Protein AF-A0A1X7T9H1-F1 (afdb_monomer_lite)

Organism: Amphimedon queenslandica (NCBI:txid400682)

Structure (mmCIF, N/CA/C/O backbone):
data_AF-A0A1X7T9H1-F1
#
_entry.id   AF-A0A1X7T9H1-F1
#
loop_
_atom_site.group_PDB
_atom_site.id
_atom_site.type_symbol
_atom_site.label_atom_id
_atom_site.label_alt_id
_atom_site.label_comp_id
_atom_site.label_asym_id
_atom_site.label_entity_id
_atom_site.label_seq_id
_atom_site.pdbx_PDB_ins_code
_atom_site.Cartn_x
_atom_site.Cartn_y
_atom_site.Cartn_z
_atom_site.occupancy
_atom_site.B_iso_or_equiv
_atom_site.auth_seq_id
_atom_site.auth_comp_id
_atom_site.auth_asym_id
_atom_site.auth_atom_id
_atom_site.pdbx_PDB_model_num
ATOM 1 N N . MET A 1 1 ? -18.517 8.575 -59.232 1.00 28.62 1 MET A N 1
ATOM 2 C CA . MET A 1 1 ? -19.690 8.800 -58.360 1.00 28.62 1 MET A CA 1
ATOM 3 C C . MET A 1 1 ? -19.253 8.595 -56.921 1.00 28.62 1 MET A C 1
ATOM 5 O O . MET A 1 1 ? -18.913 7.480 -56.547 1.00 28.62 1 MET A O 1
ATOM 9 N N . ALA A 1 2 ? -19.151 9.696 -56.179 1.00 25.84 2 ALA A N 1
ATOM 10 C CA . ALA A 1 2 ? -18.684 9.745 -54.800 1.00 25.84 2 ALA A CA 1
ATOM 11 C C . ALA A 1 2 ? -19.654 8.998 -53.870 1.00 25.84 2 ALA A C 1
ATOM 13 O O . ALA A 1 2 ? -20.835 9.342 -53.806 1.00 25.84 2 ALA A O 1
ATOM 14 N N . LYS A 1 3 ? -19.167 7.979 -53.152 1.00 27.17 3 LYS A N 1
ATOM 15 C CA . LYS A 1 3 ? -19.899 7.407 -52.018 1.00 27.17 3 LYS A CA 1
ATOM 16 C C . LYS A 1 3 ? -19.761 8.381 -50.851 1.00 27.17 3 LYS A C 1
ATOM 18 O O . LYS A 1 3 ? -18.658 8.638 -50.386 1.00 27.17 3 LYS A O 1
ATOM 23 N N . GLN A 1 4 ? -20.890 8.962 -50.457 1.00 26.56 4 GLN A N 1
ATOM 24 C CA . GLN A 1 4 ? -21.026 9.903 -49.351 1.00 26.56 4 GLN A CA 1
ATOM 25 C C . GLN A 1 4 ? -20.407 9.335 -48.066 1.00 26.56 4 GLN A C 1
ATOM 27 O O . GLN A 1 4 ? -20.790 8.257 -47.612 1.00 26.56 4 GLN A O 1
ATOM 32 N N . HIS A 1 5 ? -19.469 10.086 -47.485 1.00 30.38 5 HIS A N 1
ATOM 33 C CA . HIS A 1 5 ? -18.970 9.868 -46.132 1.00 30.38 5 HIS A CA 1
ATOM 34 C C . HIS A 1 5 ? -20.128 9.992 -45.122 1.00 30.38 5 HIS A C 1
ATOM 36 O O . HIS A 1 5 ? -21.002 10.847 -45.308 1.00 30.38 5 HIS A O 1
ATOM 42 N N . PRO A 1 6 ? -20.176 9.156 -44.067 1.00 33.88 6 PRO A N 1
ATOM 43 C CA . PRO A 1 6 ? -21.192 9.274 -43.030 1.00 33.88 6 PRO A CA 1
ATOM 44 C C . PRO A 1 6 ? -21.095 10.656 -42.372 1.00 33.88 6 PRO A C 1
ATOM 46 O O . PRO A 1 6 ? -20.032 11.052 -41.902 1.00 33.88 6 PRO A O 1
ATOM 49 N N . LYS A 1 7 ? -22.212 11.393 -42.399 1.00 32.97 7 LYS A N 1
ATOM 50 C CA . LYS A 1 7 ? -22.354 12.754 -41.865 1.00 32.97 7 LYS A CA 1
ATOM 51 C C . LYS A 1 7 ? -21.862 12.834 -40.415 1.00 32.97 7 LYS A C 1
ATOM 53 O O . LYS A 1 7 ? -22.184 11.962 -39.607 1.00 32.97 7 LYS A O 1
ATOM 58 N N . ASP A 1 8 ? -21.116 13.898 -40.129 1.00 38.91 8 ASP A N 1
ATOM 59 C CA . ASP A 1 8 ? -20.514 14.233 -38.839 1.00 38.91 8 ASP A CA 1
ATOM 60 C C . ASP A 1 8 ? -21.473 14.047 -37.652 1.00 38.91 8 ASP A C 1
ATOM 62 O O . ASP A 1 8 ? -22.648 14.423 -37.697 1.00 38.91 8 ASP A O 1
ATOM 66 N N . TYR A 1 9 ? -20.957 13.477 -36.563 1.00 43.97 9 TYR A N 1
ATOM 67 C CA . TYR A 1 9 ? -21.653 13.435 -35.284 1.00 43.97 9 TYR A CA 1
ATOM 68 C C . TYR A 1 9 ? -21.681 14.861 -34.697 1.00 43.97 9 TYR A C 1
ATOM 70 O O . TYR A 1 9 ? -20.629 15.497 -34.630 1.00 43.97 9 TYR A O 1
ATOM 78 N N . PRO A 1 10 ? -22.836 15.401 -34.264 1.00 43.88 10 PRO A N 1
ATOM 79 C CA . PRO A 1 10 ? -22.956 16.815 -33.883 1.00 43.88 10 PRO A CA 1
ATOM 80 C C . PRO A 1 10 ? -22.200 17.220 -32.599 1.00 43.88 10 PRO A C 1
ATOM 82 O O . PRO A 1 10 ? -22.152 18.404 -32.281 1.00 43.88 10 PRO A O 1
ATOM 85 N N . GLY A 1 11 ? -21.594 16.275 -31.871 1.00 51.72 11 GLY A N 1
ATOM 86 C CA . GLY A 1 11 ? -20.804 16.554 -30.664 1.00 51.72 11 GLY A CA 1
ATOM 87 C C . GLY A 1 11 ? -19.297 16.623 -30.923 1.00 51.72 11 GLY A C 1
ATOM 88 O O . GLY A 1 11 ? -18.689 17.686 -30.819 1.00 51.72 11 GLY A O 1
ATOM 89 N N . LEU A 1 12 ? -18.684 15.494 -31.294 1.00 63.62 12 LEU A N 1
ATOM 90 C CA . LEU A 1 12 ? -17.232 15.310 -31.260 1.00 63.62 12 LEU A CA 1
ATOM 91 C C . LEU A 1 12 ? -16.589 15.290 -32.655 1.00 63.62 12 LEU A C 1
ATOM 93 O O . LEU A 1 12 ? -16.724 14.322 -33.398 1.00 63.62 12 LEU A O 1
ATOM 97 N N . LYS A 1 13 ? -15.792 16.319 -32.967 1.00 68.12 13 LYS A N 1
ATOM 98 C CA . LYS A 1 13 ? -14.923 16.338 -34.158 1.00 68.12 13 LYS A CA 1
ATOM 99 C C . LYS A 1 13 ? -13.743 15.374 -34.015 1.00 68.12 13 LYS A C 1
ATOM 101 O O . LYS A 1 13 ? -13.188 15.248 -32.916 1.00 68.12 13 LYS A O 1
ATOM 106 N N . ALA A 1 14 ? -13.335 14.773 -35.134 1.00 72.50 14 ALA A N 1
ATOM 107 C CA . ALA A 1 14 ? -12.180 13.887 -35.205 1.00 72.50 14 ALA A CA 1
ATOM 108 C C . ALA A 1 14 ? -10.909 14.582 -34.687 1.00 72.50 14 ALA A C 1
ATOM 110 O O . ALA A 1 14 ? -10.631 15.737 -35.022 1.00 72.50 14 ALA A O 1
ATOM 111 N N . ARG A 1 15 ? -10.179 13.889 -33.807 1.00 83.56 15 ARG A N 1
ATOM 112 C CA . ARG A 1 15 ? -9.022 14.432 -33.087 1.00 83.56 15 ARG A CA 1
ATOM 113 C C . ARG A 1 15 ? -8.074 13.340 -32.613 1.00 83.56 15 ARG A C 1
ATOM 115 O O . ARG A 1 15 ? -8.510 12.219 -32.378 1.00 83.56 15 ARG A O 1
ATOM 122 N N . PHE A 1 16 ? -6.811 13.677 -32.399 1.00 87.50 16 PHE A N 1
ATOM 123 C CA . PHE A 1 16 ? -5.768 12.784 -31.882 1.00 87.50 16 PHE A CA 1
ATOM 124 C C . PHE A 1 16 ? -4.823 13.557 -30.941 1.00 87.50 16 PHE A C 1
ATOM 126 O O . PHE A 1 16 ? -4.953 14.772 -30.810 1.00 87.50 16 PHE A O 1
ATOM 133 N N . PHE A 1 17 ? -3.924 12.877 -30.227 1.00 89.88 17 PHE A N 1
ATOM 134 C CA . PHE A 1 17 ? -3.054 13.477 -29.195 1.00 89.88 17 PHE A CA 1
ATOM 135 C C . PHE A 1 17 ? -3.833 14.278 -28.137 1.00 89.88 17 PHE A C 1
ATOM 137 O O . PHE A 1 17 ? -3.447 15.385 -27.759 1.00 89.88 17 PHE A O 1
ATOM 144 N N . HIS A 1 18 ? -4.950 13.725 -27.680 1.00 90.69 18 HIS A N 1
ATOM 145 C CA . HIS A 1 18 ? -5.728 14.241 -26.557 1.00 90.69 18 HIS A CA 1
ATOM 146 C C . HIS A 1 18 ? -5.751 13.186 -25.451 1.00 90.69 18 HIS A C 1
ATOM 148 O O . HIS A 1 18 ? -5.487 12.011 -25.702 1.00 90.69 18 HIS A O 1
ATOM 154 N N . SER A 1 19 ? -6.118 13.610 -24.248 1.00 90.38 19 SER A N 1
ATOM 155 C CA . SER A 1 19 ? -6.470 12.711 -23.152 1.00 90.38 19 SER A CA 1
ATOM 156 C C . SER A 1 19 ? -7.940 12.904 -22.786 1.00 90.38 19 SER A C 1
ATOM 158 O O . SER A 1 19 ? -8.459 14.023 -22.879 1.00 90.38 19 SER A O 1
ATOM 160 N N . ALA A 1 20 ? -8.599 11.804 -22.424 1.00 89.19 20 ALA A N 1
ATOM 161 C CA . ALA A 1 20 ? -9.979 11.767 -21.971 1.00 89.19 20 ALA A CA 1
ATOM 162 C C . ALA A 1 20 ? -10.014 11.306 -20.514 1.00 89.19 20 ALA A C 1
ATOM 164 O O . ALA A 1 20 ? -9.339 10.344 -20.155 1.00 89.19 20 ALA A O 1
ATOM 165 N N . ALA A 1 21 ? -10.789 11.999 -19.684 1.00 90.50 21 ALA A N 1
ATOM 166 C CA . ALA A 1 21 ? -10.846 11.740 -18.251 1.00 90.50 21 ALA A CA 1
ATOM 167 C C . ALA A 1 21 ? -12.294 11.706 -17.757 1.00 90.50 21 ALA A C 1
ATOM 169 O O . ALA A 1 21 ? -13.140 12.483 -18.206 1.00 90.50 21 ALA A O 1
ATOM 170 N N . THR A 1 22 ? -12.576 10.795 -16.830 1.00 88.81 22 THR A N 1
ATOM 171 C CA . THR A 1 22 ? -13.909 10.601 -16.249 1.00 88.81 22 THR A CA 1
ATOM 172 C C . THR A 1 22 ? -14.033 11.296 -14.897 1.00 88.81 22 THR A C 1
ATOM 174 O O . THR A 1 22 ? -13.171 11.120 -14.039 1.00 88.81 22 THR A O 1
ATOM 177 N N . VAL A 1 23 ? -15.136 12.013 -14.688 1.00 86.94 23 VAL A N 1
ATOM 178 C CA . VAL A 1 23 ? -15.562 12.579 -13.399 1.00 86.94 23 VAL A CA 1
ATOM 179 C C . VAL A 1 23 ? -17.025 12.192 -13.196 1.00 86.94 23 VAL A C 1
ATOM 181 O O . VAL A 1 23 ? -17.893 12.581 -13.981 1.00 86.94 23 VAL A O 1
ATOM 184 N N . GLY A 1 24 ? -17.304 11.376 -12.178 1.00 82.25 24 GLY A N 1
ATOM 185 C CA . GLY A 1 24 ? -18.637 10.810 -11.957 1.00 82.25 24 GLY A CA 1
ATOM 186 C C . GLY A 1 24 ? -19.158 10.033 -13.177 1.00 82.25 24 GLY A C 1
ATOM 187 O O . GLY A 1 24 ? -18.467 9.176 -13.723 1.00 82.25 24 GLY A O 1
ATOM 188 N N . ASP A 1 25 ? -20.376 10.353 -13.622 1.00 80.75 25 ASP A N 1
ATOM 189 C CA . ASP A 1 25 ? -21.032 9.765 -14.807 1.00 80.75 25 ASP A CA 1
ATOM 190 C C . ASP A 1 25 ? -20.639 10.454 -16.135 1.00 80.75 25 ASP A C 1
ATOM 192 O O . ASP A 1 25 ? -21.273 10.265 -17.176 1.00 80.75 25 ASP A O 1
ATOM 196 N N . SER A 1 26 ? -19.608 11.303 -16.106 1.00 86.44 26 SER A N 1
ATOM 197 C CA . SER A 1 26 ? -19.229 12.160 -17.227 1.00 86.44 26 SER A CA 1
ATOM 198 C C . SER A 1 26 ? -17.812 11.891 -17.722 1.00 86.44 26 SER A C 1
ATOM 200 O O . SER A 1 26 ? -16.881 11.766 -16.933 1.00 86.44 26 SER A O 1
ATOM 202 N N . LEU A 1 27 ? -17.638 11.847 -19.041 1.00 88.62 27 LEU A N 1
ATOM 203 C CA . LEU A 1 27 ? -16.347 11.765 -19.723 1.00 88.62 27 LEU A CA 1
ATOM 204 C C . LEU A 1 27 ? -16.059 13.096 -20.413 1.00 88.62 27 LEU A C 1
ATOM 206 O O . LEU A 1 27 ? -16.876 13.587 -21.190 1.00 88.62 27 LEU A O 1
ATOM 210 N N . PHE A 1 28 ? -14.888 13.662 -20.149 1.00 91.25 28 PHE A N 1
ATOM 211 C CA . PHE A 1 28 ? -14.470 14.954 -20.671 1.00 91.25 28 PHE A CA 1
ATOM 212 C C . PHE A 1 28 ? -13.294 14.806 -21.629 1.00 91.25 28 PHE A C 1
ATOM 214 O O . PHE A 1 28 ? -12.326 14.102 -21.342 1.00 91.25 28 PHE A O 1
ATOM 221 N N . VAL A 1 29 ? -13.373 15.505 -22.760 1.00 90.56 29 VAL A N 1
ATOM 222 C CA . VAL A 1 29 ? -12.335 15.551 -23.790 1.00 90.56 29 VAL A CA 1
ATOM 223 C C . VAL A 1 29 ? -12.119 16.989 -24.225 1.00 90.56 29 VAL A C 1
ATOM 225 O O . VAL A 1 29 ? -13.011 17.646 -24.760 1.00 90.56 29 VAL A O 1
ATOM 228 N N . TRP A 1 30 ? -10.909 17.485 -24.020 1.00 92.75 30 TRP A N 1
ATOM 229 C CA . TRP A 1 30 ? -10.528 18.846 -24.369 1.00 92.75 30 TRP A CA 1
ATOM 230 C C . TRP A 1 30 ? -9.496 18.844 -25.507 1.00 92.75 30 TRP A C 1
ATOM 232 O O . TRP A 1 30 ? -8.747 17.891 -25.657 1.00 92.75 30 TRP A O 1
ATOM 242 N N . ALA A 1 31 ? -9.492 19.876 -26.356 1.00 89.81 31 ALA A N 1
ATOM 243 C CA . ALA A 1 31 ? -8.502 20.081 -27.425 1.00 89.81 31 ALA A CA 1
ATOM 244 C C . ALA A 1 31 ? -8.091 18.808 -28.224 1.00 89.81 31 ALA A C 1
ATOM 246 O O . ALA A 1 31 ? -8.952 18.012 -28.607 1.00 89.81 31 ALA A O 1
ATOM 247 N N . GLY A 1 32 ? -6.808 18.648 -28.555 1.00 88.81 32 GLY A N 1
ATOM 248 C CA . GLY A 1 32 ? -6.286 17.618 -29.456 1.00 88.81 32 GLY A CA 1
ATOM 249 C C . GLY A 1 32 ? -6.019 18.125 -30.876 1.00 88.81 32 GLY A C 1
ATOM 250 O O . GLY A 1 32 ? -6.568 19.135 -31.324 1.00 88.81 32 GLY A O 1
ATOM 251 N N . GLY A 1 33 ? -5.149 17.410 -31.591 1.00 85.50 33 GLY A N 1
ATOM 252 C CA . GLY A 1 33 ? -4.843 17.663 -32.993 1.00 85.50 33 GLY A CA 1
ATOM 253 C C . GLY A 1 33 ? -6.072 17.362 -33.836 1.00 85.50 33 GLY A C 1
ATOM 254 O O . GLY A 1 33 ? -6.557 16.235 -33.830 1.00 85.50 33 GLY A O 1
ATOM 255 N N . GLN A 1 34 ? -6.598 18.369 -34.525 1.00 83.06 34 GLN A N 1
ATOM 256 C CA . GLN A 1 34 ? -7.837 18.283 -35.298 1.00 83.06 34 GLN A CA 1
ATOM 257 C C . GLN A 1 34 ? -7.747 19.167 -36.541 1.00 83.06 34 GLN A C 1
ATOM 259 O O . GLN A 1 34 ? -6.995 20.145 -36.570 1.00 83.06 34 GLN A O 1
ATOM 264 N N . ALA A 1 35 ? -8.518 18.825 -37.573 1.00 80.44 35 ALA A N 1
ATOM 265 C CA . ALA A 1 35 ? -8.548 19.601 -38.807 1.00 80.44 35 ALA A CA 1
ATOM 266 C C . ALA A 1 35 ? -8.972 21.059 -38.539 1.00 80.44 35 ALA A C 1
ATOM 268 O O . ALA A 1 35 ? -9.950 21.321 -37.836 1.00 80.44 35 ALA A O 1
ATOM 269 N N . GLY A 1 36 ? -8.226 22.009 -39.107 1.00 82.62 36 GLY A N 1
ATOM 270 C CA . GLY A 1 36 ? -8.487 23.444 -38.964 1.00 82.62 36 GLY A CA 1
ATOM 271 C C . GLY A 1 36 ? -7.951 24.093 -37.683 1.00 82.62 36 GLY A C 1
ATOM 272 O O . GLY A 1 36 ? -8.143 25.295 -37.521 1.00 82.62 36 GLY A O 1
ATOM 273 N N . LEU A 1 37 ? -7.273 23.352 -36.794 1.00 85.56 37 LEU A N 1
ATOM 274 C CA . LEU A 1 37 ? -6.573 23.939 -35.646 1.00 85.56 37 LEU A CA 1
ATOM 275 C C . LEU A 1 37 ? -5.405 24.823 -36.140 1.00 85.56 37 LEU A C 1
ATOM 277 O O . LEU A 1 37 ? -4.504 24.301 -36.799 1.00 85.56 37 LEU A O 1
ATOM 281 N N . PRO A 1 38 ? -5.377 26.134 -35.832 1.00 89.56 38 PRO A N 1
ATOM 282 C CA . PRO A 1 38 ? -4.316 27.019 -36.308 1.00 89.56 38 PRO A CA 1
ATOM 283 C C . PRO A 1 38 ? -2.927 26.663 -35.752 1.00 89.56 38 PRO A C 1
ATOM 285 O O . PRO A 1 38 ? -2.772 26.410 -34.554 1.00 89.56 38 PRO A O 1
ATOM 288 N N . ASN A 1 39 ? -1.902 26.727 -36.608 1.00 89.69 39 ASN A N 1
ATOM 289 C CA . ASN A 1 39 ? -0.492 26.526 -36.244 1.00 89.69 39 ASN A CA 1
ATOM 290 C C . ASN A 1 39 ? 0.154 27.833 -35.745 1.00 89.69 39 ASN A C 1
ATOM 292 O O . ASN A 1 39 ? 1.170 28.279 -36.271 1.00 89.69 39 ASN A O 1
ATOM 296 N N . VAL A 1 40 ? -0.461 28.481 -34.756 1.00 89.94 40 VAL A N 1
ATOM 297 C CA . VAL A 1 40 ? 0.039 29.718 -34.122 1.00 89.94 40 VAL A CA 1
ATOM 298 C C . VAL A 1 40 ? 0.012 29.583 -32.603 1.00 89.94 40 VAL A C 1
ATOM 300 O O . VAL A 1 40 ? -0.665 28.698 -32.074 1.00 89.94 40 VAL A O 1
ATOM 303 N N . HIS A 1 41 ? 0.738 30.442 -31.883 1.00 87.81 41 HIS A N 1
ATOM 304 C CA . HIS A 1 41 ? 0.811 30.392 -30.418 1.00 87.81 41 HIS A CA 1
ATOM 305 C C . HIS A 1 41 ? -0.553 30.575 -29.760 1.00 87.81 41 HIS A C 1
ATOM 307 O O . HIS A 1 41 ? -1.022 29.681 -29.053 1.00 87.81 41 HIS A O 1
ATOM 313 N N . ASP A 1 42 ? -1.219 31.675 -30.084 1.00 88.50 42 ASP A N 1
ATOM 314 C CA . ASP A 1 42 ? -2.567 31.998 -29.645 1.00 88.50 42 ASP A CA 1
ATOM 315 C C . ASP A 1 42 ? -3.234 32.895 -30.697 1.00 88.50 42 ASP A C 1
ATOM 317 O O . ASP A 1 42 ? -2.567 33.702 -31.345 1.00 88.50 42 ASP A O 1
ATOM 321 N N . SER A 1 43 ? -4.536 32.720 -30.908 1.00 90.50 43 SER A N 1
ATOM 322 C CA . SER A 1 43 ? -5.351 33.567 -31.783 1.00 90.50 43 SER A CA 1
ATOM 323 C C . SER A 1 43 ? -6.828 33.398 -31.448 1.00 90.50 43 SER A C 1
ATOM 325 O O . SER A 1 43 ? -7.236 32.388 -30.869 1.00 90.50 43 SER A O 1
ATOM 327 N N . THR A 1 44 ? -7.660 34.351 -31.862 1.00 87.94 44 THR A N 1
ATOM 328 C CA . THR A 1 44 ? -9.118 34.264 -31.696 1.00 87.94 44 THR A CA 1
ATOM 329 C C . THR A 1 44 ? -9.685 32.983 -32.319 1.00 87.94 44 THR A C 1
ATOM 331 O O . THR A 1 44 ? -10.565 32.348 -31.744 1.00 87.94 44 THR A O 1
ATOM 334 N N . GLU A 1 45 ? -9.162 32.554 -33.468 1.00 88.31 45 GLU A N 1
ATOM 335 C CA . GLU A 1 45 ? -9.545 31.314 -34.147 1.00 88.31 45 GLU A CA 1
ATOM 336 C C . GLU A 1 45 ? -9.119 30.081 -33.355 1.00 88.31 45 GLU A C 1
ATOM 338 O O . GLU A 1 45 ? -9.910 29.151 -33.217 1.00 88.31 45 GLU A O 1
ATOM 343 N N . LYS A 1 46 ? -7.902 30.072 -32.797 1.00 89.25 46 LYS A N 1
ATOM 344 C CA . LYS A 1 46 ? -7.418 28.964 -31.966 1.00 89.25 46 LYS A CA 1
ATOM 345 C C . LYS A 1 46 ? -8.233 28.838 -30.680 1.00 89.25 46 LYS A C 1
ATOM 347 O O . LYS A 1 46 ? -8.610 27.727 -30.307 1.00 89.25 46 LYS A O 1
ATOM 352 N N . ARG A 1 47 ? -8.602 29.968 -30.067 1.00 88.81 47 ARG A N 1
ATOM 353 C CA . ARG A 1 47 ? -9.432 30.009 -28.856 1.00 88.81 47 ARG A CA 1
ATOM 354 C C . ARG A 1 47 ? -10.821 29.401 -29.044 1.00 88.81 47 ARG A C 1
ATOM 356 O O . ARG A 1 47 ? -11.354 28.829 -28.101 1.00 88.81 47 ARG A O 1
ATOM 363 N N . LYS A 1 48 ? -11.379 29.404 -30.261 1.00 85.19 48 LYS A N 1
ATOM 364 C CA . LYS A 1 48 ? -12.636 28.682 -30.560 1.00 85.19 48 LYS A CA 1
ATOM 365 C C . LYS A 1 48 ? -12.520 27.177 -30.305 1.00 85.19 48 LYS A C 1
ATOM 367 O O . LYS A 1 48 ? -13.499 26.544 -29.926 1.00 85.19 48 LYS A O 1
ATOM 372 N N . PHE A 1 49 ? -11.332 26.603 -30.493 1.00 85.88 49 PHE A N 1
ATOM 373 C CA . PHE A 1 49 ? -11.080 25.186 -30.236 1.00 85.88 49 PHE A CA 1
ATOM 374 C C . PHE A 1 49 ? -10.744 24.899 -28.769 1.00 85.88 49 PHE A C 1
ATOM 376 O O . PHE A 1 49 ? -11.088 23.827 -28.279 1.00 85.88 49 PHE A O 1
ATOM 383 N N . THR A 1 50 ? -10.081 25.826 -28.073 1.00 88.12 50 THR A N 1
ATOM 384 C CA . THR A 1 50 ? -9.646 25.635 -26.677 1.00 88.12 50 THR A CA 1
ATOM 385 C C . THR A 1 50 ? -10.692 26.051 -25.648 1.00 88.12 50 THR A C 1
ATOM 387 O O . THR A 1 50 ? -10.654 25.550 -24.530 1.00 88.12 50 THR A O 1
ATOM 390 N N . ASN A 1 51 ? -11.640 26.919 -26.009 1.00 90.19 51 ASN A N 1
ATOM 391 C CA . ASN A 1 51 ? -12.738 27.348 -25.134 1.00 90.19 51 ASN A CA 1
ATOM 392 C C . ASN A 1 51 ? -13.950 26.411 -25.203 1.00 90.19 51 ASN A C 1
ATOM 394 O O . ASN A 1 51 ? -15.021 26.758 -24.722 1.00 90.19 51 ASN A O 1
ATOM 398 N N . THR A 1 52 ? -13.812 25.250 -25.841 1.00 89.06 52 THR A N 1
ATOM 399 C CA . THR A 1 52 ? -14.872 24.246 -25.924 1.00 89.06 52 THR A CA 1
ATOM 400 C C . THR A 1 52 ? -14.352 22.933 -25.367 1.00 89.06 52 THR A C 1
ATOM 402 O O . THR A 1 52 ? -13.287 22.459 -25.770 1.00 89.06 52 THR A O 1
ATOM 405 N N . ILE A 1 53 ? -15.128 22.312 -24.487 1.00 90.38 53 ILE A N 1
ATOM 406 C CA . ILE A 1 53 ? -14.895 20.953 -24.014 1.00 90.38 53 ILE A CA 1
ATOM 407 C C . ILE A 1 53 ? -15.995 20.024 -24.508 1.00 90.38 53 ILE A C 1
ATOM 409 O O . ILE A 1 53 ? -17.158 20.401 -24.638 1.00 90.38 53 ILE A O 1
ATOM 413 N N . GLN A 1 54 ? -15.601 18.800 -24.818 1.00 87.25 54 GLN A N 1
ATOM 414 C CA . GLN A 1 54 ? -16.498 17.736 -25.223 1.00 87.25 54 GLN A CA 1
ATOM 415 C C . GLN A 1 54 ? -16.831 16.916 -23.993 1.00 87.25 54 GLN A C 1
ATOM 417 O O . GLN A 1 54 ? -15.942 16.507 -23.251 1.00 87.25 54 GLN A O 1
ATOM 422 N N . HIS A 1 55 ? -18.115 16.717 -23.767 1.00 84.00 55 HIS A N 1
ATOM 423 C CA . HIS A 1 55 ? -18.655 16.119 -22.563 1.00 84.00 55 HIS A CA 1
ATOM 424 C C . HIS A 1 55 ? -19.597 14.995 -22.965 1.00 84.00 55 HIS A C 1
ATOM 426 O O . HIS A 1 55 ? -20.499 15.205 -23.766 1.00 84.00 55 HIS A O 1
ATOM 432 N N . PHE A 1 56 ? -19.376 13.798 -22.444 1.00 82.81 56 PHE A N 1
ATOM 433 C CA . PHE A 1 56 ? -20.242 12.646 -22.647 1.00 82.81 56 PHE A CA 1
ATOM 434 C C . PHE A 1 56 ? -20.842 12.213 -21.325 1.00 82.81 56 PHE A C 1
ATOM 436 O O . PHE A 1 56 ? -20.112 12.054 -20.352 1.00 82.81 56 PHE A O 1
ATOM 443 N N . THR A 1 57 ? -22.146 11.969 -21.305 1.00 78.88 57 THR A N 1
ATOM 444 C CA . THR A 1 57 ? -22.852 11.485 -20.118 1.00 78.88 57 THR A CA 1
ATOM 445 C C . THR A 1 57 ? -23.270 10.035 -20.324 1.00 78.88 57 THR A C 1
ATOM 447 O O . THR A 1 57 ? -24.055 9.732 -21.226 1.00 78.88 57 THR A O 1
ATOM 450 N N . ALA A 1 58 ? -22.767 9.127 -19.487 1.00 72.81 58 ALA A N 1
ATOM 451 C CA . ALA A 1 58 ? -23.008 7.694 -19.651 1.00 72.81 58 ALA A CA 1
ATOM 452 C C . ALA A 1 58 ? -24.429 7.258 -19.247 1.00 72.81 58 ALA A C 1
ATOM 454 O O . ALA A 1 58 ? -24.885 6.199 -19.669 1.00 72.81 58 ALA A O 1
ATOM 455 N N . SER A 1 59 ? -25.173 8.069 -18.495 1.00 69.06 59 SER A N 1
ATOM 456 C CA . SER A 1 59 ? -26.594 7.827 -18.222 1.00 69.06 59 SER A CA 1
ATOM 457 C C . SER A 1 59 ? -27.539 8.222 -19.362 1.00 69.06 59 SER A C 1
ATOM 459 O O . SER A 1 59 ? -28.645 7.684 -19.423 1.00 69.06 59 SER A O 1
ATOM 461 N N . SER A 1 60 ? -27.139 9.132 -20.256 1.00 68.19 60 SER A N 1
ATOM 462 C CA . SER A 1 60 ? -27.964 9.583 -21.390 1.00 68.19 60 SER A CA 1
ATOM 463 C C . SER A 1 60 ? -27.443 9.113 -22.749 1.00 68.19 60 SER A C 1
ATOM 465 O O . SER A 1 60 ? -28.195 9.111 -23.723 1.00 68.19 60 SER A O 1
ATOM 467 N N . GLY A 1 61 ? -26.171 8.716 -22.840 1.00 68.69 61 GLY A N 1
ATOM 468 C CA . GLY A 1 61 ? -25.519 8.335 -24.097 1.00 68.69 61 GLY A CA 1
ATOM 469 C C . GLY A 1 61 ? -25.247 9.489 -25.033 1.00 68.69 61 GLY A C 1
ATOM 470 O O . GLY A 1 61 ? -24.972 9.269 -26.214 1.00 68.69 61 GLY A O 1
ATOM 471 N N . GLN A 1 62 ? -25.346 10.712 -24.522 1.00 70.88 62 GLN A N 1
ATOM 472 C CA . GLN A 1 62 ? -25.250 11.919 -25.317 1.00 70.88 62 GLN A CA 1
ATOM 473 C C . GLN A 1 62 ? -23.891 12.574 -25.132 1.00 70.88 62 GLN A C 1
ATOM 475 O O . GLN A 1 62 ? -23.321 12.589 -24.042 1.00 70.88 62 GLN A O 1
ATOM 480 N N . TRP A 1 63 ? -23.393 13.117 -26.238 1.00 76.19 63 TRP A N 1
ATOM 481 C CA . TRP A 1 63 ? -22.241 14.001 -26.252 1.00 76.19 63 TRP A CA 1
ATOM 482 C C . TRP A 1 63 ? -22.720 15.435 -26.418 1.00 76.19 63 TRP A C 1
ATOM 484 O O . TRP A 1 63 ? -23.584 15.714 -27.251 1.00 76.19 63 TRP A O 1
ATOM 494 N N . PHE A 1 64 ? -22.082 16.334 -25.693 1.00 77.75 64 PHE A N 1
ATOM 495 C CA . PHE A 1 64 ? -22.312 17.760 -25.723 1.00 77.75 64 PHE A CA 1
ATOM 496 C C . PHE A 1 64 ? -20.986 18.474 -25.950 1.00 77.75 64 PHE A C 1
ATOM 498 O O . PHE A 1 64 ? -19.971 18.147 -25.338 1.00 77.75 64 PHE A O 1
ATOM 505 N N . ALA A 1 65 ? -21.010 19.491 -26.802 1.00 84.12 65 ALA A N 1
ATOM 506 C CA . ALA A 1 65 ? -19.977 20.511 -26.810 1.00 84.12 65 ALA A CA 1
ATOM 507 C C . ALA A 1 65 ? -20.408 21.601 -25.824 1.00 84.12 65 ALA A C 1
ATOM 509 O O . ALA A 1 65 ? -21.494 22.163 -25.969 1.00 84.12 65 ALA A O 1
ATOM 510 N N . ARG A 1 66 ? -19.589 21.881 -24.811 1.00 86.69 66 ARG A N 1
ATOM 511 C CA . ARG A 1 66 ? -19.855 22.934 -23.826 1.00 86.69 66 ARG A CA 1
ATOM 512 C C . ARG A 1 66 ? -18.754 23.979 -23.878 1.00 86.69 66 ARG A C 1
ATOM 514 O O . ARG A 1 66 ? -17.574 23.636 -23.951 1.00 86.69 66 ARG A O 1
ATOM 521 N N . GLU A 1 67 ? -19.141 25.246 -23.847 1.00 90.62 67 GLU A N 1
ATOM 522 C CA . GLU A 1 67 ? -18.177 26.332 -23.715 1.00 90.62 67 GLU A CA 1
ATOM 523 C C . GLU A 1 67 ? -17.577 26.333 -22.307 1.00 90.62 67 GLU A C 1
ATOM 525 O O . GLU A 1 67 ? -18.258 26.061 -21.317 1.00 90.62 67 GLU A O 1
ATOM 530 N N . THR A 1 68 ? -16.287 26.628 -22.231 1.00 93.69 68 THR A N 1
ATOM 531 C CA . THR A 1 68 ? -15.538 26.776 -20.986 1.00 93.69 68 THR A CA 1
ATOM 532 C C . THR A 1 68 ? -15.169 28.237 -20.784 1.00 93.69 68 THR A C 1
ATOM 534 O O . THR A 1 68 ? -14.917 28.959 -21.749 1.00 93.69 68 THR A O 1
ATOM 537 N N . THR A 1 69 ? -15.057 28.657 -19.531 1.00 92.69 69 THR A N 1
ATOM 538 C CA . THR A 1 69 ? -14.678 30.027 -19.155 1.00 92.69 69 THR A CA 1
ATOM 539 C C . THR A 1 69 ? -13.328 30.032 -18.431 1.00 92.69 69 THR A C 1
ATOM 541 O O . THR A 1 69 ? -12.832 28.978 -18.047 1.00 92.69 69 THR A O 1
ATOM 544 N N . GLY A 1 70 ? -12.691 31.193 -18.270 1.00 90.38 70 GLY A N 1
ATOM 545 C CA . GLY A 1 70 ? -11.321 31.286 -17.741 1.00 90.38 70 GLY A CA 1
ATOM 546 C C . GLY A 1 70 ? -10.243 31.129 -18.822 1.00 90.38 70 GLY A C 1
ATOM 547 O O . GLY A 1 70 ? -10.510 31.341 -20.006 1.00 90.38 70 GLY A O 1
ATOM 548 N N . VAL A 1 71 ? -9.013 30.804 -18.411 1.00 86.81 71 VAL A N 1
ATOM 549 C CA . VAL A 1 71 ? -7.841 30.715 -19.302 1.00 86.81 71 VAL A CA 1
ATOM 550 C C . VAL A 1 71 ? -7.456 29.245 -19.516 1.00 86.81 71 VAL A C 1
ATOM 552 O O . VAL A 1 71 ? -6.849 28.651 -18.623 1.00 86.81 71 VAL A O 1
ATOM 555 N N . PRO A 1 72 ? -7.806 28.627 -20.661 1.00 91.00 72 PRO A N 1
ATOM 556 C CA . PRO A 1 72 ? -7.396 27.257 -20.955 1.00 91.00 72 PRO A CA 1
ATOM 557 C C . PRO A 1 72 ? -5.882 27.163 -21.211 1.00 91.00 72 PRO A C 1
ATOM 559 O O . PRO A 1 72 ? -5.261 28.144 -21.632 1.00 91.00 72 PRO A O 1
ATOM 562 N N . PRO A 1 73 ? -5.275 25.979 -21.020 1.00 92.06 73 PRO A N 1
ATOM 563 C CA . PRO A 1 73 ? -3.854 25.790 -21.278 1.00 92.06 73 PRO A CA 1
ATOM 564 C C . PRO A 1 73 ? -3.507 25.957 -22.764 1.00 92.06 73 PRO A C 1
ATOM 566 O O . PRO A 1 73 ? -4.280 25.629 -23.665 1.00 92.06 73 PRO A O 1
ATOM 569 N N . LEU A 1 74 ? -2.288 26.431 -23.028 1.00 89.56 74 LEU A N 1
ATOM 570 C CA . LEU A 1 74 ? -1.771 26.645 -24.388 1.00 89.56 74 LEU A CA 1
ATOM 571 C C . LEU A 1 74 ? -1.227 25.362 -25.040 1.00 89.56 74 LEU A C 1
ATOM 573 O O . LEU A 1 74 ? -1.134 25.273 -26.269 1.00 89.56 74 LEU A O 1
ATOM 577 N N . GLY A 1 75 ? -0.884 24.356 -24.230 1.00 88.56 75 GLY A N 1
ATOM 578 C CA . GLY A 1 75 ? -0.512 23.013 -24.673 1.00 88.56 75 GLY A CA 1
ATOM 579 C C . GLY A 1 75 ? -1.730 22.228 -25.155 1.00 88.56 75 GLY A C 1
ATOM 580 O O . GLY A 1 75 ? -2.264 21.387 -24.444 1.00 88.56 75 GLY A O 1
ATOM 581 N N . VAL A 1 76 ? -2.181 22.520 -26.373 1.00 91.38 76 VAL A N 1
ATOM 582 C CA . VAL A 1 76 ? -3.443 22.004 -26.933 1.00 91.38 76 VAL A CA 1
ATOM 583 C C . VAL A 1 76 ? -3.383 20.553 -27.416 1.00 91.38 76 VAL A C 1
ATOM 585 O O . VAL A 1 76 ? -4.420 19.953 -27.684 1.00 91.38 76 VAL A O 1
ATOM 588 N N . THR A 1 77 ? -2.190 19.975 -27.548 1.00 92.69 77 THR A N 1
ATOM 589 C CA . THR A 1 77 ? -1.992 18.578 -27.966 1.00 92.69 77 THR A CA 1
ATOM 590 C C . THR A 1 77 ? -0.959 17.893 -27.083 1.00 92.69 77 THR A C 1
ATOM 592 O O . THR A 1 77 ? -0.090 18.556 -26.521 1.00 92.69 77 THR A O 1
ATOM 595 N N . ALA A 1 78 ? -1.027 16.566 -26.977 1.00 93.00 78 ALA A N 1
ATOM 596 C CA . ALA A 1 78 ? -0.051 15.733 -26.273 1.00 93.00 78 ALA A CA 1
ATOM 597 C C . ALA A 1 78 ? 0.178 16.123 -24.798 1.00 93.00 78 ALA A C 1
ATOM 599 O O . ALA A 1 78 ? 1.242 15.856 -24.238 1.00 93.00 78 ALA A O 1
ATOM 600 N N . TYR A 1 79 ? -0.799 16.781 -24.179 1.00 95.06 79 TYR A N 1
ATOM 601 C CA . TYR A 1 79 ? -0.807 17.074 -22.752 1.00 95.06 79 TYR A CA 1
ATOM 602 C C . TYR A 1 79 ? -1.147 15.804 -21.958 1.00 95.06 79 TYR A C 1
ATOM 604 O O . TYR A 1 79 ? -1.809 14.895 -22.466 1.00 95.06 79 TYR A O 1
ATOM 612 N N . SER A 1 80 ? -0.733 15.757 -20.696 1.00 94.94 80 SER A N 1
ATOM 613 C CA . SER A 1 80 ? -1.173 14.718 -19.759 1.00 94.94 80 SER A CA 1
ATOM 614 C C . SER A 1 80 ? -2.372 15.231 -18.957 1.00 94.94 80 SER A C 1
ATOM 616 O O . SER A 1 80 ? -2.439 16.424 -18.654 1.00 94.94 80 SER A O 1
ATOM 618 N N . CYS A 1 81 ? -3.319 14.355 -18.609 1.00 94.44 81 CYS A N 1
ATOM 619 C CA . CYS A 1 81 ? -4.519 14.717 -17.849 1.00 94.44 81 CYS A CA 1
ATOM 620 C C . CYS A 1 81 ? -4.843 13.662 -16.785 1.00 94.44 81 CYS A C 1
ATOM 622 O O . CYS A 1 81 ? -4.648 12.476 -17.028 1.00 94.44 81 CYS A O 1
ATOM 624 N N . THR A 1 82 ? -5.324 14.102 -15.620 1.00 94.62 82 THR A N 1
ATOM 625 C CA . THR A 1 82 ? -5.843 13.235 -14.553 1.00 94.62 82 THR A CA 1
ATOM 626 C C . THR A 1 82 ? -7.002 13.920 -13.832 1.00 94.62 82 THR A C 1
ATOM 628 O O . THR A 1 82 ? -7.078 15.151 -13.802 1.00 94.62 82 THR A O 1
ATOM 631 N N . ALA A 1 83 ? -7.893 13.129 -13.237 1.00 93.06 83 ALA A N 1
ATOM 632 C CA . ALA A 1 83 ? -9.005 13.615 -12.429 1.00 93.06 83 ALA A CA 1
ATOM 633 C C . ALA A 1 83 ? -8.694 13.484 -10.930 1.00 93.06 83 ALA A C 1
ATOM 635 O O . ALA A 1 83 ? -8.088 12.504 -10.483 1.00 93.06 83 ALA A O 1
ATOM 636 N N . ILE A 1 84 ? -9.122 14.478 -10.154 1.00 93.62 84 ILE A N 1
ATOM 637 C CA . ILE A 1 84 ? -9.164 14.446 -8.689 1.00 93.62 84 ILE A CA 1
ATOM 638 C C . ILE A 1 84 ? -10.498 15.065 -8.288 1.00 93.62 84 ILE A C 1
ATOM 640 O O . ILE A 1 84 ? -10.722 16.251 -8.534 1.00 93.62 84 ILE A O 1
ATOM 644 N N . ASN A 1 85 ? -11.374 14.271 -7.673 1.00 88.75 85 ASN A N 1
ATOM 645 C CA . ASN A 1 85 ? -12.735 14.684 -7.322 1.00 88.75 85 ASN A CA 1
ATOM 646 C C . ASN A 1 85 ? -13.449 15.300 -8.547 1.00 88.75 85 ASN A C 1
ATOM 648 O O . ASN A 1 85 ? -13.408 14.716 -9.631 1.00 88.75 85 ASN A O 1
ATOM 652 N N . ASP A 1 86 ? -14.038 16.489 -8.399 1.00 91.88 86 ASP A N 1
ATOM 653 C CA . ASP A 1 86 ? -14.753 17.215 -9.460 1.00 91.88 86 ASP A CA 1
ATOM 654 C C . ASP A 1 86 ? -13.846 18.125 -10.312 1.00 91.88 86 ASP A C 1
ATOM 656 O O . ASP A 1 86 ? -14.299 19.077 -10.957 1.00 91.88 86 ASP A O 1
ATOM 660 N N . HIS A 1 87 ? -12.537 17.867 -10.314 1.00 94.94 87 HIS A N 1
ATOM 661 C CA . HIS A 1 87 ? -11.552 18.685 -11.009 1.00 94.94 87 HIS A CA 1
ATOM 662 C C . HIS A 1 87 ? -10.663 17.858 -11.940 1.00 94.94 87 HIS A C 1
ATOM 664 O O . HIS A 1 87 ? -10.152 16.793 -11.591 1.00 94.94 87 HIS A O 1
ATOM 670 N N . LEU A 1 88 ? -10.426 18.400 -13.133 1.00 95.94 88 LEU A N 1
ATOM 671 C CA . LEU A 1 88 ? -9.514 17.852 -14.129 1.00 95.94 88 LEU A CA 1
ATOM 672 C C . LEU A 1 88 ? -8.227 18.667 -14.143 1.00 95.94 88 LEU A C 1
ATOM 674 O O . LEU A 1 88 ? -8.261 19.880 -14.332 1.00 95.94 88 LEU A O 1
ATOM 678 N N . TYR A 1 89 ? -7.091 18.003 -13.987 1.00 96.94 89 TYR A N 1
ATOM 679 C CA . TYR A 1 89 ? -5.776 18.629 -14.032 1.00 96.94 89 TYR A CA 1
ATOM 680 C C . TYR A 1 89 ? -5.103 18.309 -15.360 1.00 96.94 89 TYR A C 1
ATOM 682 O O . TYR A 1 89 ? -5.203 17.190 -15.864 1.00 96.94 89 TYR A O 1
ATOM 690 N N . TYR A 1 90 ? -4.414 19.296 -15.920 1.00 96.75 90 TYR A N 1
ATOM 691 C CA . TYR A 1 90 ? -3.713 19.219 -17.196 1.00 96.75 90 TYR A CA 1
ATOM 692 C C . TYR A 1 90 ? -2.276 19.681 -17.005 1.00 96.75 90 TYR A C 1
ATOM 694 O O . TYR A 1 90 ? -2.039 20.697 -16.348 1.00 96.75 90 TYR A O 1
ATOM 702 N N . PHE A 1 91 ? -1.334 18.958 -17.606 1.00 96.62 91 PHE A N 1
ATOM 703 C CA . PHE A 1 91 ? 0.081 19.300 -17.568 1.00 96.62 91 PHE A CA 1
ATOM 704 C C . PHE A 1 91 ? 0.711 19.314 -18.961 1.00 96.62 91 PHE A C 1
ATOM 706 O O . PHE A 1 91 ? 0.563 18.373 -19.747 1.00 96.62 91 PHE A O 1
ATOM 713 N N . GLY A 1 92 ? 1.487 20.369 -19.211 1.00 95.06 92 GLY A N 1
ATOM 714 C CA . GLY A 1 92 ? 2.397 20.470 -20.345 1.00 95.06 92 GLY A CA 1
ATOM 715 C C . GLY A 1 92 ? 1.708 20.514 -21.709 1.00 95.06 92 GLY A C 1
ATOM 716 O O . GLY A 1 92 ? 0.743 21.248 -21.904 1.00 95.06 92 GLY A O 1
ATOM 717 N N . GLY A 1 93 ? 2.249 19.763 -22.669 1.00 94.94 93 GLY A N 1
ATOM 718 C CA . GLY A 1 93 ? 1.720 19.642 -24.028 1.00 94.94 93 GLY A CA 1
ATOM 719 C C . GLY A 1 93 ? 2.413 20.524 -25.070 1.00 94.94 93 GLY A C 1
ATOM 720 O O . GLY A 1 93 ? 3.221 21.405 -24.764 1.00 94.94 93 GLY A O 1
ATOM 721 N N . TYR A 1 94 ? 2.095 20.250 -26.335 1.00 93.12 94 TYR A N 1
ATOM 722 C CA . TYR A 1 94 ? 2.561 20.956 -27.523 1.00 93.12 94 TYR A CA 1
ATOM 723 C C . TYR A 1 94 ? 1.493 21.932 -28.021 1.00 93.12 94 TYR A C 1
ATOM 725 O O . TYR A 1 94 ? 0.324 21.579 -28.199 1.00 93.12 94 TYR A O 1
ATOM 733 N N . CYS A 1 95 ? 1.912 23.165 -28.282 1.00 90.38 95 CYS A N 1
ATOM 734 C CA . CYS A 1 95 ? 1.035 24.265 -28.668 1.00 90.38 95 CYS A CA 1
ATOM 735 C C . CYS A 1 95 ? 0.735 24.315 -30.181 1.00 90.38 95 CYS A C 1
ATOM 737 O O . CYS A 1 95 ? 0.165 25.300 -30.649 1.00 90.38 95 CYS A O 1
ATOM 739 N N . ASN A 1 96 ? 1.106 23.283 -30.947 1.00 87.75 96 ASN A N 1
ATOM 740 C CA . ASN A 1 96 ? 0.848 23.153 -32.387 1.00 87.75 96 ASN A CA 1
ATOM 741 C C . ASN A 1 96 ? 1.621 24.130 -33.315 1.00 87.75 96 ASN A C 1
ATOM 743 O O . ASN A 1 96 ? 1.231 24.310 -34.463 1.00 87.75 96 ASN A O 1
ATOM 747 N N . HIS A 1 97 ? 2.718 24.756 -32.854 1.00 86.19 97 HIS A N 1
ATOM 748 C CA . HIS A 1 97 ? 3.671 25.502 -33.708 1.00 86.19 97 HIS A CA 1
ATOM 749 C C . HIS A 1 97 ? 5.112 25.460 -33.154 1.00 86.19 97 HIS A C 1
ATOM 751 O O . HIS A 1 97 ? 5.315 25.146 -31.981 1.00 86.19 97 HIS A O 1
ATOM 757 N N . ASP A 1 98 ? 6.110 25.703 -34.012 1.00 79.75 98 ASP A N 1
ATOM 758 C CA . ASP A 1 98 ? 7.524 26.031 -33.714 1.00 79.75 98 ASP A CA 1
ATOM 759 C C . ASP A 1 98 ? 8.196 25.319 -32.524 1.00 79.75 98 ASP A C 1
ATOM 761 O O . ASP A 1 98 ? 8.912 25.932 -31.734 1.00 79.75 98 ASP A O 1
ATOM 765 N N . ASN A 1 99 ? 7.983 24.005 -32.367 1.00 82.19 99 ASN A N 1
ATOM 766 C CA . ASN A 1 99 ? 8.502 23.230 -31.227 1.00 82.19 99 ASN A CA 1
ATOM 767 C C . ASN A 1 99 ? 8.228 23.883 -29.850 1.00 82.19 99 ASN A C 1
ATOM 769 O O . ASN A 1 99 ? 9.030 23.748 -28.920 1.00 82.19 99 ASN A O 1
ATOM 773 N N . CYS A 1 100 ? 7.103 24.587 -29.709 1.00 90.44 100 CYS A N 1
ATOM 774 C CA . CYS A 1 100 ? 6.705 25.227 -28.465 1.00 90.44 100 CYS A CA 1
ATOM 775 C C . CYS A 1 100 ? 5.966 24.225 -27.557 1.00 90.44 100 CYS A C 1
ATOM 777 O O . CYS A 1 100 ? 4.869 23.741 -27.845 1.00 90.44 100 CYS A O 1
ATOM 779 N N . PHE A 1 101 ? 6.622 23.871 -26.454 1.00 93.56 101 PHE A N 1
ATOM 780 C CA . PHE A 1 101 ? 6.090 22.990 -25.420 1.00 93.56 101 PHE A CA 1
ATOM 781 C C . PHE A 1 101 ? 5.872 23.772 -24.131 1.00 93.56 101 PHE A C 1
ATOM 783 O O . PHE A 1 101 ? 6.534 24.784 -23.890 1.00 93.56 101 PHE A O 1
ATOM 790 N N . HIS A 1 102 ? 4.990 23.258 -23.283 1.00 94.75 102 HIS A N 1
ATOM 791 C CA . HIS A 1 102 ? 4.622 23.869 -22.012 1.00 94.75 102 HIS A CA 1
ATOM 792 C C . HIS A 1 102 ? 4.984 22.966 -20.823 1.00 94.75 102 HIS A C 1
ATOM 794 O O . HIS A 1 102 ? 5.242 21.773 -20.982 1.00 94.75 102 HIS A O 1
ATOM 800 N N . ASN A 1 103 ? 5.043 23.554 -19.629 1.00 94.38 103 ASN A N 1
ATOM 801 C CA . ASN A 1 103 ? 5.170 22.875 -18.328 1.00 94.38 103 ASN A CA 1
ATOM 802 C C . ASN A 1 103 ? 4.192 23.463 -17.293 1.00 94.38 103 ASN A C 1
ATOM 804 O O . ASN A 1 103 ? 4.409 23.325 -16.092 1.00 94.38 103 ASN A O 1
ATOM 808 N N . SER A 1 104 ? 3.139 24.145 -17.755 1.00 94.88 104 SER A N 1
ATOM 809 C CA . SER A 1 104 ? 2.076 24.664 -16.895 1.00 94.88 104 SER A CA 1
ATOM 810 C C . SER A 1 104 ? 1.223 23.542 -16.312 1.00 94.88 104 SER A C 1
ATOM 812 O O . SER A 1 104 ? 1.020 22.520 -16.974 1.00 94.88 104 SER A O 1
ATOM 814 N N . ILE A 1 105 ? 0.674 23.787 -15.122 1.00 96.62 105 ILE A N 1
ATOM 815 C CA . ILE A 1 105 ? -0.403 22.998 -14.519 1.00 96.62 105 ILE A CA 1
ATOM 816 C C . ILE A 1 105 ? -1.663 23.860 -14.539 1.00 96.62 105 ILE A C 1
ATOM 818 O O . ILE A 1 105 ? -1.691 24.951 -13.969 1.00 96.62 105 ILE A O 1
ATOM 822 N N . THR A 1 106 ? -2.718 23.369 -15.174 1.00 96.31 106 THR A N 1
ATOM 823 C CA . THR A 1 106 ? -4.023 24.042 -15.205 1.00 96.31 106 THR A CA 1
ATOM 824 C C . THR A 1 106 ? -5.106 23.093 -14.731 1.00 96.31 106 THR A C 1
ATOM 826 O O . THR A 1 106 ? -5.066 21.899 -15.030 1.00 96.31 106 THR A O 1
ATOM 829 N N . ARG A 1 107 ? -6.093 23.630 -14.025 1.00 96.38 107 ARG A N 1
ATOM 830 C CA . ARG A 1 107 ? -7.241 22.899 -13.501 1.00 96.38 107 ARG A CA 1
ATOM 831 C C . ARG A 1 107 ? -8.509 23.353 -14.216 1.00 96.38 107 ARG A C 1
ATOM 833 O O . ARG A 1 107 ? -8.714 24.549 -14.380 1.00 96.38 107 ARG A O 1
ATOM 840 N N . LEU A 1 108 ? -9.372 22.417 -14.581 1.00 96.94 108 LEU A N 1
ATOM 841 C CA . LEU A 1 108 ? -10.742 22.673 -15.009 1.00 96.94 108 LEU A CA 1
ATOM 842 C C . LEU A 1 108 ? -11.699 22.128 -13.955 1.00 96.94 108 LEU A C 1
ATOM 844 O O . LEU A 1 108 ? -11.631 20.952 -13.596 1.00 96.94 108 LEU A O 1
ATOM 848 N N . ASP A 1 109 ? -12.604 22.973 -13.487 1.00 94.56 109 ASP A N 1
ATOM 849 C CA . ASP A 1 109 ? -13.732 22.544 -12.670 1.00 94.56 109 ASP A CA 1
ATOM 850 C C . ASP A 1 109 ? -14.784 21.859 -13.559 1.00 94.56 109 ASP A C 1
ATOM 852 O O . ASP A 1 109 ? -15.280 22.453 -14.518 1.00 94.56 109 ASP A O 1
ATOM 856 N N . ALA A 1 110 ? -15.098 20.591 -13.282 1.00 91.50 110 ALA A N 1
ATOM 857 C CA . ALA A 1 110 ? -15.965 19.779 -14.136 1.00 91.50 110 ALA A CA 1
ATOM 858 C C . ALA A 1 110 ? -17.451 20.173 -14.047 1.00 91.50 110 ALA A C 1
ATOM 860 O O . ALA A 1 110 ? -18.230 19.826 -14.937 1.00 91.50 110 ALA A O 1
ATOM 861 N N . ILE A 1 111 ? -17.843 20.911 -13.004 1.00 89.12 111 ILE A N 1
ATOM 862 C CA . ILE A 1 111 ? -19.224 21.342 -12.763 1.00 89.12 111 ILE A CA 1
ATOM 863 C C . ILE A 1 111 ? -19.476 22.677 -13.474 1.00 89.12 111 ILE A C 1
ATOM 865 O O . ILE A 1 111 ? -20.372 22.796 -14.314 1.00 89.12 111 ILE A O 1
ATOM 869 N N . SER A 1 112 ? -18.659 23.679 -13.158 1.00 91.81 112 SER A N 1
ATOM 870 C CA . SER A 1 112 ? -18.767 25.054 -13.656 1.00 91.81 112 SER A CA 1
ATOM 871 C C . SER A 1 112 ? -18.098 25.277 -15.015 1.00 91.81 112 SER A C 1
ATOM 873 O O . SER A 1 112 ? -18.371 26.283 -15.669 1.00 91.81 112 SER A O 1
ATOM 875 N N . LEU A 1 113 ? -17.239 24.350 -15.458 1.00 93.62 113 LEU A N 1
ATOM 876 C CA . LEU A 1 113 ? -16.431 24.460 -16.679 1.00 93.62 113 LEU A CA 1
ATOM 877 C C . LEU A 1 113 ? -15.533 25.707 -16.707 1.00 93.62 113 LEU A C 1
ATOM 879 O O . LEU A 1 113 ? -15.282 26.289 -17.768 1.00 93.62 113 LEU A O 1
ATOM 883 N N . GLN A 1 114 ? -15.046 26.113 -15.533 1.00 95.69 114 GLN A N 1
ATOM 884 C CA . GLN A 1 114 ? -14.101 27.214 -15.372 1.00 95.69 114 GLN A CA 1
ATOM 885 C C . GLN A 1 114 ? -12.658 26.704 -15.275 1.00 95.69 114 GLN A C 1
ATOM 887 O O . GLN A 1 114 ? -12.336 25.837 -14.458 1.00 95.69 114 GLN A O 1
ATOM 892 N N . TRP A 1 115 ? -11.776 27.279 -16.087 1.00 96.69 115 TRP A N 1
ATOM 893 C CA . TRP A 1 115 ? -10.336 27.053 -16.041 1.00 96.69 115 TRP A CA 1
ATOM 894 C C . TRP A 1 115 ? -9.670 27.915 -14.967 1.00 96.69 115 TRP A C 1
ATOM 896 O O . TRP A 1 115 ? -9.944 29.108 -14.841 1.00 96.69 115 TRP A O 1
ATOM 906 N N . SER A 1 116 ? -8.733 27.318 -14.238 1.00 95.12 116 SER A N 1
ATOM 907 C CA . SER A 1 116 ? -7.823 27.980 -13.305 1.00 95.12 116 SER A CA 1
ATOM 908 C C . SER A 1 116 ? -6.382 27.610 -13.649 1.00 95.12 116 SER A C 1
ATOM 910 O O . SER A 1 116 ? -6.052 26.429 -13.775 1.00 95.12 116 SER A O 1
ATOM 912 N N . GLU A 1 117 ? -5.505 28.602 -13.761 1.00 94.75 117 GLU A N 1
ATOM 913 C CA . GLU A 1 117 ? -4.065 28.354 -13.829 1.00 94.75 117 GLU A CA 1
ATOM 914 C C . GLU A 1 117 ? -3.534 28.093 -12.415 1.00 94.75 117 GLU A C 1
ATOM 916 O O . GLU A 1 117 ? -3.760 28.895 -11.512 1.00 94.75 117 GLU A O 1
ATOM 921 N N . ILE A 1 118 ? -2.882 26.944 -12.219 1.00 95.25 118 ILE A N 1
ATOM 922 C CA . ILE A 1 118 ? -2.264 26.561 -10.941 1.00 95.25 118 ILE A CA 1
ATOM 923 C C . ILE A 1 118 ? -0.778 26.906 -10.979 1.00 95.25 118 ILE A C 1
ATOM 925 O O . ILE A 1 118 ? -0.259 27.552 -10.078 1.00 95.25 118 ILE A O 1
ATOM 929 N N . GLU A 1 119 ? -0.109 26.519 -12.066 1.00 93.69 119 GLU A N 1
ATOM 930 C CA . GLU A 1 119 ? 1.284 26.856 -12.334 1.00 93.69 119 GLU A CA 1
ATOM 931 C C . GLU A 1 119 ? 1.435 27.364 -13.768 1.00 93.69 119 GLU A C 1
ATOM 933 O O . GLU A 1 119 ? 1.115 26.620 -14.703 1.00 93.69 119 GLU A O 1
ATOM 938 N N . PRO A 1 120 ? 1.984 28.573 -13.979 1.00 93.12 120 PRO A N 1
ATOM 939 C CA . PRO A 1 120 ? 2.251 29.078 -15.315 1.00 93.12 120 PRO A CA 1
ATOM 940 C C . PRO A 1 120 ? 3.440 28.360 -15.957 1.00 93.12 120 PRO A C 1
ATOM 942 O O . PRO A 1 120 ? 4.344 27.844 -15.281 1.00 93.12 120 PRO A O 1
ATOM 945 N N . THR A 1 121 ? 3.461 28.380 -17.293 1.00 92.12 121 THR A N 1
ATOM 946 C CA . THR A 1 121 ? 4.614 27.907 -18.068 1.00 92.12 121 THR A CA 1
ATOM 947 C C . THR A 1 121 ? 5.820 28.796 -17.789 1.00 92.12 121 THR A C 1
ATOM 949 O O . THR A 1 121 ? 5.744 30.012 -17.932 1.00 92.12 121 THR A O 1
ATOM 952 N N . ASP A 1 122 ? 6.956 28.183 -17.473 1.00 88.69 122 ASP A N 1
ATOM 953 C CA . ASP A 1 122 ? 8.200 28.893 -17.189 1.00 88.69 122 ASP A CA 1
ATOM 954 C C . ASP A 1 122 ? 9.392 28.108 -17.742 1.00 88.69 122 ASP A C 1
ATOM 956 O O . ASP A 1 122 ? 9.624 26.945 -17.402 1.00 88.69 122 ASP A O 1
ATOM 960 N N . SER A 1 123 ? 10.154 28.752 -18.625 1.00 84.31 123 SER A N 1
ATOM 961 C CA . SER A 1 123 ? 11.328 28.170 -19.273 1.00 84.31 123 SER A CA 1
ATOM 962 C C . SER A 1 123 ? 12.576 28.125 -18.394 1.00 84.31 123 SER A C 1
ATOM 964 O O . SER A 1 123 ? 13.589 27.615 -18.856 1.00 84.31 123 SER A O 1
ATOM 966 N N . THR A 1 124 ? 12.543 28.685 -17.186 1.00 84.38 124 THR A N 1
ATOM 967 C CA . THR A 1 124 ? 13.669 28.713 -16.241 1.00 84.38 124 THR A CA 1
ATOM 968 C C . THR A 1 124 ? 13.545 27.662 -15.136 1.00 84.38 124 THR A C 1
ATOM 970 O O . THR A 1 124 ? 14.555 27.289 -14.537 1.00 84.38 124 THR A O 1
ATOM 973 N N . LYS A 1 125 ? 12.334 27.131 -14.901 1.00 84.44 125 LYS A N 1
ATOM 974 C CA . LYS A 1 125 ? 12.072 26.102 -13.882 1.00 84.44 125 LYS A CA 1
ATOM 975 C C . LYS A 1 125 ? 12.878 24.819 -14.152 1.00 84.44 125 LYS A C 1
ATOM 977 O O . LYS A 1 125 ? 13.064 24.437 -15.312 1.00 84.44 125 LYS A O 1
ATOM 982 N N . PRO A 1 126 ? 13.270 24.076 -13.099 1.00 84.50 126 PRO A N 1
ATOM 983 C CA . PRO A 1 126 ? 13.901 22.759 -13.213 1.00 84.50 126 PRO A CA 1
ATOM 984 C C . PRO A 1 126 ? 12.888 21.651 -13.571 1.00 84.50 126 PRO A C 1
ATOM 986 O O . PRO A 1 126 ? 13.022 20.518 -13.120 1.00 84.50 126 PRO A O 1
ATOM 989 N N . VAL A 1 127 ? 11.869 21.988 -14.369 1.00 90.94 127 VAL A N 1
ATOM 990 C CA . VAL A 1 127 ? 10.843 21.077 -14.882 1.00 90.94 127 VAL A CA 1
ATOM 991 C C . VAL A 1 127 ? 10.778 21.248 -16.392 1.00 90.94 127 VAL A C 1
ATOM 993 O O . VAL A 1 127 ? 10.451 22.333 -16.887 1.00 90.94 127 VAL A O 1
ATOM 996 N N . MET A 1 128 ? 11.104 20.204 -17.152 1.00 92.56 128 MET A N 1
ATOM 997 C CA . MET A 1 128 ? 11.192 20.311 -18.607 1.00 92.56 128 MET A CA 1
ATOM 998 C C . MET A 1 128 ? 9.817 20.532 -19.248 1.00 92.56 128 MET A C 1
ATOM 1000 O O . MET A 1 128 ? 8.859 19.814 -18.959 1.00 92.56 128 MET A O 1
ATOM 1004 N N . ARG A 1 129 ? 9.747 21.487 -20.184 1.00 94.25 129 ARG A N 1
ATOM 1005 C CA . ARG A 1 129 ? 8.587 21.714 -21.060 1.00 94.25 129 ARG A CA 1
ATOM 1006 C C . ARG A 1 129 ? 8.430 20.553 -22.034 1.00 94.25 129 ARG A C 1
ATOM 1008 O O . ARG A 1 129 ? 9.307 20.353 -22.879 1.00 94.25 129 ARG A O 1
ATOM 1015 N N . ARG A 1 130 ? 7.346 19.786 -21.901 1.00 94.19 130 ARG A N 1
ATOM 1016 C CA . ARG A 1 130 ? 7.183 18.483 -22.561 1.00 94.19 130 ARG A CA 1
ATOM 1017 C C . ARG A 1 130 ? 5.726 18.092 -22.788 1.00 94.19 130 ARG A C 1
ATOM 1019 O O . ARG A 1 130 ? 4.826 18.585 -22.115 1.00 94.19 130 ARG A O 1
ATOM 1026 N N . GLY A 1 131 ? 5.523 17.196 -23.746 1.00 93.69 131 GLY A N 1
ATOM 1027 C CA . GLY A 1 131 ? 4.281 16.468 -23.995 1.00 93.69 131 GLY A CA 1
ATOM 1028 C C . GLY A 1 131 ? 4.563 14.976 -24.196 1.00 93.69 131 GLY A C 1
ATOM 1029 O O . GLY A 1 131 ? 5.710 14.539 -24.084 1.00 93.69 131 GLY A O 1
ATOM 1030 N N . CYS A 1 132 ? 3.523 14.192 -24.478 1.00 93.19 132 CYS A N 1
ATOM 1031 C CA . CYS A 1 132 ? 3.595 12.730 -24.633 1.00 93.19 132 CYS A CA 1
ATOM 1032 C C . CYS A 1 132 ? 4.213 12.011 -23.413 1.00 93.19 132 CYS A C 1
ATOM 1034 O O . CYS A 1 132 ? 4.828 10.956 -23.563 1.00 93.19 132 CYS A O 1
ATOM 1036 N N . GLY A 1 133 ? 4.104 12.609 -22.225 1.00 93.31 133 GLY A N 1
ATOM 1037 C CA . GLY A 1 133 ? 4.493 12.008 -20.951 1.00 93.31 133 GLY A CA 1
ATOM 1038 C C . GLY A 1 133 ? 3.276 11.495 -20.181 1.00 93.31 133 GLY A C 1
ATOM 1039 O O . GLY A 1 133 ? 2.135 11.603 -20.636 1.00 93.31 133 GLY A O 1
ATOM 1040 N N . GLY A 1 134 ? 3.521 10.970 -18.987 1.00 93.88 134 GLY A N 1
ATOM 1041 C CA . GLY A 1 134 ? 2.483 10.487 -18.085 1.00 93.88 134 GLY A CA 1
ATOM 1042 C C . GLY A 1 134 ? 2.201 11.448 -16.933 1.00 93.88 134 GLY A C 1
ATOM 1043 O O . GLY A 1 134 ? 3.116 12.123 -16.463 1.00 93.88 134 GLY A O 1
ATOM 1044 N N . MET A 1 135 ? 0.956 11.477 -16.450 1.00 95.12 135 MET A N 1
ATOM 1045 C CA . MET A 1 135 ? 0.585 12.166 -15.211 1.00 95.12 135 MET A CA 1
ATOM 1046 C C . MET A 1 135 ? -0.334 11.290 -14.365 1.00 95.12 135 MET A C 1
ATOM 1048 O O . MET A 1 135 ? -1.268 10.686 -14.881 1.00 95.12 135 MET A O 1
ATOM 1052 N N . LEU A 1 136 ? -0.077 11.252 -13.062 1.00 94.56 136 LEU A N 1
ATOM 1053 C CA . LEU A 1 136 ? -0.832 10.476 -12.084 1.00 94.56 136 LEU A CA 1
ATOM 1054 C C . LEU A 1 136 ? -1.207 11.352 -10.887 1.00 94.56 136 LEU A C 1
ATOM 1056 O O . LEU A 1 136 ? -0.465 12.271 -10.542 1.00 94.56 136 LEU A O 1
ATOM 1060 N N . SER A 1 137 ? -2.331 11.044 -10.239 1.00 93.81 137 SER A N 1
ATOM 1061 C CA . SER A 1 137 ? -2.761 11.693 -8.996 1.00 93.81 137 SER A CA 1
ATOM 1062 C C . SER A 1 137 ? -2.704 10.734 -7.810 1.00 93.81 137 SER A C 1
ATOM 1064 O O . SER A 1 137 ? -3.115 9.574 -7.914 1.00 93.81 137 SER A O 1
ATOM 1066 N N . PHE A 1 138 ? -2.244 11.219 -6.658 1.00 91.19 138 PHE A N 1
ATOM 1067 C CA . PHE A 1 138 ? -2.133 10.446 -5.417 1.00 91.19 138 PHE A CA 1
ATOM 1068 C C . PHE A 1 138 ? -2.563 11.269 -4.210 1.00 91.19 138 PHE A C 1
ATOM 1070 O O . PHE A 1 138 ? -2.543 12.492 -4.262 1.00 91.19 138 PHE A O 1
ATOM 1077 N N . GLU A 1 139 ? -2.966 10.600 -3.137 1.00 90.06 139 GLU A N 1
ATOM 1078 C CA . GLU A 1 139 ? -3.377 11.233 -1.884 1.00 90.06 139 GLU A CA 1
ATOM 1079 C C . GLU A 1 139 ? -2.521 10.730 -0.719 1.00 90.06 139 GLU A C 1
ATOM 1081 O O . GLU A 1 139 ? -2.281 9.534 -0.596 1.00 90.06 139 GLU A O 1
ATOM 1086 N N . HIS A 1 140 ? -2.060 11.610 0.156 1.00 83.69 140 HIS A N 1
ATOM 1087 C CA . HIS A 1 140 ? -1.384 11.223 1.389 1.00 83.69 140 HIS A CA 1
ATOM 1088 C C . HIS A 1 140 ? -1.758 12.194 2.492 1.00 83.69 140 HIS A C 1
ATOM 1090 O O . HIS A 1 140 ? -1.660 13.399 2.284 1.00 83.69 140 HIS A O 1
ATOM 1096 N N . ASP A 1 141 ? -2.209 11.675 3.634 1.00 83.56 141 ASP A N 1
ATOM 1097 C CA . ASP A 1 141 ? -2.599 12.470 4.803 1.00 83.56 141 ASP A CA 1
ATOM 1098 C C . ASP A 1 141 ? -3.588 13.604 4.458 1.00 83.56 141 ASP A C 1
ATOM 1100 O O . ASP A 1 141 ? -3.482 14.728 4.941 1.00 83.56 141 ASP A O 1
ATOM 1104 N N . GLY A 1 142 ? -4.542 13.316 3.561 1.00 82.75 142 GLY A N 1
ATOM 1105 C CA . GLY A 1 142 ? -5.537 14.280 3.074 1.00 82.75 142 GLY A CA 1
ATOM 1106 C C . GLY A 1 142 ? -5.009 15.316 2.070 1.00 82.75 142 GLY A C 1
ATOM 1107 O O . GLY A 1 142 ? -5.742 16.226 1.687 1.00 82.75 142 GLY A O 1
ATOM 1108 N N . VAL A 1 143 ? -3.754 15.203 1.622 1.00 88.56 143 VAL A N 1
ATOM 1109 C CA . VAL A 1 143 ? -3.126 16.080 0.622 1.00 88.56 143 VAL A CA 1
ATOM 1110 C C . VAL A 1 143 ? -3.022 15.372 -0.724 1.00 88.56 143 VAL A C 1
ATOM 1112 O O . VAL A 1 143 ? -2.554 14.237 -0.808 1.00 88.56 143 VAL A O 1
ATOM 1115 N N . HIS A 1 144 ? -3.406 16.057 -1.803 1.00 92.88 144 HIS A N 1
ATOM 1116 C CA . HIS A 1 144 ? -3.289 15.531 -3.161 1.00 92.88 144 HIS A CA 1
ATOM 1117 C C . HIS A 1 144 ? -1.985 15.954 -3.855 1.00 92.88 144 HIS A C 1
ATOM 1119 O O . HIS A 1 144 ? -1.554 17.106 -3.784 1.00 92.88 144 HIS A O 1
ATOM 1125 N N . TYR A 1 145 ? -1.402 15.021 -4.602 1.00 93.06 145 TYR A N 1
ATOM 1126 C CA . TYR A 1 145 ? -0.160 15.182 -5.349 1.00 93.06 145 TYR A CA 1
ATOM 1127 C C . TYR A 1 145 ? -0.361 14.833 -6.821 1.00 93.06 145 TYR A C 1
ATOM 1129 O O . TYR A 1 145 ? -1.084 13.889 -7.150 1.00 93.06 145 TYR A O 1
ATOM 1137 N N . LEU A 1 146 ? 0.326 15.561 -7.701 1.00 95.38 146 LEU A N 1
ATOM 1138 C CA . LEU A 1 146 ? 0.446 15.251 -9.125 1.00 95.38 146 LEU A CA 1
ATOM 1139 C C . LEU A 1 146 ? 1.870 14.788 -9.421 1.00 95.38 146 LEU A C 1
ATOM 1141 O O . LEU A 1 146 ? 2.824 15.485 -9.087 1.00 95.38 146 LEU A O 1
ATOM 1145 N N . LEU A 1 147 ? 2.019 13.629 -10.055 1.00 94.88 147 LEU A N 1
ATOM 1146 C CA . LEU A 1 147 ? 3.310 13.086 -10.464 1.00 94.88 147 LEU A CA 1
ATOM 1147 C C . LEU A 1 147 ? 3.387 13.013 -11.987 1.00 94.88 147 LEU A C 1
ATOM 1149 O O . LEU A 1 147 ? 2.629 12.268 -12.607 1.00 94.88 147 LEU A O 1
ATOM 1153 N N . MET A 1 148 ? 4.328 13.750 -12.575 1.00 94.62 148 MET A N 1
ATOM 1154 C CA . MET A 1 148 ? 4.549 13.825 -14.018 1.00 94.62 148 MET A CA 1
ATOM 1155 C C . MET A 1 148 ? 5.847 13.124 -14.393 1.00 94.62 148 MET A C 1
ATOM 1157 O O . MET A 1 148 ? 6.906 13.447 -13.857 1.00 94.62 148 MET A O 1
ATOM 1161 N N . ILE A 1 149 ? 5.778 12.189 -15.338 1.00 94.25 149 ILE A N 1
ATOM 1162 C CA . ILE A 1 149 ? 6.890 11.298 -15.683 1.00 94.25 149 ILE A CA 1
ATOM 1163 C C . ILE A 1 149 ? 7.152 11.346 -17.183 1.00 94.25 149 ILE A C 1
ATOM 1165 O O . ILE A 1 149 ? 6.223 11.246 -17.984 1.00 94.25 149 ILE A O 1
ATOM 1169 N N . GLY A 1 150 ? 8.428 11.454 -17.549 1.00 93.81 150 GLY A N 1
ATOM 1170 C CA . GLY A 1 150 ? 8.909 11.301 -18.921 1.00 93.81 150 GLY A CA 1
ATOM 1171 C C . GLY A 1 150 ? 8.313 12.300 -19.916 1.00 93.81 150 GLY A C 1
ATOM 1172 O O . GLY A 1 150 ? 7.781 13.344 -19.533 1.00 93.81 150 GLY A O 1
ATOM 1173 N N . GLY A 1 151 ? 8.428 11.985 -21.204 1.00 94.00 151 GLY A N 1
ATOM 1174 C CA . GLY A 1 151 ? 7.909 12.780 -22.315 1.00 94.00 151 GLY A CA 1
ATOM 1175 C C . GLY A 1 151 ? 8.996 13.371 -23.213 1.00 94.00 151 GLY A C 1
ATOM 1176 O O . GLY A 1 151 ? 10.202 13.233 -22.977 1.00 94.00 151 GLY A O 1
ATOM 1177 N N . ILE A 1 152 ? 8.544 14.064 -24.258 1.00 92.50 152 ILE A N 1
ATOM 1178 C CA . ILE A 1 152 ? 9.379 14.720 -25.266 1.00 92.50 152 ILE A CA 1
ATOM 1179 C C . ILE A 1 152 ? 9.030 16.205 -25.374 1.00 92.50 152 ILE A C 1
ATOM 1181 O O . ILE A 1 152 ? 7.866 16.598 -25.298 1.00 92.50 152 ILE A O 1
ATOM 1185 N N . GLY A 1 153 ? 10.035 17.057 -25.554 1.00 92.94 153 GLY A N 1
ATOM 1186 C CA . GLY A 1 153 ? 9.801 18.488 -25.667 1.00 92.94 153 GLY A CA 1
ATOM 1187 C C . GLY A 1 153 ? 11.038 19.329 -25.934 1.00 92.94 153 GLY A C 1
ATOM 1188 O O . GLY A 1 153 ? 11.961 18.923 -26.648 1.00 92.94 153 GLY A O 1
ATOM 1189 N N . SER A 1 154 ? 11.029 20.543 -25.389 1.00 90.38 154 SER A N 1
ATOM 1190 C CA . SER A 1 154 ? 12.109 21.514 -25.557 1.00 90.38 154 SER A CA 1
ATOM 1191 C C . SER A 1 154 ? 13.367 21.095 -24.788 1.00 90.38 154 SER A C 1
ATOM 1193 O O . SER A 1 154 ? 13.307 20.311 -23.844 1.00 90.38 154 SER A O 1
ATOM 1195 N N . LYS A 1 155 ? 14.522 21.665 -25.153 1.00 89.38 155 LYS A N 1
ATOM 1196 C CA . LYS A 1 155 ? 15.765 21.485 -24.388 1.00 89.38 155 LYS A CA 1
ATOM 1197 C C . LYS A 1 155 ? 15.534 21.845 -22.907 1.00 89.38 155 LYS A C 1
ATOM 1199 O O . LYS A 1 155 ? 15.004 22.930 -22.651 1.00 89.38 155 LYS A O 1
ATOM 1204 N N . PRO A 1 156 ? 15.927 20.983 -21.950 1.00 88.12 156 PRO A N 1
ATOM 1205 C CA . PRO A 1 156 ? 15.760 21.267 -20.528 1.00 88.12 156 PRO A CA 1
ATOM 1206 C C . PRO A 1 156 ? 16.596 22.488 -20.133 1.00 88.12 156 PRO A C 1
ATOM 1208 O O . PRO A 1 156 ? 17.753 22.612 -20.547 1.00 88.12 156 PRO A O 1
ATOM 1211 N N . ALA A 1 157 ? 16.006 23.374 -19.331 1.00 83.19 157 ALA A N 1
ATOM 1212 C CA . ALA A 1 157 ? 16.674 24.566 -18.813 1.00 83.19 157 ALA A CA 1
ATOM 1213 C C . ALA A 1 157 ? 17.768 24.198 -17.805 1.00 83.19 157 ALA A C 1
ATOM 1215 O O . ALA A 1 157 ? 18.891 24.693 -17.881 1.00 83.19 157 ALA A O 1
ATOM 1216 N N . VAL A 1 158 ? 17.447 23.251 -16.919 1.00 82.62 158 VAL A N 1
ATOM 1217 C CA . VAL A 1 158 ? 18.353 22.676 -15.926 1.00 82.62 158 VAL A CA 1
ATOM 1218 C C . VAL A 1 158 ? 18.356 21.163 -16.101 1.00 82.62 158 VAL A C 1
ATOM 1220 O O . VAL A 1 158 ? 17.308 20.522 -16.089 1.00 82.62 158 VAL A O 1
ATOM 1223 N N . LYS A 1 159 ? 19.543 20.578 -16.275 1.00 81.81 159 LYS A N 1
ATOM 1224 C CA . LYS A 1 159 ? 19.709 19.122 -16.328 1.00 81.81 159 LYS A CA 1
ATOM 1225 C C . LYS A 1 159 ? 19.987 18.603 -14.926 1.00 81.81 159 LYS A C 1
ATOM 1227 O O . LYS A 1 159 ? 21.106 18.716 -14.434 1.00 81.81 159 LYS A O 1
ATOM 1232 N N . LEU A 1 160 ? 18.963 18.048 -14.291 1.00 80.50 160 LEU A N 1
ATOM 1233 C CA . LEU A 1 160 ? 19.103 17.387 -12.994 1.00 80.50 160 LEU A CA 1
ATOM 1234 C C . LEU A 1 160 ? 19.938 16.107 -13.142 1.00 80.50 160 LEU A C 1
ATOM 1236 O O . LEU A 1 160 ? 19.689 15.316 -14.047 1.00 80.50 160 LEU A O 1
ATOM 1240 N N . SER A 1 161 ? 20.919 15.904 -12.259 1.00 69.12 161 SER A N 1
ATOM 1241 C CA . SER A 1 161 ? 21.925 14.832 -12.360 1.00 69.12 161 SER A CA 1
ATOM 1242 C C . SER A 1 161 ? 21.361 13.409 -12.274 1.00 69.12 161 SER A C 1
ATOM 1244 O O . SER A 1 161 ? 21.978 12.480 -12.788 1.00 69.12 161 SER A O 1
ATOM 1246 N N . HIS A 1 162 ? 20.193 13.235 -11.655 1.00 77.44 162 HIS A N 1
ATOM 1247 C CA . HIS A 1 162 ? 19.498 11.951 -11.515 1.00 77.44 162 HIS A CA 1
ATOM 1248 C C . HIS A 1 162 ? 18.547 11.636 -12.686 1.00 77.44 162 HIS A C 1
ATOM 1250 O O . HIS A 1 162 ? 18.082 10.504 -12.796 1.00 77.44 162 HIS A O 1
ATOM 1256 N N . ASN A 1 163 ? 18.295 12.598 -13.583 1.00 85.56 163 ASN A N 1
ATOM 1257 C CA . ASN A 1 163 ? 17.452 12.425 -14.768 1.00 85.56 163 ASN A CA 1
ATOM 1258 C C . ASN A 1 163 ? 18.310 12.388 -16.037 1.00 85.56 163 ASN A C 1
ATOM 1260 O O . ASN A 1 163 ? 19.318 13.086 -16.168 1.00 85.56 163 ASN A O 1
ATOM 1264 N N . LYS A 1 164 ? 17.895 11.585 -17.012 1.00 88.50 164 LYS A N 1
ATOM 1265 C CA . LYS A 1 164 ? 18.554 11.469 -18.311 1.00 88.50 164 LYS A CA 1
ATOM 1266 C C . LYS A 1 164 ? 17.767 12.255 -19.350 1.00 88.50 164 LYS A C 1
ATOM 1268 O O . LYS A 1 164 ? 16.554 12.121 -19.456 1.00 88.50 164 LYS A O 1
ATOM 1273 N N . TYR A 1 165 ? 18.490 13.029 -20.153 1.00 89.50 165 TYR A N 1
ATOM 1274 C CA . TYR A 1 165 ? 17.928 13.835 -21.232 1.00 89.50 165 TYR A CA 1
ATOM 1275 C C . TYR A 1 165 ? 18.664 13.509 -22.523 1.00 89.50 165 TYR A C 1
ATOM 1277 O O . TYR A 1 165 ? 19.880 13.699 -22.602 1.00 89.50 165 TYR A O 1
ATOM 1285 N N . ILE A 1 166 ? 17.931 13.035 -23.524 1.00 88.12 166 ILE A N 1
ATOM 1286 C CA . ILE A 1 166 ? 18.483 12.580 -24.803 1.00 88.12 166 ILE A CA 1
ATOM 1287 C C . ILE A 1 166 ? 17.883 13.420 -25.921 1.00 88.12 166 ILE A C 1
ATOM 1289 O O . ILE A 1 166 ? 16.679 13.663 -25.940 1.00 88.12 166 ILE A O 1
ATOM 1293 N N . GLN A 1 167 ? 18.712 13.880 -26.852 1.00 87.12 167 GLN A N 1
ATOM 1294 C CA . GLN A 1 167 ? 18.229 14.622 -28.007 1.00 87.12 167 GLN A CA 1
ATOM 1295 C C . GLN A 1 167 ? 17.795 13.650 -29.109 1.00 87.12 167 GLN A C 1
ATOM 1297 O O . GLN A 1 167 ? 18.609 12.906 -29.641 1.00 87.12 167 GLN A O 1
ATOM 1302 N N . SER A 1 168 ? 16.519 13.684 -29.484 1.00 75.88 168 SER A N 1
ATOM 1303 C CA . SER A 1 168 ? 15.966 12.854 -30.551 1.00 75.88 168 SER A CA 1
ATOM 1304 C C . SER A 1 168 ? 16.458 13.322 -31.922 1.00 75.88 168 SER A C 1
ATOM 1306 O O . SER A 1 168 ? 16.161 14.442 -32.357 1.00 75.88 168 SER A O 1
ATOM 1308 N N . LYS A 1 169 ? 17.163 12.432 -32.630 1.00 69.19 169 LYS A N 1
ATOM 1309 C CA . LYS A 1 169 ? 17.576 12.630 -34.031 1.00 69.19 169 LYS A CA 1
ATOM 1310 C C . LYS A 1 169 ? 16.389 12.577 -34.998 1.00 69.19 169 LYS A C 1
ATOM 1312 O O . LYS A 1 169 ? 16.368 13.307 -35.980 1.00 69.19 169 LYS A O 1
ATOM 1317 N N . LEU A 1 170 ? 15.381 11.764 -34.679 1.00 63.84 170 LEU A N 1
ATOM 1318 C CA . LEU A 1 170 ? 14.202 11.534 -35.519 1.00 63.84 170 LEU A CA 1
ATOM 1319 C C . LEU A 1 170 ? 13.182 12.674 -35.469 1.00 63.84 170 LEU A C 1
ATOM 1321 O O . LEU A 1 170 ? 12.349 12.780 -36.358 1.00 63.84 170 LEU A O 1
ATOM 1325 N N . HIS A 1 171 ? 13.175 13.495 -34.415 1.00 66.31 171 HIS A N 1
ATOM 1326 C CA . HIS A 1 171 ? 12.132 14.512 -34.201 1.00 66.31 171 HIS A CA 1
ATOM 1327 C C . HIS A 1 171 ? 12.710 15.933 -34.197 1.00 66.31 171 HIS A C 1
ATOM 1329 O O . HIS A 1 171 ? 12.320 16.774 -33.385 1.00 66.31 171 HIS A O 1
ATOM 1335 N N . GLY A 1 172 ? 13.672 16.198 -35.086 1.00 65.94 172 GLY A N 1
ATOM 1336 C CA . GLY A 1 172 ? 14.152 17.555 -35.367 1.00 65.94 172 GLY A CA 1
ATOM 1337 C C . GLY A 1 172 ? 14.821 18.255 -34.179 1.00 65.94 172 GLY A C 1
ATOM 1338 O O . GLY A 1 172 ? 14.642 19.457 -33.998 1.00 65.94 172 GLY A O 1
ATOM 1339 N N . GLY A 1 173 ? 15.559 17.518 -33.339 1.00 72.06 173 GLY A N 1
ATOM 1340 C CA . GLY A 1 173 ? 16.350 18.094 -32.245 1.00 72.06 173 GLY A CA 1
ATOM 1341 C C . GLY A 1 173 ? 15.604 18.319 -30.922 1.00 72.06 173 GLY A C 1
ATOM 1342 O O . GLY A 1 173 ? 16.166 18.962 -30.028 1.00 72.06 173 GLY A O 1
ATOM 1343 N N . ARG A 1 174 ? 14.381 17.786 -30.776 1.00 88.75 174 ARG A N 1
ATOM 1344 C CA . ARG A 1 174 ? 13.632 17.713 -29.503 1.00 88.75 174 ARG A CA 1
ATOM 1345 C C . ARG A 1 174 ? 14.346 16.835 -28.475 1.00 88.75 174 ARG A C 1
ATOM 1347 O O . ARG A 1 174 ? 15.149 15.982 -28.835 1.00 88.75 174 ARG A O 1
ATOM 1354 N N . TRP A 1 175 ? 14.037 17.019 -27.198 1.00 90.31 175 TRP A N 1
ATOM 1355 C CA . TRP A 1 175 ? 14.646 16.268 -26.101 1.00 90.31 175 TRP A CA 1
ATOM 1356 C C . TRP A 1 175 ? 13.634 15.304 -25.492 1.00 90.31 175 TRP A C 1
ATOM 1358 O O . TRP A 1 175 ? 12.504 15.705 -25.245 1.00 90.31 175 TRP A O 1
ATOM 1368 N N . ARG A 1 176 ? 14.030 14.054 -25.259 1.00 91.69 176 ARG A N 1
ATOM 1369 C CA . ARG A 1 176 ? 13.303 13.060 -24.459 1.00 91.69 176 ARG A CA 1
ATOM 1370 C C . ARG A 1 176 ? 13.882 13.004 -23.062 1.00 91.69 176 ARG A C 1
ATOM 1372 O O . ARG A 1 176 ? 15.091 13.183 -22.888 1.00 91.69 176 ARG A O 1
ATOM 1379 N N . THR A 1 177 ? 13.038 12.711 -22.084 1.00 92.06 177 THR A N 1
ATOM 1380 C CA . THR A 1 177 ? 13.445 12.631 -20.684 1.00 92.06 177 THR A CA 1
ATOM 1381 C C . THR A 1 177 ? 12.797 11.456 -19.961 1.00 92.06 177 THR A C 1
ATOM 1383 O O . THR A 1 177 ? 11.780 10.930 -20.404 1.00 92.06 177 THR A O 1
ATOM 1386 N N . ASN A 1 178 ? 13.399 11.033 -18.852 1.00 92.06 178 ASN A N 1
ATOM 1387 C CA . ASN A 1 178 ? 12.762 10.201 -17.826 1.00 92.06 178 ASN A CA 1
ATOM 1388 C C . ASN A 1 178 ? 12.537 10.983 -16.519 1.00 92.06 178 ASN A C 1
ATOM 1390 O O . ASN A 1 178 ? 12.464 10.399 -15.442 1.00 92.06 178 ASN A O 1
ATOM 1394 N N . GLU A 1 179 ? 12.472 12.311 -16.610 1.00 92.31 179 GLU A N 1
ATOM 1395 C CA . GLU A 1 179 ? 12.236 13.214 -15.486 1.00 92.31 179 GLU A CA 1
ATOM 1396 C C . GLU A 1 179 ? 10.957 12.860 -14.725 1.00 92.31 179 GLU A C 1
ATOM 1398 O O . GLU A 1 179 ? 9.907 12.657 -15.336 1.00 92.31 179 GLU A O 1
ATOM 1403 N N . HIS A 1 180 ? 11.067 12.830 -13.395 1.00 92.25 180 HIS A N 1
ATOM 1404 C CA . HIS A 1 180 ? 9.952 12.724 -12.459 1.00 92.25 180 HIS A CA 1
ATOM 1405 C C . HIS A 1 180 ? 9.776 14.072 -11.765 1.00 92.25 180 HIS A C 1
ATOM 1407 O O . HIS A 1 180 ? 10.717 14.579 -11.155 1.00 92.25 180 HIS A O 1
ATOM 1413 N N . SER A 1 181 ? 8.583 14.646 -11.854 1.00 91.31 181 SER A N 1
ATOM 1414 C CA . SER A 1 181 ? 8.256 15.933 -11.240 1.00 91.31 181 SER A CA 1
ATOM 1415 C C . SER A 1 181 ? 7.006 15.755 -10.387 1.00 91.31 181 SER A C 1
ATOM 1417 O O . SER A 1 181 ? 5.961 15.393 -10.925 1.00 91.31 181 SER A O 1
ATOM 1419 N N . MET A 1 182 ? 7.107 15.988 -9.077 1.00 91.88 182 MET A N 1
ATOM 1420 C CA . MET A 1 182 ? 5.977 15.877 -8.153 1.00 91.88 182 MET A CA 1
ATOM 1421 C C . MET A 1 182 ? 5.533 17.259 -7.688 1.00 91.88 182 MET A C 1
ATOM 1423 O O . MET A 1 182 ? 6.363 18.073 -7.293 1.00 91.88 182 MET A O 1
ATOM 1427 N N . TYR A 1 183 ? 4.232 17.518 -7.749 1.00 93.44 183 TYR A N 1
ATOM 1428 C CA . TYR A 1 183 ? 3.623 18.779 -7.348 1.00 93.44 183 TYR A CA 1
ATOM 1429 C C . TYR A 1 183 ? 2.603 18.546 -6.238 1.00 93.44 183 TYR A C 1
ATOM 1431 O O . TYR A 1 183 ? 1.691 17.731 -6.388 1.00 93.44 183 TYR A O 1
ATOM 1439 N N . ASN A 1 184 ? 2.756 19.270 -5.135 1.00 92.56 184 ASN A N 1
ATOM 1440 C CA . ASN A 1 184 ? 1.860 19.232 -3.989 1.00 92.56 184 ASN A CA 1
ATOM 1441 C C . ASN A 1 184 ? 0.760 20.287 -4.159 1.00 92.56 184 ASN A C 1
ATOM 1443 O O . ASN A 1 184 ? 1.040 21.487 -4.168 1.00 92.56 184 ASN A O 1
ATOM 1447 N N . LEU A 1 185 ? -0.494 19.844 -4.284 1.00 92.94 185 LEU A N 1
ATOM 1448 C CA . LEU A 1 185 ? -1.621 20.739 -4.562 1.00 92.94 185 LEU A CA 1
ATOM 1449 C C . LEU A 1 185 ? -2.015 21.616 -3.370 1.00 92.94 185 LEU A C 1
ATOM 1451 O O . LEU A 1 185 ? -2.583 22.683 -3.584 1.00 92.94 185 LEU A O 1
ATOM 1455 N N . SER A 1 186 ? -1.713 21.199 -2.139 1.00 89.75 186 SER A N 1
ATOM 1456 C CA . SER A 1 186 ? -2.030 21.986 -0.941 1.00 89.75 186 SER A CA 1
ATOM 1457 C C . SER A 1 186 ? -0.998 23.082 -0.689 1.00 89.75 186 SER A C 1
ATOM 1459 O O . SER A 1 186 ? -1.359 24.190 -0.303 1.00 89.75 186 SER A O 1
ATOM 1461 N N . SER A 1 187 ? 0.291 22.791 -0.901 1.00 90.06 187 SER A N 1
ATOM 1462 C CA . SER A 1 187 ? 1.367 23.768 -0.683 1.00 90.06 187 SER A CA 1
ATOM 1463 C C . SER A 1 187 ? 1.674 24.629 -1.912 1.00 90.06 187 SER A C 1
ATOM 1465 O O . SER A 1 187 ? 2.307 25.677 -1.769 1.00 90.06 187 SER A O 1
ATOM 1467 N N . GLY A 1 188 ? 1.259 24.188 -3.104 1.00 90.88 188 GLY A N 1
ATOM 1468 C CA . GLY A 1 188 ? 1.570 24.841 -4.374 1.00 90.88 188 GLY A CA 1
ATOM 1469 C C . GLY A 1 188 ? 3.054 24.762 -4.745 1.00 90.88 188 GLY A C 1
ATOM 1470 O O . GLY A 1 188 ? 3.590 25.680 -5.361 1.00 90.88 188 GLY A O 1
ATOM 1471 N N . LYS A 1 189 ? 3.763 23.716 -4.299 1.00 89.62 189 LYS A N 1
ATOM 1472 C CA . LYS A 1 189 ? 5.215 23.576 -4.489 1.00 89.62 189 LYS A CA 1
ATOM 1473 C C . LYS A 1 189 ? 5.591 22.258 -5.150 1.00 89.62 189 LYS A C 1
ATOM 1475 O O . LYS A 1 189 ? 4.893 21.251 -5.045 1.00 89.62 189 LYS A O 1
ATOM 1480 N N . TRP A 1 190 ? 6.736 22.297 -5.824 1.00 89.06 190 TRP A N 1
ATOM 1481 C CA . TRP A 1 190 ? 7.394 21.128 -6.389 1.00 89.06 190 TRP A CA 1
ATOM 1482 C C . TRP A 1 190 ? 8.213 20.418 -5.317 1.00 89.06 190 TRP A C 1
ATOM 1484 O O . TRP A 1 190 ? 9.066 21.040 -4.681 1.00 89.06 190 TRP A O 1
ATOM 1494 N N . ASP A 1 191 ? 7.987 19.119 -5.178 1.00 83.88 191 ASP A N 1
ATOM 1495 C CA . ASP A 1 191 ? 8.688 18.269 -4.226 1.00 83.88 191 ASP A CA 1
ATOM 1496 C C . ASP A 1 191 ? 9.761 17.439 -4.936 1.00 83.88 191 ASP A C 1
ATOM 1498 O O . ASP A 1 191 ? 9.610 17.005 -6.084 1.00 83.88 191 ASP A O 1
ATOM 1502 N N . ASN A 1 192 ? 10.872 17.210 -4.237 1.00 75.50 192 ASN A N 1
ATOM 1503 C CA . ASN A 1 192 ? 11.939 16.355 -4.739 1.00 75.50 192 ASN A CA 1
ATOM 1504 C C . ASN A 1 192 ? 11.546 14.891 -4.564 1.00 75.50 192 ASN A C 1
ATOM 1506 O O . ASN A 1 192 ? 11.243 14.450 -3.458 1.00 75.50 192 ASN A O 1
ATOM 1510 N N . VAL A 1 193 ? 11.616 14.135 -5.656 1.00 83.19 193 VAL A N 1
ATOM 1511 C CA . VAL A 1 193 ? 11.314 12.706 -5.655 1.00 83.19 193 VAL A CA 1
ATOM 1512 C C . VAL A 1 193 ? 12.606 11.910 -5.690 1.00 83.19 193 VAL A C 1
ATOM 1514 O O . VAL A 1 193 ? 13.431 12.090 -6.588 1.00 83.19 193 VAL A O 1
ATOM 1517 N N . LEU A 1 194 ? 12.771 10.987 -4.745 1.00 83.38 194 LEU A N 1
ATOM 1518 C CA . LEU A 1 194 ? 13.867 10.024 -4.795 1.00 83.38 194 LEU A CA 1
ATOM 1519 C C . LEU A 1 194 ? 13.466 8.831 -5.669 1.00 83.38 194 LEU A C 1
ATOM 1521 O O . LEU A 1 194 ? 12.527 8.106 -5.343 1.00 83.38 194 LEU A O 1
ATOM 1525 N N . ILE A 1 195 ? 14.192 8.621 -6.768 1.00 86.19 195 ILE A N 1
ATOM 1526 C CA . ILE A 1 195 ? 13.933 7.550 -7.739 1.00 86.19 195 ILE A CA 1
ATOM 1527 C C . ILE A 1 195 ? 14.827 6.345 -7.422 1.00 86.19 195 ILE A C 1
ATOM 1529 O O . ILE A 1 195 ? 16.050 6.476 -7.361 1.00 86.19 195 ILE A O 1
ATOM 1533 N N . ILE A 1 196 ? 14.226 5.167 -7.246 1.00 84.00 196 ILE A N 1
ATOM 1534 C CA . ILE A 1 196 ? 14.905 3.908 -6.897 1.00 84.00 196 ILE A CA 1
ATOM 1535 C C . ILE A 1 196 ? 14.503 2.810 -7.894 1.00 84.00 196 ILE A C 1
ATOM 1537 O O . ILE A 1 196 ? 13.381 2.793 -8.395 1.00 84.00 196 ILE A O 1
ATOM 1541 N N . GLY A 1 197 ? 15.401 1.859 -8.159 1.00 85.06 197 GLY A N 1
ATOM 1542 C CA . GLY A 1 197 ? 15.110 0.663 -8.957 1.00 85.06 197 GLY A CA 1
ATOM 1543 C C . GLY A 1 197 ? 15.328 0.834 -10.463 1.00 85.06 197 GLY A C 1
ATOM 1544 O O . GLY A 1 197 ? 16.021 1.750 -10.913 1.00 85.06 197 GLY A O 1
ATOM 1545 N N . GLU A 1 198 ? 14.755 -0.078 -11.251 1.00 84.81 198 GLU A N 1
ATOM 1546 C CA . GLU A 1 198 ? 14.912 -0.134 -12.712 1.00 84.81 198 GLU A CA 1
ATOM 1547 C C . GLU A 1 198 ? 13.990 0.874 -13.410 1.00 84.81 198 GLU A C 1
ATOM 1549 O O . GLU A 1 198 ? 13.028 0.520 -14.093 1.00 84.81 198 GLU A O 1
ATOM 1554 N N . CYS A 1 199 ? 14.285 2.157 -13.200 1.00 83.38 199 CYS A N 1
ATOM 1555 C CA . CYS A 1 199 ? 13.539 3.271 -13.771 1.00 83.38 199 CYS A CA 1
ATOM 1556 C C . CYS A 1 199 ? 13.472 3.197 -15.303 1.00 83.38 199 CYS A C 1
ATOM 1558 O O . CYS A 1 199 ? 14.426 2.790 -15.975 1.00 83.38 199 CYS A O 1
ATOM 1560 N N . ILE A 1 200 ? 12.358 3.680 -15.856 1.00 88.12 200 ILE A N 1
ATOM 1561 C CA . ILE A 1 200 ? 12.185 3.846 -17.297 1.00 88.12 200 ILE A CA 1
ATOM 1562 C C . ILE A 1 200 ? 13.344 4.678 -17.899 1.00 88.12 200 ILE A C 1
ATOM 1564 O O . ILE A 1 200 ? 13.764 5.686 -17.305 1.00 88.12 200 ILE A O 1
ATOM 1568 N N . PRO A 1 201 ? 13.902 4.277 -19.061 1.00 89.56 201 PRO A N 1
ATOM 1569 C CA . PRO A 1 201 ? 14.802 5.136 -19.831 1.00 89.56 201 PRO A CA 1
ATOM 1570 C C . PRO A 1 201 ? 14.072 6.396 -20.334 1.00 89.56 201 PRO A C 1
ATOM 1572 O O . PRO A 1 201 ? 12.849 6.469 -20.254 1.00 89.56 201 PRO A O 1
ATOM 1575 N N . PRO A 1 202 ? 14.780 7.408 -20.871 1.00 91.31 202 PRO A N 1
ATOM 1576 C CA . PRO A 1 202 ? 14.122 8.544 -21.511 1.00 91.31 202 PRO A CA 1
ATOM 1577 C C . PRO A 1 202 ? 13.153 8.074 -22.592 1.00 91.31 202 PRO A C 1
ATOM 1579 O O . PRO A 1 202 ? 13.573 7.398 -23.536 1.00 91.31 202 PRO A O 1
ATOM 1582 N N . ALA A 1 203 ? 11.876 8.405 -22.411 1.00 92.38 203 ALA A N 1
ATOM 1583 C CA . ALA A 1 203 ? 10.796 7.831 -23.194 1.00 92.38 203 ALA A CA 1
ATOM 1584 C C . ALA A 1 203 ? 9.627 8.798 -23.359 1.00 92.38 203 ALA A C 1
ATOM 1586 O O . ALA A 1 203 ? 9.414 9.679 -22.525 1.00 92.38 203 ALA A O 1
ATOM 1587 N N . ASP A 1 204 ? 8.855 8.598 -24.421 1.00 92.94 204 ASP A N 1
ATOM 1588 C CA . ASP A 1 204 ? 7.616 9.319 -24.697 1.00 92.94 204 ASP A CA 1
ATOM 1589 C C . ASP A 1 204 ? 6.604 8.426 -25.431 1.00 92.94 204 ASP A C 1
ATOM 1591 O O . ASP A 1 204 ? 6.955 7.368 -25.960 1.00 92.94 204 ASP A O 1
ATOM 1595 N N . GLY A 1 205 ? 5.330 8.817 -25.413 1.00 91.88 205 GLY A N 1
ATOM 1596 C CA . GLY A 1 205 ? 4.249 8.073 -26.067 1.00 91.88 205 GLY A CA 1
ATOM 1597 C C . GLY A 1 205 ? 3.920 6.734 -25.394 1.00 91.88 205 GLY A C 1
ATOM 1598 O O . GLY A 1 205 ? 3.333 5.856 -26.027 1.00 91.88 205 GLY A O 1
ATOM 1599 N N . PHE A 1 206 ? 4.328 6.545 -24.138 1.00 94.94 206 PHE A N 1
ATOM 1600 C CA . PHE A 1 206 ? 3.894 5.431 -23.294 1.00 94.94 206 PHE A CA 1
ATOM 1601 C C . PHE A 1 206 ? 2.552 5.742 -22.627 1.00 94.94 206 PHE A C 1
ATOM 1603 O O . PHE A 1 206 ? 2.146 6.902 -22.545 1.00 94.94 206 PHE A O 1
ATOM 1610 N N . ILE A 1 207 ? 1.900 4.711 -22.093 1.00 94.38 207 ILE A N 1
ATOM 1611 C CA . ILE A 1 207 ? 0.772 4.879 -21.169 1.00 94.38 207 ILE A CA 1
ATOM 1612 C C . ILE A 1 207 ? 1.261 4.729 -19.738 1.00 94.38 207 ILE A C 1
ATOM 1614 O O . ILE A 1 207 ? 2.203 3.980 -19.483 1.00 94.38 207 ILE A O 1
ATOM 1618 N N . ILE A 1 208 ? 0.622 5.422 -18.801 1.00 94.38 208 ILE A N 1
ATOM 1619 C CA . ILE A 1 208 ? 0.785 5.159 -17.375 1.00 94.38 208 ILE A CA 1
ATOM 1620 C C . ILE A 1 208 ? -0.577 5.248 -16.699 1.00 94.38 208 ILE A C 1
ATOM 1622 O O . ILE A 1 208 ? -1.287 6.231 -16.870 1.00 94.38 208 ILE A O 1
ATOM 1626 N N . GLU A 1 209 ? -0.931 4.221 -15.938 1.00 93.25 209 GLU A N 1
ATOM 1627 C CA . GLU A 1 209 ? -2.256 4.085 -15.343 1.00 93.25 209 GLU A CA 1
ATOM 1628 C C . GLU A 1 209 ? -2.172 3.798 -13.845 1.00 93.25 209 GLU A C 1
ATOM 1630 O O . GLU A 1 209 ? -1.346 3.001 -13.379 1.00 93.25 209 GLU A O 1
ATOM 1635 N N . LYS A 1 210 ? -3.050 4.449 -13.075 1.00 90.12 210 LYS A N 1
ATOM 1636 C CA . LYS A 1 210 ? -3.124 4.297 -11.619 1.00 90.12 210 LYS A CA 1
ATOM 1637 C C . LYS A 1 210 ? -3.796 2.968 -11.263 1.00 90.12 210 LYS A C 1
ATOM 1639 O O . LYS A 1 210 ? -4.976 2.771 -11.527 1.00 90.12 210 LYS A O 1
ATOM 1644 N N . ILE A 1 211 ? -3.058 2.079 -10.601 1.00 87.38 211 ILE A N 1
ATOM 1645 C CA . ILE A 1 211 ? -3.571 0.803 -10.069 1.00 87.38 211 ILE A CA 1
ATOM 1646 C C . ILE A 1 211 ? -4.214 1.033 -8.699 1.00 87.38 211 ILE A C 1
ATOM 1648 O O . ILE A 1 211 ? -5.286 0.514 -8.402 1.00 87.38 211 ILE A O 1
ATOM 1652 N N . SER A 1 212 ? -3.531 1.794 -7.848 1.00 85.31 212 SER A N 1
ATOM 1653 C CA . SER A 1 212 ? -3.976 2.156 -6.506 1.00 85.31 212 SER A CA 1
ATOM 1654 C C . SER A 1 212 ? -3.371 3.500 -6.108 1.00 85.31 212 SER A C 1
ATOM 1656 O O . SER A 1 212 ? -2.621 4.118 -6.860 1.00 85.31 212 SER A O 1
ATOM 1658 N N . ASN A 1 213 ? -3.661 3.963 -4.896 1.00 86.31 213 ASN A N 1
ATOM 1659 C CA . ASN A 1 213 ? -3.078 5.195 -4.381 1.00 86.31 213 ASN A CA 1
ATOM 1660 C C . ASN A 1 213 ? -1.556 5.133 -4.127 1.00 86.31 213 ASN A C 1
ATOM 1662 O O . ASN A 1 213 ? -0.925 6.157 -3.908 1.00 86.31 213 ASN A O 1
ATOM 1666 N N . THR A 1 214 ? -0.957 3.945 -4.188 1.00 86.31 214 THR A N 1
ATOM 1667 C CA . THR A 1 214 ? 0.485 3.744 -3.990 1.00 86.31 214 THR A CA 1
ATOM 1668 C C . THR A 1 214 ? 1.142 3.014 -5.155 1.00 86.31 214 THR A C 1
ATOM 1670 O O . THR A 1 214 ? 2.333 2.724 -5.095 1.00 86.31 214 THR A O 1
ATOM 1673 N N . ARG A 1 215 ? 0.400 2.673 -6.217 1.00 89.25 215 ARG A N 1
ATOM 1674 C CA . ARG A 1 215 ? 0.923 1.876 -7.334 1.00 89.25 215 ARG A CA 1
ATOM 1675 C C . ARG A 1 215 ? 0.392 2.344 -8.681 1.00 89.25 215 ARG A C 1
ATOM 1677 O O . ARG A 1 215 ? -0.792 2.654 -8.819 1.00 89.25 215 ARG A O 1
ATOM 1684 N N . ALA A 1 216 ? 1.249 2.299 -9.693 1.00 92.12 216 ALA A N 1
ATOM 1685 C CA . ALA A 1 216 ? 0.890 2.521 -11.087 1.00 92.12 216 ALA A CA 1
ATOM 1686 C C . ALA A 1 216 ? 1.623 1.540 -12.010 1.00 92.12 216 ALA A C 1
ATOM 1688 O O . ALA A 1 216 ? 2.629 0.934 -11.632 1.00 92.12 216 ALA A O 1
ATOM 1689 N N . VAL A 1 217 ? 1.109 1.385 -13.225 1.00 92.19 217 VAL A N 1
ATOM 1690 C CA . VAL A 1 217 ? 1.719 0.579 -14.287 1.00 92.19 217 VAL A CA 1
ATOM 1691 C C . VAL A 1 217 ? 1.965 1.442 -15.508 1.00 92.19 217 VAL A C 1
ATOM 1693 O O . VAL A 1 217 ? 1.102 2.219 -15.902 1.00 92.19 217 VAL A O 1
ATOM 1696 N N . LEU A 1 218 ? 3.140 1.290 -16.104 1.00 94.06 218 LEU A N 1
ATOM 1697 C CA . LEU A 1 218 ? 3.540 1.923 -17.348 1.00 94.06 218 LEU A CA 1
ATOM 1698 C C . LEU A 1 218 ? 3.833 0.845 -18.386 1.00 94.06 218 LEU A C 1
ATOM 1700 O O . LEU A 1 218 ? 4.478 -0.164 -18.090 1.00 94.06 218 LEU A O 1
ATOM 1704 N N . PHE A 1 219 ? 3.374 1.073 -19.611 1.00 93.62 219 PHE A N 1
ATOM 1705 C CA . PHE A 1 219 ? 3.605 0.170 -20.730 1.00 93.62 219 PHE A CA 1
ATOM 1706 C C . PHE A 1 219 ? 3.888 0.951 -22.014 1.00 93.62 219 PHE A C 1
ATOM 1708 O O . PHE A 1 219 ? 3.349 2.035 -22.240 1.00 93.62 219 PHE A O 1
ATOM 1715 N N . GLY A 1 220 ? 4.732 0.377 -22.867 1.00 92.81 220 GLY A N 1
ATOM 1716 C CA . GLY A 1 220 ? 5.046 0.925 -24.181 1.00 92.81 220 GLY A CA 1
ATOM 1717 C C . GLY A 1 220 ? 5.900 2.192 -24.164 1.00 92.81 220 GLY A C 1
ATOM 1718 O O . GLY A 1 220 ? 6.660 2.444 -23.229 1.00 92.81 220 GLY A O 1
ATOM 1719 N N . GLY A 1 221 ? 5.778 2.970 -25.236 1.00 92.75 221 GLY A N 1
ATOM 1720 C CA . GLY A 1 221 ? 6.543 4.183 -25.505 1.00 92.75 221 GLY A CA 1
ATOM 1721 C C . GLY A 1 221 ? 7.808 3.939 -26.314 1.00 92.75 221 GLY A C 1
ATOM 1722 O O . GLY A 1 221 ? 8.335 2.828 -26.378 1.00 92.75 221 GLY A O 1
ATOM 1723 N N . ILE A 1 222 ? 8.291 5.006 -26.938 1.00 89.88 222 ILE A N 1
ATOM 1724 C CA . ILE A 1 222 ? 9.553 5.021 -27.673 1.00 89.88 222 ILE A CA 1
ATOM 1725 C C . ILE A 1 222 ? 10.689 5.223 -26.674 1.00 89.88 222 ILE A C 1
ATOM 1727 O O . ILE A 1 222 ? 10.677 6.195 -25.921 1.00 89.88 222 ILE A O 1
ATOM 1731 N N . VAL A 1 223 ? 11.686 4.339 -26.691 1.00 86.62 223 VAL A N 1
ATOM 1732 C CA . VAL A 1 223 ? 12.870 4.401 -25.826 1.00 86.62 223 VAL A CA 1
ATOM 1733 C C . VAL A 1 223 ? 14.156 4.589 -26.649 1.00 86.62 223 VAL A C 1
ATOM 1735 O O . VAL A 1 223 ? 14.252 4.138 -27.787 1.00 86.62 223 VAL A O 1
ATOM 1738 N N . GLN A 1 224 ? 15.172 5.219 -26.042 1.00 69.50 224 GLN A N 1
ATOM 1739 C CA . GLN A 1 224 ? 16.544 5.374 -26.580 1.00 69.50 224 GLN A CA 1
ATOM 1740 C C . GLN A 1 224 ? 16.687 6.246 -27.858 1.00 69.50 224 GLN A C 1
ATOM 1742 O O . GLN A 1 224 ? 15.742 6.893 -28.318 1.00 69.50 224 GLN A O 1
ATOM 1747 N N . ASP A 1 225 ? 17.920 6.332 -28.382 1.00 55.91 225 ASP A N 1
ATOM 1748 C CA . ASP A 1 225 ? 18.307 7.126 -29.564 1.00 55.91 225 ASP A CA 1
ATOM 1749 C C . ASP A 1 225 ? 17.822 6.516 -30.894 1.00 55.91 225 ASP A C 1
ATOM 1751 O O . ASP A 1 225 ? 17.579 7.257 -31.847 1.00 55.91 225 ASP A O 1
ATOM 1755 N N . GLU A 1 226 ? 17.639 5.192 -30.949 1.00 58.22 226 GLU A N 1
ATOM 1756 C CA . GLU A 1 226 ? 17.178 4.451 -32.140 1.00 58.22 226 GLU A CA 1
ATOM 1757 C C . GLU A 1 226 ? 15.645 4.422 -32.285 1.00 58.22 226 GLU A C 1
ATOM 1759 O O . GLU A 1 226 ? 15.126 3.855 -33.238 1.00 58.22 226 GLU A O 1
ATOM 1764 N N . ALA A 1 227 ? 14.921 5.058 -31.354 1.00 67.12 227 ALA A N 1
ATOM 1765 C CA . ALA A 1 227 ? 13.460 5.113 -31.290 1.00 67.12 227 ALA A CA 1
ATOM 1766 C C . ALA A 1 227 ? 12.749 3.756 -31.359 1.00 67.12 227 ALA A C 1
ATOM 1768 O O . ALA A 1 227 ? 11.727 3.599 -32.023 1.00 67.12 227 ALA A O 1
ATOM 1769 N N . THR A 1 228 ? 13.251 2.787 -30.606 1.00 84.25 228 THR A N 1
ATOM 1770 C CA . THR A 1 228 ? 12.594 1.491 -30.481 1.00 84.25 228 THR A CA 1
ATOM 1771 C C . THR A 1 228 ? 11.390 1.600 -29.546 1.00 84.25 228 THR A C 1
ATOM 1773 O O . THR A 1 228 ? 11.499 2.073 -28.416 1.00 84.25 228 THR A O 1
ATOM 1776 N N . ALA A 1 229 ? 10.235 1.136 -29.996 1.00 89.75 229 ALA A N 1
ATOM 1777 C CA . ALA A 1 229 ? 9.040 0.950 -29.200 1.00 89.75 229 ALA A CA 1
ATOM 1778 C C . ALA A 1 229 ? 9.256 -0.176 -28.179 1.00 89.75 229 ALA A C 1
ATOM 1780 O O . ALA A 1 229 ? 9.624 -1.304 -28.518 1.00 89.75 229 ALA A O 1
ATOM 1781 N N . SER A 1 230 ? 9.018 0.135 -26.910 1.00 91.06 230 SER A N 1
ATOM 1782 C CA . SER A 1 230 ? 9.140 -0.801 -25.797 1.00 91.06 230 SER A CA 1
ATOM 1783 C C . SER A 1 230 ? 7.913 -1.709 -25.703 1.00 91.06 230 SER A C 1
ATOM 1785 O O . SER A 1 230 ? 6.790 -1.292 -25.976 1.00 91.06 230 SER A O 1
ATOM 1787 N N . ASN A 1 231 ? 8.117 -2.949 -25.267 1.00 91.25 231 ASN A N 1
ATOM 1788 C CA . ASN A 1 231 ? 7.073 -3.864 -24.790 1.00 91.25 231 ASN A CA 1
ATOM 1789 C C . ASN A 1 231 ? 7.311 -4.300 -23.335 1.00 91.25 231 ASN A C 1
ATOM 1791 O O . ASN A 1 231 ? 6.730 -5.290 -22.888 1.00 91.25 231 ASN A O 1
ATOM 1795 N N . ASN A 1 232 ? 8.184 -3.597 -22.611 1.00 90.62 232 ASN A N 1
ATOM 1796 C CA . ASN A 1 232 ? 8.420 -3.847 -21.195 1.00 90.62 232 ASN A CA 1
ATOM 1797 C C . ASN A 1 232 ? 7.286 -3.247 -20.360 1.00 90.62 232 ASN A C 1
ATOM 1799 O O . ASN A 1 232 ? 6.768 -2.171 -20.674 1.00 90.62 232 ASN A O 1
ATOM 1803 N N . ILE A 1 233 ? 6.946 -3.929 -19.271 1.00 90.50 233 ILE A N 1
ATOM 1804 C CA . ILE A 1 233 ? 6.026 -3.425 -18.254 1.00 90.50 233 ILE A CA 1
ATOM 1805 C C . ILE A 1 233 ? 6.871 -2.812 -17.142 1.00 90.50 233 ILE A C 1
ATOM 1807 O O . ILE A 1 233 ? 7.778 -3.458 -16.621 1.00 90.50 233 ILE A O 1
ATOM 1811 N N . TYR A 1 234 ? 6.559 -1.585 -16.752 1.00 91.19 234 TYR A N 1
ATOM 1812 C CA . TYR A 1 234 ? 7.194 -0.925 -15.621 1.00 91.19 234 TYR A CA 1
ATOM 1813 C C . TYR A 1 234 ? 6.166 -0.727 -14.514 1.00 91.19 234 TYR A C 1
ATOM 1815 O O . TYR A 1 234 ? 5.117 -0.122 -14.723 1.00 91.19 234 TYR A O 1
ATOM 1823 N N . ILE A 1 235 ? 6.465 -1.237 -13.327 1.00 90.69 235 ILE A N 1
ATOM 1824 C CA . ILE A 1 235 ? 5.625 -1.079 -12.144 1.00 90.69 235 ILE A CA 1
ATOM 1825 C C . ILE A 1 235 ? 6.237 -0.002 -11.268 1.00 90.69 235 ILE A C 1
ATOM 1827 O O . ILE A 1 235 ? 7.392 -0.107 -10.855 1.00 90.69 235 ILE A O 1
ATOM 1831 N N . LEU A 1 236 ? 5.437 1.014 -10.982 1.00 92.00 236 LEU A N 1
ATOM 1832 C CA . LEU A 1 236 ? 5.782 2.113 -10.104 1.00 92.00 236 LEU A CA 1
ATOM 1833 C C . LEU A 1 236 ? 5.113 1.880 -8.750 1.00 92.00 236 LEU A C 1
ATOM 1835 O O . LEU A 1 236 ? 3.893 1.724 -8.690 1.00 92.00 236 LEU A O 1
ATOM 1839 N N . ASN A 1 237 ? 5.893 1.878 -7.669 1.00 90.12 237 ASN A N 1
ATOM 1840 C CA . ASN A 1 237 ? 5.367 1.925 -6.305 1.00 90.12 237 ASN A CA 1
ATOM 1841 C C . ASN A 1 237 ? 5.807 3.224 -5.627 1.00 90.12 237 ASN A C 1
ATOM 1843 O O . ASN A 1 237 ? 6.988 3.581 -5.647 1.00 90.12 237 ASN A O 1
ATOM 1847 N N . LEU A 1 238 ? 4.842 3.904 -5.020 1.00 85.12 238 LEU A N 1
ATOM 1848 C CA . LEU A 1 238 ? 4.989 5.183 -4.345 1.00 85.12 238 LEU A CA 1
ATOM 1849 C C . LEU A 1 238 ? 4.965 4.998 -2.847 1.00 85.12 238 LEU A C 1
ATOM 1851 O O . LEU A 1 238 ? 4.025 4.416 -2.301 1.00 85.12 238 LEU A O 1
ATOM 1855 N N . ASN A 1 239 ? 5.952 5.592 -2.192 1.00 81.38 239 ASN A N 1
ATOM 1856 C CA . ASN A 1 239 ? 5.875 5.892 -0.778 1.00 81.38 239 ASN A CA 1
ATOM 1857 C C . ASN A 1 239 ? 5.805 7.412 -0.608 1.00 81.38 239 ASN A C 1
ATOM 1859 O O . ASN A 1 239 ? 6.808 8.116 -0.732 1.00 81.38 239 ASN A O 1
ATOM 1863 N N . LEU A 1 240 ? 4.599 7.897 -0.318 1.00 68.19 240 LEU A N 1
ATOM 1864 C CA . LEU A 1 240 ? 4.310 9.323 -0.198 1.00 68.19 240 LEU A CA 1
ATOM 1865 C C . LEU A 1 240 ? 4.911 9.926 1.087 1.00 68.19 240 LEU A C 1
ATOM 1867 O O . LEU A 1 240 ? 5.390 11.054 1.038 1.00 68.19 240 LEU A O 1
ATOM 1871 N N . SER A 1 241 ? 5.035 9.156 2.177 1.00 68.12 241 SER A N 1
ATOM 1872 C CA . SER A 1 241 ? 5.665 9.610 3.433 1.00 68.12 241 SER A CA 1
ATOM 1873 C C . SER A 1 241 ? 7.164 9.879 3.300 1.00 68.12 241 SER A C 1
ATOM 1875 O O . SER A 1 241 ? 7.729 10.655 4.063 1.00 68.12 241 SER A O 1
ATOM 1877 N N . LEU A 1 242 ? 7.824 9.239 2.330 1.00 62.56 242 LEU A N 1
ATOM 1878 C CA . LEU A 1 242 ? 9.250 9.430 2.053 1.00 62.56 242 LEU A CA 1
ATOM 1879 C C . LEU A 1 242 ? 9.510 10.157 0.722 1.00 62.56 242 LEU A C 1
ATOM 1881 O O . LEU A 1 242 ? 10.668 10.315 0.341 1.00 62.56 242 LEU A O 1
ATOM 1885 N N . SER A 1 243 ? 8.460 10.580 0.002 1.00 72.12 243 SER A N 1
ATOM 1886 C CA . SER A 1 243 ? 8.565 11.142 -1.357 1.00 72.12 243 SER A CA 1
ATOM 1887 C C . SER A 1 243 ? 9.421 10.276 -2.300 1.00 72.12 243 SER A C 1
ATOM 1889 O O . SER A 1 243 ? 10.207 10.787 -3.104 1.00 72.12 243 SER A O 1
ATOM 1891 N N . THR A 1 244 ? 9.306 8.946 -2.194 1.00 81.62 244 THR A N 1
ATOM 1892 C CA . THR A 1 244 ? 10.090 8.007 -3.009 1.00 81.62 244 THR A CA 1
ATOM 1893 C C . THR A 1 244 ? 9.239 7.308 -4.063 1.00 81.62 244 THR A C 1
ATOM 1895 O O . THR A 1 244 ? 8.105 6.882 -3.823 1.00 81.62 244 THR A O 1
ATOM 1898 N N . VAL A 1 245 ? 9.823 7.172 -5.253 1.00 87.69 245 VAL A N 1
ATOM 1899 C CA . VAL A 1 245 ? 9.293 6.400 -6.377 1.00 87.69 245 VAL A CA 1
ATOM 1900 C C . VAL A 1 245 ? 10.224 5.222 -6.618 1.00 87.69 245 VAL A C 1
ATOM 1902 O O . VAL A 1 245 ? 11.399 5.406 -6.933 1.00 87.69 245 VAL A O 1
ATOM 1905 N N . SER A 1 246 ? 9.696 4.007 -6.502 1.00 90.56 246 SER A N 1
ATOM 1906 C CA . SER A 1 246 ? 10.427 2.778 -6.814 1.00 90.56 246 SER A CA 1
ATOM 1907 C C . SER A 1 246 ? 9.897 2.136 -8.092 1.00 90.56 246 SER A C 1
ATOM 1909 O O . SER A 1 246 ? 8.685 2.014 -8.281 1.00 90.56 246 SER A O 1
ATOM 1911 N N . TRP A 1 247 ? 10.812 1.717 -8.961 1.00 92.31 247 TRP A N 1
ATOM 1912 C CA . TRP A 1 247 ? 10.504 1.091 -10.240 1.00 92.31 247 TRP A CA 1
ATOM 1913 C C . TRP A 1 247 ? 10.954 -0.361 -10.292 1.00 92.31 247 TRP A C 1
ATOM 1915 O O . TRP A 1 247 ? 12.078 -0.700 -9.915 1.00 92.31 247 TRP A O 1
ATOM 1925 N N . GLN A 1 248 ? 10.092 -1.198 -10.855 1.00 89.94 248 GLN A N 1
ATOM 1926 C CA . GLN A 1 248 ? 10.395 -2.570 -11.232 1.00 89.94 248 GLN A CA 1
ATOM 1927 C C . GLN A 1 248 ? 10.130 -2.745 -12.729 1.00 89.94 248 GLN A C 1
ATOM 1929 O O . GLN A 1 248 ? 9.032 -2.443 -13.196 1.00 89.94 248 GLN A O 1
ATOM 1934 N N . CYS A 1 249 ? 11.118 -3.243 -13.472 1.00 90.06 249 CYS A N 1
ATOM 1935 C CA . CYS A 1 249 ? 10.981 -3.554 -14.890 1.00 90.06 249 CYS A CA 1
ATOM 1936 C C . CYS A 1 249 ? 10.674 -5.045 -15.069 1.00 90.06 249 CYS A C 1
ATOM 1938 O O . CYS A 1 249 ? 11.332 -5.907 -14.492 1.00 90.06 249 CYS A O 1
ATOM 1940 N N . ILE A 1 250 ? 9.673 -5.356 -15.885 1.00 87.56 250 ILE A N 1
ATOM 1941 C CA . ILE A 1 250 ? 9.286 -6.718 -16.243 1.00 87.56 250 ILE A CA 1
ATOM 1942 C C . ILE A 1 250 ? 9.407 -6.836 -17.761 1.00 87.56 250 ILE A C 1
ATOM 1944 O O . ILE A 1 250 ? 8.682 -6.187 -18.521 1.00 87.56 250 ILE A O 1
ATOM 1948 N N . LYS A 1 251 ? 10.357 -7.664 -18.197 1.00 86.50 251 LYS A N 1
ATOM 1949 C CA . LYS A 1 251 ? 10.616 -7.964 -19.610 1.00 86.50 251 LYS A CA 1
ATOM 1950 C C . LYS A 1 251 ? 9.855 -9.217 -20.030 1.00 86.50 251 LYS A C 1
ATOM 1952 O O . LYS A 1 251 ? 9.593 -10.080 -19.192 1.00 86.50 251 LYS A O 1
ATOM 1957 N N . LYS A 1 252 ? 9.558 -9.340 -21.327 1.00 82.88 252 LYS A N 1
ATOM 1958 C CA . LYS A 1 252 ? 8.956 -10.549 -21.906 1.00 82.88 252 LYS A CA 1
ATOM 1959 C C . LYS A 1 252 ? 9.824 -11.787 -21.581 1.00 82.88 252 LYS A C 1
ATOM 1961 O O . LYS A 1 252 ? 10.983 -11.811 -21.997 1.00 82.88 252 LYS A O 1
ATOM 1966 N N . PRO A 1 253 ? 9.293 -12.813 -20.892 1.00 79.19 253 PRO A N 1
ATOM 1967 C CA . PRO A 1 253 ? 9.992 -14.085 -20.693 1.00 79.19 253 PRO A CA 1
ATOM 1968 C C . PRO A 1 253 ? 10.133 -14.872 -22.006 1.00 79.19 253 PRO A C 1
ATOM 1970 O O . PRO A 1 253 ? 9.198 -14.901 -22.804 1.00 79.19 253 PRO A O 1
ATOM 1973 N N . GLU A 1 254 ? 11.261 -15.563 -22.208 1.00 76.00 254 GLU A N 1
ATOM 1974 C CA . GLU A 1 254 ? 11.542 -16.331 -23.442 1.00 76.00 254 GLU A CA 1
ATOM 1975 C C . GLU A 1 254 ? 10.520 -17.448 -23.725 1.00 76.00 254 GLU A C 1
ATOM 1977 O O . GLU A 1 254 ? 10.296 -17.801 -24.875 1.00 76.00 254 GLU A O 1
ATOM 1982 N N . VAL A 1 255 ? 9.873 -17.980 -22.683 1.00 73.56 255 VAL A N 1
ATOM 1983 C CA . VAL A 1 255 ? 8.979 -19.154 -22.746 1.00 73.56 255 VAL A CA 1
ATOM 1984 C C . VAL A 1 255 ? 7.525 -18.784 -23.104 1.00 73.56 255 VAL A C 1
ATOM 1986 O O . VAL A 1 255 ? 6.666 -19.656 -23.184 1.00 73.56 255 VAL A O 1
ATOM 1989 N N . ILE A 1 256 ? 7.206 -17.495 -23.281 1.00 74.50 256 ILE A N 1
ATOM 1990 C CA . ILE A 1 256 ? 5.826 -17.021 -23.485 1.00 74.50 256 ILE A CA 1
ATOM 1991 C C . ILE A 1 256 ? 5.626 -16.511 -24.909 1.00 74.50 256 ILE A C 1
ATOM 1993 O O . ILE A 1 256 ? 6.167 -15.474 -25.301 1.00 74.50 256 ILE A O 1
ATOM 1997 N N . ASP A 1 257 ? 4.750 -17.186 -25.650 1.00 69.06 257 ASP A N 1
ATOM 1998 C CA . ASP A 1 257 ? 4.422 -16.811 -27.028 1.00 69.06 257 ASP A CA 1
ATOM 1999 C C . ASP A 1 257 ? 3.435 -15.632 -27.109 1.00 69.06 257 ASP A C 1
ATOM 2001 O O . ASP A 1 257 ? 3.538 -14.799 -28.010 1.00 69.06 257 ASP A O 1
ATOM 2005 N N . GLN A 1 258 ? 2.517 -15.498 -26.142 1.00 77.25 258 GLN A N 1
ATOM 2006 C CA . GLN A 1 258 ? 1.515 -14.424 -26.110 1.00 77.25 258 GLN A CA 1
ATOM 2007 C C . GLN A 1 258 ? 1.998 -13.208 -25.307 1.00 77.25 258 GLN A C 1
ATOM 2009 O O . GLN A 1 258 ? 1.939 -13.183 -24.079 1.00 77.25 258 GLN A O 1
ATOM 2014 N N . TRP A 1 259 ? 2.470 -12.178 -26.012 1.00 87.88 259 TRP A N 1
ATOM 2015 C CA . TRP A 1 259 ? 2.901 -10.904 -25.429 1.00 87.88 259 TRP A CA 1
ATOM 2016 C C . TRP A 1 259 ? 2.658 -9.758 -26.425 1.00 87.88 259 TRP A C 1
ATOM 2018 O O . TRP A 1 259 ? 2.970 -9.935 -27.607 1.00 87.88 259 TRP A O 1
ATOM 2028 N N . PRO A 1 260 ? 2.153 -8.584 -26.000 1.00 91.31 260 PRO A N 1
ATOM 2029 C CA . PRO A 1 260 ? 1.916 -7.473 -26.910 1.00 91.31 260 PRO A CA 1
ATOM 2030 C C . PRO A 1 260 ? 3.225 -6.970 -27.522 1.00 91.31 260 PRO A C 1
ATOM 2032 O O . PRO A 1 260 ? 4.230 -6.787 -26.832 1.00 91.31 260 PRO A O 1
ATOM 2035 N N . VAL A 1 261 ? 3.218 -6.706 -28.827 1.00 91.62 261 VAL A N 1
ATOM 2036 C CA . VAL A 1 261 ? 4.378 -6.111 -29.507 1.00 91.62 261 VAL A CA 1
ATOM 2037 C C . VAL A 1 261 ? 4.712 -4.725 -28.949 1.00 91.62 261 VAL A C 1
ATOM 2039 O O . VAL A 1 261 ? 3.847 -4.053 -28.371 1.00 91.62 261 VAL A O 1
ATOM 2042 N N . GLY A 1 262 ? 5.971 -4.313 -29.134 1.00 92.19 262 GLY A N 1
ATOM 2043 C CA . GLY A 1 262 ? 6.440 -2.989 -28.735 1.00 92.19 262 GLY A CA 1
ATOM 2044 C C . GLY A 1 262 ? 5.618 -1.909 -29.417 1.00 92.19 262 GLY A C 1
ATOM 2045 O O . GLY A 1 262 ? 5.402 -1.980 -30.627 1.00 92.19 262 GLY A O 1
ATOM 2046 N N . ARG A 1 263 ? 5.109 -0.955 -28.632 1.00 93.56 263 ARG A N 1
ATOM 2047 C CA . ARG A 1 263 ? 4.142 0.029 -29.129 1.00 93.56 263 ARG A CA 1
ATOM 2048 C C . ARG A 1 263 ? 4.240 1.383 -28.454 1.00 93.56 263 ARG A C 1
ATOM 2050 O O . ARG A 1 263 ? 4.596 1.476 -27.283 1.00 93.56 263 ARG A O 1
ATOM 2057 N N . TYR A 1 264 ? 3.840 2.427 -29.162 1.00 93.12 264 TYR A N 1
ATOM 2058 C CA . TYR A 1 264 ? 3.763 3.794 -28.652 1.00 93.12 264 TYR A CA 1
ATOM 2059 C C . TYR A 1 264 ? 2.498 4.502 -29.156 1.00 93.12 264 TYR A C 1
ATOM 2061 O O . TYR A 1 264 ? 1.816 4.010 -30.056 1.00 93.12 264 TYR A O 1
ATOM 2069 N N . ASN A 1 265 ? 2.142 5.628 -28.529 1.00 92.38 265 ASN A N 1
ATOM 2070 C CA . ASN A 1 265 ? 0.905 6.380 -28.774 1.00 92.38 265 ASN A CA 1
ATOM 2071 C C . ASN A 1 265 ? -0.349 5.482 -28.776 1.00 92.38 265 ASN A C 1
ATOM 2073 O O . ASN A 1 265 ? -1.266 5.671 -29.574 1.00 92.38 265 ASN A O 1
ATOM 2077 N N . HIS A 1 266 ? -0.372 4.476 -27.909 1.00 94.06 266 HIS A N 1
ATOM 2078 C CA . HIS A 1 266 ? -1.522 3.603 -27.688 1.00 94.06 266 HIS A CA 1
ATOM 2079 C C . HIS A 1 266 ? -2.358 4.140 -26.522 1.00 94.06 266 HIS A C 1
ATOM 2081 O O . HIS A 1 266 ? -1.924 5.063 -25.832 1.00 94.06 266 HIS A O 1
ATOM 2087 N N . ALA A 1 267 ? -3.541 3.571 -26.302 1.00 92.44 267 ALA A N 1
ATOM 2088 C CA . ALA A 1 267 ? -4.383 3.945 -25.173 1.00 92.44 267 ALA A CA 1
ATOM 2089 C C . ALA A 1 267 ? -4.497 2.809 -24.161 1.00 92.44 267 ALA A C 1
ATOM 2091 O O . ALA A 1 267 ? -4.389 1.630 -24.516 1.00 92.44 267 ALA A O 1
ATOM 2092 N N . ALA A 1 268 ? -4.738 3.177 -22.906 1.00 93.06 268 ALA A N 1
ATOM 2093 C CA . ALA A 1 268 ? -4.961 2.235 -21.829 1.00 93.06 268 ALA A CA 1
ATOM 2094 C C . ALA A 1 268 ? -6.018 2.730 -20.847 1.00 93.06 268 ALA A C 1
ATOM 2096 O O . ALA A 1 268 ? -6.339 3.913 -20.820 1.00 93.06 268 ALA A O 1
ATOM 2097 N N . ALA A 1 269 ? -6.583 1.800 -20.081 1.00 90.44 269 ALA A N 1
ATOM 2098 C CA . ALA A 1 269 ? -7.483 2.102 -18.978 1.00 90.44 269 ALA A CA 1
ATOM 2099 C C . ALA A 1 269 ? -7.491 0.960 -17.953 1.00 90.44 269 ALA A C 1
ATOM 2101 O O . ALA A 1 269 ? -7.168 -0.188 -18.277 1.00 90.44 269 ALA A O 1
ATOM 2102 N N . ILE A 1 270 ? -7.907 1.272 -16.724 1.00 87.19 270 ILE A N 1
ATOM 2103 C CA . ILE A 1 270 ? -8.037 0.308 -15.626 1.00 87.19 270 ILE A CA 1
ATOM 2104 C C . ILE A 1 270 ? -9.503 -0.070 -15.408 1.00 87.19 270 ILE A C 1
ATOM 2106 O O . ILE A 1 270 ? -10.374 0.792 -15.302 1.00 87.19 270 ILE A O 1
ATOM 2110 N N . ILE A 1 271 ? -9.773 -1.370 -15.282 1.00 82.12 271 ILE A N 1
ATOM 2111 C CA . ILE A 1 271 ? -11.073 -1.909 -14.863 1.00 82.12 271 ILE A CA 1
ATOM 2112 C C . ILE A 1 271 ? -10.959 -2.424 -13.428 1.00 82.12 271 ILE A C 1
ATOM 2114 O O . ILE A 1 271 ? -10.113 -3.270 -13.137 1.00 82.12 271 ILE A O 1
ATOM 2118 N N . LEU A 1 272 ? -11.848 -1.978 -12.539 1.00 74.06 272 LEU A N 1
ATOM 2119 C CA . LEU A 1 272 ? -11.896 -2.421 -11.142 1.00 74.06 272 LEU A CA 1
ATOM 2120 C C . LEU A 1 272 ? -12.903 -3.576 -10.960 1.00 74.06 272 LEU A C 1
ATOM 2122 O O . LEU A 1 272 ? -14.108 -3.394 -11.127 1.00 74.06 272 LEU A O 1
ATOM 2126 N N . LYS A 1 273 ? -12.419 -4.774 -10.594 1.00 67.69 273 LYS A N 1
ATOM 2127 C CA . LYS A 1 273 ? -13.252 -5.960 -10.282 1.00 67.69 273 LYS A CA 1
ATOM 2128 C C . LYS A 1 273 ? -13.725 -5.974 -8.815 1.00 67.69 273 LYS A C 1
ATOM 2130 O O . LYS A 1 273 ? -13.068 -5.411 -7.943 1.00 67.69 273 LYS A O 1
ATOM 2135 N N . LYS A 1 274 ? -14.795 -6.738 -8.506 1.00 54.56 274 LYS A N 1
ATOM 2136 C CA . LYS A 1 274 ? -15.312 -6.961 -7.123 1.00 54.56 274 LYS A CA 1
ATOM 2137 C C . LYS A 1 274 ? -14.242 -7.486 -6.159 1.00 54.56 274 LYS A C 1
ATOM 2139 O O . LYS A 1 274 ? -14.315 -7.232 -4.965 1.00 54.56 274 LYS A O 1
ATOM 2144 N N . SER A 1 275 ? -13.278 -8.244 -6.681 1.00 53.47 275 SER A N 1
ATOM 2145 C CA . SER A 1 275 ? -12.194 -8.858 -5.913 1.00 53.47 275 SER A CA 1
ATOM 2146 C C . SER A 1 275 ? -11.123 -7.864 -5.442 1.00 53.47 275 SER A C 1
ATOM 2148 O O . SER A 1 275 ? -10.214 -8.279 -4.731 1.00 53.47 275 SER A O 1
ATOM 2150 N N . GLY A 1 276 ? -11.202 -6.584 -5.837 1.00 57.44 276 GLY A N 1
ATOM 2151 C CA . GLY A 1 276 ? -10.167 -5.578 -5.562 1.00 57.44 276 GLY A CA 1
ATOM 2152 C C . GLY A 1 276 ? -8.953 -5.665 -6.497 1.00 57.44 276 GLY A C 1
ATOM 2153 O O . GLY A 1 276 ? -7.935 -5.032 -6.243 1.00 57.44 276 GLY A O 1
ATOM 2154 N N . CYS A 1 277 ? -9.055 -6.450 -7.574 1.00 66.62 277 CYS A N 1
ATOM 2155 C CA . CYS A 1 277 ? -7.973 -6.745 -8.515 1.00 66.62 277 CYS A CA 1
ATOM 2156 C C . CYS A 1 277 ? -8.151 -5.936 -9.817 1.00 66.62 277 CYS A C 1
ATOM 2158 O O . CYS A 1 277 ? -9.048 -6.284 -10.597 1.00 66.62 277 CYS A O 1
ATOM 2160 N N . PRO A 1 278 ? -7.358 -4.879 -10.078 1.00 79.50 278 PRO A N 1
ATOM 2161 C CA . PRO A 1 278 ? -7.483 -4.094 -11.303 1.00 79.50 278 PRO A CA 1
ATOM 2162 C C . PRO A 1 278 ? -6.991 -4.863 -12.539 1.00 79.50 278 PRO A C 1
ATOM 2164 O O . PRO A 1 278 ? -5.993 -5.584 -12.492 1.00 79.50 278 PRO A O 1
ATOM 2167 N N . LEU A 1 279 ? -7.678 -4.693 -13.665 1.00 83.38 279 LEU A N 1
ATOM 2168 C CA . LEU A 1 279 ? -7.234 -5.166 -14.978 1.00 83.38 279 LEU A CA 1
ATOM 2169 C C . LEU A 1 279 ? -6.750 -3.978 -15.801 1.00 83.38 279 LEU A C 1
ATOM 2171 O O . LEU A 1 279 ? -7.465 -2.983 -15.898 1.00 83.38 279 LEU A O 1
ATOM 2175 N N . LEU A 1 280 ? -5.578 -4.100 -16.415 1.00 88.81 280 LEU A N 1
ATOM 2176 C CA . LEU A 1 280 ? -5.077 -3.139 -17.391 1.00 88.81 280 LEU A CA 1
ATOM 2177 C C . LEU A 1 280 ? -5.543 -3.557 -18.783 1.00 88.81 280 LEU A C 1
ATOM 2179 O O . LEU A 1 280 ? -5.278 -4.674 -19.216 1.00 88.81 280 LEU A O 1
ATOM 2183 N N . VAL A 1 281 ? -6.210 -2.654 -19.490 1.00 88.88 281 VAL A N 1
ATOM 2184 C CA . VAL A 1 281 ? -6.541 -2.819 -20.906 1.00 88.88 281 VAL A CA 1
ATOM 2185 C C . VAL A 1 281 ? -5.615 -1.923 -21.704 1.00 88.88 281 VAL A C 1
ATOM 2187 O O . VAL A 1 281 ? -5.525 -0.743 -21.385 1.00 88.88 281 VAL A O 1
ATOM 2190 N N . ILE A 1 282 ? -4.958 -2.457 -22.731 1.00 92.81 282 ILE A N 1
ATOM 2191 C CA . ILE A 1 282 ? -4.213 -1.669 -23.720 1.00 92.81 282 ILE A CA 1
ATOM 2192 C C . ILE A 1 282 ? -4.793 -1.916 -25.107 1.00 92.81 282 ILE A C 1
ATOM 2194 O O . ILE A 1 282 ? -5.204 -3.032 -25.423 1.00 92.81 282 ILE A O 1
ATOM 2198 N N . CYS A 1 283 ? -4.821 -0.884 -25.941 1.00 90.75 283 CYS A N 1
ATOM 2199 C CA . CYS A 1 283 ? -5.459 -0.959 -27.246 1.00 90.75 283 CYS A CA 1
ATOM 2200 C C . CYS A 1 283 ? -4.717 -0.109 -28.283 1.00 90.75 283 CYS A C 1
ATOM 2202 O O . CYS A 1 283 ? -4.360 1.041 -28.013 1.00 90.75 283 CYS A O 1
ATOM 2204 N N . GLY A 1 284 ? -4.505 -0.680 -29.472 1.00 91.62 284 GLY A N 1
ATOM 2205 C CA . GLY A 1 284 ? -3.931 0.005 -30.630 1.00 91.62 284 GLY A CA 1
ATOM 2206 C C . GLY A 1 284 ? -2.500 0.514 -30.436 1.00 91.62 284 GLY A C 1
ATOM 2207 O O . GLY A 1 284 ? -1.694 -0.092 -29.720 1.00 91.62 284 GLY A O 1
ATOM 2208 N N . GLY A 1 285 ? -2.194 1.643 -31.083 1.00 92.81 285 GLY A N 1
ATOM 2209 C CA . GLY A 1 285 ? -0.867 2.270 -31.130 1.00 92.81 285 GLY A CA 1
ATOM 2210 C C . GLY A 1 285 ? -0.126 2.053 -32.446 1.00 92.81 285 GLY A C 1
ATOM 2211 O O . GLY A 1 285 ? -0.691 1.549 -33.413 1.00 92.81 285 GLY A O 1
ATOM 2212 N N . MET A 1 286 ? 1.145 2.449 -32.465 1.00 90.44 286 MET A N 1
ATOM 2213 C CA . MET A 1 286 ? 2.081 2.200 -33.568 1.00 90.44 286 MET A CA 1
ATOM 2214 C C . MET A 1 286 ? 3.242 1.325 -33.099 1.00 90.44 286 MET A C 1
ATOM 2216 O O . MET A 1 286 ? 3.649 1.430 -31.939 1.00 90.44 286 MET A O 1
ATOM 2220 N N . ASN A 1 287 ? 3.761 0.473 -33.983 1.00 90.31 287 ASN A N 1
ATOM 2221 C CA . ASN A 1 287 ? 4.967 -0.331 -33.756 1.00 90.31 287 ASN A CA 1
ATOM 2222 C C . ASN A 1 287 ? 6.215 0.333 -34.384 1.00 90.31 287 ASN A C 1
ATOM 2224 O O . ASN A 1 287 ? 6.157 1.465 -34.853 1.00 90.31 287 ASN A O 1
ATOM 2228 N N . ASN A 1 288 ? 7.349 -0.374 -34.387 1.00 87.00 288 ASN A N 1
ATOM 2229 C CA . ASN A 1 288 ? 8.614 0.114 -34.962 1.00 87.00 288 ASN A CA 1
ATOM 2230 C C . ASN A 1 288 ? 8.593 0.302 -36.484 1.00 87.00 288 ASN A C 1
ATOM 2232 O O . ASN A 1 288 ? 9.434 1.027 -37.003 1.00 87.00 288 ASN A O 1
ATOM 2236 N N . ASP A 1 289 ? 7.663 -0.355 -37.172 1.00 84.06 289 ASP A N 1
ATOM 2237 C CA . ASP A 1 289 ? 7.512 -0.301 -38.627 1.00 84.06 289 ASP A CA 1
ATOM 2238 C C . ASP A 1 289 ? 6.526 0.807 -39.052 1.00 84.06 289 ASP A C 1
ATOM 2240 O O . ASP A 1 289 ? 6.150 0.900 -40.216 1.00 84.06 289 ASP A O 1
ATOM 2244 N N . ASP A 1 290 ? 6.101 1.647 -38.097 1.00 76.31 290 ASP A N 1
ATOM 2245 C CA . ASP A 1 290 ? 5.063 2.674 -38.238 1.00 76.31 290 ASP A CA 1
ATOM 2246 C C . ASP A 1 290 ? 3.683 2.129 -38.661 1.00 76.31 290 ASP A C 1
ATOM 2248 O O . ASP A 1 290 ? 2.796 2.876 -39.092 1.00 76.31 290 ASP A O 1
ATOM 2252 N N . ASP A 1 291 ? 3.447 0.833 -38.446 1.00 86.69 291 ASP A N 1
ATOM 2253 C CA . ASP A 1 291 ? 2.150 0.209 -38.668 1.00 86.69 291 ASP A CA 1
ATOM 2254 C C . ASP A 1 291 ? 1.188 0.521 -37.520 1.00 86.69 291 ASP A C 1
ATOM 2256 O O . ASP A 1 291 ? 1.521 0.431 -36.334 1.00 86.69 291 ASP A O 1
ATOM 2260 N N . THR A 1 292 ? -0.058 0.849 -37.876 1.00 89.31 292 THR A N 1
ATOM 2261 C CA . THR A 1 292 ? -1.130 1.029 -36.891 1.00 89.31 292 THR A CA 1
ATOM 2262 C C . THR A 1 292 ? -1.641 -0.332 -36.424 1.00 89.31 292 THR A C 1
ATOM 2264 O O . THR A 1 292 ? -2.211 -1.089 -37.210 1.00 89.31 292 THR A O 1
ATOM 2267 N N . LEU A 1 293 ? -1.478 -0.610 -35.132 1.00 91.25 293 LEU A N 1
ATOM 2268 C CA . LEU A 1 293 ? -1.883 -1.859 -34.494 1.00 91.25 293 LEU A CA 1
ATOM 2269 C C . LEU A 1 293 ? -3.404 -1.927 -34.331 1.00 91.25 293 LEU A C 1
ATOM 2271 O O . LEU A 1 293 ? -4.024 -0.940 -33.947 1.00 91.25 293 LEU A O 1
ATOM 2275 N N . ASP A 1 294 ? -3.990 -3.096 -34.585 1.00 88.31 294 ASP A N 1
ATOM 2276 C CA . ASP A 1 294 ? -5.429 -3.389 -34.519 1.00 88.31 294 ASP A CA 1
ATOM 2277 C C . ASP A 1 294 ? -5.794 -4.374 -33.394 1.00 88.31 294 ASP A C 1
ATOM 2279 O O . ASP A 1 294 ? -6.897 -4.920 -33.349 1.00 88.31 294 ASP A O 1
ATOM 2283 N N . ASP A 1 295 ? -4.900 -4.554 -32.426 1.00 89.69 295 ASP A N 1
ATOM 2284 C CA . ASP A 1 295 ? -5.080 -5.455 -31.296 1.00 89.69 295 ASP A CA 1
ATOM 2285 C C . ASP A 1 295 ? -5.498 -4.733 -29.999 1.00 89.69 295 ASP A C 1
ATOM 2287 O O . ASP A 1 295 ? -5.247 -3.544 -29.778 1.00 89.69 295 ASP A O 1
ATOM 2291 N N . CYS A 1 296 ? -6.144 -5.488 -29.109 1.00 88.75 296 CYS A N 1
ATOM 2292 C CA . CYS A 1 296 ? -6.399 -5.104 -27.725 1.00 88.75 296 CYS A CA 1
ATOM 2293 C C . CYS A 1 296 ? -6.022 -6.250 -26.804 1.00 88.75 296 CYS A C 1
ATOM 2295 O O . CYS A 1 296 ? -6.219 -7.427 -27.123 1.00 88.75 296 CYS A O 1
ATOM 2297 N N . TRP A 1 297 ? -5.465 -5.886 -25.659 1.00 89.56 297 TRP A N 1
ATOM 2298 C CA . TRP A 1 297 ? -4.960 -6.829 -24.688 1.00 89.56 297 TRP A CA 1
ATOM 2299 C C . TRP A 1 297 ? -5.429 -6.467 -23.292 1.00 89.56 297 TRP A C 1
ATOM 2301 O O . TRP A 1 297 ? -5.456 -5.297 -22.910 1.00 89.56 297 TRP A O 1
ATOM 2311 N N . ILE A 1 298 ? -5.752 -7.497 -22.521 1.00 86.81 298 ILE A N 1
ATOM 2312 C CA . ILE A 1 298 ? -6.072 -7.392 -21.105 1.00 86.81 298 ILE A CA 1
ATOM 2313 C C . ILE A 1 298 ? -4.950 -8.047 -20.313 1.00 86.81 298 ILE A C 1
ATOM 2315 O O . ILE A 1 298 ? -4.542 -9.176 -20.591 1.00 86.81 298 ILE A O 1
ATOM 2319 N N . PHE A 1 299 ? -4.473 -7.327 -19.311 1.00 83.62 299 PHE A N 1
ATOM 2320 C CA . PHE A 1 299 ? -3.462 -7.763 -18.372 1.00 83.62 299 PHE A CA 1
ATOM 2321 C C . PHE A 1 299 ? -4.038 -7.776 -16.963 1.00 83.62 299 PHE A C 1
ATOM 2323 O O . PHE A 1 299 ? -4.515 -6.755 -16.458 1.00 83.62 299 PHE A O 1
ATOM 2330 N N . ASP A 1 300 ? -3.998 -8.940 -16.317 1.00 77.00 300 ASP A N 1
ATOM 2331 C CA . ASP A 1 300 ? -4.362 -9.043 -14.910 1.00 77.00 300 ASP A CA 1
ATOM 2332 C C . ASP A 1 300 ? -3.183 -8.597 -14.040 1.00 77.00 300 ASP A C 1
ATOM 2334 O O . ASP A 1 300 ? -2.156 -9.269 -13.959 1.00 77.00 300 ASP A O 1
ATOM 2338 N N . THR A 1 301 ? -3.345 -7.458 -13.363 1.00 69.19 301 THR A N 1
ATOM 2339 C CA . THR A 1 301 ? -2.288 -6.869 -12.528 1.00 69.19 301 THR A CA 1
ATOM 2340 C C . THR A 1 301 ? -2.064 -7.605 -11.198 1.00 69.19 301 THR A C 1
ATOM 2342 O O . THR A 1 301 ? -1.229 -7.177 -10.395 1.00 69.19 301 THR A O 1
ATOM 2345 N N . THR A 1 302 ? -2.800 -8.696 -10.937 1.00 61.34 302 THR A N 1
ATOM 2346 C CA . THR A 1 302 ? -2.765 -9.441 -9.664 1.00 61.34 302 THR A CA 1
ATOM 2347 C C . THR A 1 302 ? -2.078 -10.799 -9.726 1.00 61.34 302 THR A C 1
ATOM 2349 O O . THR A 1 302 ? -1.594 -11.278 -8.696 1.00 61.34 302 THR A O 1
ATOM 2352 N N . GLN A 1 303 ? -1.939 -11.401 -10.911 1.00 52.53 303 GLN A N 1
ATOM 2353 C CA . GLN A 1 303 ? -1.200 -12.657 -11.035 1.00 52.53 303 GLN A CA 1
ATOM 2354 C C . GLN A 1 303 ? 0.293 -12.419 -10.786 1.00 52.53 303 GLN A C 1
ATOM 2356 O O . GLN A 1 303 ? 0.950 -11.645 -11.479 1.00 52.53 303 GLN A O 1
ATOM 2361 N N . HIS A 1 304 ? 0.849 -13.118 -9.794 1.00 49.56 304 HIS A N 1
ATOM 2362 C CA . HIS A 1 304 ? 2.252 -12.994 -9.376 1.00 49.56 304 HIS A CA 1
ATOM 2363 C C . HIS A 1 304 ? 3.263 -13.454 -10.430 1.00 49.56 304 HIS A C 1
ATOM 2365 O O . HIS A 1 304 ? 4.465 -13.258 -10.262 1.00 49.56 304 HIS A O 1
ATOM 2371 N N . THR A 1 305 ? 2.781 -14.056 -11.511 1.00 49.53 305 THR A N 1
ATOM 2372 C CA . THR A 1 305 ? 3.587 -14.486 -12.640 1.00 49.53 305 THR A CA 1
ATOM 2373 C C . THR A 1 305 ? 3.764 -13.364 -13.674 1.00 49.53 305 THR A C 1
ATOM 2375 O O . THR A 1 305 ? 4.743 -13.396 -14.407 1.00 49.53 305 THR A O 1
ATOM 2378 N N . TRP A 1 306 ? 2.896 -12.334 -13.722 1.00 58.50 306 TRP A N 1
ATOM 2379 C CA . TRP A 1 306 ? 2.923 -11.261 -14.745 1.00 58.50 306 TRP A CA 1
ATOM 2380 C C . TRP A 1 306 ? 3.029 -11.803 -16.188 1.00 58.50 306 TRP A C 1
ATOM 2382 O O . TRP A 1 306 ? 3.538 -11.136 -17.087 1.00 58.50 306 TRP A O 1
ATOM 2392 N N . THR A 1 307 ? 2.572 -13.041 -16.399 1.00 54.94 307 THR A N 1
ATOM 2393 C CA . THR A 1 307 ? 2.841 -13.843 -17.600 1.00 54.94 307 THR A CA 1
ATOM 2394 C C . THR A 1 307 ? 1.663 -13.926 -18.563 1.00 54.94 307 THR A C 1
ATOM 2396 O O . THR A 1 307 ? 1.847 -14.363 -19.694 1.00 54.94 307 THR A O 1
ATOM 2399 N N . THR A 1 308 ? 0.453 -13.547 -18.152 1.00 66.31 308 THR A N 1
ATOM 2400 C CA . THR A 1 308 ? -0.764 -13.819 -18.930 1.00 66.31 308 THR A CA 1
ATOM 2401 C C . THR A 1 308 ? -1.395 -12.533 -19.449 1.00 66.31 308 THR A C 1
ATOM 2403 O O . THR A 1 308 ? -2.343 -11.998 -18.871 1.00 66.31 308 THR A O 1
ATOM 2406 N N . TRP A 1 309 ? -0.872 -12.042 -20.568 1.00 82.06 309 TRP A N 1
ATOM 2407 C CA . TRP A 1 309 ? -1.630 -11.152 -21.440 1.00 82.06 309 TRP A CA 1
ATOM 2408 C C . TRP A 1 309 ? -2.697 -11.961 -22.172 1.00 82.06 309 TRP A C 1
ATOM 2410 O O . TRP A 1 309 ? -2.401 -13.010 -22.735 1.00 82.06 309 TRP A O 1
ATOM 2420 N N . THR A 1 310 ? -3.930 -11.467 -22.190 1.00 83.06 310 THR A N 1
ATOM 2421 C CA . THR A 1 310 ? -5.019 -12.067 -22.967 1.00 83.06 310 THR A CA 1
ATOM 2422 C C . THR A 1 310 ? -5.355 -11.139 -24.121 1.00 83.06 310 THR A C 1
ATOM 2424 O O . THR A 1 310 ? -5.794 -10.010 -23.889 1.00 83.06 310 THR A O 1
ATOM 2427 N N . LYS A 1 311 ? -5.132 -11.587 -25.361 1.00 84.06 311 LYS A N 1
ATOM 2428 C CA . LYS A 1 311 ? -5.597 -10.856 -26.546 1.00 84.06 311 LYS A CA 1
ATOM 2429 C C . LYS A 1 311 ? -7.115 -10.946 -26.604 1.00 84.06 311 LYS A C 1
ATOM 2431 O O . LYS A 1 311 ? -7.671 -12.018 -26.368 1.00 84.06 311 LYS A O 1
ATOM 2436 N N . VAL A 1 312 ? -7.773 -9.837 -26.916 1.00 80.69 312 VAL A N 1
ATOM 2437 C CA . VAL A 1 312 ? -9.226 -9.805 -27.050 1.00 80.69 312 VAL A CA 1
ATOM 2438 C C . VAL A 1 312 ? -9.625 -9.456 -28.469 1.00 80.69 312 VAL A C 1
ATOM 2440 O O . VAL A 1 312 ? -9.119 -8.492 -29.043 1.00 80.69 312 VAL A O 1
ATOM 2443 N N . ASP A 1 313 ? -10.554 -10.238 -29.009 1.00 74.50 313 ASP A N 1
ATOM 2444 C CA . ASP A 1 313 ? -11.106 -10.014 -30.336 1.00 74.50 313 ASP A CA 1
ATOM 2445 C C . ASP A 1 313 ? -12.061 -8.820 -30.305 1.00 74.50 313 ASP A C 1
ATOM 2447 O O . ASP A 1 313 ? -13.100 -8.826 -29.639 1.00 74.50 313 ASP A O 1
ATOM 2451 N N . ILE A 1 314 ? -11.686 -7.776 -31.033 1.00 73.81 314 ILE A N 1
ATOM 2452 C CA . ILE A 1 314 ? -12.417 -6.517 -31.138 1.00 73.81 314 ILE A CA 1
ATOM 2453 C C . ILE A 1 314 ? -12.394 -6.032 -32.583 1.00 73.81 314 ILE A C 1
ATOM 2455 O O . ILE A 1 314 ? -11.542 -6.428 -33.371 1.00 73.81 314 ILE A O 1
ATOM 2459 N N . HIS A 1 315 ? -13.358 -5.192 -32.945 1.00 73.62 315 HIS A N 1
ATOM 2460 C CA . HIS A 1 315 ? -13.456 -4.683 -34.309 1.00 73.62 315 HIS A CA 1
ATOM 2461 C C . HIS A 1 315 ? -12.362 -3.641 -34.595 1.00 73.62 315 HIS A C 1
ATOM 2463 O O . HIS A 1 315 ? -12.099 -2.793 -33.741 1.00 73.62 315 HIS A O 1
ATOM 2469 N N . ASP A 1 316 ? -11.811 -3.623 -35.813 1.00 74.00 316 ASP A N 1
ATOM 2470 C CA . ASP A 1 316 ? -10.762 -2.683 -36.252 1.00 74.00 316 ASP A CA 1
ATOM 2471 C C . ASP A 1 316 ? -11.113 -1.217 -35.979 1.00 74.00 316 ASP A C 1
ATOM 2473 O O . ASP A 1 316 ? -10.253 -0.413 -35.627 1.00 74.00 316 ASP A O 1
ATOM 2477 N N . SER A 1 317 ? -12.396 -0.855 -36.085 1.00 69.81 317 SER A N 1
ATOM 2478 C CA . SER A 1 317 ? -12.846 0.508 -35.781 1.00 69.81 317 SER A CA 1
ATOM 2479 C C . SER A 1 317 ? -12.627 0.904 -34.319 1.00 69.81 317 SER A C 1
ATOM 2481 O O . SER A 1 317 ? -12.689 2.085 -34.009 1.00 69.81 317 SER A O 1
ATOM 2483 N N . PHE A 1 318 ? -12.389 -0.032 -33.404 1.00 76.25 318 PHE A N 1
ATOM 2484 C CA . PHE A 1 318 ? -12.039 0.267 -32.022 1.00 76.25 318 PHE A CA 1
ATOM 2485 C C . PHE A 1 318 ? -10.524 0.333 -31.824 1.00 76.25 318 PHE A C 1
ATOM 2487 O O . PHE A 1 318 ? -10.040 1.327 -31.285 1.00 76.25 318 PHE A O 1
ATOM 2494 N N . SER A 1 319 ? -9.779 -0.676 -32.284 1.00 82.31 319 SER A N 1
ATOM 2495 C CA . SER A 1 319 ? -8.344 -0.810 -31.999 1.00 82.31 319 SER A CA 1
ATOM 2496 C C . SER A 1 319 ? -7.399 -0.199 -32.997 1.00 82.31 319 SER A C 1
ATOM 2498 O O . SER A 1 319 ? -6.346 0.256 -32.565 1.00 82.31 319 SER A O 1
ATOM 2500 N N . LYS A 1 320 ? -7.731 -0.192 -34.292 1.00 85.69 320 LYS A N 1
ATOM 2501 C CA . LYS A 1 320 ? -6.802 0.158 -35.372 1.00 85.69 320 LYS A CA 1
ATOM 2502 C C . LYS A 1 320 ? -6.539 1.656 -35.442 1.00 85.69 320 LYS A C 1
ATOM 2504 O O . LYS A 1 320 ? -6.888 2.305 -36.417 1.00 85.69 320 LYS A O 1
ATOM 2509 N N . ARG A 1 321 ? -5.981 2.233 -34.383 1.00 87.06 321 ARG A N 1
ATOM 2510 C CA . ARG A 1 321 ? -5.789 3.672 -34.195 1.00 87.06 321 ARG A CA 1
ATOM 2511 C C . ARG A 1 321 ? -4.629 3.955 -33.247 1.00 87.06 321 ARG A C 1
ATOM 2513 O O . ARG A 1 321 ? -4.357 3.199 -32.317 1.00 87.06 321 ARG A O 1
ATOM 2520 N N . TRP A 1 322 ? -4.001 5.107 -33.421 1.00 89.56 322 TRP A N 1
ATOM 2521 C CA . TRP A 1 322 ? -2.959 5.633 -32.541 1.00 89.56 322 TRP A CA 1
ATOM 2522 C C . TRP A 1 322 ? -3.288 7.067 -32.100 1.00 89.56 322 TRP A C 1
ATOM 2524 O O . TRP A 1 322 ? -4.174 7.716 -32.662 1.00 89.56 322 TRP A O 1
ATOM 2534 N N . ALA A 1 323 ? -2.625 7.533 -31.041 1.00 89.44 323 ALA A N 1
ATOM 2535 C CA . ALA A 1 323 ? -2.854 8.809 -30.359 1.00 89.44 323 ALA A CA 1
ATOM 2536 C C . ALA A 1 323 ? -4.333 9.051 -29.981 1.00 89.44 323 ALA A C 1
ATOM 2538 O O . ALA A 1 323 ? -4.857 10.161 -30.122 1.00 89.44 323 ALA A O 1
ATOM 2539 N N . HIS A 1 324 ? -4.996 7.991 -29.519 1.00 89.75 324 HIS A N 1
ATOM 2540 C CA . HIS A 1 324 ? -6.361 7.991 -28.993 1.00 89.75 324 HIS A CA 1
ATOM 2541 C C . HIS A 1 324 ? -6.359 7.852 -27.467 1.00 89.75 324 HIS A C 1
ATOM 2543 O O . HIS A 1 324 ? -5.306 7.649 -26.865 1.00 89.75 324 HIS A O 1
ATOM 2549 N N . SER A 1 325 ? -7.534 7.948 -26.850 1.00 89.62 325 SER A N 1
ATOM 2550 C CA . SER A 1 325 ? -7.720 7.753 -25.410 1.00 89.62 325 SER A CA 1
ATOM 2551 C C . SER A 1 325 ? -8.737 6.647 -25.129 1.00 89.62 325 SER A C 1
ATOM 2553 O O . SER A 1 325 ? -9.620 6.378 -25.947 1.00 89.62 325 SER A O 1
ATOM 2555 N N . LEU A 1 326 ? -8.595 5.990 -23.977 1.00 89.25 326 LEU A N 1
ATOM 2556 C CA . LEU A 1 326 ? -9.468 4.915 -23.519 1.00 89.25 326 LEU A CA 1
ATOM 2557 C C . LEU A 1 326 ? -10.028 5.298 -22.146 1.00 89.25 326 LEU A C 1
ATOM 2559 O O . LEU A 1 326 ? -9.319 5.851 -21.311 1.00 89.25 326 LEU A O 1
ATOM 2563 N N . SER A 1 327 ? -11.305 5.029 -21.899 1.00 88.00 327 SER A N 1
ATOM 2564 C CA . SER A 1 327 ? -11.936 5.304 -20.603 1.00 88.00 327 SER A CA 1
ATOM 2565 C C . SER A 1 327 ? -12.933 4.215 -20.242 1.00 88.00 327 SER A C 1
ATOM 2567 O O . SER A 1 327 ? -13.537 3.605 -21.125 1.00 88.00 327 SER A O 1
ATOM 2569 N N . VAL A 1 328 ? -13.106 3.966 -18.942 1.00 84.56 328 VAL A N 1
ATOM 2570 C CA . VAL A 1 328 ? -13.944 2.874 -18.436 1.00 84.56 328 VAL A CA 1
ATOM 2571 C C . VAL A 1 328 ? -15.055 3.413 -17.541 1.00 84.56 328 VAL A C 1
ATOM 2573 O O . VAL A 1 328 ? -14.789 4.113 -16.571 1.00 84.56 328 VAL A O 1
ATOM 2576 N N . PHE A 1 329 ? -16.298 3.020 -17.826 1.00 78.38 329 PHE A N 1
ATOM 2577 C CA . PHE A 1 329 ? -17.446 3.231 -16.943 1.00 78.38 329 PHE A CA 1
ATOM 2578 C C . PHE A 1 329 ? -17.819 1.919 -16.265 1.00 78.38 329 PHE A C 1
ATOM 2580 O O . PHE A 1 329 ? -18.211 0.961 -16.932 1.00 78.38 329 PHE A O 1
ATOM 2587 N N . THR A 1 330 ? -17.712 1.863 -14.939 1.00 74.19 330 THR A N 1
ATOM 2588 C CA . THR A 1 330 ? -18.067 0.664 -14.168 1.00 74.19 330 THR A CA 1
ATOM 2589 C C . THR A 1 330 ? -19.476 0.819 -13.607 1.00 74.19 330 THR A C 1
ATOM 2591 O O . THR A 1 330 ? -19.686 1.571 -12.662 1.00 74.19 330 THR A O 1
ATOM 2594 N N . PHE A 1 331 ? -20.443 0.094 -14.172 1.00 68.88 331 PHE A N 1
ATOM 2595 C CA . PHE A 1 331 ? -21.828 0.098 -13.685 1.00 68.88 331 PHE A CA 1
ATOM 2596 C C . PHE A 1 331 ? -22.011 -0.908 -12.558 1.00 68.88 331 PHE A C 1
ATOM 2598 O O . PHE A 1 331 ? -22.686 -0.635 -11.576 1.00 68.88 331 PHE A O 1
ATOM 2605 N N . SER A 1 332 ? -21.393 -2.080 -12.675 1.00 61.84 332 SER A N 1
ATOM 2606 C CA . SER A 1 332 ? -21.342 -3.077 -11.612 1.00 61.84 332 SER A CA 1
ATOM 2607 C C . SER A 1 332 ? -20.020 -3.839 -11.692 1.00 61.84 332 SER A C 1
ATOM 2609 O O . SER A 1 332 ? -19.364 -3.822 -12.735 1.00 61.84 332 SER A O 1
ATOM 2611 N N . PRO A 1 333 ? -19.633 -4.593 -10.651 1.00 59.53 333 PRO A N 1
ATOM 2612 C CA . PRO A 1 333 ? -18.402 -5.381 -10.690 1.00 59.53 333 PRO A CA 1
ATOM 2613 C C . PRO A 1 333 ? -18.355 -6.474 -11.777 1.00 59.53 333 PRO A C 1
ATOM 2615 O O . PRO A 1 333 ? -17.332 -7.139 -11.924 1.00 59.53 333 PRO A O 1
ATOM 2618 N N . ARG A 1 334 ? -19.465 -6.697 -12.497 1.00 61.56 334 ARG A N 1
ATOM 2619 C CA . ARG A 1 334 ? -19.606 -7.643 -13.617 1.00 61.56 334 ARG A CA 1
ATOM 2620 C C . ARG A 1 334 ? -20.009 -6.964 -14.939 1.00 61.56 334 ARG A C 1
ATOM 2622 O O . ARG A 1 334 ? -20.163 -7.642 -15.951 1.00 61.56 334 ARG A O 1
ATOM 2629 N N . CYS A 1 335 ? -20.186 -5.640 -14.945 1.00 70.44 335 CYS A N 1
ATOM 2630 C CA . CYS A 1 335 ? -20.621 -4.872 -16.109 1.00 70.44 335 CYS A CA 1
ATOM 2631 C C . CYS A 1 335 ? -19.880 -3.534 -16.177 1.00 70.44 335 CYS A C 1
ATOM 2633 O O . CYS A 1 335 ? -20.124 -2.631 -15.371 1.00 70.44 335 CYS A O 1
ATOM 2635 N N . PHE A 1 336 ? -19.022 -3.392 -17.183 1.00 73.75 336 PHE A N 1
ATOM 2636 C CA . PHE A 1 336 ? -18.282 -2.165 -17.455 1.00 73.75 336 PHE A CA 1
ATOM 2637 C C . PHE A 1 336 ? -18.287 -1.852 -18.952 1.00 73.75 336 PHE A C 1
ATOM 2639 O O . PHE A 1 336 ? -18.398 -2.737 -19.801 1.00 73.75 336 PHE A O 1
ATOM 2646 N N . TRP A 1 337 ? -18.192 -0.574 -19.289 1.00 75.81 337 TRP A N 1
ATOM 2647 C CA . TRP A 1 337 ? -18.070 -0.109 -20.667 1.00 75.81 337 TRP A CA 1
ATOM 2648 C C . TRP A 1 337 ? -16.683 0.448 -20.892 1.00 75.81 337 TRP A C 1
ATOM 2650 O O . TRP A 1 337 ? -16.177 1.174 -20.042 1.00 75.81 337 TRP A O 1
ATOM 2660 N N . ILE A 1 338 ? -16.098 0.126 -22.042 1.00 79.44 338 ILE A N 1
ATOM 2661 C CA . ILE A 1 338 ? -14.816 0.668 -22.474 1.00 79.44 338 ILE A CA 1
ATOM 2662 C C . ILE A 1 338 ? -15.087 1.554 -23.686 1.00 79.44 338 ILE A C 1
ATOM 2664 O O . ILE A 1 338 ? -15.638 1.113 -24.697 1.00 79.44 338 ILE A O 1
ATOM 2668 N N . ILE A 1 339 ? -14.724 2.823 -23.578 1.00 79.12 339 ILE A N 1
ATOM 2669 C CA . ILE A 1 339 ? -14.951 3.824 -24.615 1.00 79.12 339 ILE A CA 1
ATOM 2670 C C . ILE A 1 339 ? -13.599 4.217 -25.189 1.00 79.12 339 ILE A C 1
ATOM 2672 O O . ILE A 1 339 ? -12.723 4.640 -24.438 1.00 79.12 339 ILE A O 1
ATOM 2676 N N . THR A 1 340 ? -13.443 4.093 -26.509 1.00 83.38 340 THR A N 1
ATOM 2677 C CA . THR A 1 340 ? -12.291 4.649 -27.225 1.00 83.38 340 THR A CA 1
ATOM 2678 C C . THR A 1 340 ? -12.683 5.966 -27.881 1.00 83.38 340 THR A C 1
ATOM 2680 O O . THR A 1 340 ? -13.730 6.065 -28.537 1.00 83.38 340 THR A O 1
ATOM 2683 N N . VAL A 1 341 ? -11.861 6.995 -27.688 1.00 82.94 341 VAL A N 1
ATOM 2684 C CA . VAL A 1 341 ? -12.134 8.342 -28.188 1.00 82.94 341 VAL A CA 1
ATOM 2685 C C . VAL A 1 341 ? -10.993 8.835 -29.073 1.00 82.94 341 VAL A C 1
ATOM 2687 O O . VAL A 1 341 ? -9.823 8.822 -28.695 1.00 82.94 341 VAL A O 1
ATOM 2690 N N . GLY A 1 342 ? -11.362 9.293 -30.274 1.00 84.31 342 GLY A N 1
ATOM 2691 C CA . GLY A 1 342 ? -10.458 9.864 -31.273 1.00 84.31 342 GLY A CA 1
ATOM 2692 C C . GLY A 1 342 ? -9.367 8.904 -31.762 1.00 84.31 342 GLY A C 1
ATOM 2693 O O . GLY A 1 342 ? -9.542 7.690 -31.762 1.00 84.31 342 GLY A O 1
ATOM 2694 N N . GLY A 1 343 ? -8.253 9.456 -32.235 1.00 85.06 343 GLY A N 1
ATOM 2695 C CA . GLY A 1 343 ? -7.140 8.741 -32.857 1.00 85.06 343 GLY A CA 1
ATOM 2696 C C . GLY A 1 343 ? -7.110 8.822 -34.379 1.00 85.06 343 GLY A C 1
ATOM 2697 O O . GLY A 1 343 ? -8.085 9.209 -35.029 1.00 85.06 343 GLY A O 1
ATOM 2698 N N . ALA A 1 344 ? -5.973 8.423 -34.938 1.00 80.69 344 ALA A N 1
ATOM 2699 C CA . ALA A 1 344 ? -5.721 8.377 -36.374 1.00 80.69 344 ALA A CA 1
ATOM 2700 C C . ALA A 1 344 ? -5.215 6.994 -36.805 1.00 80.69 344 ALA A C 1
ATOM 2702 O O . ALA A 1 344 ? -4.765 6.211 -35.970 1.00 80.69 344 ALA A O 1
ATOM 2703 N N . PHE A 1 345 ? -5.284 6.700 -38.102 1.00 77.06 345 PHE A N 1
ATOM 2704 C CA . PHE A 1 345 ? -4.629 5.543 -38.712 1.00 77.06 345 PHE A CA 1
ATOM 2705 C C . PHE A 1 345 ? -4.098 5.903 -40.100 1.00 77.06 345 PHE A C 1
ATOM 2707 O O . PHE A 1 345 ? -4.554 6.864 -40.725 1.00 77.06 345 PHE A O 1
ATOM 2714 N N . ILE A 1 346 ? -3.117 5.137 -40.568 1.00 64.31 346 ILE A N 1
ATOM 2715 C CA . ILE A 1 346 ? -2.509 5.323 -41.887 1.00 64.31 346 ILE A CA 1
ATOM 2716 C C . ILE A 1 346 ? -3.103 4.280 -42.840 1.00 64.31 346 ILE A C 1
ATOM 2718 O O . ILE A 1 346 ? -3.072 3.085 -42.552 1.00 64.31 346 ILE A O 1
ATOM 2722 N N . SER A 1 347 ? -3.650 4.722 -43.975 1.00 52.25 347 SER A N 1
ATOM 2723 C CA . SER A 1 347 ? -4.112 3.843 -45.059 1.00 52.25 347 SER A CA 1
ATOM 2724 C C . SER A 1 347 ? -3.539 4.335 -46.381 1.00 52.25 347 SER A C 1
ATOM 2726 O O . SER A 1 347 ? -3.844 5.450 -46.793 1.00 52.25 347 SER A O 1
ATOM 2728 N N . ASN A 1 348 ? -2.728 3.511 -47.056 1.00 46.25 348 ASN A N 1
ATOM 2729 C CA . ASN A 1 348 ? -2.172 3.790 -48.389 1.00 46.25 348 ASN A CA 1
ATOM 2730 C C . ASN A 1 348 ? -1.619 5.223 -48.545 1.00 46.25 348 ASN A C 1
ATOM 2732 O O . ASN A 1 348 ? -1.949 5.911 -49.505 1.00 46.25 348 ASN A O 1
ATOM 2736 N N . THR A 1 349 ? -0.782 5.668 -47.599 1.00 45.97 349 THR A N 1
ATOM 2737 C CA . THR A 1 349 ? -0.116 6.994 -47.541 1.00 45.97 349 THR A CA 1
ATOM 2738 C C . THR A 1 349 ? -0.986 8.223 -47.222 1.00 45.97 349 THR A C 1
ATOM 2740 O O . THR A 1 349 ? -0.435 9.313 -47.079 1.00 45.97 349 THR A O 1
ATOM 2743 N N . GLU A 1 350 ? -2.297 8.077 -46.996 1.00 45.66 350 GLU A N 1
ATOM 2744 C CA . GLU A 1 350 ? -3.160 9.160 -46.493 1.00 45.66 350 GLU A CA 1
ATOM 2745 C C . GLU A 1 350 ? -3.441 9.008 -44.984 1.00 45.66 350 GLU A C 1
ATOM 2747 O O . GLU A 1 350 ? -3.736 7.916 -44.487 1.00 45.66 350 GLU A O 1
ATOM 2752 N N . LEU A 1 351 ? -3.353 10.119 -44.238 1.00 50.69 351 LEU A N 1
ATOM 2753 C CA . LEU A 1 351 ? -3.732 10.182 -42.823 1.00 50.69 351 LEU A CA 1
ATOM 2754 C C . LEU A 1 351 ? -5.259 10.238 -42.721 1.00 50.69 351 LEU A C 1
ATOM 2756 O O . LEU A 1 351 ? -5.860 11.297 -42.915 1.00 50.69 351 LEU A O 1
ATOM 2760 N N . ILE A 1 352 ? -5.887 9.115 -42.381 1.00 54.62 352 ILE A N 1
ATOM 2761 C CA . ILE A 1 352 ? -7.336 9.056 -42.196 1.00 54.62 352 ILE A CA 1
ATOM 2762 C C . ILE A 1 352 ? -7.641 9.248 -40.709 1.00 54.62 352 ILE A C 1
ATOM 2764 O O . ILE A 1 352 ? -7.271 8.447 -39.847 1.00 54.62 352 ILE A O 1
ATOM 2768 N N . GLN A 1 353 ? -8.333 10.341 -40.391 1.00 51.66 353 GLN A N 1
ATOM 2769 C CA . GLN A 1 353 ? -8.913 10.538 -39.066 1.00 51.66 353 GLN A CA 1
ATOM 2770 C C . GLN A 1 353 ? -10.190 9.696 -38.982 1.00 51.66 353 GLN A C 1
ATOM 2772 O O . GLN A 1 353 ? -11.074 9.827 -39.830 1.00 51.66 353 GLN A O 1
ATOM 2777 N N . TYR A 1 354 ? -10.302 8.815 -37.986 1.00 48.81 354 TYR A N 1
ATOM 2778 C CA . TYR A 1 354 ? -11.533 8.041 -37.819 1.00 48.81 354 TYR A CA 1
ATOM 2779 C C . TYR A 1 354 ? -12.714 8.970 -37.510 1.00 48.81 354 TYR A C 1
ATOM 2781 O O . TYR A 1 354 ? -12.603 9.803 -36.603 1.00 48.81 354 TYR A O 1
ATOM 2789 N N . PRO A 1 355 ? -13.867 8.791 -38.176 1.00 44.06 355 PRO A N 1
ATOM 2790 C CA . PRO A 1 355 ? -15.101 9.392 -37.717 1.00 44.06 355 PRO A CA 1
ATOM 2791 C C . PRO A 1 355 ? -15.568 8.659 -36.453 1.00 44.06 355 PRO A C 1
ATOM 2793 O O . PRO A 1 355 ? -15.777 7.452 -36.474 1.00 44.06 355 PRO A O 1
ATOM 2796 N N . ASN A 1 356 ? -15.771 9.442 -35.393 1.00 55.06 356 ASN A N 1
ATOM 2797 C CA . ASN A 1 356 ? -16.651 9.199 -34.249 1.00 55.06 356 ASN A CA 1
ATOM 2798 C C . ASN A 1 356 ? -16.289 8.030 -33.306 1.00 55.06 356 ASN A C 1
ATOM 2800 O O . ASN A 1 356 ? -16.070 6.892 -33.707 1.00 55.06 356 ASN A O 1
ATOM 2804 N N . VAL A 1 357 ? -16.238 8.371 -32.011 1.00 51.72 357 VAL A N 1
ATOM 2805 C CA . VAL A 1 357 ? -16.175 7.496 -30.822 1.00 51.72 357 VAL A CA 1
ATOM 2806 C C . VAL A 1 357 ? -16.660 6.079 -31.115 1.00 51.72 357 VAL A C 1
ATOM 2808 O O . VAL A 1 357 ? -17.776 5.913 -31.588 1.00 51.72 357 VAL A O 1
ATOM 2811 N N . THR A 1 358 ? -15.873 5.054 -30.796 1.00 54.47 358 THR A N 1
ATOM 2812 C CA . THR A 1 358 ? -16.362 3.667 -30.842 1.00 54.47 358 THR A CA 1
ATOM 2813 C C . THR A 1 358 ? -16.534 3.176 -29.409 1.00 54.47 358 THR A C 1
ATOM 2815 O O . THR A 1 358 ? -15.640 3.315 -28.577 1.00 54.47 358 THR A O 1
ATOM 2818 N N . MET A 1 359 ? -17.710 2.643 -29.084 1.00 53.38 359 MET A N 1
ATOM 2819 C CA . MET A 1 359 ? -17.993 2.112 -27.756 1.00 53.38 359 MET A CA 1
ATOM 2820 C C . MET A 1 359 ? -17.970 0.592 -27.815 1.00 53.38 359 MET A C 1
ATOM 2822 O O . MET A 1 359 ? -18.632 -0.024 -28.649 1.00 53.38 359 MET A O 1
ATOM 2826 N N . ILE A 1 360 ? -17.224 -0.018 -26.904 1.00 54.31 360 ILE A N 1
ATOM 2827 C CA . ILE A 1 360 ? -17.271 -1.454 -26.701 1.00 54.31 360 ILE A CA 1
ATOM 2828 C C . ILE A 1 360 ? -17.915 -1.736 -25.346 1.00 54.31 360 ILE A C 1
ATOM 2830 O O . ILE A 1 360 ? -17.464 -1.272 -24.295 1.00 54.31 360 ILE A O 1
ATOM 2834 N N . LYS A 1 361 ? -18.984 -2.535 -25.375 1.00 48.28 361 LYS A N 1
ATOM 2835 C CA . LYS A 1 361 ? -19.589 -3.099 -24.172 1.00 48.28 361 LYS A CA 1
ATOM 2836 C C . LYS A 1 361 ? -18.854 -4.390 -23.834 1.00 48.28 361 LYS A C 1
ATOM 2838 O O . LYS A 1 361 ? -18.709 -5.254 -24.692 1.00 48.28 361 LYS A O 1
ATOM 2843 N N . SER A 1 362 ? -18.442 -4.551 -22.582 1.00 50.16 362 SER A N 1
ATOM 2844 C CA . SER A 1 362 ? -17.940 -5.830 -22.088 1.00 50.16 362 SER A CA 1
ATOM 2845 C C . SER A 1 362 ? -18.798 -6.309 -20.919 1.00 50.16 362 SER A C 1
ATOM 2847 O O . SER A 1 362 ? -19.042 -5.584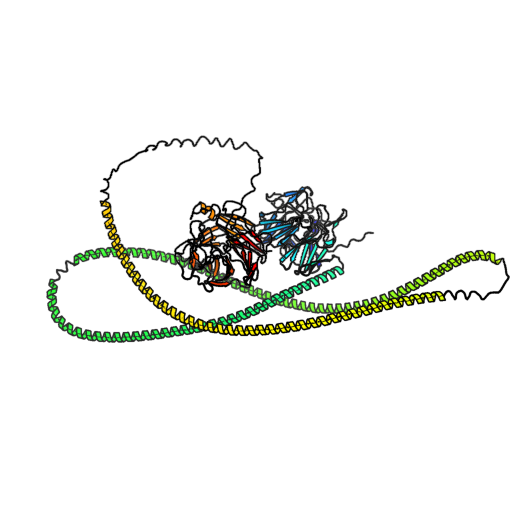 -19.952 1.00 50.16 362 SER A O 1
ATOM 2849 N N . LEU A 1 363 ? -19.326 -7.524 -21.046 1.00 47.38 363 LEU A N 1
ATOM 2850 C CA . LEU A 1 363 ? -20.073 -8.221 -20.001 1.00 47.38 363 LEU A CA 1
ATOM 2851 C C . LEU A 1 363 ? -19.194 -9.359 -19.490 1.00 47.38 363 LEU A C 1
ATOM 2853 O O . LEU A 1 363 ? -18.764 -10.213 -20.267 1.00 47.38 363 LEU A O 1
ATOM 2857 N N . VAL A 1 364 ? -18.942 -9.392 -18.182 1.00 45.62 364 VAL A N 1
ATOM 2858 C CA . VAL A 1 364 ? -18.243 -10.516 -17.552 1.00 45.62 364 VAL A CA 1
ATOM 2859 C C . VAL A 1 364 ? -19.285 -11.483 -17.008 1.00 45.62 364 VAL A C 1
ATOM 2861 O O . VAL A 1 364 ? -19.947 -11.196 -16.009 1.00 45.62 364 VAL A O 1
ATOM 2864 N N . PHE A 1 365 ? -19.416 -12.640 -17.659 1.00 37.19 365 PHE A N 1
ATOM 2865 C CA . PHE A 1 365 ? -20.147 -13.780 -17.112 1.00 37.19 365 PHE A CA 1
ATOM 2866 C C . PHE A 1 365 ? -19.170 -14.652 -16.316 1.00 37.19 365 PHE A C 1
ATOM 2868 O O . PHE A 1 365 ? -18.167 -15.097 -16.860 1.00 37.19 365 PHE A O 1
ATOM 2875 N N . ASN A 1 366 ? -19.487 -14.872 -15.033 1.00 39.75 366 ASN A N 1
ATOM 2876 C CA . ASN A 1 366 ? -18.924 -15.901 -14.146 1.00 39.75 366 ASN A CA 1
ATOM 2877 C C . ASN A 1 366 ? -17.423 -16.186 -14.305 1.00 39.75 366 ASN A C 1
ATOM 2879 O O . ASN A 1 366 ? -17.081 -17.080 -15.059 1.00 39.75 366 ASN A O 1
ATOM 2883 N N . GLU A 1 367 ? -16.579 -15.455 -13.566 1.00 48.25 367 GLU A N 1
ATOM 2884 C CA . GLU A 1 367 ? -15.161 -15.719 -13.206 1.00 48.25 367 GLU A CA 1
ATOM 2885 C C . GLU A 1 367 ? -14.154 -16.215 -14.279 1.00 48.25 367 GLU A C 1
ATOM 2887 O O . GLU A 1 367 ? -12.962 -16.200 -13.998 1.00 48.25 367 GLU A O 1
ATOM 2892 N N . GLU A 1 368 ? -14.550 -16.534 -15.516 1.00 42.19 368 GLU A N 1
ATOM 2893 C CA . GLU A 1 368 ? -13.697 -17.230 -16.490 1.00 42.19 368 GLU A CA 1
ATOM 2894 C C . GLU A 1 368 ? -13.841 -16.751 -17.951 1.00 42.19 368 GLU A C 1
ATOM 2896 O O . GLU A 1 368 ? -12.966 -17.064 -18.758 1.00 42.19 368 GLU A O 1
ATOM 2901 N N . LYS A 1 369 ? -14.863 -15.960 -18.342 1.00 44.03 369 LYS A N 1
ATOM 2902 C CA . LYS A 1 369 ? -14.946 -15.398 -19.715 1.00 44.03 369 LYS A CA 1
ATOM 2903 C C . LYS A 1 369 ? -15.437 -13.945 -19.784 1.00 44.03 369 LYS A C 1
ATOM 2905 O O . LYS A 1 369 ? -16.522 -13.601 -19.317 1.00 44.03 369 LYS A O 1
ATOM 2910 N N . ILE A 1 370 ? -14.640 -13.099 -20.444 1.00 55.88 370 ILE A N 1
ATOM 2911 C CA . ILE A 1 370 ? -14.984 -11.719 -20.824 1.00 55.88 370 ILE A CA 1
ATOM 2912 C C . ILE A 1 370 ? -15.642 -11.767 -22.209 1.00 55.88 370 ILE A C 1
ATOM 2914 O O . ILE A 1 370 ? -14.987 -12.145 -23.177 1.00 55.88 370 ILE A O 1
ATOM 2918 N N . ILE A 1 371 ? -16.925 -11.404 -22.319 1.00 54.12 371 ILE A N 1
ATOM 2919 C CA . ILE A 1 371 ? -17.613 -11.306 -23.615 1.00 54.12 371 ILE A CA 1
ATOM 2920 C C . ILE A 1 371 ? -17.600 -9.849 -24.060 1.00 54.12 371 ILE A C 1
ATOM 2922 O O . ILE A 1 371 ? -18.182 -8.984 -23.399 1.00 54.12 371 ILE A O 1
ATOM 2926 N N . ILE A 1 372 ? -16.969 -9.594 -25.204 1.00 56.91 372 ILE A N 1
ATOM 2927 C CA . ILE A 1 372 ? -16.958 -8.281 -25.836 1.00 56.91 372 ILE A CA 1
ATOM 2928 C C . ILE A 1 372 ? -18.078 -8.175 -26.879 1.00 56.91 372 ILE A C 1
ATOM 2930 O O . ILE A 1 372 ? -18.161 -8.967 -27.812 1.00 56.91 372 ILE A O 1
ATOM 2934 N N . LEU A 1 373 ? -18.931 -7.162 -26.725 1.00 52.81 373 LEU A N 1
ATOM 2935 C CA . LEU A 1 373 ? -19.963 -6.769 -27.678 1.00 52.81 373 LEU A CA 1
ATOM 2936 C C . LEU A 1 373 ? -19.591 -5.409 -28.284 1.00 52.81 373 LEU A C 1
ATOM 2938 O O . LEU A 1 373 ? -19.572 -4.383 -27.598 1.00 52.81 373 LEU A O 1
ATOM 2942 N N . ASN A 1 374 ? -19.317 -5.397 -29.587 1.00 52.16 374 ASN A N 1
ATOM 2943 C CA . ASN A 1 374 ? -19.058 -4.168 -30.333 1.00 52.16 374 ASN A CA 1
ATOM 2944 C C . ASN A 1 374 ? -20.371 -3.407 -30.557 1.00 52.16 374 ASN A C 1
ATOM 2946 O O . ASN A 1 374 ? -21.291 -3.943 -31.176 1.00 52.16 374 ASN A O 1
ATOM 2950 N N . ILE A 1 375 ? -20.454 -2.155 -30.098 1.00 53.97 375 ILE A N 1
ATOM 2951 C CA . ILE A 1 375 ? -21.579 -1.265 -30.406 1.00 53.97 375 ILE A CA 1
ATOM 2952 C C . ILE A 1 375 ? -21.041 -0.117 -31.273 1.00 53.97 375 ILE A C 1
ATOM 2954 O O . ILE A 1 375 ? -20.498 0.857 -30.746 1.00 53.97 375 ILE A O 1
ATOM 2958 N N . PRO A 1 376 ? -21.149 -0.206 -32.611 1.00 48.97 376 PRO A N 1
ATOM 2959 C CA . PRO A 1 376 ? -20.765 0.901 -33.476 1.00 48.97 376 PRO A CA 1
ATOM 2960 C C . PRO A 1 376 ? -21.659 2.118 -33.193 1.00 48.97 376 PRO A C 1
ATOM 2962 O O . PRO A 1 376 ? -22.888 2.021 -33.192 1.00 48.97 376 PRO A O 1
ATOM 2965 N N . VAL A 1 377 ? -21.042 3.275 -32.948 1.00 48.69 377 VAL A N 1
ATOM 2966 C CA . VAL A 1 377 ? -21.763 4.526 -32.685 1.00 48.69 377 VAL A CA 1
ATOM 2967 C C . VAL A 1 377 ? -22.234 5.105 -34.021 1.00 48.69 377 VAL A C 1
ATOM 2969 O O . VAL A 1 377 ? -21.425 5.453 -34.879 1.00 48.69 377 VAL A O 1
ATOM 2972 N N . SER A 1 378 ? -23.552 5.196 -34.222 1.00 48.53 378 SER A N 1
ATOM 2973 C CA . SER A 1 378 ? -24.163 5.834 -35.399 1.00 48.53 378 SER A CA 1
ATOM 2974 C C . SER A 1 378 ? -25.394 6.657 -35.000 1.00 48.53 378 SER A C 1
ATOM 2976 O O . SER A 1 378 ? -26.038 6.364 -34.001 1.00 48.53 378 SER A O 1
ATOM 2978 N N . ASN A 1 379 ? -25.757 7.674 -35.788 1.00 41.22 379 ASN A N 1
ATOM 2979 C CA . ASN A 1 379 ? -26.920 8.552 -35.544 1.00 41.22 379 ASN A CA 1
ATOM 2980 C C . ASN A 1 379 ? -28.295 7.885 -35.791 1.00 41.22 379 ASN A C 1
ATOM 2982 O O . ASN A 1 379 ? -29.301 8.579 -35.928 1.00 41.22 379 ASN A O 1
ATOM 2986 N N . ASN A 1 380 ? -28.373 6.558 -35.904 1.00 52.47 380 ASN A N 1
ATOM 2987 C CA . ASN A 1 380 ? -29.639 5.882 -36.177 1.00 52.47 380 ASN A CA 1
ATOM 2988 C C . ASN A 1 380 ? -30.475 5.766 -34.883 1.00 52.47 380 ASN A C 1
ATOM 2990 O O . ASN A 1 380 ? -29.928 5.469 -33.822 1.00 52.47 380 ASN A O 1
ATOM 2994 N N . GLN A 1 381 ? -31.803 5.923 -34.958 1.00 52.03 381 GLN A N 1
ATOM 2995 C CA . GLN A 1 381 ? -32.727 5.581 -33.860 1.00 52.03 381 GLN A CA 1
ATOM 2996 C C . GLN A 1 381 ? -32.463 4.169 -33.313 1.00 52.03 381 GLN A C 1
ATOM 2998 O O . GLN A 1 381 ? -32.606 3.923 -32.117 1.00 52.03 381 GLN A O 1
ATOM 3003 N N . GLN A 1 382 ? -31.985 3.262 -34.170 1.00 52.72 382 GLN A N 1
ATOM 3004 C CA . GLN A 1 382 ? -31.544 1.923 -33.793 1.00 52.72 382 GLN A CA 1
ATOM 3005 C C . GLN A 1 382 ? -30.364 1.924 -32.799 1.00 52.72 382 GLN A C 1
ATOM 3007 O O . GLN A 1 382 ? -30.350 1.094 -31.894 1.00 52.72 382 GLN A O 1
ATOM 3012 N N . TYR A 1 383 ? -29.411 2.863 -32.898 1.00 57.38 383 TYR A N 1
ATOM 3013 C CA . TYR A 1 383 ? -28.319 3.024 -31.925 1.00 57.38 383 TYR A CA 1
ATOM 3014 C C . TYR A 1 383 ? -28.842 3.534 -30.590 1.00 57.38 383 TYR A C 1
ATOM 3016 O O . TYR A 1 383 ? -28.523 2.939 -29.571 1.00 57.38 383 TYR A O 1
ATOM 3024 N N . GLN A 1 384 ? -29.665 4.588 -30.577 1.00 56.50 384 GLN A N 1
ATOM 3025 C CA . GLN A 1 384 ? -30.227 5.104 -29.325 1.00 56.50 384 GLN A CA 1
ATOM 3026 C C . GLN A 1 384 ? -31.078 4.033 -28.636 1.00 56.50 384 GLN A C 1
ATOM 3028 O O . GLN A 1 384 ? -30.906 3.794 -27.447 1.00 56.50 384 GLN A O 1
ATOM 3033 N N . SER A 1 385 ? -31.916 3.316 -29.389 1.00 60.09 385 SER A N 1
ATOM 3034 C CA . SER A 1 385 ? -32.706 2.197 -28.871 1.00 60.09 385 SER A CA 1
ATOM 3035 C C . SER A 1 385 ? -31.821 1.074 -28.319 1.00 60.09 385 SER A C 1
ATOM 3037 O O . SER A 1 385 ? -32.018 0.653 -27.182 1.00 60.09 385 SER A O 1
ATOM 3039 N N . THR A 1 386 ? -30.788 0.650 -29.059 1.00 61.81 386 THR A N 1
ATOM 3040 C CA . THR A 1 386 ? -29.837 -0.379 -28.598 1.00 61.81 386 THR A CA 1
ATOM 3041 C C . THR A 1 386 ? -29.083 0.098 -27.358 1.00 61.81 386 THR A C 1
ATOM 3043 O O . THR A 1 386 ? -29.037 -0.605 -26.359 1.00 61.81 386 THR A O 1
ATOM 3046 N N . TYR A 1 387 ? -28.543 1.314 -27.368 1.00 60.34 387 TYR A N 1
ATOM 3047 C CA . TYR A 1 387 ? -27.840 1.923 -26.244 1.00 60.34 387 TYR A CA 1
ATOM 3048 C C . TYR A 1 387 ? -28.725 1.998 -24.991 1.00 60.34 387 TYR A C 1
ATOM 3050 O O . TYR A 1 387 ? -28.317 1.524 -23.932 1.00 60.34 387 TYR A O 1
ATOM 3058 N N . PHE A 1 388 ? -29.957 2.505 -25.109 1.00 63.09 388 PHE A N 1
ATOM 3059 C CA . PHE A 1 388 ? -30.900 2.585 -23.993 1.00 63.09 388 PHE A CA 1
ATOM 3060 C C . PHE A 1 388 ? -31.335 1.200 -23.505 1.00 63.09 388 PHE A C 1
ATOM 3062 O O . PHE A 1 388 ? -31.353 0.982 -22.298 1.00 63.09 388 PHE A O 1
ATOM 3069 N N . GLN A 1 389 ? -31.606 0.233 -24.388 1.00 63.41 389 GLN A N 1
ATOM 3070 C CA . GLN A 1 389 ? -31.869 -1.157 -23.989 1.00 63.41 389 GLN A CA 1
ATOM 3071 C C . GLN A 1 389 ? -30.685 -1.751 -23.212 1.00 63.41 389 GLN A C 1
ATOM 3073 O O . GLN A 1 389 ? -30.866 -2.382 -22.170 1.00 63.41 389 GLN A O 1
ATOM 3078 N N . GLN A 1 390 ? -29.456 -1.516 -23.677 1.00 58.28 390 GLN A N 1
ATOM 3079 C CA . GLN A 1 390 ? -28.247 -2.017 -23.026 1.00 58.28 390 GLN A CA 1
ATOM 3080 C C . GLN A 1 390 ? -27.948 -1.308 -21.695 1.00 58.28 390 GLN A C 1
ATOM 3082 O O . GLN A 1 390 ? -27.460 -1.965 -20.770 1.00 58.28 390 GLN A O 1
ATOM 3087 N N . LEU A 1 391 ? -28.253 -0.012 -21.581 1.00 60.81 391 LEU A N 1
ATOM 3088 C CA . LEU A 1 391 ? -28.189 0.761 -20.340 1.00 60.81 391 LEU A CA 1
ATOM 3089 C C . LEU A 1 391 ? -29.233 0.265 -19.332 1.00 60.81 391 LEU A C 1
ATOM 3091 O O . LEU A 1 391 ? -28.901 0.087 -18.165 1.00 60.81 391 LEU A O 1
ATOM 3095 N N . GLN A 1 392 ? -30.463 -0.015 -19.773 1.00 61.97 392 GLN A N 1
ATOM 3096 C CA . GLN A 1 392 ? -31.520 -0.579 -18.926 1.00 61.97 392 GLN A CA 1
ATOM 3097 C C . GLN A 1 392 ? -31.137 -1.967 -18.400 1.00 61.97 392 GLN A C 1
ATOM 3099 O O . GLN A 1 392 ? -31.264 -2.212 -17.207 1.00 61.97 392 GLN A O 1
ATOM 3104 N N . LEU A 1 393 ? -30.567 -2.844 -19.235 1.00 61.78 393 LEU A N 1
ATOM 3105 C CA . LEU A 1 393 ? -30.031 -4.138 -18.786 1.00 61.78 393 LEU A CA 1
ATOM 3106 C C . LEU A 1 393 ? -28.912 -3.975 -17.740 1.00 61.78 393 LEU A C 1
ATOM 3108 O O . LEU A 1 393 ? -28.909 -4.661 -16.719 1.00 61.78 393 LEU A O 1
ATOM 3112 N N . GLY A 1 394 ? -27.978 -3.041 -17.960 1.00 58.16 394 GLY A N 1
ATOM 3113 C CA . GLY A 1 394 ? -26.925 -2.722 -16.988 1.00 58.16 394 GLY A CA 1
ATOM 3114 C C . GLY A 1 394 ? -27.481 -2.177 -15.666 1.00 58.16 394 GLY A C 1
ATOM 3115 O O . GLY A 1 394 ? -27.057 -2.612 -14.595 1.00 58.16 394 GLY A O 1
ATOM 3116 N N . ARG A 1 395 ? -28.477 -1.283 -15.736 1.00 60.28 395 ARG A N 1
ATOM 3117 C CA . ARG A 1 395 ? -29.196 -0.738 -14.574 1.00 60.28 395 ARG A CA 1
ATOM 3118 C C . ARG A 1 395 ? -29.996 -1.802 -13.832 1.00 60.28 395 ARG A C 1
ATOM 3120 O O . ARG A 1 395 ? -29.983 -1.785 -12.611 1.00 60.28 395 ARG A O 1
ATOM 3127 N N . MET A 1 396 ? -30.631 -2.745 -14.524 1.00 61.88 396 MET A N 1
ATOM 3128 C CA . MET A 1 396 ? -31.338 -3.866 -13.896 1.00 61.88 396 MET A CA 1
ATOM 3129 C C . MET A 1 396 ? -30.388 -4.726 -13.059 1.00 61.88 396 MET A C 1
ATOM 3131 O O . MET A 1 396 ? -30.667 -4.973 -11.889 1.00 61.88 396 MET A O 1
ATOM 3135 N N . HIS A 1 397 ? -29.225 -5.094 -13.605 1.00 58.47 397 HIS A N 1
ATOM 3136 C CA . HIS A 1 397 ? -28.199 -5.813 -12.842 1.00 58.47 397 HIS A CA 1
ATOM 3137 C C . HIS A 1 397 ? -27.618 -4.984 -11.691 1.00 58.47 397 HIS A C 1
ATOM 3139 O O . HIS A 1 397 ? -27.278 -5.531 -10.643 1.00 58.47 397 HIS A O 1
ATOM 3145 N N . TRP A 1 398 ? -27.495 -3.665 -11.864 1.00 53.25 398 TRP A N 1
ATOM 3146 C CA . TRP A 1 398 ? -27.072 -2.766 -10.792 1.00 53.25 398 TRP A CA 1
ATOM 3147 C C . TRP A 1 398 ? -28.115 -2.666 -9.673 1.00 53.25 398 TRP A C 1
ATOM 3149 O O . TRP A 1 398 ? -27.750 -2.788 -8.510 1.00 53.25 398 TRP A O 1
ATOM 3159 N N . LEU A 1 399 ? -29.402 -2.519 -9.997 1.00 57.84 399 LEU A N 1
ATOM 3160 C CA . LEU A 1 399 ? -30.504 -2.481 -9.029 1.00 57.84 399 LEU A CA 1
ATOM 3161 C C . LEU A 1 399 ? -30.659 -3.815 -8.295 1.00 57.84 399 LEU A C 1
ATOM 3163 O O . LEU A 1 399 ? -30.893 -3.831 -7.091 1.00 57.84 399 LEU A O 1
ATOM 3167 N N . GLU A 1 400 ? -30.489 -4.938 -8.991 1.00 58.97 400 GLU A N 1
ATOM 3168 C CA . GLU A 1 400 ? -30.449 -6.268 -8.379 1.00 58.97 400 GLU A CA 1
ATOM 3169 C C . GLU A 1 400 ? -29.265 -6.400 -7.409 1.00 58.97 400 GLU A C 1
ATOM 3171 O O . GLU A 1 400 ? -29.425 -6.879 -6.286 1.00 58.97 400 GLU A O 1
ATOM 3176 N N . TYR A 1 401 ? -28.090 -5.896 -7.797 1.00 54.41 401 TYR A N 1
ATOM 3177 C CA . TYR A 1 401 ? -26.919 -5.836 -6.925 1.00 54.41 401 TYR A CA 1
ATOM 3178 C C . TYR A 1 401 ? -27.135 -4.928 -5.703 1.00 54.41 401 TYR A C 1
ATOM 3180 O O . TYR A 1 401 ? -26.772 -5.321 -4.595 1.00 54.41 401 TYR A O 1
ATOM 3188 N N . GLN A 1 402 ? -27.742 -3.748 -5.875 1.00 51.62 402 GLN A N 1
ATOM 3189 C CA . GLN A 1 402 ? -28.077 -2.850 -4.765 1.00 51.62 402 GLN A CA 1
ATOM 3190 C C . GLN A 1 402 ? -29.106 -3.486 -3.832 1.00 51.62 402 GLN A C 1
ATOM 3192 O O . GLN A 1 402 ? -28.867 -3.501 -2.634 1.00 51.62 402 GLN A O 1
ATOM 3197 N N . ARG A 1 403 ? -30.158 -4.134 -4.351 1.00 60.00 403 ARG A N 1
ATOM 3198 C CA . ARG A 1 403 ? -31.120 -4.894 -3.532 1.00 60.00 403 ARG A CA 1
ATOM 3199 C C . ARG A 1 403 ? -30.461 -6.008 -2.730 1.00 60.00 403 ARG A C 1
ATOM 3201 O O . ARG A 1 403 ? -30.827 -6.234 -1.585 1.00 60.00 403 ARG A O 1
ATOM 3208 N N . LEU A 1 404 ? -29.505 -6.733 -3.312 1.00 56.16 404 LEU A N 1
ATOM 3209 C CA . LEU A 1 404 ? -28.751 -7.762 -2.588 1.00 56.16 404 LEU A CA 1
ATOM 3210 C C . LEU A 1 404 ? -27.875 -7.148 -1.488 1.00 56.16 404 LEU A C 1
ATOM 3212 O O . LEU A 1 404 ? -27.766 -7.720 -0.406 1.00 56.16 404 LEU A O 1
ATOM 3216 N N . LYS A 1 405 ? -27.279 -5.979 -1.748 1.00 51.34 405 LYS A N 1
ATOM 3217 C CA . LYS A 1 405 ? -26.480 -5.226 -0.775 1.00 51.34 405 LYS A CA 1
ATOM 3218 C C . LYS A 1 405 ? -27.345 -4.637 0.345 1.00 51.34 405 LYS A C 1
ATOM 3220 O O . LYS A 1 405 ? -26.946 -4.705 1.501 1.00 51.34 405 LYS A O 1
ATOM 3225 N N . GLU A 1 406 ? -28.518 -4.102 0.020 1.00 53.44 406 GLU A N 1
ATOM 3226 C CA . GLU A 1 406 ? -29.508 -3.593 0.973 1.00 53.44 406 GLU A CA 1
ATOM 3227 C C . GLU A 1 406 ? -30.085 -4.723 1.813 1.00 53.44 406 GLU A C 1
ATOM 3229 O O . GLU A 1 406 ? -30.039 -4.607 3.023 1.00 53.44 406 GLU A O 1
ATOM 3234 N N . LYS A 1 407 ? -30.457 -5.872 1.234 1.00 58.91 407 LYS A N 1
ATOM 3235 C CA . LYS A 1 407 ? -30.871 -7.055 2.012 1.00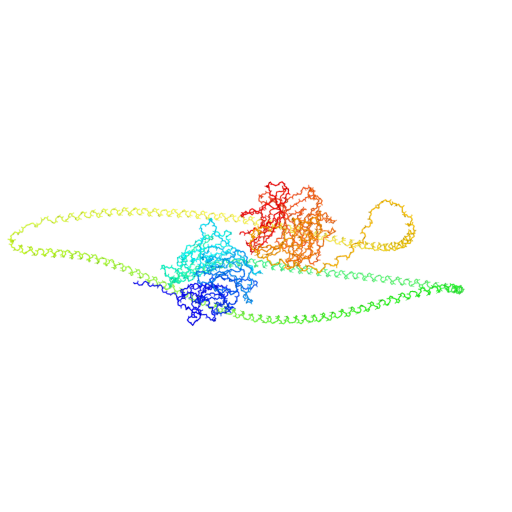 58.91 407 LYS A CA 1
ATOM 3236 C C . LYS A 1 407 ? -29.789 -7.555 2.967 1.00 58.91 407 LYS A C 1
ATOM 3238 O O . LYS A 1 407 ? -30.097 -7.991 4.068 1.00 58.91 407 LYS A O 1
ATOM 3243 N N . GLN A 1 408 ? -28.519 -7.510 2.559 1.00 52.12 408 GLN A N 1
ATOM 3244 C CA . GLN A 1 408 ? -27.401 -7.836 3.453 1.00 52.12 408 GLN A CA 1
ATOM 3245 C C . GLN A 1 408 ? -27.231 -6.792 4.562 1.00 52.12 408 GLN A C 1
ATOM 3247 O O . GLN A 1 408 ? -26.876 -7.151 5.680 1.00 52.12 408 GLN A O 1
ATOM 3252 N N . LYS A 1 409 ? -27.497 -5.517 4.263 1.00 45.81 409 LYS A N 1
ATOM 3253 C CA . LYS A 1 409 ? -27.444 -4.416 5.227 1.00 45.81 409 LYS A CA 1
ATOM 3254 C C . LYS A 1 409 ? -28.630 -4.448 6.198 1.00 45.81 409 LYS A C 1
ATOM 3256 O O . LYS A 1 409 ? -28.411 -4.254 7.382 1.00 45.81 409 LYS A O 1
ATOM 3261 N N . GLU A 1 410 ? -29.834 -4.755 5.726 1.00 50.28 410 GLU A N 1
ATOM 3262 C CA . GLU A 1 410 ? -31.052 -4.950 6.519 1.00 50.28 410 GLU A CA 1
ATOM 3263 C C . GLU A 1 410 ? -30.920 -6.175 7.425 1.00 50.28 410 GLU A C 1
ATOM 3265 O O . GLU A 1 410 ? -31.176 -6.066 8.615 1.00 50.28 410 GLU A O 1
ATOM 3270 N N . ALA A 1 411 ? -30.403 -7.300 6.917 1.00 51.25 411 ALA A N 1
ATOM 3271 C CA . ALA A 1 411 ? -30.117 -8.476 7.742 1.00 51.25 411 ALA A CA 1
ATOM 3272 C C . ALA A 1 411 ? -29.036 -8.200 8.806 1.00 51.25 411 ALA A C 1
ATOM 3274 O O . ALA A 1 411 ? -29.119 -8.710 9.921 1.00 51.25 411 ALA A O 1
ATOM 3275 N N . ALA A 1 412 ? -28.029 -7.379 8.486 1.00 43.97 412 ALA A N 1
ATOM 3276 C CA . ALA A 1 412 ? -27.026 -6.938 9.456 1.00 43.97 412 ALA A CA 1
ATOM 3277 C C . ALA A 1 412 ? -27.607 -5.951 10.487 1.00 43.97 412 ALA A C 1
ATOM 3279 O O . ALA A 1 412 ? -27.280 -6.052 11.664 1.00 43.97 412 ALA A O 1
ATOM 3280 N N . GLN A 1 413 ? -28.503 -5.050 10.072 1.00 47.28 413 GLN A N 1
ATOM 3281 C CA . GLN A 1 413 ? -29.189 -4.097 10.950 1.00 47.28 413 GLN A CA 1
ATOM 3282 C C . GLN A 1 413 ? -30.253 -4.759 11.836 1.00 47.28 413 GLN A C 1
ATOM 3284 O O . GLN A 1 413 ? -30.423 -4.338 12.975 1.00 47.28 413 GLN A O 1
ATOM 3289 N N . GLU A 1 414 ? -30.939 -5.807 11.371 1.00 51.31 414 GLU A N 1
ATOM 3290 C CA . GLU A 1 414 ? -31.811 -6.644 12.208 1.00 51.31 414 GLU A CA 1
ATOM 3291 C C . GLU A 1 414 ? -30.997 -7.426 13.241 1.00 51.31 414 GLU A C 1
ATOM 3293 O O . GLU A 1 414 ? -31.406 -7.513 14.397 1.00 51.31 414 GLU A O 1
ATOM 3298 N N . LEU A 1 415 ? -29.823 -7.940 12.859 1.00 48.88 415 LEU A N 1
ATOM 3299 C CA . LEU A 1 415 ? -28.922 -8.635 13.779 1.00 48.88 415 LEU A CA 1
ATOM 3300 C C . LEU A 1 415 ? -28.343 -7.677 14.836 1.00 48.88 415 LEU A C 1
ATOM 3302 O O . LEU A 1 415 ? -28.370 -7.997 16.023 1.00 48.88 415 LEU A O 1
ATOM 3306 N N . GLU A 1 416 ? -27.892 -6.484 14.434 1.00 48.28 416 GLU A N 1
ATOM 3307 C CA . GLU A 1 416 ? -27.439 -5.427 15.352 1.00 48.28 416 GLU A CA 1
ATOM 3308 C C . GLU A 1 416 ? -28.588 -4.883 16.211 1.00 48.28 416 GLU A C 1
ATOM 3310 O O . GLU A 1 416 ? -28.400 -4.622 17.396 1.00 48.28 416 GLU A O 1
ATOM 3315 N N . GLY A 1 417 ? -29.795 -4.751 15.655 1.00 46.88 417 GLY A N 1
ATOM 3316 C CA . GLY A 1 417 ? -30.994 -4.316 16.371 1.00 46.88 417 GLY A CA 1
ATOM 3317 C C . GLY A 1 417 ? -31.432 -5.315 17.441 1.00 46.88 417 GLY A C 1
ATOM 3318 O O . GLY A 1 417 ? -31.737 -4.913 18.566 1.00 46.88 417 GLY A O 1
ATOM 3319 N N . HIS A 1 418 ? -31.391 -6.614 17.132 1.00 57.53 418 HIS A N 1
ATOM 3320 C CA . HIS A 1 418 ? -31.634 -7.683 18.101 1.00 57.53 418 HIS A CA 1
ATOM 3321 C C . HIS A 1 418 ? -30.558 -7.722 19.191 1.00 57.53 418 HIS A C 1
ATOM 3323 O O . HIS A 1 418 ? -30.898 -7.771 20.373 1.00 57.53 418 HIS A O 1
ATOM 3329 N N . GLN A 1 419 ? -29.279 -7.604 18.820 1.00 50.75 419 GLN A N 1
ATOM 3330 C CA . GLN A 1 419 ? -28.175 -7.550 19.781 1.00 50.75 419 GLN A CA 1
ATOM 3331 C C . GLN A 1 419 ? -28.262 -6.316 20.687 1.00 50.75 419 GLN A C 1
ATOM 3333 O O . GLN A 1 419 ? -28.060 -6.428 21.892 1.00 50.75 419 GLN A O 1
ATOM 3338 N N . LEU A 1 420 ? -28.625 -5.146 20.150 1.00 44.47 420 LEU A N 1
ATOM 3339 C CA . LEU A 1 420 ? -28.776 -3.907 20.916 1.00 44.47 420 LEU A CA 1
ATOM 3340 C C . LEU A 1 420 ? -30.002 -3.944 21.844 1.00 44.47 420 LEU A C 1
ATOM 3342 O O . LEU A 1 420 ? -29.964 -3.372 22.935 1.00 44.47 420 LEU A O 1
ATOM 3346 N N . ALA A 1 421 ? -31.084 -4.616 21.440 1.00 52.91 421 ALA A N 1
ATOM 3347 C CA . ALA A 1 421 ? -32.262 -4.831 22.278 1.00 52.91 421 ALA A CA 1
ATOM 3348 C C . ALA A 1 421 ? -31.972 -5.801 23.436 1.00 52.91 421 ALA A C 1
ATOM 3350 O O . ALA A 1 421 ? -32.343 -5.512 24.578 1.00 52.91 421 ALA A O 1
ATOM 3351 N N . GLU A 1 422 ? -31.250 -6.896 23.183 1.00 61.44 422 GLU A N 1
ATOM 3352 C CA . GLU A 1 422 ? -30.762 -7.793 24.238 1.00 61.44 422 GLU A CA 1
ATOM 3353 C C . GLU A 1 422 ? -29.806 -7.064 25.186 1.00 61.44 422 GLU A C 1
ATOM 3355 O O . GLU A 1 422 ? -29.984 -7.137 26.402 1.00 61.44 422 GLU A O 1
ATOM 3360 N N . TYR A 1 423 ? -28.873 -6.263 24.655 1.00 55.38 423 TYR A N 1
ATOM 3361 C CA . TYR A 1 423 ? -27.936 -5.487 25.471 1.00 55.38 423 TYR A CA 1
ATOM 3362 C C . TYR A 1 423 ? -28.651 -4.458 26.352 1.00 55.38 423 TYR A C 1
ATOM 3364 O O . TYR A 1 423 ? -28.333 -4.336 27.531 1.00 55.38 423 TYR A O 1
ATOM 3372 N N . LYS A 1 424 ? -29.658 -3.745 25.826 1.00 52.94 424 LYS A N 1
ATOM 3373 C CA . LYS A 1 424 ? -30.470 -2.795 26.611 1.00 52.94 424 LYS A CA 1
ATOM 3374 C C . LYS A 1 424 ? -31.293 -3.485 27.694 1.00 52.94 424 LYS A C 1
ATOM 3376 O O . LYS A 1 424 ? -31.473 -2.917 28.770 1.00 52.94 424 LYS A O 1
ATOM 3381 N N . THR A 1 425 ? -31.787 -4.691 27.426 1.00 63.53 425 THR A N 1
ATOM 3382 C CA . THR A 1 425 ? -32.560 -5.468 28.404 1.00 63.53 425 THR A CA 1
ATOM 3383 C C . THR A 1 425 ? -31.650 -5.973 29.523 1.00 63.53 425 THR A C 1
ATOM 3385 O O . THR A 1 425 ? -31.984 -5.810 30.695 1.00 63.53 425 THR A O 1
ATOM 3388 N N . LEU A 1 426 ? -30.459 -6.469 29.172 1.00 66.50 426 LEU A N 1
ATOM 3389 C CA . LEU A 1 426 ? -29.439 -6.906 30.123 1.00 66.50 426 LEU A CA 1
ATOM 3390 C C . LEU A 1 426 ? -28.915 -5.741 30.976 1.00 66.50 426 LEU A C 1
ATOM 3392 O O . LEU A 1 426 ? -28.812 -5.872 32.192 1.00 66.50 426 LEU A O 1
ATOM 3396 N N . LEU A 1 427 ? -28.663 -4.578 30.363 1.00 55.44 427 LEU A N 1
ATOM 3397 C CA . LEU A 1 427 ? -28.214 -3.376 31.072 1.00 55.44 427 LEU A CA 1
ATOM 3398 C C . LEU A 1 427 ? -29.262 -2.906 32.088 1.00 55.44 427 LEU A C 1
ATOM 3400 O O . LEU A 1 427 ? -28.929 -2.574 33.219 1.00 55.44 427 LEU A O 1
ATOM 3404 N N . LYS A 1 428 ? -30.546 -2.940 31.714 1.00 63.12 428 LYS A N 1
ATOM 3405 C CA . LYS A 1 428 ? -31.648 -2.552 32.603 1.00 63.12 428 LYS A CA 1
ATOM 3406 C C . LYS A 1 428 ? -31.847 -3.541 33.753 1.00 63.12 428 LYS A C 1
ATOM 3408 O O . LYS A 1 428 ? -32.221 -3.142 34.853 1.00 63.12 428 LYS A O 1
ATOM 3413 N N . GLN A 1 429 ? -31.570 -4.821 33.515 1.00 67.81 429 GLN A N 1
ATOM 3414 C CA . GLN A 1 429 ? -31.591 -5.859 34.543 1.00 67.81 429 GLN A CA 1
ATOM 3415 C C . GLN A 1 429 ? -30.417 -5.690 35.524 1.00 67.81 429 GLN A C 1
ATOM 3417 O O . GLN A 1 429 ? -30.630 -5.721 36.734 1.00 67.81 429 GLN A O 1
ATOM 3422 N N . GLN A 1 430 ? -29.220 -5.371 35.018 1.00 62.69 430 GLN A N 1
ATOM 3423 C CA . GLN A 1 430 ? -28.054 -5.025 35.839 1.00 62.69 430 GLN A CA 1
ATOM 3424 C C . GLN A 1 430 ? -28.256 -3.726 36.634 1.00 62.69 430 GLN A C 1
ATOM 3426 O O . GLN A 1 430 ? -27.873 -3.655 37.798 1.00 62.69 430 GLN A O 1
ATOM 3431 N N . GLU A 1 431 ? -28.899 -2.703 36.064 1.00 61.94 431 GLU A N 1
ATOM 3432 C CA . GLU A 1 431 ? -29.236 -1.471 36.793 1.00 61.94 431 GLU A CA 1
ATOM 3433 C C . GLU A 1 431 ? -30.188 -1.736 37.968 1.00 61.94 431 GLU A C 1
ATOM 3435 O O . GLU A 1 431 ? -29.999 -1.175 39.051 1.00 61.94 431 GLU A O 1
ATOM 3440 N N . LEU A 1 432 ? -31.182 -2.611 37.781 1.00 74.00 432 LEU A N 1
ATOM 3441 C CA . LEU A 1 432 ? -32.108 -3.023 38.840 1.00 74.00 432 LEU A CA 1
ATOM 3442 C C . LEU A 1 432 ? -31.399 -3.834 39.936 1.00 74.00 432 LEU A C 1
ATOM 3444 O O . LEU A 1 432 ? -31.640 -3.592 41.120 1.00 74.00 432 LEU A O 1
ATOM 3448 N N . GLU A 1 433 ? -30.484 -4.734 39.570 1.00 69.75 433 GLU A N 1
ATOM 3449 C CA . GLU A 1 433 ? -29.657 -5.479 40.530 1.00 69.75 433 GLU A CA 1
ATOM 3450 C C . GLU A 1 433 ? -28.720 -4.553 41.314 1.00 69.75 433 GLU A C 1
ATOM 3452 O O . GLU A 1 433 ? -28.651 -4.630 42.541 1.00 69.75 433 GLU A O 1
ATOM 3457 N N . VAL A 1 434 ? -28.068 -3.595 40.649 1.00 65.81 434 VAL A N 1
ATOM 3458 C CA . VAL A 1 434 ? -27.217 -2.595 41.310 1.00 65.81 434 VAL A CA 1
ATOM 3459 C C . VAL A 1 434 ? -28.036 -1.701 42.246 1.00 65.81 434 VAL A C 1
ATOM 3461 O O . VAL A 1 434 ? -27.560 -1.345 43.327 1.00 65.81 434 VAL A O 1
ATOM 3464 N N . GLN A 1 435 ? -29.270 -1.339 41.886 1.00 68.62 435 GLN A N 1
ATOM 3465 C CA . GLN A 1 435 ? -30.166 -0.607 42.786 1.00 68.62 435 GLN A CA 1
ATOM 3466 C C . GLN A 1 435 ? -30.578 -1.443 44.004 1.00 68.62 435 GLN A C 1
ATOM 3468 O O . GLN A 1 435 ? -30.585 -0.907 45.117 1.00 68.62 435 GLN A O 1
ATOM 3473 N N . ALA A 1 436 ? -30.855 -2.737 43.825 1.00 73.50 436 ALA A N 1
ATOM 3474 C CA . ALA A 1 436 ? -31.164 -3.651 44.921 1.00 73.50 436 ALA A CA 1
ATOM 3475 C C . ALA A 1 436 ? -29.967 -3.817 45.874 1.00 73.50 436 ALA A C 1
ATOM 3477 O O . ALA A 1 436 ? -30.129 -3.659 47.085 1.00 73.50 436 ALA A O 1
ATOM 3478 N N . ILE A 1 437 ? -28.755 -4.005 45.338 1.00 71.00 437 ILE A N 1
ATOM 3479 C CA . ILE A 1 437 ? -27.511 -4.106 46.119 1.00 71.00 437 ILE A CA 1
ATOM 3480 C C . ILE A 1 437 ? -27.232 -2.798 46.871 1.00 71.00 437 ILE A C 1
ATOM 3482 O O . ILE A 1 437 ? -26.927 -2.821 48.062 1.00 71.00 437 ILE A O 1
ATOM 3486 N N . LYS A 1 438 ? -27.404 -1.634 46.227 1.00 64.94 438 LYS A N 1
ATOM 3487 C CA . LYS A 1 438 ? -27.268 -0.324 46.895 1.00 64.94 438 LYS A CA 1
ATOM 3488 C C . LYS A 1 438 ? -28.275 -0.144 48.030 1.00 64.94 438 LYS A C 1
ATOM 3490 O O . LYS A 1 438 ? -27.950 0.493 49.031 1.00 64.94 438 LYS A O 1
ATOM 3495 N N . GLN A 1 439 ? -29.490 -0.672 47.887 1.00 72.12 439 GLN A N 1
ATOM 3496 C CA . GLN A 1 439 ? -30.495 -0.621 48.946 1.00 72.12 439 GLN A CA 1
ATOM 3497 C C . GLN A 1 439 ? -30.150 -1.564 50.104 1.00 72.12 439 GLN A C 1
ATOM 3499 O O . GLN A 1 439 ? -30.305 -1.180 51.260 1.00 72.12 439 GLN A O 1
ATOM 3504 N N . GLN A 1 440 ? -29.629 -2.753 49.807 1.00 72.88 440 GLN A N 1
ATOM 3505 C CA . GLN A 1 440 ? -29.139 -3.694 50.814 1.00 72.88 440 GLN A CA 1
ATOM 3506 C C . GLN A 1 440 ? -27.964 -3.110 51.605 1.00 72.88 440 GLN A C 1
ATOM 3508 O O . GLN A 1 440 ? -27.987 -3.132 52.833 1.00 72.88 440 GLN A O 1
ATOM 3513 N N . LEU A 1 441 ? -27.010 -2.479 50.915 1.00 67.19 441 LEU A N 1
ATOM 3514 C CA . LEU A 1 441 ? -25.860 -1.829 51.539 1.00 67.19 441 LEU A CA 1
ATOM 3515 C C . LEU A 1 441 ? -26.278 -0.666 52.451 1.00 67.19 441 LEU A C 1
ATOM 3517 O O . LEU A 1 441 ? -25.718 -0.505 53.532 1.00 67.19 441 LEU A O 1
ATOM 3521 N N . ARG A 1 442 ? -27.292 0.122 52.059 1.00 69.50 442 ARG A N 1
ATOM 3522 C CA . ARG A 1 442 ? -27.872 1.157 52.934 1.00 69.50 442 ARG A CA 1
ATOM 3523 C C . ARG A 1 442 ? -28.496 0.554 54.190 1.00 69.50 442 ARG A C 1
ATOM 3525 O O . ARG A 1 442 ? -28.215 1.027 55.285 1.00 69.50 442 ARG A O 1
ATOM 3532 N N . ASN A 1 443 ? -29.274 -0.517 54.048 1.00 75.06 443 ASN A N 1
ATOM 3533 C CA . ASN A 1 443 ? -29.902 -1.185 55.188 1.00 75.06 443 ASN A CA 1
ATOM 3534 C C . ASN A 1 443 ? -28.859 -1.780 56.157 1.00 75.06 443 ASN A C 1
ATOM 3536 O O . ASN A 1 443 ? -29.040 -1.708 57.371 1.00 75.06 443 ASN A O 1
ATOM 3540 N N . GLU A 1 444 ? -27.755 -2.334 55.645 1.00 69.62 444 GLU A N 1
ATOM 3541 C CA . GLU A 1 444 ? -26.645 -2.834 56.470 1.00 69.62 444 GLU A CA 1
ATOM 3542 C C . GLU A 1 444 ? -25.867 -1.702 57.152 1.00 69.62 444 GLU A C 1
ATOM 3544 O O . GLU A 1 444 ? -25.528 -1.817 58.331 1.00 69.62 444 GLU A O 1
ATOM 3549 N N . GLN A 1 445 ? -25.632 -0.583 56.459 1.00 68.38 445 GLN A N 1
ATOM 3550 C CA . GLN A 1 445 ? -25.013 0.608 57.052 1.00 68.38 445 GLN A CA 1
ATOM 3551 C C . GLN A 1 445 ? -25.874 1.205 58.170 1.00 68.38 445 GLN A C 1
ATOM 3553 O O . GLN A 1 445 ? -25.343 1.567 59.222 1.00 68.38 445 GLN A O 1
ATOM 3558 N N . ASP A 1 446 ? -27.193 1.257 57.984 1.00 71.50 446 ASP A N 1
ATOM 3559 C CA . ASP A 1 446 ? -28.133 1.718 59.005 1.00 71.50 446 ASP A CA 1
ATOM 3560 C C . ASP A 1 446 ? -28.199 0.743 60.192 1.00 71.50 446 ASP A C 1
ATOM 3562 O O . ASP A 1 446 ? -28.195 1.174 61.347 1.00 71.50 446 ASP A O 1
ATOM 3566 N N . HIS A 1 447 ? -28.155 -0.571 59.942 1.00 71.19 447 HIS A N 1
ATOM 3567 C CA . HIS A 1 447 ? -28.072 -1.577 61.004 1.00 71.19 447 HIS A CA 1
ATOM 3568 C C . HIS A 1 447 ? -26.761 -1.470 61.799 1.00 71.19 447 HIS A C 1
ATOM 3570 O O . HIS A 1 447 ? -26.769 -1.512 63.031 1.00 71.19 447 HIS A O 1
ATOM 3576 N N . SER A 1 448 ? -25.637 -1.254 61.112 1.00 67.25 448 SER A N 1
ATOM 3577 C CA . SER A 1 448 ? -24.330 -1.071 61.745 1.00 67.25 448 SER A CA 1
ATOM 3578 C C . SER A 1 448 ? -24.255 0.236 62.543 1.00 67.25 448 SER A C 1
ATOM 3580 O O . SER A 1 448 ? -23.660 0.254 63.621 1.00 67.25 448 SER A O 1
ATOM 3582 N N . ARG A 1 449 ? -24.894 1.319 62.072 1.00 71.94 449 ARG A N 1
ATOM 3583 C CA . ARG A 1 449 ? -25.062 2.564 62.844 1.00 71.94 449 ARG A CA 1
ATOM 3584 C C . ARG A 1 449 ? -25.910 2.348 64.092 1.00 71.94 449 ARG A C 1
ATOM 3586 O O . ARG A 1 449 ? -25.557 2.857 65.152 1.00 71.94 449 ARG A O 1
ATOM 3593 N N . GLN A 1 450 ? -26.990 1.577 63.993 1.00 73.00 450 GLN A N 1
ATOM 3594 C CA . GLN A 1 450 ? -27.848 1.281 65.138 1.00 73.00 450 GLN A CA 1
ATOM 3595 C C . GLN A 1 450 ? -27.114 0.453 66.207 1.00 73.00 450 GLN A C 1
ATOM 3597 O O . GLN A 1 450 ? -27.227 0.751 67.395 1.00 73.00 450 GLN A O 1
ATOM 3602 N N . LEU A 1 451 ? -26.297 -0.522 65.792 1.00 72.00 451 LEU A N 1
ATOM 3603 C CA . LEU A 1 451 ? -25.424 -1.296 66.683 1.00 72.00 451 LEU A CA 1
ATOM 3604 C C . LEU A 1 451 ? -24.377 -0.423 67.391 1.00 72.00 451 LEU A C 1
ATOM 3606 O O . LEU A 1 451 ? -24.143 -0.607 68.585 1.00 72.00 451 LEU A O 1
ATOM 3610 N N . LEU A 1 452 ? -23.7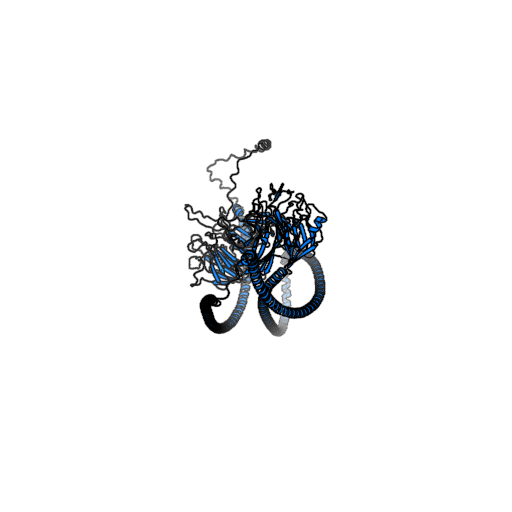87 0.547 66.683 1.00 68.50 452 LEU A N 1
ATOM 3611 C CA . LEU A 1 452 ? -22.861 1.532 67.254 1.00 68.50 452 LEU A CA 1
ATOM 3612 C C . LEU A 1 452 ? -23.538 2.398 68.325 1.00 68.50 452 LEU A C 1
ATOM 3614 O O . LEU A 1 452 ? -23.004 2.529 69.423 1.00 68.50 452 LEU A O 1
ATOM 3618 N N . ILE A 1 453 ? -24.747 2.897 68.053 1.00 74.12 453 ILE A N 1
ATOM 3619 C CA . ILE A 1 453 ? -25.536 3.674 69.023 1.00 74.12 453 ILE A CA 1
ATOM 3620 C C . ILE A 1 453 ? -25.877 2.830 70.264 1.00 74.12 453 ILE A C 1
ATOM 3622 O O . ILE A 1 453 ? -25.847 3.328 71.392 1.00 74.12 453 ILE A O 1
ATOM 3626 N N . ASP A 1 454 ? -26.198 1.547 70.092 1.00 74.94 454 ASP A N 1
ATOM 3627 C CA . ASP A 1 454 ? -26.514 0.655 71.214 1.00 74.94 454 ASP A CA 1
ATOM 3628 C C . ASP A 1 454 ? -25.269 0.276 72.037 1.00 74.94 454 ASP A C 1
ATOM 3630 O O . ASP A 1 454 ? -25.360 0.123 73.262 1.00 74.94 454 ASP A O 1
ATOM 3634 N N . MET A 1 455 ? -24.102 0.175 71.394 1.00 68.19 455 MET A N 1
ATOM 3635 C CA . MET A 1 455 ? -22.803 0.045 72.062 1.00 68.19 455 MET A CA 1
ATOM 3636 C C . MET A 1 455 ? -22.453 1.299 72.864 1.00 68.19 455 MET A C 1
ATOM 3638 O O . MET A 1 455 ? -22.173 1.177 74.055 1.00 68.19 455 MET A O 1
ATOM 3642 N N . GLU A 1 456 ? -22.562 2.490 72.271 1.00 70.88 456 GLU A N 1
ATOM 3643 C CA . GLU A 1 456 ? -22.314 3.762 72.962 1.00 70.88 456 GLU A CA 1
ATOM 3644 C C . GLU A 1 456 ? -23.252 3.934 74.162 1.00 70.88 456 GLU A C 1
ATOM 3646 O O . GLU A 1 456 ? -22.825 4.337 75.245 1.00 70.88 456 GLU A O 1
ATOM 3651 N N . LYS A 1 457 ? -24.529 3.545 74.039 1.00 73.94 457 LYS A N 1
ATOM 3652 C CA . LYS A 1 457 ? -25.465 3.538 75.175 1.00 73.94 457 LYS A CA 1
ATOM 3653 C C . LYS A 1 457 ? -25.042 2.565 76.276 1.00 73.94 457 LYS A C 1
ATOM 3655 O O . LYS A 1 457 ? -25.191 2.895 77.455 1.00 73.94 457 LYS A O 1
ATOM 3660 N N . LYS A 1 458 ? -24.532 1.376 75.933 1.00 71.75 458 LYS A N 1
ATOM 3661 C CA . LYS A 1 458 ? -24.015 0.408 76.920 1.00 71.75 458 LYS A CA 1
ATOM 3662 C C . LYS A 1 458 ? -22.754 0.920 77.610 1.00 71.75 458 LYS A C 1
ATOM 3664 O O . LYS A 1 458 ? -22.672 0.813 78.832 1.00 71.75 458 LYS A O 1
ATOM 3669 N N . GLU A 1 459 ? -21.824 1.509 76.865 1.00 70.38 459 GLU A N 1
ATOM 3670 C CA . GLU A 1 459 ? -20.606 2.110 77.415 1.00 70.38 459 GLU A CA 1
ATOM 3671 C C . GLU A 1 459 ? -20.929 3.297 78.318 1.00 70.38 459 GLU A C 1
ATOM 3673 O O . GLU A 1 459 ? -20.450 3.343 79.447 1.00 70.38 459 GLU A O 1
ATOM 3678 N N . THR A 1 460 ? -21.837 4.183 77.903 1.00 72.38 460 THR A N 1
ATOM 3679 C CA . THR A 1 460 ? -22.291 5.316 78.726 1.00 72.38 460 THR A CA 1
ATOM 3680 C C . THR A 1 460 ? -22.940 4.834 80.028 1.00 72.38 460 THR A C 1
ATOM 3682 O O . THR A 1 460 ? -22.707 5.398 81.096 1.00 72.38 460 THR A O 1
ATOM 3685 N N . LYS A 1 461 ? -23.716 3.741 79.980 1.00 73.56 461 LYS A N 1
ATOM 3686 C CA . LYS A 1 461 ? -24.349 3.143 81.166 1.00 73.56 461 LYS A CA 1
ATOM 3687 C C . LYS A 1 461 ? -23.331 2.476 82.100 1.00 73.56 461 LYS A C 1
ATOM 3689 O O . LYS A 1 461 ? -23.477 2.568 83.316 1.00 73.56 461 LYS A O 1
ATOM 3694 N N . HIS A 1 462 ? -22.297 1.843 81.545 1.00 71.81 462 HIS A N 1
ATOM 3695 C CA . HIS A 1 462 ? -21.176 1.292 82.311 1.00 71.81 462 HIS A CA 1
ATOM 3696 C C . HIS A 1 462 ? -20.325 2.406 82.942 1.00 71.81 462 HIS A C 1
ATOM 3698 O O . HIS A 1 462 ? -19.931 2.298 84.102 1.00 71.81 462 HIS A O 1
ATOM 3704 N N . TYR A 1 463 ? -20.115 3.510 82.220 1.00 65.00 463 TYR A N 1
ATOM 3705 C CA . TYR A 1 463 ? -19.389 4.682 82.704 1.00 65.00 463 TYR A CA 1
ATOM 3706 C C . TYR A 1 463 ? -20.129 5.370 83.858 1.00 65.00 463 TYR A C 1
ATOM 3708 O O . TYR A 1 463 ? -19.519 5.645 84.887 1.00 65.00 463 TYR A O 1
ATOM 3716 N N . LEU A 1 464 ? -21.456 5.547 83.760 1.00 72.19 464 LEU A N 1
ATOM 3717 C CA . LEU A 1 464 ? -22.267 6.059 84.875 1.00 72.19 464 LEU A CA 1
ATOM 3718 C C . LEU A 1 464 ? -22.210 5.144 86.112 1.00 72.19 464 LEU A C 1
ATOM 3720 O O . LEU A 1 464 ? -22.097 5.636 87.232 1.00 72.19 464 LEU A O 1
ATOM 3724 N N . GLN A 1 465 ? -22.243 3.818 85.931 1.00 70.44 465 GLN A N 1
ATOM 3725 C CA . GLN A 1 465 ? -22.124 2.863 87.044 1.00 70.44 465 GLN A CA 1
ATOM 3726 C C . GLN A 1 465 ? -20.740 2.885 87.709 1.00 70.44 465 GLN A C 1
ATOM 3728 O O . GLN A 1 465 ? -20.636 2.700 88.925 1.00 70.44 465 GLN A O 1
ATOM 3733 N N . LEU A 1 466 ? -19.678 3.108 86.931 1.00 67.25 466 LEU A N 1
ATOM 3734 C CA . LEU A 1 466 ? -18.327 3.331 87.448 1.00 67.25 466 LEU A CA 1
ATOM 3735 C C . LEU A 1 466 ? -18.250 4.642 88.235 1.00 67.25 466 LEU A C 1
ATOM 3737 O O . LEU A 1 466 ? -17.712 4.637 89.338 1.00 67.25 466 LEU A O 1
ATOM 3741 N N . GLN A 1 467 ? -18.864 5.714 87.730 1.00 67.94 467 GLN A N 1
ATOM 3742 C CA . GLN A 1 467 ? -18.889 7.022 88.386 1.00 67.94 467 GLN A CA 1
ATOM 3743 C C . GLN A 1 467 ? -19.665 6.996 89.717 1.00 67.94 467 GLN A C 1
ATOM 3745 O O . GLN A 1 467 ? -19.211 7.565 90.707 1.00 67.94 467 GLN A O 1
ATOM 3750 N N . GLU A 1 468 ? -20.789 6.272 89.791 1.00 70.25 468 GLU A N 1
ATOM 3751 C CA . GLU A 1 468 ? -21.527 6.055 91.048 1.00 70.25 468 GLU A CA 1
ATOM 3752 C C . GLU A 1 468 ? -20.738 5.204 92.057 1.00 70.25 468 GLU A C 1
ATOM 3754 O O . GLU A 1 468 ? -20.792 5.456 93.266 1.00 70.25 468 GLU A O 1
ATOM 3759 N N . LYS A 1 469 ? -19.983 4.198 91.588 1.00 68.00 469 LYS A N 1
ATOM 3760 C CA . LYS A 1 469 ? -19.075 3.416 92.444 1.00 68.00 469 LYS A CA 1
ATOM 3761 C C . LYS A 1 469 ? -17.907 4.258 92.951 1.00 68.00 469 LYS A C 1
ATOM 3763 O O . LYS A 1 469 ? -17.567 4.145 94.126 1.00 68.00 469 LYS A O 1
ATOM 3768 N N . GLU A 1 470 ? -17.331 5.109 92.106 1.00 65.31 470 GLU A N 1
ATOM 3769 C CA . GLU A 1 470 ? -16.272 6.044 92.489 1.00 65.31 470 GLU A CA 1
ATOM 3770 C C . GLU A 1 470 ? -16.770 7.065 93.509 1.00 65.31 470 GLU A C 1
ATOM 3772 O O . GLU A 1 470 ? -16.114 7.254 94.528 1.00 65.31 470 GLU A O 1
ATOM 3777 N N . GLN A 1 471 ? -17.952 7.658 93.314 1.00 67.31 471 GLN A N 1
ATOM 3778 C CA . GLN A 1 471 ? -18.534 8.596 94.280 1.00 67.31 471 GLN A CA 1
ATOM 3779 C C . GLN A 1 471 ? -18.823 7.934 95.635 1.00 67.31 471 GLN A C 1
ATOM 3781 O O . GLN A 1 471 ? -18.522 8.524 96.674 1.00 67.31 471 GLN A O 1
ATOM 3786 N N . LYS A 1 472 ? -19.325 6.690 95.651 1.00 69.94 472 LYS A N 1
ATOM 3787 C CA . LYS A 1 472 ? -19.503 5.923 96.899 1.00 69.94 472 LYS A CA 1
ATOM 3788 C C . LYS A 1 472 ? -18.174 5.597 97.578 1.00 69.94 472 LYS A C 1
ATOM 3790 O O . LYS A 1 472 ? -18.067 5.750 98.792 1.00 69.94 472 LYS A O 1
ATOM 3795 N N . TYR A 1 473 ? -17.156 5.202 96.813 1.00 62.34 473 TYR A N 1
ATOM 3796 C CA . TYR A 1 473 ? -15.823 4.926 97.348 1.00 62.34 473 TYR A CA 1
ATOM 3797 C C . TYR A 1 473 ? -15.156 6.198 97.890 1.00 62.34 473 TYR A C 1
ATOM 3799 O O . TYR A 1 473 ? -14.552 6.167 98.956 1.00 62.34 473 TYR A O 1
ATOM 3807 N N . HIS A 1 474 ? -15.322 7.338 97.211 1.00 59.59 474 HIS A N 1
ATOM 3808 C CA . HIS A 1 474 ? -14.768 8.625 97.634 1.00 59.59 474 HIS A CA 1
ATOM 3809 C C . HIS A 1 474 ? -15.439 9.157 98.909 1.00 59.59 474 HIS A C 1
ATOM 3811 O O . HIS A 1 474 ? -14.747 9.653 99.796 1.00 59.59 474 HIS A O 1
ATOM 3817 N N . HIS A 1 475 ? -16.760 8.989 99.046 1.00 63.59 475 HIS A N 1
ATOM 3818 C CA . HIS A 1 475 ? -17.489 9.350 100.266 1.00 63.59 475 HIS A CA 1
ATOM 3819 C C . HIS A 1 475 ? -17.055 8.486 101.463 1.00 63.59 475 HIS A C 1
ATOM 3821 O O . HIS A 1 475 ? -16.745 9.009 102.530 1.00 63.59 475 HIS A O 1
ATOM 3827 N N . GLN A 1 476 ? -16.895 7.177 101.249 1.00 64.94 476 GLN A N 1
ATOM 3828 C CA . GLN A 1 476 ? -16.448 6.237 102.281 1.00 64.94 476 GLN A CA 1
ATOM 3829 C C . GLN A 1 476 ? -14.968 6.430 102.667 1.00 64.94 476 GLN A C 1
ATOM 3831 O O . GLN A 1 476 ? -14.575 6.170 103.807 1.00 64.94 476 GLN A O 1
ATOM 3836 N N . LEU A 1 477 ? -14.133 6.924 101.745 1.00 59.09 477 LEU A N 1
ATOM 3837 C CA . LEU A 1 477 ? -12.748 7.309 102.028 1.00 59.09 477 LEU A CA 1
ATOM 3838 C C . LEU A 1 477 ? -12.668 8.633 102.810 1.00 59.09 477 LEU A C 1
ATOM 3840 O O . LEU A 1 477 ? -11.809 8.763 103.678 1.00 59.09 477 LEU A O 1
ATOM 3844 N N . GLN A 1 478 ? -13.549 9.602 102.526 1.00 59.16 478 GLN A N 1
ATOM 3845 C CA . GLN A 1 478 ? -13.622 10.872 103.261 1.00 59.16 478 GLN A CA 1
ATOM 3846 C C . GLN A 1 478 ? -14.105 10.683 104.705 1.00 59.16 478 GLN A C 1
ATOM 3848 O O . GLN A 1 478 ? -13.524 11.292 105.600 1.00 59.16 478 GLN A O 1
ATOM 3853 N N . GLU A 1 479 ? -15.080 9.803 104.953 1.00 61.84 479 GLU A N 1
ATOM 3854 C CA . GLU A 1 479 ? -15.516 9.461 106.318 1.00 61.84 479 GLU A CA 1
ATOM 3855 C C . GLU A 1 479 ? -14.396 8.770 107.118 1.00 61.84 479 GLU A C 1
ATOM 3857 O O . GLU A 1 479 ? -14.058 9.218 108.212 1.00 61.84 479 GLU A O 1
ATOM 3862 N N . ASN A 1 480 ? -13.717 7.771 106.536 1.00 60.22 480 ASN A N 1
ATOM 3863 C CA . ASN A 1 480 ? -12.579 7.097 107.182 1.00 60.22 480 ASN A CA 1
ATOM 3864 C C . ASN A 1 480 ? -11.367 8.023 107.405 1.00 60.22 480 ASN A C 1
ATOM 3866 O O . ASN A 1 480 ? -10.604 7.846 108.359 1.00 60.22 480 ASN A O 1
ATOM 3870 N N . LYS A 1 481 ? -11.153 9.003 106.517 1.00 55.84 481 LYS A N 1
ATOM 3871 C CA . LYS A 1 481 ? -10.068 9.982 106.646 1.00 55.84 481 LYS A CA 1
ATOM 3872 C C . LYS A 1 481 ? -10.368 11.010 107.740 1.00 55.84 481 LYS A C 1
ATOM 3874 O O . LYS A 1 481 ? -9.475 11.287 108.535 1.00 55.84 481 LYS A O 1
ATOM 3879 N N . ALA A 1 482 ? -11.604 11.504 107.830 1.00 59.66 482 ALA A N 1
ATOM 3880 C CA . ALA A 1 482 ? -12.029 12.431 108.880 1.00 59.66 482 ALA A CA 1
ATOM 3881 C C . ALA A 1 482 ? -11.981 11.790 110.282 1.00 59.66 482 ALA A C 1
ATOM 3883 O O . ALA A 1 482 ? -11.593 12.448 111.247 1.00 59.66 482 ALA A O 1
ATOM 3884 N N . GLU A 1 483 ? -12.298 10.496 110.392 1.00 65.19 483 GLU A N 1
ATOM 3885 C CA . GLU A 1 483 ? -12.245 9.750 111.655 1.00 65.19 483 GLU A CA 1
ATOM 3886 C C . GLU A 1 483 ? -10.794 9.519 112.131 1.00 65.19 483 GLU A C 1
ATOM 3888 O O . GLU A 1 483 ? -10.482 9.726 113.306 1.00 65.19 483 GLU A O 1
ATOM 3893 N N . LYS A 1 484 ? -9.862 9.220 111.209 1.00 55.75 484 LYS A N 1
ATOM 3894 C CA . LYS A 1 484 ? -8.427 9.081 111.527 1.00 55.75 484 LYS A CA 1
ATOM 3895 C C . LYS A 1 484 ? -7.684 10.408 111.719 1.00 55.75 484 LYS A C 1
ATOM 3897 O O . LYS A 1 484 ? -6.752 10.451 112.519 1.00 55.75 484 LYS A O 1
ATOM 3902 N N . GLU A 1 485 ? -8.070 11.494 111.042 1.00 57.59 485 GLU A N 1
ATOM 3903 C CA . GLU A 1 485 ? -7.488 12.834 111.260 1.00 57.59 485 GLU A CA 1
ATOM 3904 C C . GLU A 1 485 ? -7.825 13.389 112.654 1.00 57.59 485 GLU A C 1
ATOM 3906 O O . GLU A 1 485 ? -6.983 14.055 113.260 1.00 57.59 485 GLU A O 1
ATOM 3911 N N . LEU A 1 486 ? -8.992 13.045 113.215 1.00 58.75 486 LEU A N 1
ATOM 3912 C CA . LEU A 1 486 ? -9.390 13.440 114.571 1.00 58.75 486 LEU A CA 1
ATOM 3913 C C . LEU A 1 486 ? -8.631 12.664 115.672 1.00 58.75 486 LEU A C 1
ATOM 3915 O O . LEU A 1 486 ? -8.357 13.220 116.741 1.00 58.75 486 LEU A O 1
ATOM 3919 N N . GLU A 1 487 ? -8.241 11.409 115.412 1.00 59.03 487 GLU A N 1
ATOM 3920 C CA . GLU A 1 487 ? -7.346 10.617 116.278 1.00 59.03 487 GLU A CA 1
ATOM 3921 C C . GLU A 1 487 ? -5.882 11.085 116.188 1.00 59.03 487 GLU A C 1
ATOM 3923 O O . GLU A 1 487 ? -5.200 11.202 117.210 1.00 59.03 487 GLU A O 1
ATOM 3928 N N . LEU A 1 488 ? -5.401 11.426 114.986 1.00 54.31 488 LEU A N 1
ATOM 3929 C CA . LEU A 1 488 ? -4.020 11.863 114.759 1.00 54.31 488 LEU A CA 1
ATOM 3930 C C . LEU A 1 488 ? -3.757 13.288 115.285 1.00 54.31 488 LEU A C 1
ATOM 3932 O O . LEU A 1 488 ? -2.684 13.556 115.828 1.00 54.31 488 LEU A O 1
ATOM 3936 N N . GLN A 1 489 ? -4.741 14.194 115.214 1.00 55.78 489 GLN A N 1
ATOM 3937 C CA . GLN A 1 489 ? -4.628 15.555 115.762 1.00 55.78 489 GLN A CA 1
ATOM 3938 C C . GLN A 1 489 ? -4.493 15.588 117.295 1.00 55.78 489 GLN A C 1
ATOM 3940 O O . GLN A 1 489 ? -3.853 16.495 117.827 1.00 55.78 489 GLN A O 1
ATOM 3945 N N . ARG A 1 490 ? -5.005 14.580 118.018 1.00 57.78 490 ARG A N 1
ATOM 3946 C CA . ARG A 1 490 ? -4.808 14.459 119.477 1.00 57.78 490 ARG A CA 1
ATOM 3947 C C . ARG A 1 490 ? -3.414 13.948 119.856 1.00 57.78 490 ARG A C 1
ATOM 3949 O O . ARG A 1 490 ? -2.925 14.287 120.929 1.00 57.78 490 ARG A O 1
ATOM 3956 N N . PHE A 1 491 ? -2.764 13.182 118.979 1.00 53.88 491 PHE A N 1
ATOM 3957 C CA . PHE A 1 491 ? -1.431 12.612 119.212 1.00 53.88 491 PHE A CA 1
ATOM 3958 C C . PHE A 1 491 ? -0.299 13.555 118.755 1.00 53.88 491 PHE A C 1
ATOM 3960 O O . PHE A 1 491 ? 0.735 13.667 119.414 1.00 53.88 491 PHE A O 1
ATOM 3967 N N . CYS A 1 492 ? -0.514 14.312 117.673 1.00 52.44 492 CYS A N 1
ATOM 3968 C CA . CYS A 1 492 ? 0.469 15.256 117.131 1.00 52.44 492 CYS A CA 1
ATOM 3969 C C . CYS A 1 492 ? 0.659 16.516 117.995 1.00 52.44 492 CYS A C 1
ATOM 3971 O O . CYS A 1 492 ? 1.771 17.037 118.050 1.00 52.44 492 CYS A O 1
ATOM 3973 N N . PHE A 1 493 ? -0.352 16.949 118.760 1.00 54.50 493 PHE A N 1
ATOM 3974 C CA . PHE A 1 493 ? -0.213 18.094 119.676 1.00 54.50 493 PHE A CA 1
ATOM 3975 C C . PHE A 1 493 ? 0.759 17.818 120.846 1.00 54.50 493 PHE A C 1
ATOM 3977 O O . PHE A 1 493 ? 1.345 18.746 121.390 1.00 54.50 493 PHE A O 1
ATOM 3984 N N . GLN A 1 494 ? 1.000 16.548 121.202 1.00 55.91 494 GLN A N 1
ATOM 3985 C CA . GLN A 1 494 ? 1.919 16.158 122.287 1.00 55.91 494 GLN A CA 1
ATOM 3986 C C . GLN A 1 494 ? 3.361 15.867 121.818 1.00 55.91 494 GLN A C 1
ATOM 3988 O O . GLN A 1 494 ? 4.282 15.826 122.635 1.00 55.91 494 GLN A O 1
ATOM 3993 N N . LEU A 1 495 ? 3.582 15.679 120.512 1.00 55.88 495 LEU A N 1
ATOM 3994 C CA . LEU A 1 495 ? 4.898 15.397 119.913 1.00 55.88 495 LEU A CA 1
ATOM 3995 C C . LEU A 1 495 ? 5.567 16.645 119.312 1.00 55.88 495 LEU A C 1
ATOM 3997 O O . LEU A 1 495 ? 6.796 16.712 119.236 1.00 55.88 495 LEU A O 1
ATOM 4001 N N . GLN A 1 496 ? 4.775 17.655 118.946 1.00 52.72 496 GLN A N 1
ATOM 4002 C CA . GLN A 1 496 ? 5.248 18.875 118.289 1.00 52.72 496 GLN A CA 1
ATOM 4003 C C . GLN A 1 496 ? 6.067 19.791 119.220 1.00 52.72 496 GLN A C 1
ATOM 4005 O O . GLN A 1 496 ? 6.979 20.468 118.759 1.00 52.72 496 GLN A O 1
ATOM 4010 N N . GLU A 1 497 ? 5.867 19.704 120.538 1.00 56.62 497 GLU A N 1
ATOM 4011 C CA . GLU A 1 497 ? 6.645 20.467 121.529 1.00 56.62 497 GLU A CA 1
ATOM 4012 C C . GLU A 1 497 ? 8.043 19.862 121.814 1.00 56.62 497 GLU A C 1
ATOM 4014 O O . GLU A 1 497 ? 8.945 20.546 122.303 1.00 56.62 497 GLU A O 1
ATOM 4019 N N . LYS A 1 498 ? 8.265 18.578 121.481 1.00 55.62 498 LYS A N 1
ATOM 4020 C CA . LYS A 1 498 ? 9.570 17.898 121.637 1.00 55.62 498 LYS A CA 1
ATOM 4021 C C . LYS A 1 498 ? 10.454 17.987 120.389 1.00 55.62 498 LYS A C 1
ATOM 4023 O O . LYS A 1 498 ? 11.672 18.051 120.525 1.00 55.62 498 LYS A O 1
ATOM 4028 N N . LEU A 1 499 ? 9.859 18.040 119.197 1.00 53.03 499 LEU A N 1
ATOM 4029 C CA . LEU A 1 499 ? 10.581 18.064 117.918 1.00 53.03 499 LEU A CA 1
ATOM 4030 C C . LEU A 1 499 ? 11.205 19.437 117.599 1.00 53.03 499 LEU A C 1
ATOM 4032 O O . LEU A 1 499 ? 12.246 19.511 116.945 1.00 53.03 499 LEU A O 1
ATOM 4036 N N . GLU A 1 500 ? 10.631 20.529 118.109 1.00 56.59 500 GLU A N 1
ATOM 4037 C CA . GLU A 1 500 ? 11.183 21.880 117.919 1.00 56.59 500 GLU A CA 1
ATOM 4038 C C . GLU A 1 500 ? 12.494 22.122 118.693 1.00 56.59 500 GLU A C 1
ATOM 4040 O O . GLU A 1 500 ? 13.249 23.025 118.341 1.00 56.59 500 GLU A O 1
ATOM 4045 N N . ARG A 1 501 ? 12.846 21.270 119.673 1.00 55.62 501 ARG A N 1
ATOM 4046 C CA . ARG A 1 501 ? 14.134 21.345 120.396 1.00 55.62 501 ARG A CA 1
ATOM 4047 C C . ARG A 1 501 ? 15.287 20.591 119.718 1.00 55.62 501 ARG A C 1
ATOM 4049 O O . ARG A 1 501 ? 16.438 20.928 119.969 1.00 55.62 501 ARG A O 1
ATOM 4056 N N . GLU A 1 502 ? 15.008 19.625 118.839 1.00 55.38 502 GLU A N 1
ATOM 4057 C CA . GLU A 1 502 ? 16.037 18.890 118.071 1.00 55.38 502 GLU A CA 1
ATOM 4058 C C . GLU A 1 502 ? 16.323 19.510 116.693 1.00 55.38 502 GLU A C 1
ATOM 4060 O O . GLU A 1 502 ? 17.405 19.319 116.135 1.00 55.38 502 GLU A O 1
ATOM 4065 N N . LYS A 1 503 ? 15.390 20.307 116.156 1.00 54.62 503 LYS A N 1
ATOM 4066 C CA . LYS A 1 503 ? 15.531 20.969 114.848 1.00 54.62 503 LYS A CA 1
ATOM 4067 C C . LYS A 1 503 ? 16.624 22.049 114.832 1.00 54.62 503 LYS A C 1
ATOM 4069 O O . LYS A 1 503 ? 17.299 22.209 113.824 1.00 54.62 503 LYS A O 1
ATOM 4074 N N . ALA A 1 504 ? 16.897 22.687 115.972 1.00 56.06 504 ALA A N 1
ATOM 4075 C CA . ALA A 1 504 ? 17.946 23.703 116.104 1.00 56.06 504 ALA A CA 1
ATOM 4076 C C . ALA A 1 504 ? 19.393 23.149 116.062 1.00 56.06 504 ALA A C 1
ATOM 4078 O O . ALA A 1 504 ? 20.335 23.932 115.982 1.00 56.06 504 ALA A O 1
ATOM 4079 N N . ALA A 1 505 ? 19.594 21.822 116.099 1.00 57.12 505 ALA A N 1
ATOM 4080 C CA . ALA A 1 505 ? 20.923 21.193 116.096 1.00 57.12 505 ALA A CA 1
ATOM 4081 C C . ALA A 1 505 ? 21.368 20.633 114.725 1.00 57.12 505 ALA A C 1
ATOM 4083 O O . ALA A 1 505 ? 22.538 20.289 114.573 1.00 57.12 505 ALA A O 1
ATOM 4084 N N . LYS A 1 506 ? 20.479 20.559 113.717 1.00 56.06 506 LYS A N 1
ATOM 4085 C CA . LYS A 1 506 ? 20.800 20.057 112.358 1.00 56.06 506 LYS A CA 1
ATOM 4086 C C . LYS A 1 506 ? 20.923 21.137 111.275 1.00 56.06 506 LYS A C 1
ATOM 4088 O O . LYS A 1 506 ? 21.389 20.840 110.176 1.00 56.06 506 LYS A O 1
ATOM 4093 N N . ASP A 1 507 ? 20.608 22.391 111.593 1.00 56.53 507 ASP A N 1
ATOM 4094 C CA . ASP A 1 507 ? 20.674 23.509 110.640 1.00 56.53 507 ASP A CA 1
ATOM 4095 C C . ASP A 1 507 ? 22.108 24.006 110.333 1.00 56.53 507 ASP A C 1
ATOM 4097 O O . ASP A 1 507 ? 22.287 24.858 109.466 1.00 56.53 507 ASP A O 1
ATOM 4101 N N . LEU A 1 508 ? 23.151 23.428 110.951 1.00 54.81 508 LEU A N 1
ATOM 4102 C CA . LEU A 1 508 ? 24.562 23.731 110.641 1.00 54.81 508 LEU A CA 1
ATOM 4103 C C . LEU A 1 508 ? 25.217 22.727 109.662 1.00 54.81 508 LEU A C 1
ATOM 4105 O O . LEU A 1 508 ? 26.287 23.000 109.125 1.00 54.81 508 LEU A O 1
ATOM 4109 N N . GLU A 1 509 ? 24.576 21.588 109.371 1.00 56.91 509 GLU A N 1
ATOM 4110 C CA . GLU A 1 509 ? 25.109 20.547 108.465 1.00 56.91 509 GLU A CA 1
ATOM 4111 C C . GLU A 1 509 ? 24.586 20.690 107.015 1.00 56.91 509 GLU A C 1
ATOM 4113 O O . GLU A 1 509 ? 25.214 20.227 106.064 1.00 56.91 509 GLU A O 1
ATOM 4118 N N . ILE A 1 510 ? 23.474 21.412 106.817 1.00 58.41 510 ILE A N 1
ATOM 4119 C CA . ILE A 1 510 ? 22.834 21.642 105.504 1.00 58.41 510 ILE A CA 1
ATOM 4120 C C . ILE A 1 510 ? 23.490 22.802 104.724 1.00 58.41 510 ILE A C 1
ATOM 4122 O O . ILE A 1 510 ? 23.467 22.813 103.491 1.00 58.41 510 ILE A O 1
ATOM 4126 N N . GLN A 1 511 ? 24.165 23.737 105.403 1.00 56.66 511 GLN A N 1
ATOM 4127 C CA . GLN A 1 511 ? 24.809 24.891 104.756 1.00 56.66 511 GLN A CA 1
ATOM 4128 C C . GLN A 1 511 ? 26.036 24.536 103.890 1.00 56.66 511 GLN A C 1
ATOM 4130 O O . GLN A 1 511 ? 26.373 25.306 102.994 1.00 56.66 511 GLN A O 1
ATOM 4135 N N . ASN A 1 512 ? 26.655 23.361 104.066 1.00 55.34 512 ASN A N 1
ATOM 4136 C CA . ASN A 1 512 ? 27.810 22.929 103.260 1.00 55.34 512 ASN A CA 1
ATOM 4137 C C . ASN A 1 512 ? 27.426 22.134 101.990 1.00 55.34 512 ASN A C 1
ATOM 4139 O O . ASN A 1 512 ? 28.229 22.027 101.067 1.00 55.34 512 ASN A O 1
ATOM 4143 N N . CYS A 1 513 ? 26.188 21.629 101.892 1.00 53.78 513 CYS A N 1
ATOM 4144 C CA . CYS A 1 513 ? 25.659 21.002 100.668 1.00 53.78 513 CYS A CA 1
ATOM 4145 C C . CYS A 1 513 ? 25.067 22.019 99.671 1.00 53.78 513 CYS A C 1
ATOM 4147 O O . CYS A 1 513 ? 24.891 21.697 98.499 1.00 53.78 513 CYS A O 1
ATOM 4149 N N . HIS A 1 514 ? 24.775 23.250 100.104 1.00 55.91 514 HIS A N 1
ATOM 4150 C CA . HIS A 1 514 ? 24.115 24.259 99.264 1.00 55.91 514 HIS A CA 1
ATOM 4151 C C . HIS A 1 514 ? 25.061 24.987 98.290 1.00 55.91 514 HIS A C 1
ATOM 4153 O O . HIS A 1 514 ? 24.606 25.514 97.280 1.00 55.91 514 HIS A O 1
ATOM 4159 N N . HIS A 1 515 ? 26.378 24.973 98.529 1.00 55.56 515 HIS A N 1
ATOM 4160 C CA . HIS A 1 515 ? 27.344 25.638 97.644 1.00 55.56 515 HIS A CA 1
ATOM 4161 C C . HIS A 1 515 ? 27.747 24.781 96.425 1.00 55.56 515 HIS A C 1
ATOM 4163 O O . HIS A 1 515 ? 28.005 25.321 95.356 1.00 55.56 515 HIS A O 1
ATOM 4169 N N . GLN A 1 516 ? 27.710 23.445 96.531 1.00 56.25 516 GLN A N 1
ATOM 4170 C CA . GLN A 1 516 ? 28.034 22.535 95.415 1.00 56.25 516 GLN A CA 1
ATOM 4171 C C . GLN A 1 516 ? 26.871 22.324 94.423 1.00 56.25 516 GLN A C 1
ATOM 4173 O O . GLN A 1 516 ? 27.096 21.878 93.298 1.00 56.25 516 GLN A O 1
ATOM 4178 N N . LEU A 1 517 ? 25.634 22.671 94.801 1.00 55.88 517 LEU A N 1
ATOM 4179 C CA . LEU A 1 517 ? 24.467 22.642 93.905 1.00 55.88 517 LEU A CA 1
ATOM 4180 C C . LEU A 1 517 ? 24.360 23.905 93.027 1.00 55.88 517 LEU A C 1
ATOM 4182 O O . LEU A 1 517 ? 23.879 23.822 91.898 1.00 55.88 517 LEU A O 1
ATOM 4186 N N . GLN A 1 518 ? 24.887 25.044 93.488 1.00 55.75 518 GLN A N 1
ATOM 4187 C CA . GLN A 1 518 ? 24.821 26.327 92.773 1.00 55.75 518 GLN A CA 1
ATOM 4188 C C . GLN A 1 518 ? 25.737 26.405 91.532 1.00 55.75 518 GLN A C 1
ATOM 4190 O O . GLN A 1 518 ? 25.423 27.127 90.587 1.00 55.75 518 GLN A O 1
ATOM 4195 N N . GLU A 1 519 ? 26.828 25.629 91.470 1.00 58.22 519 GLU A N 1
ATOM 4196 C CA . GLU A 1 519 ? 27.699 25.560 90.278 1.00 58.22 519 GLU A CA 1
ATOM 4197 C C . GLU A 1 519 ? 27.118 24.663 89.164 1.00 58.22 519 GLU A C 1
ATOM 4199 O O . GLU A 1 519 ? 27.329 24.923 87.978 1.00 58.22 519 GLU A O 1
ATOM 4204 N N . LYS A 1 520 ? 26.306 23.654 89.517 1.00 54.53 520 LYS A N 1
ATOM 4205 C CA . LYS A 1 520 ? 25.621 22.766 88.555 1.00 54.53 520 LYS A CA 1
ATOM 4206 C C . LYS A 1 520 ? 24.419 23.432 87.870 1.00 54.53 520 LYS A C 1
ATOM 4208 O O . LYS A 1 520 ? 24.129 23.118 86.715 1.00 54.53 520 LYS A O 1
ATOM 4213 N N . GLU A 1 521 ? 23.744 24.373 88.531 1.00 58.47 521 GLU A N 1
ATOM 4214 C CA . GLU A 1 521 ? 22.621 25.128 87.947 1.00 58.47 521 GLU A CA 1
ATOM 4215 C C . GLU A 1 521 ? 23.072 26.170 86.903 1.00 58.47 521 GLU A C 1
ATOM 4217 O O . GLU A 1 521 ? 22.360 26.409 85.924 1.00 58.47 521 GLU A O 1
ATOM 4222 N N . GLN A 1 522 ? 24.286 26.725 87.027 1.00 56.81 522 GLN A N 1
ATOM 4223 C CA . GLN A 1 522 ? 24.832 27.680 86.050 1.00 56.81 522 GLN A CA 1
ATOM 4224 C C . GLN A 1 522 ? 25.307 27.028 84.733 1.00 56.81 522 GLN A C 1
ATOM 4226 O O . GLN A 1 522 ? 25.240 27.671 83.682 1.00 56.81 522 GLN A O 1
ATOM 4231 N N . GLU A 1 523 ? 25.728 25.755 84.736 1.00 59.00 523 GLU A N 1
ATOM 4232 C CA . GLU A 1 523 ? 26.007 24.996 83.498 1.00 59.00 523 GLU A CA 1
ATOM 4233 C C . GLU A 1 523 ? 24.720 24.635 82.738 1.00 59.00 523 GLU A C 1
ATOM 4235 O O . GLU A 1 523 ? 24.678 24.714 81.508 1.00 59.00 523 GLU A O 1
ATOM 4240 N N . MET A 1 524 ? 23.644 24.313 83.461 1.00 52.50 524 MET A N 1
ATOM 4241 C CA . MET A 1 524 ? 22.335 23.995 82.881 1.00 52.50 524 MET A CA 1
ATOM 4242 C C . MET A 1 524 ? 21.705 25.213 82.182 1.00 52.50 524 MET A C 1
ATOM 4244 O O . MET A 1 524 ? 21.131 25.085 81.100 1.00 52.50 524 MET A O 1
ATOM 4248 N N . HIS A 1 525 ? 21.869 26.413 82.750 1.00 59.22 525 HIS A N 1
ATOM 4249 C CA . HIS A 1 525 ? 21.321 27.656 82.192 1.00 59.22 525 HIS A CA 1
ATOM 4250 C C . HIS A 1 525 ? 21.964 28.064 80.849 1.00 59.22 525 HIS A C 1
ATOM 4252 O O . HIS A 1 525 ? 21.282 28.602 79.978 1.00 59.22 525 HIS A O 1
ATOM 4258 N N . LYS A 1 526 ? 23.249 27.743 80.623 1.00 59.03 526 LYS A N 1
ATOM 4259 C CA . LYS A 1 526 ? 23.932 27.999 79.335 1.00 59.03 526 LYS A CA 1
ATOM 4260 C C . LYS A 1 526 ? 23.484 27.052 78.216 1.00 59.03 526 LYS A C 1
ATOM 4262 O O . LYS A 1 526 ? 23.511 27.434 77.049 1.00 59.03 526 LYS A O 1
ATOM 4267 N N . TYR A 1 527 ? 23.051 25.838 78.560 1.00 59.41 527 TYR A N 1
ATOM 4268 C CA . TYR A 1 527 ? 22.522 24.867 77.599 1.00 59.41 527 TYR A CA 1
ATOM 4269 C C . TYR A 1 527 ? 21.112 25.249 77.118 1.00 59.41 527 TYR A C 1
ATOM 4271 O O . TYR A 1 527 ? 20.848 25.227 75.916 1.00 59.41 527 TYR A O 1
ATOM 4279 N N . TYR A 1 528 ? 20.235 25.696 78.025 1.00 57.91 528 TYR A N 1
ATOM 4280 C CA . TYR A 1 528 ? 18.877 26.136 77.674 1.00 57.91 528 TYR A CA 1
ATOM 4281 C C . TYR A 1 528 ? 18.858 27.381 76.765 1.00 57.91 528 TYR A C 1
ATOM 4283 O O . TYR A 1 528 ? 18.126 27.397 75.778 1.00 57.91 528 TYR A O 1
ATOM 4291 N N . GLN A 1 529 ? 19.740 28.363 76.993 1.00 60.38 529 GLN A N 1
ATOM 4292 C CA . GLN A 1 529 ? 19.868 29.541 76.116 1.00 60.38 529 GLN A CA 1
ATOM 4293 C C . GLN A 1 529 ? 20.368 29.218 74.694 1.00 60.38 529 GLN A C 1
ATOM 4295 O O . GLN A 1 529 ? 20.075 29.954 73.750 1.00 60.38 529 GLN A O 1
ATOM 4300 N N . HIS A 1 530 ? 21.128 28.135 74.502 1.00 62.00 530 HIS A N 1
ATOM 4301 C CA . HIS A 1 530 ? 21.593 27.721 73.172 1.00 62.00 530 HIS A CA 1
ATOM 4302 C C . HIS A 1 530 ? 20.478 27.048 72.356 1.00 62.00 530 HIS A C 1
ATOM 4304 O O . HIS A 1 530 ? 20.368 27.280 71.152 1.00 62.00 530 HIS A O 1
ATOM 4310 N N . VAL A 1 531 ? 19.622 26.261 73.017 1.00 61.47 531 VAL A N 1
ATOM 4311 C CA . VAL A 1 531 ? 18.477 25.582 72.390 1.00 61.47 531 VAL A CA 1
ATOM 4312 C C . VAL A 1 531 ? 17.382 26.582 71.999 1.00 61.47 531 VAL A C 1
ATOM 4314 O O . VAL A 1 531 ? 16.829 26.481 70.907 1.00 61.47 531 VAL A O 1
ATOM 4317 N N . GLU A 1 532 ? 17.125 27.598 72.825 1.00 64.38 532 GLU A N 1
ATOM 4318 C CA . GLU A 1 532 ? 16.113 28.632 72.558 1.00 64.38 532 GLU A CA 1
ATOM 4319 C C . GLU A 1 532 ? 16.488 29.538 71.362 1.00 64.38 532 GLU A C 1
ATOM 4321 O O . GLU A 1 532 ? 15.646 29.837 70.516 1.00 64.38 532 GLU A O 1
ATOM 4326 N N . ASN A 1 533 ? 17.777 29.867 71.197 1.00 65.06 533 ASN A N 1
ATOM 4327 C CA . ASN A 1 533 ? 18.275 30.612 70.029 1.00 65.06 533 ASN A CA 1
ATOM 4328 C C . ASN A 1 533 ? 18.235 29.792 68.718 1.00 65.06 533 ASN A C 1
ATOM 4330 O O . ASN A 1 533 ? 18.022 30.351 67.642 1.00 65.06 533 ASN A O 1
ATOM 4334 N N . GLN A 1 534 ? 18.419 28.466 68.784 1.00 61.84 534 GLN A N 1
ATOM 4335 C CA . GLN A 1 534 ? 18.273 27.567 67.626 1.00 61.84 534 GLN A CA 1
ATOM 4336 C C . GLN A 1 534 ? 16.799 27.388 67.222 1.00 61.84 534 GLN A C 1
ATOM 4338 O O . GLN A 1 534 ? 16.496 27.278 66.032 1.00 61.84 534 GLN A O 1
ATOM 4343 N N . LEU A 1 535 ? 15.878 27.417 68.193 1.00 64.50 535 LEU A N 1
ATOM 4344 C CA . LEU A 1 535 ? 14.436 27.348 67.953 1.00 64.50 535 LEU A CA 1
ATOM 4345 C C . LEU A 1 535 ? 13.913 28.621 67.260 1.00 64.50 535 LEU A C 1
ATOM 4347 O O . LEU A 1 535 ? 13.183 28.516 66.278 1.00 64.50 535 LEU A O 1
ATOM 4351 N N . GLN A 1 536 ? 14.378 29.807 67.674 1.00 65.06 536 GLN A N 1
ATOM 4352 C CA . GLN A 1 536 ? 14.011 31.085 67.039 1.00 65.06 536 GLN A CA 1
ATOM 4353 C C . GLN A 1 536 ? 14.534 31.226 65.595 1.00 65.06 536 GLN A C 1
ATOM 4355 O O . GLN A 1 536 ? 13.843 31.775 64.735 1.00 65.06 536 GLN A O 1
ATOM 4360 N N . LEU A 1 537 ? 15.721 30.687 65.284 1.00 63.97 537 LEU A N 1
ATOM 4361 C CA . LEU A 1 537 ? 16.242 30.630 63.907 1.00 63.97 537 LEU A CA 1
ATOM 4362 C C . LEU A 1 537 ? 15.427 29.674 63.018 1.00 63.97 537 LEU A C 1
ATOM 4364 O O . LEU A 1 537 ? 15.183 29.974 61.848 1.00 63.97 537 LEU A O 1
ATOM 4368 N N . LYS A 1 538 ? 14.957 28.553 63.579 1.00 61.16 538 LYS A N 1
ATOM 4369 C CA . LYS A 1 538 ? 14.088 27.590 62.887 1.00 61.16 538 LYS A CA 1
ATOM 4370 C C . LYS A 1 538 ? 12.666 28.112 62.663 1.00 61.16 538 LYS A C 1
ATOM 4372 O O . LYS A 1 538 ? 12.101 27.854 61.603 1.00 61.16 538 LYS A O 1
ATOM 4377 N N . GLU A 1 539 ? 12.101 28.875 63.597 1.00 68.38 539 GLU A N 1
ATOM 4378 C CA . GLU A 1 539 ? 10.799 29.539 63.418 1.00 68.38 539 GLU A CA 1
ATOM 4379 C C . GLU A 1 539 ? 10.846 30.631 62.338 1.00 68.38 539 GLU A C 1
ATOM 4381 O O . GLU A 1 539 ? 9.915 30.737 61.538 1.00 68.38 539 GLU A O 1
ATOM 4386 N N . ALA A 1 540 ? 11.954 31.373 62.226 1.00 68.94 540 ALA A N 1
ATOM 4387 C CA . ALA A 1 540 ? 12.155 32.359 61.160 1.00 68.94 540 ALA A CA 1
ATOM 4388 C C . ALA A 1 540 ? 12.301 31.719 59.759 1.00 68.94 540 ALA A C 1
ATOM 4390 O O . ALA A 1 540 ? 11.801 32.265 58.771 1.00 68.94 540 ALA A O 1
ATOM 4391 N N . GLU A 1 541 ? 12.935 30.543 59.653 1.00 66.25 541 GLU A N 1
ATOM 4392 C CA . GLU A 1 541 ? 12.960 29.746 58.411 1.00 66.25 541 GLU A CA 1
ATOM 4393 C C . GLU A 1 541 ? 11.562 29.224 58.037 1.00 66.25 541 GLU A C 1
ATOM 4395 O O . GLU A 1 541 ? 11.181 29.258 56.865 1.00 66.25 541 GLU A O 1
ATOM 4400 N N . ASN A 1 542 ? 10.772 28.797 59.027 1.00 60.88 542 ASN A N 1
ATOM 4401 C CA . ASN A 1 542 ? 9.423 28.273 58.811 1.00 60.88 542 ASN A CA 1
ATOM 4402 C C . ASN A 1 542 ? 8.439 29.377 58.368 1.00 60.88 542 ASN A C 1
ATOM 4404 O O . ASN A 1 542 ? 7.631 29.169 57.465 1.00 60.88 542 ASN A O 1
ATOM 4408 N N . GLN A 1 543 ? 8.573 30.594 58.909 1.00 69.81 543 GLN A N 1
ATOM 4409 C CA . GLN A 1 543 ? 7.803 31.767 58.468 1.00 69.81 543 GLN A CA 1
ATOM 4410 C C . GLN A 1 543 ? 8.149 32.205 57.033 1.00 69.81 543 GLN A C 1
ATOM 4412 O O . GLN A 1 543 ? 7.259 32.608 56.282 1.00 69.81 543 GLN A O 1
ATOM 4417 N N . ARG A 1 544 ? 9.413 32.068 56.601 1.00 67.19 544 ARG A N 1
ATOM 4418 C CA . ARG A 1 544 ? 9.818 32.301 55.199 1.00 67.19 544 ARG A CA 1
ATOM 4419 C C . ARG A 1 544 ? 9.202 31.289 54.233 1.00 67.19 544 ARG A C 1
ATOM 4421 O O . ARG A 1 544 ? 8.802 31.668 53.134 1.00 67.19 544 ARG A O 1
ATOM 4428 N N . CYS A 1 545 ? 9.111 30.028 54.647 1.00 56.12 545 CYS A N 1
ATOM 4429 C CA . CYS A 1 545 ? 8.501 28.964 53.852 1.00 56.12 545 CYS A CA 1
ATOM 4430 C C . CYS A 1 545 ? 6.975 29.148 53.738 1.00 56.12 545 CYS A C 1
ATOM 4432 O O . CYS A 1 545 ? 6.416 28.996 52.654 1.00 56.12 545 CYS A O 1
ATOM 4434 N N . HIS A 1 546 ? 6.317 29.598 54.814 1.00 63.91 546 HIS A N 1
ATOM 4435 C CA . HIS A 1 546 ? 4.892 29.949 54.802 1.00 63.91 546 HIS A CA 1
ATOM 4436 C C . HIS A 1 546 ? 4.565 31.127 53.867 1.00 63.91 546 HIS A C 1
ATOM 4438 O O . HIS A 1 546 ? 3.566 31.077 53.154 1.00 63.91 546 HIS A O 1
ATOM 4444 N N . PHE A 1 547 ? 5.420 32.156 53.807 1.00 67.50 547 PHE A N 1
ATOM 4445 C CA . PHE A 1 547 ? 5.225 33.297 52.902 1.00 67.50 547 PHE A CA 1
ATOM 4446 C C . PHE A 1 547 ? 5.364 32.906 51.417 1.00 67.50 547 PHE A C 1
ATOM 4448 O O . PHE A 1 547 ? 4.595 33.377 50.583 1.00 67.50 547 PHE A O 1
ATOM 4455 N N . GLN A 1 548 ? 6.295 31.999 51.088 1.00 61.72 548 GLN A N 1
ATOM 4456 C CA . GLN A 1 548 ? 6.453 31.461 49.727 1.00 61.72 548 GLN A CA 1
ATOM 4457 C C . GLN A 1 548 ? 5.285 30.552 49.309 1.00 61.72 548 GLN A C 1
ATOM 4459 O O . GLN A 1 548 ? 4.880 30.576 48.147 1.00 61.72 548 GLN A O 1
ATOM 4464 N N . LEU A 1 549 ? 4.713 29.791 50.248 1.00 59.69 549 LEU A N 1
ATOM 4465 C CA . LEU A 1 549 ? 3.514 28.980 50.014 1.00 59.69 549 LEU A CA 1
ATOM 4466 C C . LEU A 1 549 ? 2.266 29.848 49.782 1.00 59.69 549 LEU A C 1
ATOM 4468 O O . LEU A 1 549 ? 1.522 29.585 48.843 1.00 59.69 549 LEU A O 1
ATOM 4472 N N . GLU A 1 550 ? 2.071 30.931 50.544 1.00 65.06 550 GLU A N 1
ATOM 4473 C CA . GLU A 1 550 ? 0.964 31.872 50.295 1.00 65.06 550 GLU A CA 1
ATOM 4474 C C . GLU A 1 550 ? 1.110 32.648 48.970 1.00 65.06 550 GLU A C 1
ATOM 4476 O O . GLU A 1 550 ? 0.116 33.064 48.370 1.00 65.06 550 GLU A O 1
ATOM 4481 N N . GLU A 1 551 ? 2.336 32.901 48.505 1.00 67.38 551 GLU A N 1
ATOM 4482 C CA . GLU A 1 551 ? 2.585 33.529 47.200 1.00 67.38 551 GLU A CA 1
ATOM 4483 C C . GLU A 1 551 ? 2.273 32.559 46.046 1.00 67.38 551 GLU A C 1
ATOM 4485 O O . GLU A 1 551 ? 1.593 32.944 45.093 1.00 67.38 551 GLU A O 1
ATOM 4490 N N . GLN A 1 552 ? 2.635 31.277 46.192 1.00 59.16 552 GLN A N 1
ATOM 4491 C CA . GLN A 1 552 ? 2.239 30.212 45.263 1.00 59.16 552 GLN A CA 1
ATOM 4492 C C . GLN A 1 552 ? 0.725 29.952 45.257 1.00 59.16 552 GLN A C 1
ATOM 4494 O O . GLN A 1 552 ? 0.149 29.743 44.190 1.00 59.16 552 GLN A O 1
ATOM 4499 N N . GLU A 1 553 ? 0.047 30.007 46.406 1.00 62.62 553 GLU A N 1
ATOM 4500 C CA . GLU A 1 553 ? -1.417 29.883 46.472 1.00 62.62 553 GLU A CA 1
ATOM 4501 C C . GLU A 1 553 ? -2.132 31.088 45.838 1.00 62.62 553 GLU A C 1
ATOM 4503 O O . GLU A 1 553 ? -3.160 30.915 45.181 1.00 62.62 553 GLU A O 1
ATOM 4508 N N . ARG A 1 554 ? -1.564 32.300 45.936 1.00 68.25 554 ARG A N 1
ATOM 4509 C CA . ARG A 1 554 ? -2.076 33.493 45.236 1.00 68.25 554 ARG A CA 1
ATOM 4510 C C . ARG A 1 554 ? -1.882 33.428 43.717 1.00 68.25 554 ARG A C 1
ATOM 4512 O O . ARG A 1 554 ? -2.761 33.887 42.985 1.00 68.25 554 ARG A O 1
ATOM 4519 N N . GLU A 1 555 ? -0.781 32.860 43.224 1.00 64.56 555 GLU A N 1
ATOM 4520 C CA . GLU A 1 555 ? -0.598 32.607 41.785 1.00 64.56 555 GLU A CA 1
ATOM 4521 C C . GLU A 1 555 ? -1.521 31.499 41.267 1.00 64.56 555 GLU A C 1
ATOM 4523 O O . GLU A 1 555 ? -2.105 31.650 40.190 1.00 64.56 555 GLU A O 1
ATOM 4528 N N . LYS A 1 556 ? -1.731 30.441 42.060 1.00 60.94 556 LYS A N 1
ATOM 4529 C CA . LYS A 1 556 ? -2.673 29.359 41.745 1.00 60.94 556 LYS A CA 1
ATOM 4530 C C . LYS A 1 556 ? -4.121 29.858 41.689 1.00 60.94 556 LYS A C 1
ATOM 4532 O O . LYS A 1 556 ? -4.841 29.545 40.750 1.00 60.94 556 LYS A O 1
ATOM 4537 N N . ALA A 1 557 ? -4.518 30.741 42.609 1.00 67.00 557 ALA A N 1
ATOM 4538 C CA . ALA A 1 557 ? -5.836 31.379 42.587 1.00 67.00 557 ALA A CA 1
ATOM 4539 C C . ALA A 1 557 ? -6.053 32.281 41.353 1.00 67.00 557 ALA A C 1
ATOM 4541 O O . ALA A 1 557 ? -7.167 32.352 40.834 1.00 67.00 557 ALA A O 1
ATOM 4542 N N . LYS A 1 558 ? -5.002 32.941 40.837 1.00 67.44 558 LYS A N 1
ATOM 4543 C CA . LYS A 1 558 ? -5.077 33.694 39.570 1.00 67.44 558 LYS A CA 1
ATOM 4544 C C . LYS A 1 558 ? -5.237 32.778 38.357 1.00 67.44 558 LYS A C 1
ATOM 4546 O O . LYS A 1 558 ? -6.032 33.093 37.476 1.00 67.44 558 LYS A O 1
ATOM 4551 N N . THR A 1 559 ? -4.527 31.650 38.326 1.00 58.38 559 THR A N 1
ATOM 4552 C CA . THR A 1 559 ? -4.657 30.660 37.242 1.00 58.38 559 THR A CA 1
ATOM 4553 C C . THR A 1 559 ? -6.017 29.963 37.278 1.00 58.38 559 THR A C 1
ATOM 4555 O O . THR A 1 559 ? -6.640 29.796 36.233 1.00 58.38 559 THR A O 1
ATOM 4558 N N . ASP A 1 560 ? -6.545 29.657 38.464 1.00 63.41 560 ASP A N 1
ATOM 4559 C CA . ASP A 1 560 ? -7.895 29.106 38.625 1.00 63.41 560 ASP A CA 1
ATOM 4560 C C . ASP A 1 560 ? -8.976 30.101 38.167 1.00 63.41 560 ASP A C 1
ATOM 4562 O O . ASP A 1 560 ? -9.956 29.702 37.539 1.00 63.41 560 ASP A O 1
ATOM 4566 N N . GLN A 1 561 ? -8.776 31.406 38.383 1.00 66.62 561 GLN A N 1
ATOM 4567 C CA . GLN A 1 561 ? -9.688 32.450 37.905 1.00 66.62 561 GLN A CA 1
ATOM 4568 C C . GLN A 1 561 ? -9.620 32.656 36.377 1.00 66.62 561 GLN A C 1
ATOM 4570 O O . GLN A 1 561 ? -10.644 32.923 35.742 1.00 66.62 561 GLN A O 1
ATOM 4575 N N . GLU A 1 562 ? -8.451 32.469 35.755 1.00 62.69 562 GLU A N 1
ATOM 4576 C CA . GLU A 1 562 ? -8.305 32.428 34.291 1.00 62.69 562 GLU A CA 1
ATOM 4577 C C . GLU A 1 562 ? -8.961 31.183 33.677 1.00 62.69 562 GLU A C 1
ATOM 4579 O O . GLU A 1 562 ? -9.660 31.299 32.667 1.00 62.69 562 GLU A O 1
ATOM 4584 N N . ILE A 1 563 ? -8.825 30.017 34.316 1.00 66.00 563 ILE A N 1
ATOM 4585 C CA . ILE A 1 563 ? -9.514 28.779 33.920 1.00 66.00 563 ILE A CA 1
ATOM 4586 C C . ILE A 1 563 ? -11.031 28.956 34.037 1.00 66.00 563 ILE A C 1
ATOM 4588 O O . ILE A 1 563 ? -11.766 28.570 33.130 1.00 66.00 563 ILE A O 1
ATOM 4592 N N . GLN A 1 564 ? -11.519 29.604 35.097 1.00 62.22 564 GLN A N 1
ATOM 4593 C CA . GLN A 1 564 ? -12.946 29.874 35.281 1.00 62.22 564 GLN A CA 1
ATOM 4594 C C . GLN A 1 564 ? -13.506 30.811 34.196 1.00 62.22 564 GLN A C 1
ATOM 4596 O O . GLN A 1 564 ? -14.601 30.569 33.686 1.00 62.22 564 GLN A O 1
ATOM 4601 N N . ASN A 1 565 ? -12.737 31.823 33.776 1.00 68.06 565 ASN A N 1
ATOM 4602 C CA . ASN A 1 565 ? -13.085 32.685 32.642 1.00 68.06 565 ASN A CA 1
ATOM 4603 C C . ASN A 1 565 ? -13.077 31.924 31.307 1.00 68.06 565 ASN A C 1
ATOM 4605 O O . ASN A 1 565 ? -13.963 32.134 30.476 1.00 68.06 565 ASN A O 1
ATOM 4609 N N . TYR A 1 566 ? -12.129 31.005 31.110 1.00 59.69 566 TYR A N 1
ATOM 4610 C CA . TYR A 1 566 ? -12.088 30.142 29.927 1.00 59.69 566 TYR A CA 1
ATOM 4611 C C . TYR A 1 566 ? -13.285 29.181 29.875 1.00 59.69 566 TYR A C 1
ATOM 4613 O O . TYR A 1 566 ? -13.908 29.020 28.826 1.00 59.69 566 TYR A O 1
ATOM 4621 N N . CYS A 1 567 ? -13.670 28.603 31.017 1.00 55.81 567 CYS A N 1
ATOM 4622 C CA . CYS A 1 567 ? -14.871 27.778 31.153 1.00 55.81 567 CYS A CA 1
ATOM 4623 C C . CYS A 1 567 ? -16.151 28.576 30.863 1.00 55.81 567 CYS A C 1
ATOM 4625 O O . CYS A 1 567 ? -17.070 28.055 30.233 1.00 55.81 567 CYS A O 1
ATOM 4627 N N . TYR A 1 568 ? -16.205 29.853 31.253 1.00 68.31 568 TYR A N 1
ATOM 4628 C CA . TYR A 1 568 ? -17.340 30.726 30.946 1.00 68.31 568 TYR A CA 1
ATOM 4629 C C . TYR A 1 568 ? -17.455 31.023 29.440 1.00 68.31 568 TYR A C 1
ATOM 4631 O O . TYR A 1 568 ? -18.553 30.984 28.888 1.00 68.31 568 TYR A O 1
ATOM 4639 N N . GLN A 1 569 ? -16.327 31.237 28.753 1.00 62.34 569 GLN A N 1
ATOM 4640 C CA . GLN A 1 569 ? -16.289 31.421 27.295 1.00 62.34 569 GLN A CA 1
ATOM 4641 C C . GLN A 1 569 ? -16.640 30.139 26.525 1.00 62.34 569 GLN A C 1
ATOM 4643 O O . GLN A 1 569 ? -17.272 30.202 25.469 1.00 62.34 569 GLN A O 1
ATOM 4648 N N . LEU A 1 570 ? -16.257 28.970 27.048 1.00 59.25 570 LEU A N 1
ATOM 4649 C CA . LEU A 1 570 ? -16.659 27.666 26.512 1.00 59.25 570 LEU A CA 1
ATOM 4650 C C . LEU A 1 570 ? -18.171 27.450 26.637 1.00 59.25 570 LEU A C 1
ATOM 4652 O O . LEU A 1 570 ? -18.807 27.090 25.651 1.00 59.25 570 LEU A O 1
ATOM 4656 N N . LEU A 1 571 ? -18.764 27.783 27.786 1.00 61.50 571 LEU A N 1
ATOM 4657 C CA . LEU A 1 571 ? -20.214 27.707 27.997 1.00 61.50 571 LEU A CA 1
ATOM 4658 C C . LEU A 1 571 ? -20.992 28.668 27.073 1.00 61.50 571 LEU A C 1
ATOM 4660 O O . LEU A 1 571 ? -22.109 28.381 26.641 1.00 61.50 571 LEU A O 1
ATOM 4664 N N . GLU A 1 572 ? -20.412 29.825 26.749 1.00 68.75 572 GLU A N 1
ATOM 4665 C CA . GLU A 1 572 ? -20.997 30.793 25.814 1.00 68.75 572 GLU A CA 1
ATOM 4666 C C . GLU A 1 572 ? -20.894 30.317 24.354 1.00 68.75 572 GLU A C 1
ATOM 4668 O O . GLU A 1 572 ? -21.845 30.470 23.581 1.00 68.75 572 GLU A O 1
ATOM 4673 N N . LYS A 1 573 ? -19.793 29.641 23.992 1.00 65.12 573 LYS A N 1
ATOM 4674 C CA . LYS A 1 573 ? -19.662 28.937 22.707 1.00 65.12 573 LYS A CA 1
ATOM 4675 C C . LYS A 1 573 ? -20.648 27.779 22.580 1.00 65.12 573 LYS A C 1
ATOM 4677 O O . LYS A 1 573 ? -21.293 27.686 21.541 1.00 65.12 573 LYS A O 1
ATOM 4682 N N . GLU A 1 574 ? -20.837 26.972 23.623 1.00 66.00 574 GLU A N 1
ATOM 4683 C CA . GLU A 1 574 ? -21.833 25.890 23.638 1.00 66.00 574 GLU A CA 1
ATOM 4684 C C . GLU A 1 574 ? -23.261 26.429 23.477 1.00 66.00 574 GLU A C 1
ATOM 4686 O O . GLU A 1 574 ? -24.064 25.856 22.742 1.00 66.00 574 GLU A O 1
ATOM 4691 N N . LYS A 1 575 ? -23.584 27.579 24.084 1.00 68.69 575 LYS A N 1
ATOM 4692 C CA . LYS A 1 575 ? -24.877 28.252 23.866 1.00 68.69 575 LYS A CA 1
ATOM 4693 C C . LYS A 1 575 ? -25.046 28.752 22.431 1.00 68.69 575 LYS A C 1
ATOM 4695 O O . LYS A 1 575 ? -26.130 28.610 21.869 1.00 68.69 575 LYS A O 1
ATOM 4700 N N . MET A 1 576 ? -24.000 29.311 21.823 1.00 67.19 576 MET A N 1
ATOM 4701 C CA . MET A 1 576 ? -24.025 29.738 20.417 1.00 67.19 576 MET A CA 1
ATOM 4702 C C . MET A 1 576 ? -24.129 28.551 19.453 1.00 67.19 576 MET A C 1
ATOM 4704 O O . MET A 1 576 ? -24.788 28.646 18.418 1.00 67.19 576 MET A O 1
ATOM 4708 N N . GLU A 1 577 ? -23.508 27.427 19.793 1.00 64.06 577 GLU A N 1
ATOM 4709 C CA . GLU A 1 577 ? -23.587 26.180 19.036 1.00 64.06 577 GLU A CA 1
ATOM 4710 C C . GLU A 1 577 ? -24.967 25.526 19.170 1.00 64.06 577 GLU A C 1
ATOM 4712 O O . GLU A 1 577 ? -25.541 25.099 18.171 1.00 64.06 577 GLU A O 1
ATOM 4717 N N . ALA A 1 578 ? -25.578 25.567 20.358 1.00 65.38 578 ALA A N 1
ATOM 4718 C CA . ALA A 1 578 ? -26.969 25.173 20.559 1.00 65.38 578 ALA A CA 1
ATOM 4719 C C . ALA A 1 578 ? -27.943 26.052 19.751 1.00 65.38 578 ALA A C 1
ATOM 4721 O O . ALA A 1 578 ? -28.885 25.527 19.156 1.00 65.38 578 ALA A O 1
ATOM 4722 N N . LEU A 1 579 ? -27.691 27.365 19.659 1.00 71.25 579 LEU A N 1
ATOM 4723 C CA . LEU A 1 579 ? -28.498 28.284 18.846 1.00 71.25 579 LEU A CA 1
ATOM 4724 C C . LEU A 1 579 ? -28.368 27.982 17.342 1.00 71.25 579 LEU A C 1
ATOM 4726 O O . LEU A 1 579 ? -29.374 27.925 16.635 1.00 71.25 579 LEU A O 1
ATOM 4730 N N . LYS A 1 580 ? -27.144 27.718 16.863 1.00 65.81 580 LYS A N 1
ATOM 4731 C CA . LYS A 1 580 ? -26.887 27.289 15.476 1.00 65.81 580 LYS A CA 1
ATOM 4732 C C . LYS A 1 580 ? -27.523 25.940 15.171 1.00 65.81 580 LYS A C 1
ATOM 4734 O O . LYS A 1 580 ? -28.109 25.775 14.108 1.00 65.81 580 LYS A O 1
ATOM 4739 N N . ASN A 1 581 ? -27.476 24.996 16.107 1.00 64.44 581 ASN A N 1
ATOM 4740 C CA . ASN A 1 581 ? -28.158 23.713 15.966 1.00 64.44 581 ASN A CA 1
ATOM 4741 C C . ASN A 1 581 ? -29.675 23.894 15.884 1.00 64.44 581 ASN A C 1
ATOM 4743 O O . ASN A 1 581 ? -30.326 23.212 15.100 1.00 64.44 581 ASN A O 1
ATOM 4747 N N . GLN A 1 582 ? -30.243 24.855 16.613 1.00 71.50 582 GLN A N 1
ATOM 4748 C CA . GLN A 1 582 ? -31.664 25.183 16.514 1.00 71.50 582 GLN A CA 1
ATOM 4749 C C . GLN A 1 582 ? -32.036 25.795 15.148 1.00 71.50 582 GLN A C 1
ATOM 4751 O O . GLN A 1 582 ? -33.108 25.504 14.619 1.00 71.50 582 GLN A O 1
ATOM 4756 N N . GLU A 1 583 ? -31.153 26.593 14.538 1.00 69.81 583 GLU A N 1
ATOM 4757 C CA . GLU A 1 583 ? -31.306 27.062 13.150 1.00 69.81 583 GLU A CA 1
ATOM 4758 C C . GLU A 1 583 ? -31.157 25.932 12.126 1.00 69.81 583 GLU A C 1
ATOM 4760 O O . GLU A 1 583 ? -31.963 25.836 11.203 1.00 69.81 583 GLU A O 1
ATOM 4765 N N . ILE A 1 584 ? -30.187 25.033 12.308 1.00 68.12 584 ILE A N 1
ATOM 4766 C CA . ILE A 1 584 ? -30.007 23.854 11.451 1.00 68.12 584 ILE A CA 1
ATOM 4767 C C . ILE A 1 584 ? -31.252 22.962 11.497 1.00 68.12 584 ILE A C 1
ATOM 4769 O O . ILE A 1 584 ? -31.704 22.501 10.454 1.00 68.12 584 ILE A O 1
ATOM 4773 N N . GLN A 1 585 ? -31.866 22.777 12.669 1.00 65.25 585 GLN A N 1
ATOM 4774 C CA . GLN A 1 585 ? -33.123 22.033 12.796 1.00 65.25 585 GLN A CA 1
ATOM 4775 C C . GLN A 1 585 ? -34.278 22.698 12.030 1.00 65.25 585 GLN A C 1
ATOM 4777 O O . GLN A 1 585 ? -35.072 21.999 11.406 1.00 65.25 585 GLN A O 1
ATOM 4782 N N . LYS A 1 586 ? -34.338 24.037 11.978 1.00 73.50 586 LYS A N 1
ATOM 4783 C CA . LYS A 1 586 ? -35.315 24.743 11.128 1.00 73.50 586 LYS A CA 1
ATOM 4784 C C . LYS A 1 586 ? -35.055 24.523 9.638 1.00 73.50 586 LYS A C 1
ATOM 4786 O O . LYS A 1 586 ? -36.005 24.317 8.889 1.00 73.50 586 LYS A O 1
ATOM 4791 N N . TYR A 1 587 ? -33.794 24.533 9.204 1.00 66.19 587 TYR A N 1
ATOM 4792 C CA . TYR A 1 587 ? -33.447 24.230 7.811 1.00 66.19 587 TYR A CA 1
ATOM 4793 C C . TYR A 1 587 ? -33.736 22.770 7.442 1.00 66.19 587 TYR A C 1
ATOM 4795 O O . TYR A 1 587 ? -34.206 22.507 6.339 1.00 66.19 587 TYR A O 1
ATOM 4803 N N . LEU A 1 588 ? -33.521 21.829 8.364 1.00 64.69 588 LEU A N 1
ATOM 4804 C CA . LEU A 1 588 ? -33.875 20.419 8.177 1.00 64.69 588 LEU A CA 1
ATOM 4805 C C . LEU A 1 588 ? -35.389 20.224 8.051 1.00 64.69 588 LEU A C 1
ATOM 4807 O O . LEU A 1 588 ? -35.831 19.467 7.193 1.00 64.69 588 LEU A O 1
ATOM 4811 N N . GLN A 1 589 ? -36.181 20.956 8.834 1.00 74.19 589 GLN A N 1
ATOM 4812 C CA . GLN A 1 589 ? -37.637 20.922 8.726 1.00 74.19 589 GLN A CA 1
ATOM 4813 C C . GLN A 1 589 ? -38.126 21.485 7.379 1.00 74.19 589 GLN A C 1
ATOM 4815 O O . GLN A 1 589 ? -38.980 20.883 6.736 1.00 74.19 589 GLN A O 1
ATOM 4820 N N . GLN A 1 590 ? -37.522 22.574 6.890 1.00 72.56 590 GLN A N 1
ATOM 4821 C CA . GLN A 1 590 ? -37.812 23.107 5.550 1.00 72.56 590 GLN A CA 1
ATOM 4822 C C . GLN A 1 590 ? -37.395 22.146 4.428 1.00 72.56 590 GLN A C 1
ATOM 4824 O O . GLN A 1 590 ? -38.064 22.069 3.399 1.00 72.56 590 GLN A O 1
ATOM 4829 N N . LEU A 1 591 ? -36.298 21.406 4.608 1.00 65.06 591 LEU A N 1
ATOM 4830 C CA . LEU A 1 591 ? -35.878 20.363 3.672 1.00 65.06 591 LEU A CA 1
ATOM 4831 C C . LEU A 1 591 ? -36.862 19.190 3.650 1.00 65.06 591 LEU A C 1
ATOM 4833 O O . LEU A 1 591 ? -37.187 18.724 2.563 1.00 65.06 591 LEU A O 1
ATOM 4837 N N . GLN A 1 592 ? -37.392 18.773 4.803 1.00 69.69 592 GLN A N 1
ATOM 4838 C CA . GLN A 1 592 ? -38.446 17.756 4.879 1.00 69.69 592 GLN A CA 1
ATOM 4839 C C . GLN A 1 592 ? -39.729 18.197 4.168 1.00 69.69 592 GLN A C 1
ATOM 4841 O O . GLN A 1 592 ? -40.286 17.436 3.382 1.00 69.69 592 GLN A O 1
ATOM 4846 N N . GLU A 1 593 ? -40.162 19.445 4.363 1.00 74.31 593 GLU A N 1
ATOM 4847 C CA . GLU A 1 593 ? -41.316 19.999 3.642 1.00 74.31 593 GLU A CA 1
ATOM 4848 C C . GLU A 1 593 ? -41.075 20.022 2.120 1.00 74.31 593 GLU A C 1
ATOM 4850 O O . GLU A 1 593 ? -41.979 19.742 1.332 1.00 74.31 593 GLU A O 1
ATOM 4855 N N . LYS A 1 594 ? -39.837 20.299 1.684 1.00 69.75 594 LYS A N 1
ATOM 4856 C CA . LYS A 1 594 ? -39.456 20.244 0.264 1.00 69.75 594 LYS A CA 1
ATOM 4857 C C . LYS A 1 594 ? -39.364 18.819 -0.274 1.00 69.75 594 LYS A C 1
ATOM 4859 O O . LYS A 1 594 ? -39.707 18.608 -1.435 1.00 69.75 594 LYS A O 1
ATOM 4864 N N . GLU A 1 595 ? -38.946 17.848 0.532 1.00 69.12 595 GLU A N 1
ATOM 4865 C CA . GLU A 1 595 ? -38.982 16.429 0.168 1.00 69.12 595 GLU A CA 1
ATOM 4866 C C . GLU A 1 595 ? -40.415 15.932 -0.011 1.00 69.12 595 GLU A C 1
ATOM 4868 O O . GLU A 1 595 ? -40.690 15.248 -0.995 1.00 69.12 595 GLU A O 1
ATOM 4873 N N . GLU A 1 596 ? -41.348 16.327 0.859 1.00 73.69 596 GLU A N 1
ATOM 4874 C CA . GLU A 1 596 ? -42.771 16.014 0.683 1.00 73.69 596 GLU A CA 1
ATOM 4875 C C . GLU A 1 596 ? -43.335 16.647 -0.597 1.00 73.69 596 GLU A C 1
ATOM 4877 O O . GLU A 1 596 ? -44.079 16.004 -1.342 1.00 73.69 596 GLU A O 1
ATOM 4882 N N . GLU A 1 597 ? -42.927 17.878 -0.917 1.00 77.38 597 GLU A N 1
ATOM 4883 C CA . GLU A 1 597 ? -43.317 18.558 -2.155 1.00 77.38 597 GLU A CA 1
ATOM 4884 C C . GLU A 1 597 ? -42.760 17.836 -3.399 1.00 77.38 597 GLU A C 1
ATOM 4886 O O . GLU A 1 597 ? -43.494 17.583 -4.358 1.00 77.38 597 GLU A O 1
ATOM 4891 N N . ILE A 1 598 ? -41.487 17.421 -3.369 1.00 70.75 598 ILE A N 1
ATOM 4892 C CA . ILE A 1 598 ? -40.849 16.621 -4.428 1.00 70.75 598 ILE A CA 1
ATOM 4893 C C . ILE A 1 598 ? -41.526 15.254 -4.562 1.00 70.75 598 ILE A C 1
ATOM 4895 O O . ILE A 1 598 ? -41.767 14.800 -5.682 1.00 70.75 598 ILE A O 1
ATOM 4899 N N . GLN A 1 599 ? -41.880 14.611 -3.450 1.00 69.12 599 GLN A N 1
ATOM 4900 C CA . GLN A 1 599 ? -42.582 13.332 -3.457 1.00 69.12 599 GLN A CA 1
ATOM 4901 C C . GLN A 1 599 ? -43.972 13.470 -4.090 1.00 69.12 599 GLN A C 1
ATOM 4903 O O . GLN A 1 599 ? -44.402 12.595 -4.844 1.00 69.12 599 GLN A O 1
ATOM 4908 N N . ASN A 1 600 ? -44.650 14.594 -3.861 1.00 77.75 600 ASN A N 1
ATOM 4909 C CA . ASN A 1 600 ? -45.933 14.879 -4.488 1.00 77.75 600 ASN A CA 1
ATOM 4910 C C . ASN A 1 600 ? -45.787 15.092 -6.009 1.00 77.75 600 ASN A C 1
ATOM 4912 O O . ASN A 1 600 ? -46.557 14.530 -6.790 1.00 77.75 600 ASN A O 1
ATOM 4916 N N . TYR A 1 601 ? -44.746 15.804 -6.459 1.00 72.06 601 TYR A N 1
ATOM 4917 C CA . TYR A 1 601 ? -44.417 15.901 -7.889 1.00 72.06 601 TYR A CA 1
ATOM 4918 C C . TYR A 1 601 ? -44.051 14.545 -8.503 1.00 72.06 601 TYR A C 1
ATOM 4920 O O . TYR A 1 601 ? -44.417 14.265 -9.646 1.00 72.06 601 TYR A O 1
ATOM 4928 N N . PHE A 1 602 ? -43.363 13.683 -7.755 1.00 69.50 602 PHE A N 1
ATOM 4929 C CA . PHE A 1 602 ? -43.019 12.338 -8.204 1.00 69.50 602 PHE A CA 1
ATOM 4930 C C . PHE A 1 602 ? -44.265 11.468 -8.396 1.00 69.50 602 PHE A C 1
ATOM 4932 O O . PHE A 1 602 ? -44.376 10.761 -9.399 1.00 69.50 602 PHE A O 1
ATOM 4939 N N . ASN A 1 603 ? -45.237 11.575 -7.489 1.00 75.31 603 ASN A N 1
ATOM 4940 C CA . ASN A 1 603 ? -46.517 10.880 -7.605 1.00 75.31 603 ASN A CA 1
ATOM 4941 C C . ASN A 1 603 ? -47.314 11.376 -8.827 1.00 75.31 603 ASN A C 1
ATOM 4943 O O . ASN A 1 603 ? -47.803 10.563 -9.610 1.00 75.31 603 ASN A O 1
ATOM 4947 N N . GLN A 1 604 ? -47.349 12.692 -9.075 1.00 78.12 604 GLN A N 1
ATOM 4948 C CA . GLN A 1 604 ? -47.972 13.257 -10.283 1.00 78.12 604 GLN A CA 1
ATOM 4949 C C . GLN A 1 604 ? -47.275 12.795 -11.573 1.00 78.12 604 GLN A C 1
ATOM 4951 O O . GLN A 1 604 ? -47.927 12.496 -12.576 1.00 78.12 604 GLN A O 1
ATOM 4956 N N . LEU A 1 605 ? -45.941 12.697 -11.560 1.00 68.38 605 LEU A N 1
ATOM 4957 C CA . LEU A 1 605 ? -45.173 12.143 -12.675 1.00 68.38 605 LEU A CA 1
ATOM 4958 C C . LEU A 1 605 ? -45.473 10.656 -12.892 1.00 68.38 605 LEU A C 1
ATOM 4960 O O . LEU A 1 605 ? -45.536 10.223 -14.041 1.00 68.38 605 LEU A O 1
ATOM 4964 N N . GLN A 1 606 ? -45.692 9.879 -11.828 1.00 70.06 606 GLN A N 1
ATOM 4965 C CA . GLN A 1 606 ? -46.114 8.482 -11.941 1.00 70.06 606 GLN A CA 1
ATOM 4966 C C . GLN A 1 606 ? -47.493 8.345 -12.589 1.00 70.06 606 GLN A C 1
ATOM 4968 O O . GLN A 1 606 ? -47.639 7.527 -13.497 1.00 70.06 606 GLN A O 1
ATOM 4973 N N . GLU A 1 607 ? -48.471 9.159 -12.190 1.00 76.06 607 GLU A N 1
ATOM 4974 C CA . GLU A 1 607 ? -49.803 9.168 -12.810 1.00 76.06 607 GLU A CA 1
ATOM 4975 C C . GLU A 1 607 ? -49.725 9.542 -14.297 1.00 76.06 607 GLU A C 1
ATOM 4977 O O . GLU A 1 607 ? -50.291 8.857 -15.151 1.00 76.06 607 GLU A O 1
ATOM 4982 N N . LYS A 1 608 ? -48.928 10.561 -14.647 1.00 74.75 608 LYS A N 1
ATOM 4983 C CA . LYS A 1 608 ? -48.693 10.929 -16.054 1.00 74.75 608 LYS A CA 1
ATOM 4984 C C . LYS A 1 608 ? -47.990 9.825 -16.838 1.00 74.75 608 LYS A C 1
ATOM 4986 O O . LYS A 1 608 ? -48.281 9.623 -18.014 1.00 74.75 608 LYS A O 1
ATOM 4991 N N . ASN A 1 609 ? -47.088 9.082 -16.205 1.00 68.69 609 ASN A N 1
ATOM 4992 C CA . ASN A 1 609 ? -46.414 7.958 -16.844 1.00 68.69 609 ASN A CA 1
ATOM 4993 C C . ASN A 1 609 ? -47.377 6.781 -17.082 1.00 68.69 609 ASN A C 1
ATOM 4995 O O . ASN A 1 609 ? -47.283 6.120 -18.114 1.00 68.69 609 ASN A O 1
ATOM 4999 N N . GLN A 1 610 ? -48.344 6.555 -16.188 1.00 75.44 610 GLN A N 1
ATOM 5000 C CA . GLN A 1 610 ? -49.422 5.585 -16.411 1.00 75.44 610 GLN A CA 1
ATOM 5001 C C . GLN A 1 610 ? -50.326 6.002 -17.584 1.00 75.44 610 GLN A C 1
ATOM 5003 O O . GLN A 1 610 ? -50.629 5.167 -18.436 1.00 75.44 610 GLN A O 1
ATOM 5008 N N . GLU A 1 611 ? -50.675 7.289 -17.707 1.00 80.81 611 GLU A N 1
ATOM 5009 C CA . GLU A 1 611 ? -51.399 7.804 -18.883 1.00 80.81 611 GLU A CA 1
ATOM 5010 C C . GLU A 1 611 ? -50.606 7.604 -20.187 1.00 80.81 611 GLU A C 1
ATOM 5012 O O . GLU A 1 611 ? -51.169 7.186 -21.201 1.00 80.81 611 GLU A O 1
ATOM 5017 N N . ILE A 1 612 ? -49.291 7.853 -20.175 1.00 73.88 612 ILE A N 1
ATOM 5018 C CA . ILE A 1 612 ? -48.419 7.637 -21.342 1.00 73.88 612 ILE A CA 1
ATOM 5019 C C . ILE A 1 612 ? -48.336 6.151 -21.705 1.00 73.88 612 ILE A C 1
ATOM 5021 O O . ILE A 1 612 ? -48.330 5.814 -22.891 1.00 73.88 612 ILE A O 1
ATOM 5025 N N . GLN A 1 613 ? -48.286 5.254 -20.719 1.00 70.38 613 GLN A N 1
ATOM 5026 C CA . GLN A 1 613 ? -48.290 3.809 -20.958 1.00 70.38 613 GLN A CA 1
ATOM 5027 C C . GLN A 1 613 ? -49.601 3.349 -21.597 1.00 70.38 613 GLN A C 1
ATOM 5029 O O . GLN A 1 613 ? -49.571 2.569 -22.549 1.00 70.38 613 GLN A O 1
ATOM 5034 N N . GLU A 1 614 ? -50.735 3.879 -21.143 1.00 79.12 614 GLU A N 1
ATOM 5035 C CA . GLU A 1 614 ? -52.040 3.568 -21.722 1.00 79.12 614 GLU A CA 1
ATOM 5036 C C . GLU A 1 614 ? -52.180 4.123 -23.151 1.00 79.12 614 GLU A C 1
ATOM 5038 O O . GLU A 1 614 ? -52.605 3.406 -24.058 1.00 79.12 614 GLU A O 1
ATOM 5043 N N . LEU A 1 615 ? -51.715 5.350 -23.406 1.00 76.69 615 LEU A N 1
ATOM 5044 C CA . LEU A 1 615 ? -51.646 5.915 -24.761 1.00 76.69 615 LEU A CA 1
ATOM 5045 C C . LEU A 1 615 ? -50.709 5.119 -25.680 1.00 76.69 615 LEU A C 1
ATOM 5047 O O . LEU A 1 615 ? -51.016 4.911 -26.854 1.00 76.69 615 LEU A O 1
ATOM 5051 N N . SER A 1 616 ? -49.585 4.632 -25.153 1.00 73.00 616 SER A N 1
ATOM 5052 C CA . SER A 1 616 ? -48.642 3.792 -25.901 1.00 73.00 616 SER A CA 1
ATOM 5053 C C . SER A 1 616 ? -49.246 2.426 -26.233 1.00 73.00 616 SER A C 1
ATOM 5055 O O . SER A 1 616 ? -49.041 1.917 -27.333 1.00 73.00 616 SER A O 1
ATOM 5057 N N . ARG A 1 617 ? -50.044 1.854 -25.322 1.00 77.88 617 ARG A N 1
ATOM 5058 C CA . ARG A 1 617 ? -50.800 0.615 -25.555 1.00 77.88 617 ARG A CA 1
ATOM 5059 C C . ARG A 1 617 ? -51.828 0.797 -26.672 1.00 77.88 617 ARG A C 1
ATOM 5061 O O . ARG A 1 617 ? -51.910 -0.042 -27.565 1.00 77.88 617 ARG A O 1
ATOM 5068 N N . GLN A 1 618 ? -52.550 1.916 -26.672 1.00 79.31 618 GLN A N 1
ATOM 5069 C CA . GLN A 1 618 ? -53.512 2.246 -27.728 1.00 79.31 618 GLN A CA 1
ATOM 5070 C C . GLN A 1 618 ? -52.831 2.490 -29.084 1.00 79.31 618 GLN A C 1
ATOM 5072 O O . GLN A 1 618 ? -53.336 2.053 -30.118 1.00 79.31 618 GLN A O 1
ATOM 5077 N N . LEU A 1 619 ? -51.663 3.142 -29.099 1.00 74.12 619 LEU A N 1
ATOM 5078 C CA . LEU A 1 619 ? -50.849 3.292 -30.311 1.00 74.12 619 LEU A CA 1
ATOM 5079 C C . LEU A 1 619 ? -50.374 1.940 -30.847 1.00 74.12 619 LEU A C 1
ATOM 5081 O O . LEU A 1 619 ? -50.462 1.705 -32.049 1.00 74.12 619 LEU A O 1
ATOM 5085 N N . TRP A 1 620 ? -49.943 1.037 -29.967 1.00 74.69 620 TRP A N 1
ATOM 5086 C CA . TRP A 1 620 ? -49.522 -0.307 -30.351 1.00 74.69 620 TRP A CA 1
ATOM 5087 C C . TRP A 1 620 ? -50.671 -1.128 -30.957 1.00 74.69 620 TRP A C 1
ATOM 5089 O O . TRP A 1 620 ? -50.485 -1.794 -31.975 1.00 74.69 620 TRP A O 1
ATOM 5099 N N . GLU A 1 621 ? -51.883 -1.033 -30.402 1.00 77.81 621 GLU A N 1
ATOM 5100 C CA . GLU A 1 621 ? -53.074 -1.662 -30.992 1.00 77.81 621 GLU A CA 1
ATOM 5101 C C . GLU A 1 621 ? -53.388 -1.094 -32.388 1.00 77.81 621 GLU A C 1
ATOM 5103 O O . GLU A 1 621 ? -53.680 -1.856 -33.312 1.00 77.81 621 GLU A O 1
ATOM 5108 N N . LYS A 1 622 ? -53.237 0.223 -32.591 1.00 76.81 622 LYS A N 1
ATOM 5109 C CA . LYS A 1 622 ? -53.407 0.849 -33.914 1.00 76.81 622 LYS A CA 1
ATOM 5110 C C . LYS A 1 622 ? -52.320 0.457 -34.915 1.00 76.81 622 LYS A C 1
ATOM 5112 O O . LYS A 1 622 ? -52.609 0.301 -36.101 1.00 76.81 622 LYS A O 1
ATOM 5117 N N . GLU A 1 623 ? -51.077 0.298 -34.470 1.00 76.00 623 GLU A N 1
ATOM 5118 C CA . GLU A 1 623 ? -49.989 -0.199 -35.318 1.00 76.00 623 GLU A CA 1
ATOM 5119 C C . GLU A 1 623 ? -50.201 -1.661 -35.708 1.00 76.00 623 GLU A C 1
ATOM 5121 O O . GLU A 1 623 ? -49.920 -2.033 -36.848 1.00 76.00 623 GLU A O 1
ATOM 5126 N N . LYS A 1 624 ? -50.771 -2.473 -34.812 1.00 78.62 624 LYS A N 1
ATOM 5127 C CA . LYS A 1 624 ? -51.166 -3.848 -35.119 1.00 78.62 624 LYS A CA 1
ATOM 5128 C C . LYS A 1 624 ? -52.276 -3.900 -36.174 1.00 78.62 624 LYS A C 1
ATOM 5130 O O . LYS A 1 624 ? -52.122 -4.621 -37.156 1.00 78.62 624 LYS A O 1
ATOM 5135 N N . GLU A 1 625 ? -53.333 -3.094 -36.044 1.00 79.56 625 GLU A N 1
ATOM 5136 C CA . GLU A 1 625 ? -54.372 -2.977 -37.087 1.00 79.56 625 GLU A CA 1
ATOM 5137 C C . GLU A 1 625 ? -53.788 -2.521 -38.431 1.00 79.56 625 GLU A C 1
ATOM 5139 O O . GLU A 1 625 ? -54.189 -3.000 -39.495 1.00 79.56 625 GLU A O 1
ATOM 5144 N N . LYS A 1 626 ? -52.821 -1.596 -38.406 1.00 74.81 626 LYS A N 1
ATOM 5145 C CA . LYS A 1 626 ? -52.125 -1.154 -39.616 1.00 74.81 626 LYS A CA 1
ATOM 5146 C C . LYS A 1 626 ? -51.315 -2.290 -40.244 1.00 74.81 626 LYS A C 1
ATOM 5148 O O . LYS A 1 626 ? -51.391 -2.470 -41.454 1.00 74.81 626 LYS A O 1
ATOM 5153 N N . ALA A 1 627 ? -50.599 -3.077 -39.444 1.00 72.50 627 ALA A N 1
ATOM 5154 C CA . ALA A 1 627 ? -49.831 -4.222 -39.925 1.00 72.50 627 ALA A CA 1
ATOM 5155 C C . ALA A 1 627 ? -50.728 -5.316 -40.533 1.00 72.50 627 ALA A C 1
ATOM 5157 O O . ALA A 1 627 ? -50.368 -5.912 -41.548 1.00 72.50 627 ALA A O 1
ATOM 5158 N N . GLU A 1 628 ? -51.911 -5.547 -39.961 1.00 79.50 628 GLU A N 1
ATOM 5159 C CA . GLU A 1 628 ? -52.908 -6.471 -40.517 1.00 79.50 628 GLU A CA 1
ATOM 5160 C C . GLU A 1 628 ? -53.441 -5.968 -41.872 1.00 79.50 628 GLU A C 1
ATOM 5162 O O . GLU A 1 628 ? -53.527 -6.741 -42.829 1.00 79.50 628 GLU A O 1
ATOM 5167 N N . LYS A 1 629 ? -53.695 -4.659 -42.010 1.00 76.44 629 LYS A N 1
ATOM 5168 C CA . LYS A 1 629 ? -54.067 -4.055 -43.302 1.00 76.44 629 LYS A CA 1
ATOM 5169 C C . LYS A 1 629 ? -52.928 -4.075 -44.323 1.00 76.44 629 LYS A C 1
ATOM 5171 O O . LYS A 1 629 ? -53.180 -4.321 -45.499 1.00 76.44 629 LYS A O 1
ATOM 5176 N N . ASP A 1 630 ? -51.684 -3.877 -43.896 1.00 74.12 630 ASP A N 1
ATOM 5177 C CA . ASP A 1 630 ? -50.509 -3.967 -44.770 1.00 74.12 630 ASP A CA 1
ATOM 5178 C C . ASP A 1 630 ? -50.283 -5.411 -45.261 1.00 74.12 630 ASP A C 1
ATOM 5180 O O . ASP A 1 630 ? -49.917 -5.617 -46.421 1.00 74.12 630 ASP A O 1
ATOM 5184 N N . GLN A 1 631 ? -50.582 -6.425 -44.438 1.00 75.25 631 GLN A N 1
ATOM 5185 C CA . GLN A 1 631 ? -50.614 -7.826 -44.880 1.00 75.25 631 GLN A CA 1
ATOM 5186 C C . GLN A 1 631 ? -51.712 -8.082 -45.917 1.00 75.25 631 GLN A C 1
ATOM 5188 O O . GLN A 1 631 ? -51.492 -8.816 -46.884 1.00 75.25 631 GLN A O 1
ATOM 5193 N N . GLU A 1 632 ? -52.884 -7.469 -45.758 1.00 78.00 632 GLU A N 1
ATOM 5194 C CA . GLU A 1 632 ? -53.966 -7.577 -46.737 1.00 78.00 632 GLU A CA 1
ATOM 5195 C C . GLU A 1 632 ? -53.582 -6.912 -48.072 1.00 78.00 632 GLU A C 1
ATOM 5197 O O . GLU A 1 632 ? -53.771 -7.499 -49.140 1.00 78.00 632 GLU A O 1
ATOM 5202 N N . ILE A 1 633 ? -52.925 -5.748 -48.020 1.00 74.06 633 ILE A N 1
ATOM 5203 C CA . ILE A 1 633 ? -52.357 -5.065 -49.193 1.00 74.06 633 ILE A CA 1
ATOM 5204 C C . ILE A 1 633 ? -51.291 -5.931 -49.870 1.00 74.06 633 ILE A C 1
ATOM 5206 O O . ILE A 1 633 ? -51.312 -6.061 -51.094 1.00 74.06 633 ILE A O 1
ATOM 5210 N N . GLN A 1 634 ? -50.396 -6.571 -49.114 1.00 70.94 634 GLN A N 1
ATOM 5211 C CA . GLN A 1 634 ? -49.412 -7.498 -49.682 1.00 70.94 634 GLN A CA 1
ATOM 5212 C C . GLN A 1 634 ? -50.077 -8.688 -50.376 1.00 70.94 634 GLN A C 1
ATOM 5214 O O . GLN A 1 634 ? -49.610 -9.132 -51.425 1.00 70.94 634 GLN A O 1
ATOM 5219 N N . LYS A 1 635 ? -51.202 -9.176 -49.845 1.00 74.50 635 LYS A N 1
ATOM 5220 C CA . LYS A 1 635 ? -51.982 -10.245 -50.476 1.00 74.50 635 LYS A CA 1
ATOM 5221 C C . LYS A 1 635 ? -52.569 -9.794 -51.817 1.00 74.50 635 LYS A C 1
ATOM 5223 O O . LYS A 1 635 ? -52.473 -10.532 -52.797 1.00 74.50 635 LYS A O 1
ATOM 5228 N N . TYR A 1 636 ? -53.096 -8.572 -51.891 1.00 72.00 636 TYR A N 1
ATOM 5229 C CA . TYR A 1 636 ? -53.565 -7.986 -53.151 1.00 72.00 636 TYR A CA 1
ATOM 5230 C C . TYR A 1 636 ? -52.421 -7.695 -54.132 1.00 72.00 636 TYR A C 1
ATOM 5232 O O . TYR A 1 636 ? -52.579 -7.928 -55.327 1.00 72.00 636 TYR A O 1
ATOM 5240 N N . GLN A 1 637 ? -51.253 -7.256 -53.656 1.00 69.00 637 GLN A N 1
ATOM 5241 C CA . GLN A 1 637 ? -50.063 -7.056 -54.492 1.00 69.00 637 GLN A CA 1
ATOM 5242 C C . GLN A 1 637 ? -49.532 -8.374 -55.063 1.00 69.00 637 GLN A C 1
ATOM 5244 O O . GLN A 1 637 ? -49.150 -8.424 -56.229 1.00 69.00 637 GLN A O 1
ATOM 5249 N N . TYR A 1 638 ? -49.566 -9.454 -54.281 1.00 73.00 638 TYR A N 1
ATOM 5250 C CA . TYR A 1 638 ? -49.209 -10.789 -54.755 1.00 73.00 638 TYR A CA 1
ATOM 5251 C C . TYR A 1 638 ? -50.186 -11.291 -55.827 1.00 73.00 638 TYR A C 1
ATOM 5253 O O . TYR A 1 638 ? -49.760 -11.795 -56.864 1.00 73.00 638 TYR A O 1
ATOM 5261 N N . GLN A 1 639 ? -51.493 -11.082 -55.633 1.00 73.62 639 GLN A N 1
ATOM 5262 C CA . GLN A 1 639 ? -52.495 -11.378 -56.664 1.00 73.62 639 GLN A CA 1
ATOM 5263 C C . GLN A 1 639 ? -52.292 -10.532 -57.929 1.00 73.62 639 GLN A C 1
ATOM 5265 O O . GLN A 1 639 ? -52.483 -11.034 -59.036 1.00 73.62 639 GLN A O 1
ATOM 5270 N N . LEU A 1 640 ? -51.865 -9.273 -57.786 1.00 70.25 640 LEU A N 1
ATOM 5271 C CA . LEU A 1 640 ? -51.523 -8.416 -58.920 1.00 70.25 640 LEU A CA 1
ATOM 5272 C C . LEU A 1 640 ? -50.283 -8.931 -59.663 1.00 70.25 640 LEU A C 1
ATOM 5274 O O . LEU A 1 640 ? -50.302 -8.971 -60.884 1.00 70.25 640 LEU A O 1
ATOM 5278 N N . GLN A 1 641 ? -49.247 -9.387 -58.953 1.00 67.19 641 GLN A N 1
ATOM 5279 C CA . GLN A 1 641 ? -48.050 -9.981 -59.562 1.00 67.19 641 GLN A CA 1
ATOM 5280 C C . GLN A 1 641 ? -48.337 -11.311 -60.270 1.00 67.19 641 GLN A C 1
ATOM 5282 O O . GLN A 1 641 ? -47.765 -11.578 -61.324 1.00 67.19 641 GLN A O 1
ATOM 5287 N N . GLU A 1 642 ? -49.222 -12.149 -59.728 1.00 71.38 642 GLU A N 1
ATOM 5288 C CA . GLU A 1 642 ? -49.713 -13.356 -60.413 1.00 71.38 642 GLU A CA 1
ATOM 5289 C C . GLU A 1 642 ? -50.498 -12.989 -61.684 1.00 71.38 642 GLU A C 1
ATOM 5291 O O . GLU A 1 642 ? -50.343 -13.631 -62.729 1.00 71.38 642 GLU A O 1
ATOM 5296 N N . LYS A 1 643 ? -51.284 -11.905 -61.635 1.00 71.56 643 LYS A N 1
ATOM 5297 C CA . LYS A 1 643 ? -51.982 -11.368 -62.807 1.00 71.56 643 LYS A CA 1
ATOM 5298 C C . LYS A 1 643 ? -51.015 -10.790 -63.848 1.00 71.56 643 LYS A C 1
ATOM 5300 O O . LYS A 1 643 ? -51.141 -11.087 -65.024 1.00 71.56 643 LYS A O 1
ATOM 5305 N N . GLU A 1 644 ? -49.990 -10.053 -63.431 1.00 71.81 644 GLU A N 1
ATOM 5306 C CA . GLU A 1 644 ? -48.945 -9.536 -64.325 1.00 71.81 644 GLU A CA 1
ATOM 5307 C C . GLU A 1 644 ? -48.099 -10.660 -64.932 1.00 71.81 644 GLU A C 1
ATOM 5309 O O . GLU A 1 644 ? -47.703 -10.571 -66.091 1.00 71.81 644 GLU A O 1
ATOM 5314 N N . LYS A 1 645 ? -47.848 -11.748 -64.191 1.00 69.44 645 LYS A N 1
ATOM 5315 C CA . LYS A 1 645 ? -47.197 -12.950 -64.730 1.00 69.44 645 LYS A CA 1
ATOM 5316 C C . LYS A 1 645 ? -48.068 -13.665 -65.750 1.00 69.44 645 LYS A C 1
ATOM 5318 O O . LYS A 1 645 ? -47.539 -14.102 -66.767 1.00 69.44 645 LYS A O 1
ATOM 5323 N N . THR A 1 646 ? -49.370 -13.790 -65.499 1.00 71.12 646 THR A N 1
ATOM 5324 C CA . THR A 1 646 ? -50.297 -14.379 -66.475 1.00 71.12 646 THR A CA 1
ATOM 5325 C C . THR A 1 646 ? -50.431 -13.491 -67.706 1.00 71.12 646 THR A C 1
ATOM 5327 O O . THR A 1 646 ? -50.305 -14.022 -68.802 1.00 71.12 646 THR A O 1
ATOM 5330 N N . ASP A 1 647 ? -50.531 -12.168 -67.545 1.00 69.88 647 ASP A N 1
ATOM 5331 C CA . ASP A 1 647 ? -50.534 -11.184 -68.637 1.00 69.88 647 ASP A CA 1
ATOM 5332 C C . ASP A 1 647 ? -49.206 -11.168 -69.422 1.00 69.88 647 ASP A C 1
ATOM 5334 O O . ASP A 1 647 ? -49.194 -11.006 -70.644 1.00 69.88 647 ASP A O 1
ATOM 5338 N N . ALA A 1 648 ? -48.068 -11.384 -68.754 1.00 63.84 648 ALA A N 1
ATOM 5339 C CA . ALA A 1 648 ? -46.769 -11.555 -69.402 1.00 63.84 648 ALA A CA 1
ATOM 5340 C C . ALA A 1 648 ? -46.676 -12.886 -70.161 1.00 63.84 648 ALA A C 1
ATOM 5342 O O . ALA A 1 648 ? -46.085 -12.923 -71.240 1.00 63.84 648 ALA A O 1
ATOM 5343 N N . LEU A 1 649 ? -47.290 -13.956 -69.645 1.00 67.12 649 LEU A N 1
ATOM 5344 C CA . LEU A 1 649 ? -47.377 -15.246 -70.327 1.00 67.12 649 LEU A CA 1
ATOM 5345 C C . LEU A 1 649 ? -48.260 -15.143 -71.580 1.00 67.12 649 LEU A C 1
ATOM 5347 O O . LEU A 1 649 ? -47.837 -15.582 -72.646 1.00 67.12 649 LEU A O 1
ATOM 5351 N N . THR A 1 650 ? -49.419 -14.478 -71.502 1.00 66.69 650 THR A N 1
ATOM 5352 C CA . THR A 1 650 ? -50.254 -14.178 -72.680 1.00 66.69 650 THR A CA 1
ATOM 5353 C C . THR A 1 650 ? -49.539 -13.248 -73.648 1.00 66.69 650 THR A C 1
ATOM 5355 O O . THR A 1 650 ? -49.648 -13.443 -74.853 1.00 66.69 650 THR A O 1
ATOM 5358 N N . LYS A 1 651 ? -48.756 -12.272 -73.176 1.00 66.31 651 LYS A N 1
ATOM 5359 C CA . LYS A 1 651 ? -47.939 -11.420 -74.053 1.00 66.31 651 LYS A CA 1
ATOM 5360 C C . LYS A 1 651 ? -46.838 -12.214 -74.761 1.00 66.31 651 LYS A C 1
ATOM 5362 O O . LYS A 1 651 ? -46.600 -11.979 -75.941 1.00 66.31 651 LYS A O 1
ATOM 5367 N N . GLN A 1 652 ? -46.231 -13.191 -74.090 1.00 64.31 652 GLN A N 1
ATOM 5368 C CA . GLN A 1 652 ? -45.239 -14.093 -74.677 1.00 64.31 652 GLN A CA 1
ATOM 5369 C C . GLN A 1 652 ? -45.876 -15.088 -75.667 1.00 64.31 652 GLN A C 1
ATOM 5371 O O . GLN A 1 652 ? -45.275 -15.419 -76.690 1.00 64.31 652 GLN A O 1
ATOM 5376 N N . GLU A 1 653 ? -47.112 -15.532 -75.417 1.00 63.66 653 GLU A N 1
ATOM 5377 C CA . GLU A 1 653 ? -47.912 -16.317 -76.367 1.00 63.66 653 GLU A CA 1
ATOM 5378 C C . GLU A 1 653 ? -48.362 -15.484 -77.578 1.00 63.66 653 GLU A C 1
ATOM 5380 O O . GLU A 1 653 ? -48.320 -15.981 -78.704 1.00 63.66 653 GLU A O 1
ATOM 5385 N N . ILE A 1 654 ? -48.711 -14.208 -77.376 1.00 66.12 654 ILE A N 1
ATOM 5386 C CA . ILE A 1 654 ? -49.005 -13.243 -78.445 1.00 66.12 654 ILE A CA 1
ATOM 5387 C C . ILE A 1 654 ? -47.740 -12.943 -79.257 1.00 66.12 654 ILE A C 1
ATOM 5389 O O . ILE A 1 654 ? -47.815 -12.922 -80.478 1.00 66.12 654 ILE A O 1
ATOM 5393 N N . GLU A 1 655 ? -46.568 -12.786 -78.636 1.00 61.59 655 GLU A N 1
ATOM 5394 C CA . GLU A 1 655 ? -45.289 -12.626 -79.345 1.00 61.59 655 GLU A CA 1
ATOM 5395 C C . GLU A 1 655 ? -44.915 -13.878 -80.145 1.00 61.59 655 GLU A C 1
ATOM 5397 O O . GLU A 1 655 ? -44.454 -13.756 -81.279 1.00 61.59 655 GLU A O 1
ATOM 5402 N N . LYS A 1 656 ? -45.209 -15.078 -79.628 1.00 64.00 656 LYS A N 1
ATOM 5403 C CA . LYS A 1 656 ? -45.112 -16.331 -80.394 1.00 64.00 656 LYS A CA 1
ATOM 5404 C C . LYS A 1 656 ? -46.071 -16.355 -81.585 1.00 64.00 656 LYS A C 1
ATOM 5406 O O . LYS A 1 656 ? -45.669 -16.763 -82.672 1.00 64.00 656 LYS A O 1
ATOM 5411 N N . TYR A 1 657 ? -47.311 -15.899 -81.412 1.00 63.22 657 TYR A N 1
ATOM 5412 C CA . TYR A 1 657 ? -48.284 -15.772 -82.503 1.00 63.22 657 TYR A CA 1
ATOM 5413 C C . TYR A 1 657 ? -47.880 -14.698 -83.527 1.00 63.22 657 TYR A C 1
ATOM 5415 O O . TYR A 1 657 ? -48.071 -14.900 -84.724 1.00 63.22 657 TYR A O 1
ATOM 5423 N N . CYS A 1 658 ? -47.270 -13.593 -83.090 1.00 59.66 658 CYS A N 1
ATOM 5424 C CA . CYS A 1 658 ? -46.739 -12.530 -83.945 1.00 59.66 658 CYS A CA 1
ATOM 5425 C C . CYS A 1 658 ? -45.479 -12.972 -84.704 1.00 59.66 658 CYS A C 1
ATOM 5427 O O . CYS A 1 658 ? -45.342 -12.634 -85.876 1.00 59.66 658 CYS A O 1
ATOM 5429 N N . GLN A 1 659 ? -44.605 -13.788 -84.102 1.00 60.47 659 GLN A N 1
ATOM 5430 C CA . GLN A 1 659 ? -43.497 -14.445 -84.808 1.00 60.47 659 GLN A CA 1
ATOM 5431 C C . GLN A 1 659 ? -44.006 -15.466 -85.827 1.00 60.47 659 GLN A C 1
ATOM 5433 O O . GLN A 1 659 ? -43.544 -15.464 -86.963 1.00 60.47 659 GLN A O 1
ATOM 5438 N N . GLN A 1 660 ? -45.021 -16.264 -85.481 1.00 62.72 660 GLN A N 1
ATOM 5439 C CA . GLN A 1 660 ? -45.678 -17.160 -86.438 1.00 62.72 660 GLN A CA 1
ATOM 5440 C C . GLN A 1 660 ? -46.383 -16.396 -87.568 1.00 62.72 660 GLN A C 1
ATOM 5442 O O . GLN A 1 660 ? -46.444 -16.901 -88.686 1.00 62.72 660 GLN A O 1
ATOM 5447 N N . LEU A 1 661 ? -46.901 -15.189 -87.310 1.00 60.50 661 LEU A N 1
ATOM 5448 C CA . LEU A 1 661 ? -47.472 -14.288 -88.318 1.00 60.50 661 LEU A CA 1
ATOM 5449 C C . LEU A 1 661 ? -46.398 -13.634 -89.195 1.00 60.50 661 LEU A C 1
ATOM 5451 O O . LEU A 1 661 ? -46.611 -13.565 -90.397 1.00 60.50 661 LEU A O 1
ATOM 5455 N N . GLN A 1 662 ? -45.240 -13.243 -88.655 1.00 60.00 662 GLN A N 1
ATOM 5456 C CA . GLN A 1 662 ? -44.095 -12.749 -89.437 1.00 60.00 662 GLN A CA 1
ATOM 5457 C C . GLN A 1 662 ? -43.459 -13.855 -90.293 1.00 60.00 662 GLN A C 1
ATOM 5459 O O . GLN A 1 662 ? -43.104 -13.618 -91.448 1.00 60.00 662 GLN A O 1
ATOM 5464 N N . GLU A 1 663 ? -43.380 -15.083 -89.775 1.00 59.72 663 GLU A N 1
ATOM 5465 C CA . GLU A 1 663 ? -42.984 -16.264 -90.547 1.00 59.72 663 GLU A CA 1
ATOM 5466 C C . GLU A 1 663 ? -44.029 -16.593 -91.624 1.00 59.72 663 GLU A C 1
ATOM 5468 O O . GLU A 1 663 ? -43.649 -16.863 -92.762 1.00 59.72 663 GLU A O 1
ATOM 5473 N N . LYS A 1 664 ? -45.337 -16.462 -91.334 1.00 61.00 664 LYS A N 1
ATOM 5474 C CA . LYS A 1 664 ? -46.422 -16.562 -92.332 1.00 61.00 664 LYS A CA 1
ATOM 5475 C C . LYS A 1 664 ? -46.447 -15.415 -93.338 1.00 61.00 664 LYS A C 1
ATOM 5477 O O . LYS A 1 664 ? -46.889 -15.641 -94.456 1.00 61.00 664 LYS A O 1
ATOM 5482 N N . GLU A 1 665 ? -46.015 -14.207 -92.989 1.00 63.00 665 GLU A N 1
ATOM 5483 C CA . GLU A 1 665 ? -45.909 -13.062 -93.903 1.00 63.00 665 GLU A CA 1
ATOM 5484 C C . GLU A 1 665 ? -44.704 -13.214 -94.834 1.00 63.00 665 GLU A C 1
ATOM 5486 O O . GLU A 1 665 ? -44.825 -12.943 -96.026 1.00 63.00 665 GLU A O 1
ATOM 5491 N N . GLN A 1 666 ? -43.578 -13.749 -94.348 1.00 58.47 666 GLN A N 1
ATOM 5492 C CA . GLN A 1 666 ? -42.460 -14.143 -95.210 1.00 58.47 666 GLN A CA 1
ATOM 5493 C C . GLN A 1 666 ? -42.784 -15.380 -96.060 1.00 58.47 666 GLN A C 1
ATOM 5495 O O . GLN A 1 666 ? -42.372 -15.451 -97.219 1.00 58.47 666 GLN A O 1
ATOM 5500 N N . GLU A 1 667 ? -43.579 -16.318 -95.539 1.00 59.00 667 GLU A N 1
ATOM 5501 C CA . GLU A 1 667 ? -44.124 -17.445 -96.299 1.00 59.00 667 GLU A CA 1
ATOM 5502 C C . GLU A 1 667 ? -45.176 -16.979 -97.323 1.00 59.00 667 GLU A C 1
ATOM 5504 O O . GLU A 1 667 ? -45.181 -17.478 -98.443 1.00 59.00 667 GLU A O 1
ATOM 5509 N N . ASN A 1 668 ? -46.005 -15.976 -97.008 1.00 56.81 668 ASN A N 1
ATOM 5510 C CA . ASN A 1 668 ? -46.956 -15.352 -97.932 1.00 56.81 668 ASN A CA 1
ATOM 5511 C C . ASN A 1 668 ? -46.245 -14.520 -98.998 1.00 56.81 668 ASN A C 1
ATOM 5513 O O . ASN A 1 668 ? -46.647 -14.596 -100.144 1.00 56.81 668 ASN A O 1
ATOM 5517 N N . LEU A 1 669 ? -45.140 -13.833 -98.696 1.00 59.03 669 LEU A N 1
ATOM 5518 C CA . LEU A 1 669 ? -44.322 -13.126 -99.693 1.00 59.03 669 LEU A CA 1
ATOM 5519 C C . LEU A 1 669 ? -43.590 -14.099 -100.644 1.00 59.03 669 LEU A C 1
ATOM 5521 O O . LEU A 1 669 ? -43.292 -13.757 -101.792 1.00 59.03 669 LEU A O 1
ATOM 5525 N N . LYS A 1 670 ? -43.330 -15.332 -100.185 1.00 58.09 670 LYS A N 1
ATOM 5526 C CA . LYS A 1 670 ? -42.815 -16.450 -100.994 1.00 58.09 670 LYS A CA 1
ATOM 5527 C C . LYS A 1 670 ? -43.938 -17.115 -101.811 1.00 58.09 670 LYS A C 1
ATOM 5529 O O . LYS A 1 670 ? -43.760 -17.349 -103.004 1.00 58.09 670 LYS A O 1
ATOM 5534 N N . LYS A 1 671 ? -45.125 -17.289 -101.214 1.00 55.69 671 LYS A N 1
ATOM 5535 C CA . LYS A 1 671 ? -46.348 -17.803 -101.855 1.00 55.69 671 LYS A CA 1
ATOM 5536 C C . LYS A 1 671 ? -46.986 -16.807 -102.831 1.00 55.69 671 LYS A C 1
ATOM 5538 O O . LYS A 1 671 ? -47.586 -17.257 -103.790 1.00 55.69 671 LYS A O 1
ATOM 5543 N N . GLU A 1 672 ? -46.827 -15.489 -102.684 1.00 56.12 672 GLU A N 1
ATOM 5544 C CA . GLU A 1 672 ? -47.296 -14.455 -103.634 1.00 56.12 672 GLU A CA 1
ATOM 5545 C C . GLU A 1 672 ? -46.470 -14.496 -104.934 1.00 56.12 672 GLU A C 1
ATOM 5547 O O . GLU A 1 672 ? -47.009 -14.325 -106.028 1.00 56.12 672 GLU A O 1
ATOM 5552 N N . LYS A 1 673 ? -45.171 -14.818 -104.817 1.00 55.00 673 LYS A N 1
ATOM 5553 C CA . LYS A 1 673 ? -44.263 -15.058 -105.951 1.00 55.00 673 LYS A CA 1
ATOM 5554 C C . LYS A 1 673 ? -44.529 -16.402 -106.647 1.00 55.00 673 LYS A C 1
ATOM 5556 O O . LYS A 1 673 ? -44.360 -16.493 -107.858 1.00 55.00 673 LYS A O 1
ATOM 5561 N N . GLU A 1 674 ? -45.014 -17.415 -105.925 1.00 54.72 674 GLU A N 1
ATOM 5562 C CA . GLU A 1 674 ? -45.444 -18.710 -106.492 1.00 54.72 674 GLU A CA 1
ATOM 5563 C C . GLU A 1 674 ? -46.889 -18.669 -107.052 1.00 54.72 674 GLU A C 1
ATOM 5565 O O . GLU A 1 674 ? -47.194 -19.305 -108.064 1.00 54.72 674 GLU A O 1
ATOM 5570 N N . LYS A 1 675 ? -47.770 -17.833 -106.483 1.00 51.34 675 LYS A N 1
ATOM 5571 C CA . LYS A 1 675 ? -49.158 -17.566 -106.920 1.00 51.34 675 LYS A CA 1
ATOM 5572 C C . LYS A 1 675 ? -49.225 -16.796 -108.244 1.00 51.34 675 LYS A C 1
ATOM 5574 O O . LYS A 1 675 ? -50.198 -16.953 -108.977 1.00 51.34 675 LYS A O 1
ATOM 5579 N N . GLN A 1 676 ? -48.174 -16.055 -108.606 1.00 51.53 676 GLN A N 1
ATOM 5580 C CA . GLN A 1 676 ? -48.018 -15.479 -109.949 1.00 51.53 676 GLN A CA 1
ATOM 5581 C C . GLN A 1 676 ? -47.715 -16.522 -111.040 1.00 51.53 676 GLN A C 1
ATOM 5583 O O . GLN A 1 676 ? -47.977 -16.253 -112.208 1.00 51.53 676 GLN A O 1
ATOM 5588 N N . ILE A 1 677 ? -47.237 -17.720 -110.683 1.00 52.81 677 ILE A N 1
ATOM 5589 C CA . ILE A 1 677 ? -46.949 -18.806 -111.640 1.00 52.81 677 ILE A CA 1
ATOM 5590 C C . ILE A 1 677 ? -48.101 -19.832 -111.685 1.00 52.81 677 ILE A C 1
ATOM 5592 O O . ILE A 1 677 ? -48.351 -20.448 -112.720 1.00 52.81 677 ILE A O 1
ATOM 5596 N N . TYR A 1 678 ? -48.876 -19.970 -110.603 1.00 43.34 678 TYR A N 1
ATOM 5597 C CA . TYR A 1 678 ? -49.974 -20.943 -110.506 1.00 43.34 678 TYR A CA 1
ATOM 5598 C C . TYR A 1 678 ? -51.297 -20.493 -111.161 1.00 43.34 678 TYR A C 1
ATOM 5600 O O . TYR A 1 678 ? -52.112 -21.332 -111.536 1.00 43.34 678 TYR A O 1
ATOM 5608 N N . TYR A 1 679 ? -51.497 -19.191 -111.406 1.00 44.97 679 TYR A N 1
ATOM 5609 C CA . TYR A 1 679 ? -52.642 -18.703 -112.199 1.00 44.97 679 TYR A CA 1
ATOM 5610 C C . TYR A 1 679 ? -52.615 -19.148 -113.670 1.00 44.97 679 TYR A C 1
ATOM 5612 O O . TYR A 1 679 ? -53.586 -18.923 -114.390 1.00 44.97 679 TYR A O 1
ATOM 5620 N N . GLN A 1 680 ? -51.532 -19.782 -114.128 1.00 44.59 680 GLN A N 1
ATOM 5621 C CA . GLN A 1 680 ? -51.364 -20.126 -115.534 1.00 44.59 680 GLN A CA 1
ATOM 5622 C C . GLN A 1 680 ? -51.608 -21.594 -115.877 1.00 44.59 680 GLN A C 1
ATOM 5624 O O . GLN A 1 680 ? -51.558 -21.948 -117.053 1.00 44.59 680 GLN A O 1
ATOM 5629 N N . LYS A 1 681 ? -51.894 -22.466 -114.910 1.00 40.62 681 LYS A N 1
ATOM 5630 C CA . LYS A 1 681 ? -52.189 -23.859 -115.237 1.00 40.62 681 LYS A CA 1
ATOM 5631 C C . LYS A 1 681 ? -53.285 -24.418 -114.356 1.00 40.62 681 LYS A C 1
ATOM 5633 O O . LYS A 1 681 ? -52.992 -24.984 -113.324 1.00 40.62 681 LYS A O 1
ATOM 5638 N N . ILE A 1 682 ? -54.497 -24.441 -114.902 1.00 39.66 682 ILE A N 1
ATOM 5639 C CA . ILE A 1 682 ? -55.400 -25.577 -114.694 1.00 39.66 682 ILE A CA 1
ATOM 5640 C C . ILE A 1 682 ? -56.176 -25.419 -113.363 1.00 39.66 682 ILE A C 1
ATOM 5642 O O . ILE A 1 682 ? -55.692 -25.729 -112.284 1.00 39.66 682 ILE A O 1
ATOM 5646 N N . GLN A 1 683 ? -57.399 -24.877 -113.327 1.00 41.06 683 GLN A N 1
ATOM 5647 C CA . GLN A 1 683 ? -58.495 -25.125 -114.273 1.00 41.06 683 GLN A CA 1
ATOM 5648 C C . GLN A 1 683 ? -58.447 -26.559 -114.812 1.00 41.06 683 GLN A C 1
ATOM 5650 O O . GLN A 1 683 ? -58.230 -26.759 -115.993 1.00 41.06 683 GLN A O 1
ATOM 5655 N N . GLU A 1 684 ? -58.531 -27.536 -113.909 1.00 34.66 684 GLU A N 1
ATOM 5656 C CA . GLU A 1 684 ? -59.159 -28.854 -114.094 1.00 34.66 684 GLU A CA 1
ATOM 5657 C C . GLU A 1 684 ? -58.882 -29.735 -112.866 1.00 34.66 684 GLU A C 1
ATOM 5659 O O . GLU A 1 684 ? -57.778 -29.771 -112.327 1.00 34.66 684 GLU A O 1
ATOM 5664 N N . SER A 1 685 ? -59.909 -30.486 -112.469 1.00 34.56 685 SER A N 1
ATOM 5665 C CA . SER A 1 685 ? -59.956 -31.504 -111.407 1.00 34.56 685 SER A CA 1
ATOM 5666 C C . SER A 1 685 ? -59.954 -30.964 -109.970 1.00 34.56 685 SER A C 1
ATOM 5668 O O . SER A 1 685 ? -58.967 -30.952 -109.246 1.00 34.56 685 SER A O 1
ATOM 5670 N N . GLU A 1 686 ? -61.056 -30.369 -109.520 1.00 35.72 686 GLU A N 1
ATOM 5671 C CA . GLU A 1 686 ? -62.220 -31.107 -109.003 1.00 35.72 686 GLU A CA 1
ATOM 5672 C C . GLU A 1 686 ? -61.878 -32.310 -108.107 1.00 35.72 686 GLU A C 1
ATOM 5674 O O . GLU A 1 686 ? -61.371 -33.338 -108.541 1.00 35.72 686 GLU A O 1
ATOM 5679 N N . LEU A 1 687 ? -62.332 -32.187 -106.858 1.00 42.19 687 LEU A N 1
ATOM 5680 C CA . LEU A 1 687 ? -63.130 -33.210 -106.191 1.00 42.19 687 LEU A CA 1
ATOM 5681 C C . LEU A 1 687 ? -62.541 -34.630 -106.175 1.00 42.19 687 LEU A C 1
ATOM 5683 O O . LEU A 1 687 ? -62.997 -35.499 -106.913 1.00 42.19 687 LEU A O 1
ATOM 5687 N N . ARG A 1 688 ? -61.673 -34.917 -105.200 1.00 34.06 688 ARG A N 1
ATOM 5688 C CA . ARG A 1 688 ? -61.765 -36.128 -104.358 1.00 34.06 688 ARG A CA 1
ATOM 5689 C C . ARG A 1 688 ? -60.730 -36.094 -103.238 1.00 34.06 688 ARG A C 1
ATOM 5691 O O . ARG A 1 688 ? -59.694 -35.464 -103.343 1.00 34.06 688 ARG A O 1
ATOM 5698 N N . GLU A 1 689 ? -61.068 -36.784 -102.157 1.00 38.28 689 GLU A N 1
ATOM 5699 C CA . GLU A 1 689 ? -60.275 -36.975 -100.936 1.00 38.28 689 GLU A CA 1
ATOM 5700 C C . GLU A 1 689 ? -60.324 -35.850 -99.881 1.00 38.28 689 GLU A C 1
ATOM 5702 O O . GLU A 1 689 ? -59.401 -35.617 -99.103 1.00 38.28 689 GLU A O 1
ATOM 5707 N N . LYS A 1 690 ? -61.541 -35.318 -99.669 1.00 48.16 690 LYS A N 1
ATOM 5708 C CA . LYS A 1 690 ? -62.094 -35.364 -98.301 1.00 48.16 690 LYS A CA 1
ATOM 5709 C C . LYS A 1 690 ? -61.913 -36.803 -97.793 1.00 48.16 690 LYS A C 1
ATOM 5711 O O . LYS A 1 690 ? -62.358 -37.723 -98.478 1.00 48.16 690 LYS A O 1
ATOM 5716 N N . THR A 1 691 ? -61.388 -36.966 -96.575 1.00 45.28 691 THR A N 1
ATOM 5717 C CA . THR A 1 691 ? -61.326 -38.222 -95.785 1.00 45.28 691 THR A CA 1
ATOM 5718 C C . THR A 1 691 ? -60.011 -39.011 -95.874 1.00 45.28 691 THR A C 1
ATOM 5720 O O . THR A 1 691 ? -60.020 -40.101 -96.428 1.00 45.28 691 THR A O 1
ATOM 5723 N N . LYS A 1 692 ? -58.904 -38.542 -95.256 1.00 46.53 692 LYS A N 1
ATOM 5724 C CA . LYS A 1 692 ? -57.872 -39.477 -94.719 1.00 46.53 692 LYS A CA 1
ATOM 5725 C C . LYS A 1 692 ? -56.782 -38.968 -93.767 1.00 46.53 692 LYS A C 1
ATOM 5727 O O . LYS A 1 692 ? -55.989 -39.779 -93.305 1.00 46.53 692 LYS A O 1
ATOM 5732 N N . THR A 1 693 ? -56.767 -37.704 -93.346 1.00 40.19 693 THR A N 1
ATOM 5733 C CA . THR A 1 693 ? -55.720 -37.234 -92.399 1.00 40.19 693 THR A CA 1
ATOM 5734 C C . THR A 1 693 ? -56.264 -36.544 -91.151 1.00 40.19 693 THR A C 1
ATOM 5736 O O . THR A 1 693 ? -55.526 -35.915 -90.404 1.00 40.19 693 THR A O 1
ATOM 5739 N N . LYS A 1 694 ? -57.554 -36.758 -90.856 1.00 48.34 694 LYS A N 1
ATOM 5740 C CA . LYS A 1 694 ? -58.205 -36.418 -89.576 1.00 48.34 694 LYS A CA 1
ATOM 5741 C C . LYS A 1 694 ? -58.041 -37.514 -88.501 1.00 48.34 694 LYS A C 1
ATOM 5743 O O . LYS A 1 694 ? -58.550 -37.367 -87.400 1.00 48.34 694 LYS A O 1
ATOM 5748 N N . GLN A 1 695 ? -57.309 -38.592 -88.805 1.00 47.22 695 GLN A N 1
ATOM 5749 C CA . GLN A 1 695 ? -57.000 -39.697 -87.880 1.00 47.22 695 GLN A CA 1
ATOM 5750 C C . GLN A 1 695 ? -55.536 -39.735 -87.406 1.00 47.22 695 GLN A C 1
ATOM 5752 O O . GLN A 1 695 ? -55.223 -40.486 -86.491 1.00 47.22 695 GLN A O 1
ATOM 5757 N N . LYS A 1 696 ? -54.635 -38.908 -87.961 1.00 49.19 696 LYS A N 1
ATOM 5758 C CA . LYS A 1 696 ? -53.200 -38.963 -87.616 1.00 49.19 696 LYS A CA 1
ATOM 5759 C C . LYS A 1 696 ? -52.797 -38.041 -86.453 1.00 49.19 696 LYS A C 1
ATOM 5761 O O . LYS A 1 696 ? -51.845 -38.342 -85.748 1.00 49.19 696 LYS A O 1
ATOM 5766 N N . HIS A 1 697 ? -53.571 -36.986 -86.185 1.00 47.94 697 HIS A N 1
ATOM 5767 C CA . HIS A 1 697 ? -53.338 -36.069 -85.056 1.00 47.94 697 HIS A CA 1
ATOM 5768 C C . HIS A 1 697 ? -54.042 -36.482 -83.749 1.00 47.94 697 HIS A C 1
ATOM 5770 O O . HIS A 1 697 ? -53.723 -35.950 -82.692 1.00 47.94 697 HIS A O 1
ATOM 5776 N N . SER A 1 698 ? -54.945 -37.470 -83.795 1.00 47.03 698 SER A N 1
ATOM 5777 C CA . SER A 1 698 ? -55.611 -38.020 -82.601 1.00 47.03 698 SER A CA 1
ATOM 5778 C C . SER A 1 698 ? -54.735 -39.009 -81.820 1.00 47.03 698 SER A C 1
ATOM 5780 O O . SER A 1 698 ? -55.068 -39.332 -80.684 1.00 47.03 698 SER A O 1
ATOM 5782 N N . LEU A 1 699 ? -53.632 -39.496 -82.405 1.00 53.44 699 LEU A N 1
ATOM 5783 C CA . LEU A 1 699 ? -52.761 -40.492 -81.769 1.00 53.44 699 LEU A CA 1
ATOM 5784 C C . LEU A 1 699 ? -51.601 -39.867 -80.968 1.00 53.44 699 LEU A C 1
ATOM 5786 O O . LEU A 1 699 ? -51.153 -40.466 -80.001 1.00 53.44 699 LEU A O 1
ATOM 5790 N N . GLN A 1 700 ? -51.154 -38.650 -81.304 1.00 52.47 700 GLN A N 1
ATOM 5791 C CA . GLN A 1 700 ? -50.028 -37.991 -80.615 1.00 52.47 700 GLN A CA 1
ATOM 5792 C C . GLN A 1 700 ? -50.419 -37.296 -79.297 1.00 52.47 700 GLN A C 1
ATOM 5794 O O . GLN A 1 700 ? -49.565 -37.074 -78.443 1.00 52.47 700 GLN A O 1
ATOM 5799 N N . LEU A 1 701 ? -51.707 -36.998 -79.089 1.00 52.72 701 LEU A N 1
ATOM 5800 C CA . LEU A 1 701 ? -52.214 -36.438 -77.827 1.00 52.72 701 LEU A CA 1
ATOM 5801 C C . LEU A 1 701 ? -52.370 -37.503 -76.724 1.00 52.72 701 LEU A C 1
ATOM 5803 O O . LEU A 1 701 ? -52.162 -37.200 -75.554 1.00 52.72 701 LEU A O 1
ATOM 5807 N N . SER A 1 702 ? -52.628 -38.766 -77.089 1.00 53.53 702 SER A N 1
ATOM 5808 C CA . SER A 1 702 ? -52.814 -39.867 -76.128 1.00 53.53 702 SER A CA 1
ATOM 5809 C C . SER A 1 702 ? -51.509 -40.364 -75.483 1.00 53.53 702 SER A C 1
ATOM 5811 O O . SER A 1 702 ? -51.559 -40.979 -74.415 1.00 53.53 702 SER A O 1
ATOM 5813 N N . GLU A 1 703 ? -50.348 -40.121 -76.097 1.00 58.53 703 GLU A N 1
ATOM 5814 C CA . GLU A 1 703 ? -49.048 -40.533 -75.541 1.00 58.53 703 GLU A CA 1
ATOM 5815 C C . GLU A 1 703 ? -48.508 -39.535 -74.503 1.00 58.53 703 GLU A C 1
ATOM 5817 O O . GLU A 1 703 ? -47.911 -39.954 -73.513 1.00 58.53 703 GLU A O 1
ATOM 5822 N N . LYS A 1 704 ? -48.811 -38.236 -74.646 1.00 54.88 704 LYS A N 1
ATOM 5823 C CA . LYS A 1 704 ? -48.420 -37.186 -73.684 1.00 54.88 704 LYS A CA 1
ATOM 5824 C C . LYS A 1 704 ? -49.182 -37.267 -72.351 1.00 54.88 704 LYS A C 1
ATOM 5826 O O . LYS A 1 704 ? -48.605 -36.991 -71.303 1.00 54.88 704 LYS A O 1
ATOM 5831 N N . GLU A 1 705 ? -50.438 -37.716 -72.358 1.00 58.34 705 GLU A N 1
ATOM 5832 C CA . GLU A 1 705 ? -51.247 -37.897 -71.136 1.00 58.34 705 GLU A CA 1
ATOM 5833 C C . GLU A 1 705 ? -50.775 -39.070 -70.256 1.00 58.34 705 GLU A C 1
ATOM 5835 O O . GLU A 1 705 ? -50.851 -39.004 -69.027 1.00 58.34 705 GLU A O 1
ATOM 5840 N N . LYS A 1 706 ? -50.207 -40.124 -70.859 1.00 60.97 706 LYS A N 1
ATOM 5841 C CA . LYS A 1 706 ? -49.657 -41.276 -70.120 1.00 60.97 706 LYS A CA 1
ATOM 5842 C C . LYS A 1 706 ? -48.313 -40.975 -69.447 1.00 60.97 706 LYS A C 1
ATOM 5844 O O . LYS A 1 706 ? -47.952 -41.646 -68.482 1.00 60.97 706 LYS A O 1
ATOM 5849 N N . GLU A 1 707 ? -47.585 -39.969 -69.927 1.00 58.84 707 GLU A N 1
ATOM 5850 C CA . GLU A 1 707 ? -46.300 -39.533 -69.367 1.00 58.84 707 GLU A CA 1
ATOM 5851 C C . GLU A 1 707 ? -46.503 -38.665 -68.108 1.00 58.84 707 GLU A C 1
ATOM 5853 O O . GLU A 1 707 ? -45.832 -38.866 -67.095 1.00 58.84 707 GLU A O 1
ATOM 5858 N N . ILE A 1 708 ? -47.538 -37.813 -68.101 1.00 58.78 708 ILE A N 1
ATOM 5859 C CA . ILE A 1 708 ? -47.944 -37.001 -66.937 1.00 58.78 708 ILE A CA 1
ATOM 5860 C C . ILE A 1 708 ? -48.455 -37.883 -65.780 1.00 58.78 708 ILE A C 1
ATOM 5862 O O . ILE A 1 708 ? -48.141 -37.632 -64.614 1.00 58.78 708 ILE A O 1
ATOM 5866 N N . GLN A 1 709 ? -49.172 -38.975 -66.077 1.00 59.69 709 GLN A N 1
ATOM 5867 C CA . GLN A 1 709 ? -49.641 -39.910 -65.043 1.00 59.69 709 GLN A CA 1
ATOM 5868 C C . GLN A 1 709 ? -48.507 -40.674 -64.333 1.00 59.69 709 GLN A C 1
ATOM 5870 O O . GLN A 1 709 ? -48.676 -41.028 -63.164 1.00 59.69 709 GLN A O 1
ATOM 5875 N N . ARG A 1 710 ? -47.340 -40.879 -64.967 1.00 60.56 710 ARG A N 1
ATOM 5876 C CA . ARG A 1 710 ? -46.169 -41.497 -64.307 1.00 60.56 710 ARG A CA 1
ATOM 5877 C C . ARG A 1 710 ? -45.481 -40.541 -63.329 1.00 60.56 710 ARG A C 1
ATOM 5879 O O . ARG A 1 710 ? -45.099 -40.969 -62.242 1.00 60.56 710 ARG A O 1
ATOM 5886 N N . CYS A 1 711 ? -45.397 -39.248 -63.649 1.00 55.00 711 CYS A N 1
ATOM 5887 C CA . CYS A 1 711 ? -44.835 -38.238 -62.741 1.00 55.00 711 CYS A CA 1
ATOM 5888 C C . CYS A 1 711 ? -45.691 -38.037 -61.474 1.00 55.00 711 CYS A C 1
ATOM 5890 O O . CYS A 1 711 ? -45.148 -37.966 -60.373 1.00 55.00 711 CYS A O 1
ATOM 5892 N N . HIS A 1 712 ? -47.025 -38.063 -61.585 1.00 60.09 712 HIS A N 1
ATOM 5893 C CA . HIS A 1 712 ? -47.929 -37.993 -60.422 1.00 60.09 712 HIS A CA 1
ATOM 5894 C C . HIS A 1 712 ? -47.918 -39.247 -59.524 1.00 60.09 712 HIS A C 1
ATOM 5896 O O . HIS A 1 712 ? -48.467 -39.231 -58.419 1.00 60.09 712 HIS A O 1
ATOM 5902 N N . GLN A 1 713 ? -47.324 -40.354 -59.972 1.00 59.75 713 GLN A N 1
ATOM 5903 C CA . GLN A 1 713 ? -47.163 -41.563 -59.159 1.00 59.75 713 GLN A CA 1
ATOM 5904 C C . GLN A 1 713 ? -45.832 -41.569 -58.384 1.00 59.75 713 GLN A C 1
ATOM 5906 O O . GLN A 1 713 ? -45.754 -42.200 -57.334 1.00 59.75 713 GLN A O 1
ATOM 5911 N N . HIS A 1 714 ? -44.826 -40.820 -58.854 1.00 58.66 714 HIS A N 1
ATOM 5912 C CA . HIS A 1 714 ? -43.533 -40.657 -58.179 1.00 58.66 714 HIS A CA 1
ATOM 5913 C C . HIS A 1 714 ? -43.602 -39.629 -57.034 1.00 58.66 714 HIS A C 1
ATOM 5915 O O . HIS A 1 714 ? -43.113 -39.901 -55.942 1.00 58.66 714 HIS A O 1
ATOM 5921 N N . LEU A 1 715 ? -44.318 -38.513 -57.235 1.00 56.56 715 LEU A N 1
ATOM 5922 C CA . LEU A 1 715 ? -44.547 -37.488 -56.200 1.00 56.56 715 LEU A CA 1
ATOM 5923 C C . LEU A 1 715 ? -45.337 -38.018 -54.987 1.00 56.56 715 LEU A C 1
ATOM 5925 O O . LEU A 1 715 ? -45.008 -37.702 -53.849 1.00 56.56 715 LEU A O 1
ATOM 5929 N N . ARG A 1 716 ? -46.311 -38.915 -55.208 1.00 58.94 716 ARG A N 1
ATOM 5930 C CA . ARG A 1 716 ? -47.083 -39.549 -54.119 1.00 58.94 716 ARG A CA 1
ATOM 5931 C C . ARG A 1 716 ? -46.285 -40.559 -53.285 1.00 58.94 716 ARG A C 1
ATOM 5933 O O . ARG A 1 716 ? -46.704 -40.881 -52.179 1.00 58.94 716 ARG A O 1
ATOM 5940 N N . LYS A 1 717 ? -45.159 -41.069 -53.796 1.00 58.91 717 LYS A N 1
ATOM 5941 C CA . LYS A 1 717 ? -44.242 -41.926 -53.026 1.00 58.91 717 LYS A CA 1
ATOM 5942 C C . LYS A 1 717 ? -43.324 -41.099 -52.123 1.00 58.91 717 LYS A C 1
ATOM 5944 O O . LYS A 1 717 ? -43.136 -41.471 -50.972 1.00 58.91 717 LYS A O 1
ATOM 5949 N N . GLU A 1 718 ? -42.831 -39.961 -52.610 1.00 58.56 718 GLU A N 1
ATOM 5950 C CA . GLU A 1 718 ? -41.982 -39.052 -51.823 1.00 58.56 718 GLU A CA 1
ATOM 5951 C C . GLU A 1 718 ? -42.757 -38.316 -50.714 1.00 58.56 718 GLU A C 1
ATOM 5953 O O . GLU A 1 718 ? -42.214 -38.095 -49.631 1.00 58.56 718 GLU A O 1
ATOM 5958 N N . GLU A 1 719 ? -44.037 -37.980 -50.926 1.00 59.75 719 GLU A N 1
ATOM 5959 C CA . GLU A 1 719 ? -44.894 -37.418 -49.866 1.00 59.75 719 GLU A CA 1
ATOM 5960 C C . GLU A 1 719 ? -45.187 -38.433 -48.746 1.00 59.75 719 GLU A C 1
ATOM 5962 O O . GLU A 1 719 ? -45.150 -38.070 -47.569 1.00 59.75 719 GLU A O 1
ATOM 5967 N N . ALA A 1 720 ? -45.368 -39.716 -49.083 1.00 60.75 720 ALA A N 1
ATOM 5968 C CA . ALA A 1 720 ? -45.601 -40.778 -48.101 1.00 60.75 720 ALA A CA 1
ATOM 5969 C C . ALA A 1 720 ? -44.357 -41.081 -47.234 1.00 60.75 720 ALA A C 1
ATOM 5971 O O . ALA A 1 720 ? -44.486 -41.332 -46.035 1.00 60.75 720 ALA A O 1
ATOM 5972 N N . GLU A 1 721 ? -43.146 -41.002 -47.799 1.00 61.94 721 GLU A N 1
ATOM 5973 C CA . GLU A 1 721 ? -41.887 -41.159 -47.045 1.00 61.94 721 GLU A CA 1
ATOM 5974 C C . GLU A 1 721 ? -41.627 -39.972 -46.094 1.00 61.94 721 GLU A C 1
ATOM 5976 O O . GLU A 1 721 ? -41.131 -40.155 -44.977 1.00 61.94 721 GLU A O 1
ATOM 5981 N N . LYS A 1 722 ? -42.040 -38.755 -46.481 1.00 59.81 722 LYS A N 1
ATOM 5982 C CA . LYS A 1 722 ? -41.969 -37.558 -45.625 1.00 59.81 722 LYS A CA 1
ATOM 5983 C C . LYS A 1 722 ? -42.932 -37.618 -44.436 1.00 59.81 722 LYS A C 1
ATOM 5985 O O . LYS A 1 722 ? -42.552 -37.236 -43.327 1.00 59.81 722 LYS A O 1
ATOM 5990 N N . GLU A 1 723 ? -44.154 -38.111 -44.635 1.00 61.94 723 GLU A N 1
ATOM 5991 C CA . GLU A 1 723 ? -45.131 -38.277 -43.548 1.00 61.94 723 GLU A CA 1
ATOM 5992 C C . GLU A 1 723 ? -44.697 -39.346 -42.534 1.00 61.94 723 GLU A C 1
ATOM 5994 O O . GLU A 1 723 ? -44.865 -39.156 -41.325 1.00 61.94 723 GLU A O 1
ATOM 5999 N N . GLN A 1 724 ? -44.045 -40.418 -42.994 1.00 60.91 724 GLN A N 1
ATOM 6000 C CA . GLN A 1 724 ? -43.531 -41.478 -42.124 1.00 60.91 724 GLN A CA 1
ATOM 6001 C C . GLN A 1 724 ? -42.381 -40.985 -41.222 1.00 60.91 724 GLN A C 1
ATOM 6003 O O . GLN A 1 724 ? -42.358 -41.287 -40.027 1.00 60.91 724 GLN A O 1
ATOM 6008 N N . TYR A 1 725 ? -41.488 -40.137 -41.747 1.00 57.06 725 TYR A N 1
ATOM 6009 C CA . TYR A 1 725 ? -40.417 -39.499 -40.969 1.00 57.06 725 TYR A CA 1
ATOM 6010 C C . TYR A 1 725 ? -40.956 -38.480 -39.943 1.00 57.06 725 TYR A C 1
ATOM 6012 O O . TYR A 1 725 ? -40.481 -38.409 -38.806 1.00 57.06 725 TYR A O 1
ATOM 6020 N N . CYS A 1 726 ? -42.007 -37.730 -40.297 1.00 57.75 726 CYS A N 1
ATOM 6021 C CA . CYS A 1 726 ? -42.662 -36.788 -39.384 1.00 57.75 726 CYS A CA 1
ATOM 6022 C C . CYS A 1 726 ? -43.391 -37.488 -38.222 1.00 57.75 726 CYS A C 1
ATOM 6024 O O . CYS A 1 726 ? -43.425 -36.960 -37.107 1.00 57.75 726 CYS A O 1
ATOM 6026 N N . HIS A 1 727 ? -43.952 -38.679 -38.454 1.00 66.88 727 HIS A N 1
ATOM 6027 C CA . HIS A 1 727 ? -44.586 -39.474 -37.400 1.00 66.88 727 HIS A CA 1
ATOM 6028 C C . HIS A 1 727 ? -43.554 -40.038 -36.406 1.00 66.88 727 HIS A C 1
ATOM 6030 O O . HIS A 1 727 ? -43.791 -40.040 -35.199 1.00 66.88 727 HIS A O 1
ATOM 6036 N N . GLN A 1 728 ? -42.377 -40.440 -36.894 1.00 63.94 728 GLN A N 1
ATOM 6037 C CA . GLN A 1 728 ? -41.292 -40.982 -36.070 1.00 63.94 728 GLN A CA 1
ATOM 6038 C C . GLN A 1 728 ? -40.630 -39.910 -35.184 1.00 63.94 728 GLN A C 1
ATOM 6040 O O . GLN A 1 728 ? -40.293 -40.166 -34.028 1.00 63.94 728 GLN A O 1
ATOM 6045 N N . LEU A 1 729 ? -40.522 -38.673 -35.683 1.00 61.00 729 LEU A N 1
ATOM 6046 C CA . LEU A 1 729 ? -40.079 -37.518 -34.892 1.00 61.00 729 LEU A CA 1
ATOM 6047 C C . LEU A 1 729 ? -41.047 -37.183 -33.746 1.00 61.00 729 LEU A C 1
ATOM 6049 O O . LEU A 1 729 ? -40.595 -36.946 -32.627 1.00 61.00 729 LEU A O 1
ATOM 6053 N N . LYS A 1 730 ? -42.365 -37.236 -33.988 1.00 65.69 730 LYS A N 1
ATOM 6054 C CA . LYS A 1 730 ? -43.379 -36.995 -32.943 1.00 65.69 730 LYS A CA 1
ATOM 6055 C C . LYS A 1 730 ? -43.402 -38.082 -31.865 1.00 65.69 730 LYS A C 1
ATOM 6057 O O . LYS A 1 730 ? -43.642 -37.771 -30.700 1.00 65.69 730 LYS A O 1
ATOM 6062 N N . GLU A 1 731 ? -43.137 -39.343 -32.212 1.00 69.31 731 GLU A N 1
ATOM 6063 C CA . GLU A 1 731 ? -43.001 -40.416 -31.215 1.00 69.31 731 GLU A CA 1
ATOM 6064 C C . GLU A 1 731 ? -41.741 -40.266 -30.354 1.00 69.31 731 GLU A C 1
ATOM 6066 O O . GLU A 1 731 ? -41.804 -40.437 -29.135 1.00 69.31 731 GLU A O 1
ATOM 6071 N N . ASN A 1 732 ? -40.611 -39.888 -30.958 1.00 65.50 732 ASN A N 1
ATOM 6072 C CA . ASN A 1 732 ? -39.365 -39.657 -30.225 1.00 65.50 732 ASN A CA 1
ATOM 6073 C C . ASN A 1 732 ? -39.475 -38.469 -29.258 1.00 65.50 732 ASN A C 1
ATOM 6075 O O . ASN A 1 732 ? -38.990 -38.546 -28.130 1.00 65.50 732 ASN A O 1
ATOM 6079 N N . GLU A 1 733 ? -40.164 -37.400 -29.661 1.00 66.75 733 GLU A N 1
ATOM 6080 C CA . GLU A 1 733 ? -40.434 -36.243 -28.804 1.00 66.75 733 GLU A CA 1
ATOM 6081 C C . GLU A 1 733 ? -41.345 -36.620 -27.621 1.00 66.75 733 GLU A C 1
ATOM 6083 O O . GLU A 1 733 ? -41.081 -36.247 -26.477 1.00 66.75 733 GLU A O 1
ATOM 6088 N N . LYS A 1 734 ? -42.358 -37.462 -27.860 1.00 73.62 734 LYS A N 1
ATOM 6089 C CA . LYS A 1 734 ? -43.254 -37.963 -26.808 1.00 73.62 734 LYS A CA 1
ATOM 6090 C C . LYS A 1 734 ? -42.527 -38.864 -25.800 1.00 73.62 734 LYS A C 1
ATOM 6092 O O . LYS A 1 734 ? -42.723 -38.699 -24.597 1.00 73.62 734 LYS A O 1
ATOM 6097 N N . ASN A 1 735 ? -41.642 -39.747 -26.271 1.00 70.88 735 ASN A N 1
ATOM 6098 C CA . ASN A 1 735 ? -40.803 -40.592 -25.411 1.00 70.88 735 ASN A CA 1
ATOM 6099 C C . ASN A 1 735 ? -39.805 -39.770 -24.581 1.00 70.88 735 ASN A C 1
ATOM 6101 O O . ASN A 1 735 ? -39.591 -40.063 -23.404 1.00 70.88 735 ASN A O 1
ATOM 6105 N N . TYR A 1 736 ? -39.228 -38.712 -25.157 1.00 61.00 736 TYR A N 1
ATOM 6106 C CA . TYR A 1 736 ? -38.309 -37.823 -24.444 1.00 61.00 736 TYR A CA 1
ATOM 6107 C C . TYR A 1 736 ? -39.019 -37.017 -23.343 1.00 61.00 736 TYR A C 1
ATOM 6109 O O . TYR A 1 736 ? -38.517 -36.912 -22.222 1.00 61.00 736 TYR A O 1
ATOM 6117 N N . ILE A 1 737 ? -40.231 -36.521 -23.616 1.00 70.88 737 ILE A N 1
ATOM 6118 C CA . ILE A 1 737 ? -41.060 -35.823 -22.622 1.00 70.88 737 ILE A CA 1
ATOM 6119 C C . ILE A 1 737 ? -41.479 -36.769 -21.485 1.00 70.88 737 ILE A C 1
ATOM 6121 O O . ILE A 1 737 ? -41.438 -36.376 -20.319 1.00 70.88 737 ILE A O 1
ATOM 6125 N N . GLN A 1 738 ? -41.803 -38.031 -21.784 1.00 69.56 738 GLN A N 1
ATOM 6126 C CA . GLN A 1 738 ? -42.114 -39.030 -20.754 1.00 69.56 738 GLN A CA 1
ATOM 6127 C C . GLN A 1 738 ? -40.909 -39.354 -19.858 1.00 69.56 738 GLN A C 1
ATOM 6129 O O . GLN A 1 738 ? -41.067 -39.459 -18.643 1.00 69.56 738 GLN A O 1
ATOM 6134 N N . GLN A 1 739 ? -39.696 -39.441 -20.413 1.00 66.38 739 GLN A N 1
ATOM 6135 C CA . GLN A 1 739 ? -38.478 -39.638 -19.613 1.00 66.38 739 GLN A CA 1
ATOM 6136 C C . GLN A 1 739 ? -38.167 -38.439 -18.704 1.00 66.38 739 GLN A C 1
ATOM 6138 O O . GLN A 1 739 ? -37.704 -38.625 -17.577 1.00 66.38 739 GLN A O 1
ATOM 6143 N N . LEU A 1 740 ? -38.449 -37.215 -19.160 1.00 61.53 740 LEU A N 1
ATOM 6144 C CA . LEU A 1 740 ? -38.305 -36.008 -18.342 1.00 61.53 740 LEU A CA 1
ATOM 6145 C C . LEU A 1 740 ? -39.322 -35.964 -17.194 1.00 61.53 740 LEU A C 1
ATOM 6147 O O . LEU A 1 740 ? -38.954 -35.590 -16.085 1.00 61.53 740 LEU A O 1
ATOM 6151 N N . GLN A 1 741 ? -40.563 -36.402 -17.423 1.00 67.50 741 GLN A N 1
ATOM 6152 C CA . GLN A 1 741 ? -41.593 -36.462 -16.378 1.00 67.50 741 GLN A CA 1
ATOM 6153 C C . GLN A 1 741 ? -41.281 -37.501 -15.291 1.00 67.50 741 GLN A C 1
ATOM 6155 O O . GLN A 1 741 ? -41.512 -37.233 -14.113 1.00 67.50 741 GLN A O 1
ATOM 6160 N N . VAL A 1 742 ? -40.700 -38.651 -15.656 1.00 72.31 742 VAL A N 1
ATOM 6161 C CA . VAL A 1 742 ? -40.245 -39.660 -14.679 1.00 72.31 742 VAL A CA 1
ATOM 6162 C C . VAL A 1 742 ? -39.073 -39.127 -13.847 1.00 72.31 742 VAL A C 1
ATOM 6164 O O . VAL A 1 742 ? -39.095 -39.234 -12.622 1.00 72.31 742 VAL A O 1
ATOM 6167 N N . LYS A 1 743 ? -38.096 -38.457 -14.475 1.00 63.75 743 LYS A N 1
ATOM 6168 C CA . LYS A 1 743 ? -36.982 -37.818 -13.750 1.00 63.75 743 LYS A CA 1
ATOM 6169 C C . LYS A 1 743 ? -37.433 -36.702 -12.808 1.00 63.75 743 LYS A C 1
ATOM 6171 O O . LYS A 1 743 ? -36.848 -36.543 -11.739 1.00 63.75 743 LYS A O 1
ATOM 6176 N N . ASP A 1 744 ? -38.450 -35.931 -13.183 1.00 67.94 744 ASP A N 1
ATOM 6177 C CA . ASP A 1 744 ? -38.989 -34.862 -12.336 1.00 67.94 744 ASP A CA 1
ATOM 6178 C C . ASP A 1 744 ? -39.742 -35.427 -11.114 1.00 67.94 744 ASP A C 1
ATOM 6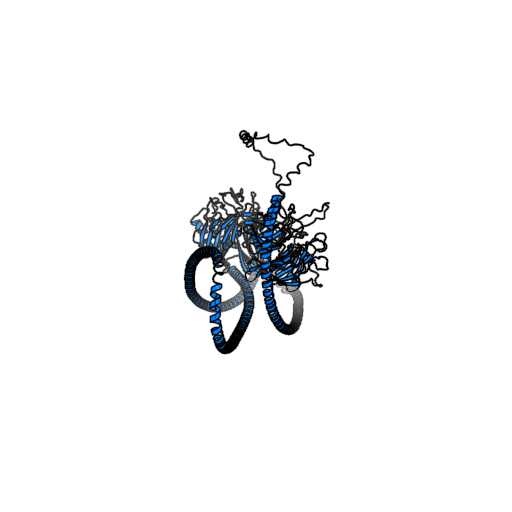180 O O . ASP A 1 744 ? -39.644 -34.892 -10.004 1.00 67.94 744 ASP A O 1
ATOM 6184 N N . GLN A 1 745 ? -40.407 -36.579 -11.271 1.00 67.62 745 GLN A N 1
ATOM 6185 C CA . GLN A 1 745 ? -40.989 -37.327 -10.152 1.00 67.62 745 GLN A CA 1
ATOM 6186 C C . GLN A 1 745 ? -39.916 -37.893 -9.206 1.00 67.62 745 GLN A C 1
ATOM 6188 O O . GLN A 1 745 ? -40.029 -37.699 -7.995 1.00 67.62 745 GLN A O 1
ATOM 6193 N N . GLU A 1 746 ? -38.837 -38.489 -9.726 1.00 70.44 746 GLU A N 1
ATOM 6194 C CA . GLU A 1 746 ? -37.709 -38.983 -8.913 1.00 70.44 746 GLU A CA 1
ATOM 6195 C C . GLU A 1 746 ? -37.009 -37.852 -8.134 1.00 70.44 746 GLU A C 1
ATOM 6197 O O . GLU A 1 746 ? -36.710 -37.987 -6.944 1.00 70.44 746 GLU A O 1
ATOM 6202 N N . LEU A 1 747 ? -36.807 -36.690 -8.768 1.00 60.59 747 LEU A N 1
ATOM 6203 C CA . LEU A 1 747 ? -36.262 -35.488 -8.123 1.00 60.59 747 LEU A CA 1
ATOM 6204 C C . LEU A 1 747 ? -37.181 -34.947 -7.021 1.00 60.59 747 LEU A C 1
ATOM 6206 O O . LEU A 1 747 ? -36.703 -34.444 -6.000 1.00 60.59 747 LEU A O 1
ATOM 6210 N N . THR A 1 748 ? -38.494 -35.061 -7.205 1.00 65.56 748 THR A N 1
ATOM 6211 C CA . THR A 1 748 ? -39.486 -34.631 -6.215 1.00 65.56 748 THR A CA 1
ATOM 6212 C C . THR A 1 748 ? -39.520 -35.569 -5.005 1.00 65.56 748 THR A C 1
ATOM 6214 O O . THR A 1 748 ? -39.610 -35.091 -3.870 1.00 65.56 748 THR A O 1
ATOM 6217 N N . GLU A 1 749 ? -39.375 -36.882 -5.197 1.00 69.88 749 GLU A N 1
ATOM 6218 C CA . GLU A 1 749 ? -39.271 -37.839 -4.086 1.00 69.88 749 GLU A CA 1
ATOM 6219 C C . GLU A 1 749 ? -37.950 -37.711 -3.316 1.00 69.88 749 GLU A C 1
ATOM 6221 O O . GLU A 1 749 ? -37.962 -37.689 -2.083 1.00 69.88 749 GLU A O 1
ATOM 6226 N N . MET A 1 750 ? -36.828 -37.486 -4.006 1.00 61.72 750 MET A N 1
ATOM 6227 C CA . MET A 1 750 ? -35.537 -37.179 -3.373 1.00 61.72 750 MET A CA 1
ATOM 6228 C C . MET A 1 750 ? -35.594 -35.916 -2.500 1.00 61.72 750 MET A C 1
ATOM 6230 O O . MET A 1 750 ? -35.051 -35.893 -1.393 1.00 61.72 750 MET A O 1
ATOM 6234 N N . ARG A 1 751 ? -36.302 -34.868 -2.947 1.00 63.91 751 ARG A N 1
ATOM 6235 C CA . ARG A 1 751 ? -36.511 -33.647 -2.147 1.00 63.91 751 ARG A CA 1
ATOM 6236 C C . ARG A 1 751 ? -37.364 -33.904 -0.906 1.00 63.91 751 ARG A C 1
ATOM 6238 O O . ARG A 1 751 ? -37.061 -33.355 0.151 1.00 63.91 751 ARG A O 1
ATOM 6245 N N . LYS A 1 752 ? -38.390 -34.755 -1.004 1.00 68.25 752 LYS A N 1
ATOM 6246 C CA . LYS A 1 752 ? -39.205 -35.159 0.154 1.00 68.25 752 LYS A CA 1
ATOM 6247 C C . LYS A 1 752 ? -38.391 -35.969 1.165 1.00 68.25 752 LYS A C 1
ATOM 6249 O O . LYS A 1 752 ? -38.483 -35.694 2.358 1.00 68.25 752 LYS A O 1
ATOM 6254 N N . TYR A 1 753 ? -37.547 -36.890 0.701 1.00 65.31 753 TYR A N 1
ATOM 6255 C CA . TYR A 1 753 ? -36.654 -37.665 1.566 1.00 65.31 753 TYR A CA 1
ATOM 6256 C C . TYR A 1 753 ? -35.639 -36.770 2.298 1.00 65.31 753 TYR A C 1
ATOM 6258 O O . TYR A 1 753 ? -35.471 -36.874 3.513 1.00 65.31 753 TYR A O 1
ATOM 6266 N N . HIS A 1 754 ? -35.029 -35.815 1.589 1.00 58.31 754 HIS A N 1
ATOM 6267 C CA . HIS A 1 754 ? -34.086 -34.866 2.185 1.00 58.31 754 HIS A CA 1
ATOM 6268 C C . HIS A 1 754 ? -34.761 -33.909 3.187 1.00 58.31 754 HIS A C 1
ATOM 6270 O O . HIS A 1 754 ? -34.160 -33.532 4.193 1.00 58.31 754 HIS A O 1
ATOM 6276 N N . HIS A 1 755 ? -36.021 -33.529 2.951 1.00 61.78 755 HIS A N 1
ATOM 6277 C CA . HIS A 1 755 ? -36.792 -32.713 3.892 1.00 61.78 755 HIS A CA 1
ATOM 6278 C C . HIS A 1 755 ? -37.127 -33.476 5.184 1.00 61.78 755 HIS A C 1
ATOM 6280 O O . HIS A 1 755 ? -37.018 -32.916 6.273 1.00 61.78 755 HIS A O 1
ATOM 6286 N N . LEU A 1 756 ? -37.448 -34.769 5.079 1.00 67.31 756 LEU A N 1
ATOM 6287 C CA . LEU A 1 756 ? -37.715 -35.626 6.236 1.00 67.31 756 LEU A CA 1
ATOM 6288 C C . LEU A 1 756 ? -36.446 -35.860 7.082 1.00 67.31 756 LEU A C 1
ATOM 6290 O O . LEU A 1 756 ? -36.499 -35.790 8.309 1.00 67.31 756 LEU A O 1
ATOM 6294 N N . GLN A 1 757 ? -35.285 -36.041 6.437 1.00 59.78 757 GLN A N 1
ATOM 6295 C CA . GLN A 1 757 ? -33.988 -36.131 7.125 1.00 59.78 757 GLN A CA 1
ATOM 6296 C C . GLN A 1 757 ? -33.613 -34.838 7.861 1.00 59.78 757 GLN A C 1
ATOM 6298 O O . GLN A 1 757 ? -33.049 -34.890 8.956 1.00 59.78 757 GLN A O 1
ATOM 6303 N N . LEU A 1 758 ? -33.928 -33.676 7.282 1.00 59.66 758 LEU A N 1
ATOM 6304 C CA . LEU A 1 758 ? -33.705 -32.386 7.935 1.00 59.66 758 LEU A CA 1
ATOM 6305 C C . LEU A 1 758 ? -34.568 -32.241 9.194 1.00 59.66 758 LEU A C 1
ATOM 6307 O O . LEU A 1 758 ? -34.035 -31.851 10.228 1.00 59.66 758 LEU A O 1
ATOM 6311 N N . GLN A 1 759 ? -35.843 -32.640 9.148 1.00 64.62 759 GLN A N 1
ATOM 6312 C CA . GLN A 1 759 ? -36.735 -32.590 10.314 1.00 64.62 759 GLN A CA 1
ATOM 6313 C C . GLN A 1 759 ? -36.309 -33.549 11.441 1.00 64.62 759 GLN A C 1
ATOM 6315 O O . GLN A 1 759 ? -36.340 -33.169 12.613 1.00 64.62 759 GLN A O 1
ATOM 6320 N N . GLU A 1 760 ? -35.843 -34.763 11.122 1.00 65.88 760 GLU A N 1
ATOM 6321 C CA . GLU A 1 760 ? -35.295 -35.677 12.138 1.00 65.88 760 GLU A CA 1
ATOM 6322 C C . GLU A 1 760 ? -34.004 -35.147 12.777 1.00 65.88 760 GLU A C 1
ATOM 6324 O O . GLU A 1 760 ? -33.794 -35.301 13.985 1.00 65.88 760 GLU A O 1
ATOM 6329 N N . ASN A 1 761 ? -33.129 -34.518 11.989 1.00 59.50 761 ASN A N 1
ATOM 6330 C CA . ASN A 1 761 ? -31.904 -33.912 12.505 1.00 59.50 761 ASN A CA 1
ATOM 6331 C C . ASN A 1 761 ? -32.211 -32.698 13.391 1.00 59.50 761 ASN A C 1
ATOM 6333 O O . ASN A 1 761 ? -31.591 -32.538 14.441 1.00 59.50 761 ASN A O 1
ATOM 6337 N N . GLU A 1 762 ? -33.210 -31.894 13.030 1.00 65.44 762 GLU A N 1
ATOM 6338 C CA . GLU A 1 762 ? -33.661 -30.751 13.825 1.00 65.44 762 GLU A CA 1
ATOM 6339 C C . GLU A 1 762 ? -34.259 -31.190 15.174 1.00 65.44 762 GLU A C 1
ATOM 6341 O O . GLU A 1 762 ? -33.954 -30.604 16.216 1.00 65.44 762 GLU A O 1
ATOM 6346 N N . ALA A 1 763 ? -35.034 -32.281 15.188 1.00 67.06 763 ALA A N 1
ATOM 6347 C CA . ALA A 1 763 ? -35.560 -32.876 16.416 1.00 67.06 763 ALA A CA 1
ATOM 6348 C C . ALA A 1 763 ? -34.442 -33.430 17.322 1.00 67.06 763 ALA A C 1
ATOM 6350 O O . ALA A 1 763 ? -34.446 -33.185 18.531 1.00 67.06 763 ALA A O 1
ATOM 6351 N N . LYS A 1 764 ? -33.435 -34.106 16.746 1.00 65.75 764 LYS A N 1
ATOM 6352 C CA . LYS A 1 764 ? -32.258 -34.607 17.485 1.00 65.75 764 LYS A CA 1
ATOM 6353 C C . LYS A 1 764 ? -31.398 -33.472 18.053 1.00 65.75 764 LYS A C 1
ATOM 6355 O O . LYS A 1 764 ? -30.850 -33.615 19.146 1.00 65.75 764 LYS A O 1
ATOM 6360 N N . ILE A 1 765 ? -31.288 -32.345 17.348 1.00 64.31 765 ILE A N 1
ATOM 6361 C CA . ILE A 1 765 ? -30.568 -31.153 17.823 1.00 64.31 765 ILE A CA 1
ATOM 6362 C C . ILE A 1 765 ? -31.332 -30.480 18.969 1.00 64.31 765 ILE A C 1
ATOM 6364 O O . ILE A 1 765 ? -30.726 -30.196 20.001 1.00 64.31 765 ILE A O 1
ATOM 6368 N N . LYS A 1 766 ? -32.657 -30.313 18.857 1.00 65.75 766 LYS A N 1
ATOM 6369 C CA . LYS A 1 766 ? -33.487 -29.761 19.945 1.00 65.75 766 LYS A CA 1
ATOM 6370 C C . LYS A 1 766 ? -33.429 -30.611 21.214 1.00 65.75 766 LYS A C 1
ATOM 6372 O O . LYS A 1 766 ? -33.293 -30.064 22.304 1.00 65.75 766 LYS A O 1
ATOM 6377 N N . GLN A 1 767 ? -33.447 -31.938 21.081 1.00 68.19 767 GLN A N 1
ATOM 6378 C CA . GLN A 1 767 ? -33.322 -32.843 22.226 1.00 68.19 767 GLN A CA 1
ATOM 6379 C C . GLN A 1 767 ? -31.931 -32.762 22.883 1.00 68.19 767 GLN A C 1
ATOM 6381 O O . GLN A 1 767 ? -31.822 -32.781 24.108 1.00 68.19 767 GLN A O 1
ATOM 6386 N N . LYS A 1 768 ? -30.857 -32.604 22.094 1.00 65.50 768 LYS A N 1
ATOM 6387 C CA . LYS A 1 768 ? -29.507 -32.369 22.636 1.00 65.50 768 LYS A CA 1
ATOM 6388 C C . LYS A 1 768 ? -29.391 -31.014 23.337 1.00 65.50 768 LYS A C 1
ATOM 6390 O O . LYS A 1 768 ? -28.779 -30.956 24.396 1.00 65.50 768 LYS A O 1
ATOM 6395 N N . MET A 1 769 ? -29.998 -29.956 22.798 1.00 59.47 769 MET A N 1
ATOM 6396 C CA . MET A 1 769 ? -30.016 -28.634 23.438 1.00 59.47 769 MET A CA 1
ATOM 6397 C C . MET A 1 769 ? -30.748 -28.651 24.784 1.00 59.47 769 MET A C 1
ATOM 6399 O O . MET A 1 769 ? -30.237 -28.098 25.750 1.00 59.47 769 MET A O 1
ATOM 6403 N N . GLN A 1 770 ? -31.882 -29.350 24.883 1.00 63.16 770 GLN A N 1
ATOM 6404 C CA . GLN A 1 770 ? -32.602 -29.499 26.155 1.00 63.16 770 GLN A CA 1
ATOM 6405 C C . GLN A 1 770 ? -31.782 -30.258 27.210 1.00 63.16 770 GLN A C 1
ATOM 6407 O O . GLN A 1 770 ? -31.802 -29.891 28.384 1.00 63.16 770 GLN A O 1
ATOM 6412 N N . ASN A 1 771 ? -31.012 -31.272 26.801 1.00 63.06 771 ASN A N 1
ATOM 6413 C CA . ASN A 1 771 ? -30.109 -31.979 27.712 1.00 63.06 771 ASN A CA 1
ATOM 6414 C C . ASN A 1 771 ? -28.934 -31.096 28.166 1.00 63.06 771 ASN A C 1
ATOM 6416 O O . ASN A 1 771 ? -28.557 -31.147 29.335 1.00 63.06 771 ASN A O 1
ATOM 6420 N N . PHE A 1 772 ? -28.387 -30.260 27.276 1.00 60.44 772 PHE A N 1
ATOM 6421 C CA . PHE A 1 772 ? -27.340 -29.300 27.638 1.00 60.44 772 PHE A CA 1
ATOM 6422 C C . PHE A 1 772 ? -27.843 -28.210 28.590 1.00 60.44 772 PHE A C 1
ATOM 6424 O O . PHE A 1 772 ? -27.140 -27.886 29.542 1.00 60.44 772 PHE A O 1
ATOM 6431 N N . ASP A 1 773 ? -29.061 -27.696 28.402 1.00 63.75 773 ASP A N 1
ATOM 6432 C CA . ASP A 1 773 ? -29.658 -26.719 29.324 1.00 63.75 773 ASP A CA 1
ATOM 6433 C C . ASP A 1 773 ? -29.878 -27.307 30.723 1.00 63.75 773 ASP A C 1
ATOM 6435 O O . ASP A 1 773 ? -29.648 -26.636 31.733 1.00 63.75 773 ASP A O 1
ATOM 6439 N N . HIS A 1 774 ? -30.271 -28.581 30.804 1.00 67.25 774 HIS A N 1
ATOM 6440 C CA . HIS A 1 774 ? -30.445 -29.265 32.083 1.00 67.25 774 HIS A CA 1
ATOM 6441 C C . HIS A 1 774 ? -29.109 -29.455 32.828 1.00 67.25 774 HIS A C 1
ATOM 6443 O O . HIS A 1 774 ? -29.029 -29.209 34.034 1.00 67.25 774 HIS A O 1
ATOM 6449 N N . GLU A 1 775 ? -28.038 -29.821 32.117 1.00 65.62 775 GLU A N 1
ATOM 6450 C CA . GLU A 1 775 ? -26.683 -29.905 32.686 1.00 65.62 775 GLU A CA 1
ATOM 6451 C C . GLU A 1 775 ? -26.137 -28.527 33.094 1.00 65.62 775 GLU A C 1
ATOM 6453 O O . GLU A 1 775 ? -25.517 -28.389 34.150 1.00 65.62 775 GLU A O 1
ATOM 6458 N N . LEU A 1 776 ? -26.424 -27.483 32.311 1.00 61.97 776 LEU A N 1
ATOM 6459 C CA . LEU A 1 776 ? -26.018 -26.112 32.616 1.00 61.97 776 LEU A CA 1
ATOM 6460 C C . LEU A 1 776 ? -26.686 -25.595 33.900 1.00 61.97 776 LEU A C 1
ATOM 6462 O O . LEU A 1 776 ? -26.030 -24.959 34.726 1.00 61.97 776 LEU A O 1
ATOM 6466 N N . GLN A 1 777 ? -27.973 -25.894 34.106 1.00 65.44 777 GLN A N 1
ATOM 6467 C CA . GLN A 1 777 ? -28.670 -25.550 35.350 1.00 65.44 777 GLN A CA 1
ATOM 6468 C C . GLN A 1 777 ? -28.111 -26.306 36.561 1.00 65.44 777 GLN A C 1
ATOM 6470 O O . GLN A 1 777 ? -28.007 -25.730 37.646 1.00 65.44 777 GLN A O 1
ATOM 6475 N N . LYS A 1 778 ? -27.692 -27.564 36.383 1.00 69.44 778 LYS A N 1
ATOM 6476 C CA . LYS A 1 778 ? -27.037 -28.345 37.439 1.00 69.44 778 LYS A CA 1
ATOM 6477 C C . LYS A 1 778 ? -25.681 -27.746 37.830 1.00 69.44 778 LYS A C 1
ATOM 6479 O O . LYS A 1 778 ? -25.432 -27.551 39.017 1.00 69.44 778 LYS A O 1
ATOM 6484 N N . MET A 1 779 ? -24.854 -27.376 36.850 1.00 62.34 779 MET A N 1
ATOM 6485 C CA . MET A 1 779 ? -23.553 -26.743 37.105 1.00 62.34 779 MET A CA 1
ATOM 6486 C C . MET A 1 779 ? -23.682 -25.351 37.737 1.00 62.34 779 MET A C 1
ATOM 6488 O O . MET A 1 779 ? -22.890 -25.010 38.610 1.00 62.34 779 MET A O 1
ATOM 6492 N N . LYS A 1 780 ? -24.699 -24.557 37.366 1.00 67.00 780 LYS A N 1
ATOM 6493 C CA . LYS A 1 780 ? -24.970 -23.263 38.021 1.00 67.00 780 LYS A CA 1
ATOM 6494 C C . LYS A 1 780 ? -25.286 -23.421 39.508 1.00 67.00 780 LYS A C 1
ATOM 6496 O O . LYS A 1 780 ? -24.781 -22.655 40.319 1.00 67.00 780 LYS A O 1
ATOM 6501 N N . LYS A 1 781 ? -26.069 -24.440 39.868 1.00 68.31 781 LYS A N 1
ATOM 6502 C CA . LYS A 1 781 ? -26.398 -24.729 41.268 1.00 68.31 781 LYS A CA 1
ATOM 6503 C C . LYS A 1 781 ? -25.176 -25.201 42.068 1.00 68.31 781 LYS A C 1
ATOM 6505 O O . LYS A 1 781 ? -24.988 -24.772 43.200 1.00 68.31 781 LYS A O 1
ATOM 6510 N N . GLU A 1 782 ? -24.315 -26.026 41.468 1.00 67.06 782 GLU A N 1
ATOM 6511 C CA . GLU A 1 782 ? -23.041 -26.431 42.087 1.00 67.06 782 GLU A CA 1
ATOM 6512 C C . GLU A 1 782 ? -22.074 -25.247 42.266 1.00 67.06 782 GLU A C 1
ATOM 6514 O O . GLU A 1 782 ? -21.337 -25.199 43.252 1.00 67.06 782 GLU A O 1
ATOM 6519 N N . LEU A 1 783 ? -22.103 -24.267 41.356 1.00 59.47 783 LEU A N 1
ATOM 6520 C CA . LEU A 1 783 ? -21.310 -23.041 41.460 1.00 59.47 783 LEU A CA 1
ATOM 6521 C C . LEU A 1 783 ? -21.788 -22.144 42.615 1.00 59.47 783 LEU A C 1
ATOM 6523 O O . LEU A 1 783 ? -20.962 -21.707 43.413 1.00 59.47 783 LEU A O 1
ATOM 6527 N N . GLU A 1 784 ? -23.101 -21.936 42.761 1.00 68.88 784 GLU A N 1
ATOM 6528 C CA . GLU A 1 784 ? -23.676 -21.165 43.881 1.00 68.88 784 GLU A CA 1
ATOM 6529 C C . GLU A 1 784 ? -23.352 -21.792 45.248 1.00 68.88 784 GLU A C 1
ATOM 6531 O O . GLU A 1 784 ? -23.067 -21.086 46.221 1.00 68.88 784 GLU A O 1
ATOM 6536 N N . ASP A 1 785 ? -23.366 -23.124 45.341 1.00 69.44 785 ASP A N 1
ATOM 6537 C CA . ASP A 1 785 ? -23.006 -23.827 46.574 1.00 69.44 785 ASP A CA 1
ATOM 6538 C C . ASP A 1 785 ? -21.498 -23.705 46.879 1.00 69.44 785 ASP A C 1
ATOM 6540 O O . ASP A 1 785 ? -21.109 -23.565 48.044 1.00 69.44 785 ASP A O 1
ATOM 6544 N N . LYS A 1 786 ? -20.640 -23.666 45.847 1.00 64.88 786 LYS A N 1
ATOM 6545 C CA . LYS A 1 786 ? -19.193 -23.428 45.992 1.00 64.88 786 LYS A CA 1
ATOM 6546 C C . LYS A 1 786 ? -18.852 -21.984 46.353 1.00 64.88 786 LYS A C 1
ATOM 6548 O O . LYS A 1 786 ? -17.927 -21.770 47.137 1.00 64.88 786 LYS A O 1
ATOM 6553 N N . GLU A 1 787 ? -19.606 -21.004 45.865 1.00 64.62 787 GLU A N 1
ATOM 6554 C CA . GLU A 1 787 ? -19.452 -19.596 46.254 1.00 64.62 787 GLU A CA 1
ATOM 6555 C C . GLU A 1 787 ? -19.791 -19.371 47.732 1.00 64.62 787 GLU A C 1
ATOM 6557 O O . GLU A 1 787 ? -19.046 -18.686 48.439 1.00 64.62 787 GLU A O 1
ATOM 6562 N N . LYS A 1 788 ? -20.843 -20.023 48.243 1.00 69.06 788 LYS A N 1
ATOM 6563 C CA . LYS A 1 788 ? -21.166 -20.009 49.681 1.00 69.06 788 LYS A CA 1
ATOM 6564 C C . LYS A 1 788 ? -20.067 -20.654 50.530 1.00 69.06 788 LYS A C 1
ATOM 6566 O O . LYS A 1 788 ? -19.783 -20.182 51.632 1.00 69.06 788 LYS A O 1
ATOM 6571 N N . GLU A 1 789 ? -19.422 -21.709 50.031 1.00 66.62 789 GLU A N 1
ATOM 6572 C CA . GLU A 1 789 ? -18.251 -22.318 50.679 1.00 66.62 789 GLU A CA 1
ATOM 6573 C C . GLU A 1 789 ? -17.050 -21.359 50.694 1.00 66.62 789 GLU A C 1
ATOM 6575 O O . GLU A 1 789 ? -16.386 -21.211 51.722 1.00 66.62 789 GLU A O 1
ATOM 6580 N N . MET A 1 790 ? -16.804 -20.652 49.587 1.00 56.75 790 MET A N 1
ATOM 6581 C CA . MET A 1 790 ? -15.700 -19.699 49.461 1.00 56.75 790 MET A CA 1
ATOM 6582 C C . MET A 1 790 ? -15.856 -18.499 50.404 1.00 56.75 790 MET A C 1
ATOM 6584 O O . MET A 1 790 ? -14.901 -18.125 51.084 1.00 56.75 790 MET A O 1
ATOM 6588 N N . GLN A 1 791 ? -17.071 -17.953 50.530 1.00 62.25 791 GLN A N 1
ATOM 6589 C CA . GLN A 1 791 ? -17.372 -16.872 51.478 1.00 62.25 791 GLN A CA 1
ATOM 6590 C C . GLN A 1 791 ? -17.107 -17.291 52.933 1.00 62.25 791 GLN A C 1
ATOM 6592 O O . GLN A 1 791 ? -16.620 -16.497 53.741 1.00 62.25 791 GLN A O 1
ATOM 6597 N N . LYS A 1 792 ? -17.344 -18.567 53.264 1.00 65.50 792 LYS A N 1
ATOM 6598 C CA . LYS A 1 792 ? -17.050 -19.128 54.589 1.00 65.50 792 LYS A CA 1
ATOM 6599 C C . LYS A 1 792 ? -15.542 -19.216 54.862 1.00 65.50 792 LYS A C 1
ATOM 6601 O O . LYS A 1 792 ? -15.113 -18.926 55.978 1.00 65.50 792 LYS A O 1
ATOM 6606 N N . TYR A 1 793 ? -14.737 -19.557 53.854 1.00 56.28 793 TYR A N 1
ATOM 6607 C CA . TYR A 1 793 ? -13.272 -19.542 53.954 1.00 56.28 793 TYR A CA 1
ATOM 6608 C C . TYR A 1 793 ? -12.695 -18.124 54.030 1.00 56.28 793 TYR A C 1
ATOM 6610 O O . TYR A 1 793 ? -11.721 -17.892 54.744 1.00 56.28 793 TYR A O 1
ATOM 6618 N N . GLN A 1 794 ? -13.318 -17.159 53.356 1.00 54.81 794 GLN A N 1
ATOM 6619 C CA . GLN A 1 794 ? -12.878 -15.765 53.356 1.00 54.81 794 GLN A CA 1
ATOM 6620 C C . GLN A 1 794 ? -13.095 -15.089 54.721 1.00 54.81 794 GLN A C 1
ATOM 6622 O O . GLN A 1 794 ? -12.219 -14.371 55.201 1.00 54.81 794 GLN A O 1
ATOM 6627 N N . TYR A 1 795 ? -14.198 -15.412 55.405 1.00 66.12 795 TYR A N 1
ATOM 6628 C CA . TYR A 1 795 ? -14.436 -15.004 56.794 1.00 66.12 795 TYR A CA 1
ATOM 6629 C C . TYR A 1 795 ? -13.394 -15.595 57.767 1.00 66.12 795 TYR A C 1
ATOM 6631 O O . TYR A 1 795 ? -12.900 -14.903 58.655 1.00 66.12 795 TYR A O 1
ATOM 6639 N N . GLN A 1 796 ? -12.988 -16.855 57.563 1.00 60.31 796 GLN A N 1
ATOM 6640 C CA . GLN A 1 796 ? -11.937 -17.499 58.366 1.00 60.31 796 GLN A CA 1
ATOM 6641 C C . GLN A 1 796 ? -10.539 -16.908 58.116 1.00 60.31 796 GLN A C 1
ATOM 6643 O O . GLN A 1 796 ? -9.715 -16.881 59.031 1.00 60.31 796 GLN A O 1
ATOM 6648 N N . LEU A 1 797 ? -10.266 -16.411 56.905 1.00 53.50 797 LEU A N 1
ATOM 6649 C CA . LEU A 1 797 ? -9.005 -15.740 56.579 1.00 53.50 797 LEU A CA 1
ATOM 6650 C C . LEU A 1 797 ? -8.884 -14.380 57.289 1.00 53.50 797 LEU A C 1
ATOM 6652 O O . LEU A 1 797 ? -7.830 -14.077 57.843 1.00 53.50 797 LEU A O 1
ATOM 6656 N N . GLN A 1 798 ? -9.973 -13.604 57.350 1.00 56.66 798 GLN A N 1
ATOM 6657 C CA . GLN A 1 798 ? -10.000 -12.298 58.027 1.00 56.66 798 GLN A CA 1
ATOM 6658 C C . GLN A 1 798 ? -9.787 -12.394 59.549 1.00 56.66 798 GLN A C 1
ATOM 6660 O O . GLN A 1 798 ? -9.162 -11.517 60.147 1.00 56.66 798 GLN A O 1
ATOM 6665 N N . GLU A 1 799 ? -10.266 -13.462 60.193 1.00 62.72 799 GLU A N 1
ATOM 6666 C CA . GLU A 1 799 ? -9.973 -13.737 61.611 1.00 62.72 799 GLU A CA 1
ATOM 6667 C C . GLU A 1 799 ? -8.486 -14.061 61.842 1.00 62.72 799 GLU A C 1
ATOM 6669 O O . GLU A 1 799 ? -7.901 -13.644 62.848 1.00 62.72 799 GLU A O 1
ATOM 6674 N N . LYS A 1 800 ? -7.853 -14.748 60.883 1.00 54.78 800 LYS A N 1
ATOM 6675 C CA . LYS A 1 800 ? -6.433 -15.117 60.936 1.00 54.78 800 LYS A CA 1
ATOM 6676 C C . LYS A 1 800 ? -5.509 -13.914 60.702 1.00 54.78 800 LYS A C 1
ATOM 6678 O O . LYS A 1 800 ? -4.517 -13.744 61.403 1.00 54.78 800 LYS A O 1
ATOM 6683 N N . GLU A 1 801 ? -5.883 -13.012 59.798 1.00 57.28 801 GLU A N 1
ATOM 6684 C CA . GLU A 1 801 ? -5.150 -11.760 59.556 1.00 57.28 801 GLU A CA 1
ATOM 6685 C C . GLU A 1 801 ? -5.171 -10.818 60.771 1.00 57.28 801 GLU A C 1
ATOM 6687 O O . GLU A 1 801 ? -4.171 -10.157 61.061 1.00 57.28 801 GLU A O 1
ATOM 6692 N N . LYS A 1 802 ? -6.267 -10.796 61.544 1.00 61.34 802 LYS A N 1
ATOM 6693 C CA . LYS A 1 802 ? -6.328 -10.053 62.817 1.00 61.34 802 LYS A CA 1
ATOM 6694 C C . LYS A 1 802 ? -5.391 -10.625 63.885 1.00 61.34 802 LYS A C 1
ATOM 6696 O O . LYS A 1 802 ? -4.832 -9.859 64.669 1.00 61.34 802 LYS A O 1
ATOM 6701 N N . THR A 1 803 ? -5.193 -11.943 63.915 1.00 56.09 803 THR A N 1
ATOM 6702 C CA . THR A 1 803 ? -4.270 -12.604 64.858 1.00 56.09 803 THR A CA 1
ATOM 6703 C C . THR A 1 803 ? -2.800 -12.436 64.447 1.00 56.09 803 THR A C 1
ATOM 6705 O O . THR A 1 803 ? -1.942 -12.225 65.310 1.00 56.09 803 THR A O 1
ATOM 6708 N N . ASP A 1 804 ? -2.512 -12.402 63.143 1.00 54.03 804 ASP A N 1
ATOM 6709 C CA . ASP A 1 804 ? -1.173 -12.123 62.598 1.00 54.03 804 ASP A CA 1
ATOM 6710 C C . ASP A 1 804 ? -0.766 -10.637 62.735 1.00 54.03 804 ASP A C 1
ATOM 6712 O O . ASP A 1 804 ? 0.413 -10.306 62.906 1.00 54.03 804 ASP A O 1
ATOM 6716 N N . ALA A 1 805 ? -1.735 -9.712 62.720 1.00 56.03 805 ALA A N 1
ATOM 6717 C CA . ALA A 1 805 ? -1.491 -8.290 62.979 1.00 56.03 805 ALA A CA 1
ATOM 6718 C C . ALA A 1 805 ? -1.068 -8.021 64.437 1.00 56.03 805 ALA A C 1
ATOM 6720 O O . ALA A 1 805 ? -0.171 -7.208 64.674 1.00 56.03 805 ALA A O 1
ATOM 6721 N N . LEU A 1 806 ? -1.656 -8.739 65.403 1.00 60.97 806 LEU A N 1
ATOM 6722 C CA . LEU A 1 806 ? -1.297 -8.632 66.823 1.00 60.97 806 LEU A CA 1
ATOM 6723 C C . LEU A 1 806 ? 0.138 -9.122 67.088 1.00 60.97 806 LEU A C 1
ATOM 6725 O O . LEU A 1 806 ? 0.902 -8.480 67.807 1.00 60.97 806 LEU A O 1
ATOM 6729 N N . SER A 1 807 ? 0.535 -10.221 66.445 1.00 54.81 807 SER A N 1
ATOM 6730 C CA . SER A 1 807 ? 1.869 -10.816 66.598 1.00 54.81 807 SER A CA 1
ATOM 6731 C C . SER A 1 807 ? 2.967 -10.014 65.880 1.00 54.81 807 SER A C 1
ATOM 6733 O O . SER A 1 807 ? 4.087 -9.915 66.385 1.00 54.81 807 SER A O 1
ATOM 6735 N N . LYS A 1 808 ? 2.657 -9.313 64.777 1.00 55.47 808 LYS A N 1
ATOM 6736 C CA . LYS A 1 808 ? 3.567 -8.307 64.183 1.00 55.47 808 LYS A CA 1
ATOM 6737 C C . LYS A 1 808 ? 3.839 -7.117 65.111 1.00 55.47 808 LYS A C 1
ATOM 6739 O O . LYS A 1 808 ? 4.961 -6.606 65.121 1.00 55.47 808 LYS A O 1
ATOM 6744 N N . GLN A 1 809 ? 2.850 -6.697 65.900 1.00 60.22 809 GLN A N 1
ATOM 6745 C CA . GLN A 1 809 ? 2.996 -5.592 66.854 1.00 60.22 809 GLN A CA 1
ATOM 6746 C C . GLN A 1 809 ? 3.919 -5.965 68.032 1.00 60.22 809 GLN A C 1
ATOM 6748 O O . GLN A 1 809 ? 4.703 -5.135 68.499 1.00 60.22 809 GLN A O 1
ATOM 6753 N N . GLU A 1 810 ? 3.900 -7.229 68.468 1.00 56.69 810 GLU A N 1
ATOM 6754 C CA . GLU A 1 810 ? 4.825 -7.759 69.482 1.00 56.69 810 GLU A CA 1
ATOM 6755 C C . GLU A 1 810 ? 6.263 -7.908 68.956 1.00 56.69 810 GLU A C 1
ATOM 6757 O O . GLU A 1 810 ? 7.220 -7.585 69.665 1.00 56.69 810 GLU A O 1
ATOM 6762 N N . ILE A 1 811 ? 6.435 -8.302 67.688 1.00 57.50 811 ILE A N 1
ATOM 6763 C CA . ILE A 1 811 ? 7.755 -8.389 67.038 1.00 57.50 811 ILE A CA 1
ATOM 6764 C C . ILE A 1 811 ? 8.392 -6.997 66.882 1.00 57.50 811 ILE A C 1
ATOM 6766 O O . ILE A 1 811 ? 9.595 -6.846 67.105 1.00 57.50 811 ILE A O 1
ATOM 6770 N N . GLN A 1 812 ? 7.604 -5.958 66.577 1.00 54.34 812 GLN A N 1
ATOM 6771 C CA . GLN A 1 812 ? 8.102 -4.577 66.512 1.00 54.34 812 GLN A CA 1
ATOM 6772 C C . GLN A 1 812 ? 8.625 -4.067 67.863 1.00 54.34 812 GLN A C 1
ATOM 6774 O O . GLN A 1 812 ? 9.676 -3.424 67.898 1.00 54.34 812 GLN A O 1
ATOM 6779 N N . LYS A 1 813 ? 7.970 -4.416 68.980 1.00 64.12 813 LYS A N 1
ATOM 6780 C CA . LYS A 1 813 ? 8.476 -4.098 70.329 1.00 64.12 813 LYS A CA 1
ATOM 6781 C C . LYS A 1 813 ? 9.810 -4.785 70.631 1.00 64.12 813 LYS A C 1
ATOM 6783 O O . LYS A 1 813 ? 10.707 -4.153 71.186 1.00 64.12 813 LYS A O 1
ATOM 6788 N N . TYR A 1 814 ? 9.968 -6.049 70.238 1.00 55.12 814 TYR A N 1
ATOM 6789 C CA . TYR A 1 814 ? 11.231 -6.778 70.401 1.00 55.12 814 TYR A CA 1
ATOM 6790 C C . TYR A 1 814 ? 12.366 -6.198 69.548 1.00 55.12 814 TYR A C 1
ATOM 6792 O O . TYR A 1 814 ? 13.518 -6.168 69.983 1.00 55.12 814 TYR A O 1
ATOM 6800 N N . HIS A 1 815 ? 12.052 -5.700 68.351 1.00 54.91 815 HIS A N 1
ATOM 6801 C CA . HIS A 1 815 ? 13.046 -5.098 67.464 1.00 54.91 815 HIS A CA 1
ATOM 6802 C C . HIS A 1 815 ? 13.549 -3.744 67.985 1.00 54.91 815 HIS A C 1
ATOM 6804 O O . HIS A 1 815 ? 14.743 -3.456 67.908 1.00 54.91 815 HIS A O 1
ATOM 6810 N N . GLN A 1 816 ? 12.668 -2.960 68.612 1.00 59.38 816 GLN A N 1
ATOM 6811 C CA . GLN A 1 816 ? 13.028 -1.686 69.237 1.00 59.38 816 GLN A CA 1
ATOM 6812 C C . GLN A 1 816 ? 13.964 -1.882 70.448 1.00 59.38 816 GLN A C 1
ATOM 6814 O O . GLN A 1 816 ? 14.950 -1.163 70.588 1.00 59.38 816 GLN A O 1
ATOM 6819 N N . GLN A 1 817 ? 13.744 -2.932 71.252 1.00 62.69 817 GLN A N 1
ATOM 6820 C CA . GLN A 1 817 ? 14.640 -3.299 72.362 1.00 62.69 817 GLN A CA 1
ATOM 6821 C C . GLN A 1 817 ? 16.019 -3.807 71.898 1.00 62.69 817 GLN A C 1
ATOM 6823 O O . GLN A 1 817 ? 17.014 -3.632 72.602 1.00 62.69 817 GLN A O 1
ATOM 6828 N N . LEU A 1 818 ? 16.103 -4.437 70.721 1.00 54.34 818 LEU A N 1
ATOM 6829 C CA . LEU A 1 818 ? 17.372 -4.867 70.118 1.00 54.34 818 LEU A CA 1
ATOM 6830 C C . LEU A 1 818 ? 18.196 -3.679 69.598 1.00 54.34 818 LEU A C 1
ATOM 6832 O O . LEU A 1 818 ? 19.405 -3.644 69.824 1.00 54.34 818 LEU A O 1
ATOM 6836 N N . GLN A 1 819 ? 17.547 -2.680 68.992 1.00 53.41 819 GLN A N 1
ATOM 6837 C CA . GLN A 1 819 ? 18.215 -1.467 68.504 1.00 53.41 819 GLN A CA 1
ATOM 6838 C C . GLN A 1 819 ? 18.794 -0.604 69.637 1.00 53.41 819 GLN A C 1
ATOM 6840 O O . GLN A 1 819 ? 19.897 -0.072 69.500 1.00 53.41 819 GLN A O 1
ATOM 6845 N N . GLU A 1 820 ? 18.109 -0.505 70.781 1.00 60.91 820 GLU A N 1
ATOM 6846 C CA . GLU A 1 820 ? 18.647 0.185 71.966 1.00 60.91 820 GLU A CA 1
ATOM 6847 C C . GLU A 1 820 ? 19.900 -0.521 72.519 1.00 60.91 820 GLU A C 1
ATOM 6849 O O . GLU A 1 820 ? 20.880 0.130 72.892 1.00 60.91 820 GLU A O 1
ATOM 6854 N N . LYS A 1 821 ? 19.925 -1.860 72.479 1.00 57.38 821 LYS A N 1
ATOM 6855 C CA . LYS A 1 821 ? 21.074 -2.679 72.903 1.00 57.38 821 LYS A CA 1
ATOM 6856 C C . LYS A 1 821 ? 22.271 -2.579 71.949 1.00 57.38 821 LYS A C 1
ATOM 6858 O O . LYS A 1 821 ? 23.420 -2.605 72.394 1.00 57.38 821 LYS A O 1
ATOM 6863 N N . GLU A 1 822 ? 22.025 -2.442 70.647 1.00 56.75 822 GLU A N 1
ATOM 6864 C CA . GLU A 1 822 ? 23.074 -2.217 69.642 1.00 56.75 822 GLU A CA 1
ATOM 6865 C C . GLU A 1 822 ? 23.711 -0.827 69.771 1.00 56.75 822 GLU A C 1
ATOM 6867 O O . GLU A 1 822 ? 24.934 -0.705 69.655 1.00 56.75 822 GLU A O 1
ATOM 6872 N N . GLN A 1 823 ? 22.932 0.210 70.102 1.00 56.56 823 GLN A N 1
ATOM 6873 C CA . GLN A 1 823 ? 23.485 1.542 70.379 1.00 56.56 823 GLN A CA 1
ATOM 6874 C C . GLN A 1 823 ? 24.362 1.570 71.642 1.00 56.56 823 GLN A C 1
ATOM 6876 O O . GLN A 1 823 ? 25.383 2.265 71.665 1.00 56.56 823 GLN A O 1
ATOM 6881 N N . GLU A 1 824 ? 24.029 0.781 72.669 1.00 63.25 824 GLU A N 1
ATOM 6882 C CA . GLU A 1 824 ? 24.862 0.646 73.872 1.00 63.25 824 GLU A CA 1
ATOM 6883 C C . GLU A 1 824 ? 26.193 -0.079 73.580 1.00 63.25 824 GLU A C 1
ATOM 6885 O O . GLU A 1 824 ? 27.251 0.332 74.068 1.00 63.25 824 GLU A O 1
ATOM 6890 N N . ASN A 1 825 ? 26.174 -1.111 72.728 1.00 53.84 825 ASN A N 1
ATOM 6891 C CA . ASN A 1 825 ? 27.387 -1.814 72.292 1.00 53.84 825 ASN A CA 1
ATOM 6892 C C . ASN A 1 825 ? 28.285 -0.942 71.404 1.00 53.84 825 ASN A C 1
ATOM 6894 O O . ASN A 1 825 ? 29.503 -0.937 71.588 1.00 53.84 825 ASN A O 1
ATOM 6898 N N . LEU A 1 826 ? 27.708 -0.118 70.524 1.00 55.16 826 LEU A N 1
ATOM 6899 C CA . LEU A 1 826 ? 28.473 0.800 69.674 1.00 55.16 826 LEU A CA 1
ATOM 6900 C C . LEU A 1 826 ? 29.199 1.889 70.490 1.00 55.16 826 LEU A C 1
ATOM 6902 O O . LEU A 1 826 ? 30.266 2.366 70.092 1.00 55.16 826 LEU A O 1
ATOM 6906 N N . LYS A 1 827 ? 28.657 2.262 71.657 1.00 61.34 827 LYS A N 1
ATOM 6907 C CA . LYS A 1 827 ? 29.308 3.189 72.597 1.00 61.34 827 LYS A CA 1
ATOM 6908 C C . LYS A 1 827 ? 30.526 2.545 73.278 1.00 61.34 827 LYS A C 1
ATOM 6910 O O . LYS A 1 827 ? 31.569 3.188 73.375 1.00 61.34 827 LYS A O 1
ATOM 6915 N N . LYS A 1 828 ? 30.435 1.258 73.640 1.00 59.16 828 LYS A N 1
ATOM 6916 C CA . LYS A 1 828 ? 31.543 0.463 74.217 1.00 59.16 828 LYS A CA 1
ATOM 6917 C C . LYS A 1 828 ? 32.650 0.152 73.194 1.00 59.16 828 LYS A C 1
ATOM 6919 O O . LYS A 1 828 ? 33.824 0.099 73.553 1.00 59.16 828 LYS A O 1
ATOM 6924 N N . GLU A 1 829 ? 32.310 0.006 71.912 1.00 54.78 829 GLU A N 1
ATOM 6925 C CA . GLU A 1 829 ? 33.272 -0.226 70.819 1.00 54.78 829 GLU A CA 1
ATOM 6926 C C . GLU A 1 829 ? 34.152 1.014 70.540 1.00 54.78 829 GLU A C 1
ATOM 6928 O O . GLU A 1 829 ? 35.364 0.899 70.332 1.00 54.78 829 GLU A O 1
ATOM 6933 N N . LYS A 1 830 ? 33.564 2.220 70.613 1.00 59.53 830 LYS A N 1
ATOM 6934 C CA . LYS A 1 830 ? 34.277 3.497 70.414 1.00 59.53 830 LYS A CA 1
ATOM 6935 C C . LYS A 1 830 ? 35.270 3.812 71.540 1.00 59.53 830 LYS A C 1
ATOM 6937 O O . LYS A 1 830 ? 36.343 4.347 71.268 1.00 59.53 830 LYS A O 1
ATOM 6942 N N . GLU A 1 831 ? 34.976 3.415 72.778 1.00 59.97 831 GLU A N 1
ATOM 6943 C CA . GLU A 1 831 ? 35.921 3.525 73.904 1.00 59.97 831 GLU A CA 1
ATOM 6944 C C . GLU A 1 831 ? 37.119 2.564 73.754 1.00 59.97 831 GLU A C 1
ATOM 6946 O O . GLU A 1 831 ? 38.241 2.890 74.148 1.00 59.97 831 GLU A O 1
ATOM 6951 N N . LYS A 1 832 ? 36.925 1.418 73.086 1.00 57.41 832 LYS A N 1
ATOM 6952 C CA . LYS A 1 832 ? 37.974 0.422 72.805 1.00 57.41 832 LYS A CA 1
ATOM 6953 C C . LYS A 1 832 ? 38.935 0.861 71.688 1.00 57.41 832 LYS A C 1
ATOM 6955 O O . LYS A 1 832 ? 40.127 0.557 71.748 1.00 57.41 832 LYS A O 1
ATOM 6960 N N . GLN A 1 833 ? 38.454 1.618 70.699 1.00 52.22 833 GLN A N 1
ATOM 6961 C CA . GLN A 1 833 ? 39.277 2.147 69.598 1.00 52.22 833 GLN A CA 1
ATOM 6962 C C . GLN A 1 833 ? 40.223 3.282 70.030 1.00 52.22 833 GLN A C 1
ATOM 6964 O O . GLN A 1 833 ? 41.350 3.351 69.540 1.00 52.22 833 GLN A O 1
ATOM 6969 N N . ILE A 1 834 ? 39.830 4.103 71.012 1.00 60.53 834 ILE A N 1
ATOM 6970 C CA . ILE A 1 834 ? 40.681 5.170 71.580 1.00 60.53 834 ILE A CA 1
ATOM 6971 C C . ILE A 1 834 ? 41.856 4.588 72.400 1.00 60.53 834 ILE A C 1
ATOM 6973 O O . ILE A 1 834 ? 42.915 5.208 72.512 1.00 60.53 834 ILE A O 1
ATOM 6977 N N . TYR A 1 835 ? 41.717 3.365 72.923 1.00 53.62 835 TYR A N 1
ATOM 6978 C CA . TYR A 1 835 ? 42.773 2.658 73.658 1.00 53.62 835 TYR A CA 1
ATOM 6979 C C . TYR A 1 835 ? 43.837 2.029 72.732 1.00 53.62 835 TYR A C 1
ATOM 6981 O O . TYR A 1 835 ? 45.026 2.071 73.043 1.00 53.62 835 TYR A O 1
ATOM 6989 N N . TYR A 1 836 ? 43.447 1.516 71.556 1.00 51.50 836 TYR A N 1
ATOM 6990 C CA . TYR A 1 836 ? 44.369 0.884 70.595 1.00 51.50 836 TYR A CA 1
ATOM 6991 C C . TYR A 1 836 ? 45.243 1.879 69.809 1.00 51.50 836 TYR A C 1
ATOM 6993 O O . TYR A 1 836 ? 46.371 1.541 69.443 1.00 51.50 836 TYR A O 1
ATOM 7001 N N . GLN A 1 837 ? 44.780 3.117 69.602 1.00 52.88 837 GLN A N 1
ATOM 7002 C CA . GLN A 1 837 ? 45.576 4.166 68.947 1.00 52.88 837 GLN A CA 1
ATOM 7003 C C . GLN A 1 837 ? 46.784 4.616 69.787 1.00 52.88 837 GLN A C 1
ATOM 7005 O O . GLN A 1 837 ? 47.842 4.886 69.226 1.00 52.88 837 GLN A O 1
ATOM 7010 N N . LYS A 1 838 ? 46.685 4.588 71.124 1.00 53.97 838 LYS A N 1
ATOM 7011 C CA . LYS A 1 838 ? 47.803 4.915 72.032 1.00 53.97 838 LYS A CA 1
ATOM 7012 C C . LYS A 1 838 ? 48.884 3.824 72.109 1.00 53.97 838 LYS A C 1
ATOM 7014 O O . LYS A 1 838 ? 49.990 4.099 72.562 1.00 53.97 838 LYS A O 1
ATOM 7019 N N . ILE A 1 839 ? 48.587 2.601 71.659 1.00 55.12 839 ILE A N 1
ATOM 7020 C CA . ILE A 1 839 ? 49.527 1.464 71.653 1.00 55.12 839 ILE A CA 1
ATOM 7021 C C . ILE A 1 839 ? 50.337 1.419 70.342 1.00 55.12 839 ILE A C 1
ATOM 7023 O O . ILE A 1 839 ? 51.518 1.083 70.362 1.00 55.12 839 ILE A O 1
ATOM 7027 N N . GLN A 1 840 ? 49.758 1.843 69.212 1.00 51.06 840 GLN A N 1
ATOM 7028 C CA . GLN A 1 840 ? 50.437 1.840 67.905 1.00 51.06 840 GLN A CA 1
ATOM 7029 C C . GLN A 1 840 ? 51.490 2.952 67.728 1.00 51.06 840 GLN A C 1
ATOM 7031 O O . GLN A 1 840 ? 52.394 2.805 66.903 1.00 51.06 840 GLN A O 1
ATOM 7036 N N . GLU A 1 841 ? 51.430 4.030 68.515 1.00 52.72 841 GLU A N 1
ATOM 7037 C CA . GLU A 1 841 ? 52.463 5.080 68.528 1.00 52.72 841 GLU A CA 1
ATOM 7038 C C . GLU A 1 841 ? 53.706 4.688 69.353 1.00 52.72 841 GLU A C 1
ATOM 7040 O O . GLU A 1 841 ? 54.792 5.194 69.093 1.00 52.72 841 GLU A O 1
ATOM 7045 N N . SER A 1 842 ? 53.597 3.702 70.256 1.00 48.59 842 SER A N 1
ATOM 7046 C CA . SER A 1 842 ? 54.709 3.198 71.082 1.00 48.59 842 SER A CA 1
ATOM 7047 C C . SER A 1 842 ? 55.575 2.124 70.393 1.00 48.59 842 SER A C 1
ATOM 7049 O O . SER A 1 842 ? 56.672 1.831 70.876 1.00 48.59 842 SER A O 1
ATOM 7051 N N . GLU A 1 843 ? 55.116 1.511 69.294 1.00 52.41 843 GLU A N 1
ATOM 7052 C CA . GLU A 1 843 ? 55.844 0.432 68.595 1.00 52.41 843 GLU A CA 1
ATOM 7053 C C . GLU A 1 843 ? 56.630 0.909 67.360 1.00 52.41 843 GLU A C 1
ATOM 7055 O O . GLU A 1 843 ? 57.517 0.199 66.881 1.00 52.41 843 GLU A O 1
ATOM 7060 N N . ARG A 1 844 ? 56.393 2.143 66.886 1.00 49.19 844 ARG A N 1
ATOM 7061 C CA . ARG A 1 844 ? 57.114 2.736 65.741 1.00 49.19 844 ARG A CA 1
ATOM 7062 C C . ARG A 1 844 ? 58.545 3.196 66.055 1.00 49.19 844 ARG A C 1
ATOM 7064 O O . ARG A 1 844 ? 59.312 3.397 65.122 1.00 49.19 844 ARG A O 1
ATOM 7071 N N . GLU A 1 845 ? 58.949 3.252 67.325 1.00 48.41 845 GLU A N 1
ATOM 7072 C CA . GLU A 1 845 ? 60.332 3.564 67.742 1.00 48.41 845 GLU A CA 1
ATOM 7073 C C . GLU A 1 845 ? 61.249 2.327 67.890 1.00 48.41 845 GLU A C 1
ATOM 7075 O O . GLU A 1 845 ? 62.432 2.468 68.193 1.00 48.41 845 GLU A O 1
ATOM 7080 N N . LYS A 1 846 ? 60.762 1.094 67.662 1.00 50.50 846 LYS A N 1
ATOM 7081 C CA . LYS A 1 846 ? 61.540 -0.143 67.930 1.00 50.50 846 LYS A CA 1
ATOM 7082 C C . LYS A 1 846 ? 61.960 -0.963 66.709 1.00 50.50 846 LYS A C 1
ATOM 7084 O O . LYS A 1 846 ? 62.567 -2.021 66.873 1.00 50.50 846 LYS A O 1
ATOM 7089 N N . THR A 1 847 ? 61.696 -0.516 65.483 1.00 42.72 847 THR A N 1
ATOM 7090 C CA . THR A 1 847 ? 62.051 -1.294 64.273 1.00 42.72 847 THR A CA 1
ATOM 7091 C C . THR A 1 847 ? 62.891 -0.510 63.268 1.00 42.72 847 THR A C 1
ATOM 7093 O O . THR A 1 847 ? 62.912 -0.808 62.082 1.00 42.72 847 THR A O 1
ATOM 7096 N N . GLU A 1 848 ? 63.687 0.433 63.771 1.00 47.84 848 GLU A N 1
ATOM 7097 C CA . GLU A 1 848 ? 64.796 1.074 63.051 1.00 47.84 848 GLU A CA 1
ATOM 7098 C C . GLU A 1 848 ? 66.128 0.301 63.231 1.00 47.84 848 GLU A C 1
ATOM 7100 O O . GLU A 1 848 ? 67.217 0.771 62.905 1.00 47.84 848 GLU A O 1
ATOM 7105 N N . THR A 1 849 ? 66.069 -0.944 63.726 1.00 40.25 849 THR A N 1
ATOM 7106 C CA . THR A 1 849 ? 67.254 -1.759 64.071 1.00 40.25 849 THR A CA 1
ATOM 7107 C C . THR A 1 849 ? 67.250 -3.155 63.438 1.00 40.25 849 THR A C 1
ATOM 7109 O O . THR A 1 849 ? 67.774 -4.105 64.007 1.00 40.25 849 THR A O 1
ATOM 7112 N N . LYS A 1 850 ? 66.692 -3.303 62.229 1.00 41.22 850 LYS A N 1
ATOM 7113 C CA . LYS A 1 850 ? 66.961 -4.452 61.333 1.00 41.22 850 LYS A CA 1
ATOM 7114 C C . LYS A 1 850 ? 67.219 -4.007 59.895 1.00 41.22 850 LYS A C 1
ATOM 7116 O O . LYS A 1 850 ? 66.802 -4.615 58.915 1.00 41.22 850 LYS A O 1
ATOM 7121 N N . ARG A 1 851 ? 68.054 -2.971 59.794 1.00 34.81 851 ARG A N 1
ATOM 7122 C CA . ARG A 1 851 ? 69.160 -2.975 58.835 1.00 34.81 851 ARG A CA 1
ATOM 7123 C C . ARG A 1 851 ? 69.653 -4.415 58.641 1.00 34.81 851 ARG A C 1
ATOM 7125 O O . ARG A 1 851 ? 69.956 -5.096 59.615 1.00 34.81 851 ARG A O 1
ATOM 7132 N N . ARG A 1 852 ? 69.906 -4.765 57.386 1.00 40.22 852 ARG A N 1
ATOM 7133 C CA . ARG A 1 852 ? 70.984 -5.690 57.021 1.00 40.22 852 ARG A CA 1
ATOM 7134 C C . ARG A 1 852 ? 70.714 -7.162 57.346 1.00 40.22 852 ARG A C 1
ATOM 7136 O O . ARG A 1 852 ? 71.428 -7.787 58.116 1.00 40.22 852 ARG A O 1
ATOM 7143 N N . HIS A 1 853 ? 69.797 -7.744 56.588 1.00 32.69 853 HIS A N 1
ATOM 7144 C CA . HIS A 1 853 ? 70.221 -8.831 55.704 1.00 32.69 853 HIS A CA 1
ATOM 7145 C C . HIS A 1 853 ? 70.221 -8.233 54.291 1.00 32.69 853 HIS A C 1
ATOM 7147 O O . HIS A 1 853 ? 69.179 -7.988 53.705 1.00 32.69 853 HIS A O 1
ATOM 7153 N N . SER A 1 854 ? 71.333 -7.618 53.895 1.00 32.53 854 SER A N 1
ATOM 7154 C CA . SER A 1 854 ? 72.354 -8.308 53.102 1.00 32.53 854 SER A CA 1
ATOM 7155 C C . SER A 1 854 ? 71.757 -8.697 51.754 1.00 32.53 854 SER A C 1
ATOM 7157 O O . SER A 1 854 ? 71.119 -9.733 51.629 1.00 32.53 854 SER A O 1
ATOM 7159 N N . LEU A 1 855 ? 71.796 -7.779 50.790 1.00 34.72 855 LEU A N 1
ATOM 7160 C CA . LEU A 1 855 ? 72.854 -7.778 49.773 1.00 34.72 855 LEU A CA 1
ATOM 7161 C C . LEU A 1 855 ? 73.048 -9.169 49.162 1.00 34.72 855 LEU A C 1
ATOM 7163 O O . LEU A 1 855 ? 73.780 -9.990 49.709 1.00 34.72 855 LEU A O 1
ATOM 7167 N N . GLN A 1 856 ? 72.489 -9.342 47.971 1.00 30.64 856 GLN A N 1
ATOM 7168 C CA . GLN A 1 856 ? 73.230 -9.889 46.845 1.00 30.64 856 GLN A CA 1
ATOM 7169 C C . GLN A 1 856 ? 72.723 -9.222 45.558 1.00 30.64 856 GLN A C 1
ATOM 7171 O O . GLN A 1 856 ? 71.586 -9.427 45.158 1.00 30.64 856 GLN A O 1
ATOM 7176 N N . LEU A 1 857 ? 73.617 -8.417 44.968 1.00 32.88 857 LEU A N 1
ATOM 7177 C CA . LEU A 1 857 ? 73.712 -8.034 43.550 1.00 32.88 857 LEU A CA 1
ATOM 7178 C C . LEU A 1 857 ? 72.579 -7.148 42.986 1.00 32.88 857 LEU A C 1
ATOM 7180 O O . LEU A 1 857 ? 71.493 -7.620 42.696 1.00 32.88 857 LEU A O 1
ATOM 7184 N N . SER A 1 858 ? 72.728 -5.821 42.873 1.00 35.19 858 SER A N 1
ATOM 7185 C CA . SER A 1 858 ? 73.694 -5.086 42.028 1.00 35.19 858 SER A CA 1
ATOM 7186 C C . SER A 1 858 ? 73.737 -5.608 40.596 1.00 35.19 858 SER A C 1
ATOM 7188 O O . SER A 1 858 ? 74.554 -6.471 40.300 1.00 35.19 858 SER A O 1
ATOM 7190 N N . GLU A 1 859 ? 72.952 -4.986 39.715 1.00 36.19 859 GLU A N 1
ATOM 7191 C CA . GLU A 1 859 ? 73.491 -4.405 38.483 1.00 36.19 859 GLU A CA 1
ATOM 7192 C C . GLU A 1 859 ? 72.537 -3.338 37.905 1.00 36.19 859 GLU A C 1
ATOM 7194 O O . GLU A 1 859 ? 71.436 -3.634 37.453 1.00 36.19 859 GLU A O 1
ATOM 7199 N N . LYS A 1 860 ? 73.045 -2.095 37.899 1.00 36.12 860 LYS A N 1
ATOM 7200 C CA . LYS A 1 860 ? 72.670 -0.932 37.073 1.00 36.12 860 LYS A CA 1
ATOM 7201 C C . LYS A 1 860 ? 71.429 -0.118 37.476 1.00 36.12 860 LYS A C 1
ATOM 7203 O O . LYS A 1 860 ? 70.349 -0.259 36.923 1.00 36.12 860 LYS A O 1
ATOM 7208 N N . GLU A 1 861 ? 71.522 0.757 38.473 1.00 42.34 861 GLU A N 1
ATOM 7209 C CA . GLU A 1 861 ? 71.947 2.170 38.351 1.00 42.34 861 GLU A CA 1
ATOM 7210 C C . GLU A 1 861 ? 72.620 2.629 37.040 1.00 42.34 861 GLU A C 1
ATOM 7212 O O . GLU A 1 861 ? 73.375 1.913 36.395 1.00 42.34 861 GLU A O 1
ATOM 7217 N N . THR A 1 862 ? 72.424 3.905 36.704 1.00 34.88 862 THR A N 1
ATOM 7218 C CA . THR A 1 862 ? 73.124 4.667 35.649 1.00 34.88 862 THR A CA 1
ATOM 7219 C C . THR A 1 862 ? 72.731 4.415 34.190 1.00 34.88 862 THR A C 1
ATOM 7221 O O . THR A 1 862 ? 73.567 4.170 33.334 1.00 34.88 862 THR A O 1
ATOM 7224 N N . GLU A 1 863 ? 71.469 4.704 33.870 1.00 35.47 863 GLU A N 1
ATOM 7225 C CA . GLU A 1 863 ? 71.188 5.596 32.725 1.00 35.47 863 GLU A CA 1
ATOM 7226 C C . GLU A 1 863 ? 70.122 6.652 33.073 1.00 35.47 863 GLU A C 1
ATOM 7228 O O . GLU A 1 863 ? 69.259 7.070 32.308 1.00 35.47 863 GLU A O 1
ATOM 7233 N N . ILE A 1 864 ? 70.240 7.105 34.319 1.00 39.28 864 ILE A N 1
ATOM 7234 C CA . ILE A 1 864 ? 69.842 8.413 34.821 1.00 39.28 864 ILE A CA 1
ATOM 7235 C C . ILE A 1 864 ? 70.260 9.510 33.821 1.00 39.28 864 ILE A C 1
ATOM 7237 O O . ILE A 1 864 ? 71.434 9.698 33.517 1.00 39.28 864 ILE A O 1
ATOM 7241 N N . GLN A 1 865 ? 69.274 10.298 33.393 1.00 40.34 865 GLN A N 1
ATOM 7242 C CA . GLN A 1 865 ? 69.403 11.759 33.325 1.00 40.34 865 GLN A CA 1
ATOM 7243 C C . GLN A 1 865 ? 70.485 12.357 32.411 1.00 40.34 865 GLN A C 1
ATOM 7245 O O . GLN A 1 865 ? 71.156 13.307 32.822 1.00 40.34 865 GLN A O 1
ATOM 7250 N N . ARG A 1 866 ? 70.648 11.929 31.149 1.00 35.69 866 ARG A N 1
ATOM 7251 C CA . ARG A 1 866 ? 71.501 12.751 30.260 1.00 35.69 866 ARG A CA 1
ATOM 7252 C C . ARG A 1 866 ? 71.272 12.745 28.756 1.00 35.69 866 ARG A C 1
ATOM 7254 O O . ARG A 1 866 ? 72.190 13.060 28.011 1.00 35.69 866 ARG A O 1
ATOM 7261 N N . CYS A 1 867 ? 70.042 12.527 28.302 1.00 32.25 867 CYS A N 1
ATOM 7262 C CA . CYS A 1 867 ? 69.625 12.995 26.967 1.00 32.25 867 CYS A CA 1
ATOM 7263 C C . CYS A 1 867 ? 68.391 13.906 27.013 1.00 32.25 867 CYS A C 1
ATOM 7265 O O . CYS A 1 867 ? 67.561 13.943 26.110 1.00 32.25 867 CYS A O 1
ATOM 7267 N N . LEU A 1 868 ? 68.337 14.697 28.089 1.00 39.56 868 LEU A N 1
ATOM 7268 C CA . LEU A 1 868 ? 67.993 16.115 28.063 1.00 39.56 868 LEU A CA 1
ATOM 7269 C C . LEU A 1 868 ? 67.968 16.729 26.651 1.00 39.56 868 LEU A C 1
ATOM 7271 O O . LEU A 1 868 ? 68.960 16.749 25.926 1.00 39.56 868 LEU A O 1
ATOM 7275 N N . GLN A 1 869 ? 66.845 17.381 26.372 1.00 41.47 869 GLN A N 1
ATOM 7276 C CA . GLN A 1 869 ? 66.828 18.771 25.903 1.00 41.47 869 GLN A CA 1
ATOM 7277 C C . GLN A 1 869 ? 67.422 19.127 24.533 1.00 41.47 869 GLN A C 1
ATOM 7279 O O . GLN A 1 869 ? 67.331 20.297 24.175 1.00 41.47 869 GLN A O 1
ATOM 7284 N N . ASN A 1 870 ? 67.910 18.197 23.710 1.00 36.03 870 ASN A N 1
ATOM 7285 C CA . ASN A 1 870 ? 68.528 18.583 22.430 1.00 36.03 870 ASN A CA 1
ATOM 7286 C C . ASN A 1 870 ? 67.649 18.509 21.171 1.00 36.03 870 ASN A C 1
ATOM 7288 O O . ASN A 1 870 ? 68.123 18.891 20.105 1.00 36.03 870 ASN A O 1
ATOM 7292 N N . LEU A 1 871 ? 66.366 18.129 21.247 1.00 36.03 871 LEU A N 1
ATOM 7293 C CA . LEU A 1 871 ? 65.496 18.115 20.052 1.00 36.03 871 LEU A CA 1
ATOM 7294 C C . LEU A 1 871 ? 64.181 18.901 20.181 1.00 36.03 871 LEU A C 1
ATOM 7296 O O . LEU A 1 871 ? 63.258 18.702 19.403 1.00 36.03 871 LEU A O 1
ATOM 7300 N N . ARG A 1 872 ? 64.156 19.920 21.053 1.00 46.78 872 ARG A N 1
ATOM 7301 C CA . ARG A 1 872 ? 63.234 21.074 20.947 1.00 46.78 872 ARG A CA 1
ATOM 7302 C C . ARG A 1 872 ? 63.717 22.143 19.941 1.00 46.78 872 ARG A C 1
ATOM 7304 O O . ARG A 1 872 ? 63.449 23.323 20.118 1.00 46.78 872 ARG A O 1
ATOM 7311 N N . LYS A 1 873 ? 64.466 21.779 18.891 1.00 39.12 873 LYS A N 1
ATOM 7312 C CA . LYS A 1 873 ? 65.042 22.769 17.951 1.00 39.12 873 LYS A CA 1
ATOM 7313 C C . LYS A 1 873 ? 64.935 22.434 16.458 1.00 39.12 873 LYS A C 1
ATOM 7315 O O . LYS A 1 873 ? 65.639 23.044 15.661 1.00 39.12 873 LYS A O 1
ATOM 7320 N N . LYS A 1 874 ? 64.060 21.504 16.053 1.00 37.81 874 LYS A N 1
ATOM 7321 C CA . LYS A 1 874 ? 63.817 21.197 14.626 1.00 37.81 874 LYS A CA 1
ATOM 7322 C C . LYS A 1 874 ? 62.342 21.238 14.233 1.00 37.81 874 LYS A C 1
ATOM 7324 O O . LYS A 1 874 ? 61.833 20.350 13.565 1.00 37.81 874 LYS A O 1
ATOM 7329 N N . GLU A 1 875 ? 61.699 22.334 14.613 1.00 44.56 875 GLU A N 1
ATOM 7330 C CA . GLU A 1 875 ? 60.350 22.706 14.183 1.00 44.56 875 GLU A CA 1
ATOM 7331 C C . GLU A 1 875 ? 60.352 23.806 13.095 1.00 44.56 875 GLU A C 1
ATOM 7333 O O . GLU A 1 875 ? 59.349 24.478 12.927 1.00 44.56 875 GLU A O 1
ATOM 7338 N N . ALA A 1 876 ? 61.440 24.042 12.339 1.00 37.44 876 ALA A N 1
ATOM 7339 C CA . ALA A 1 876 ? 61.486 25.231 11.462 1.00 37.44 876 ALA A CA 1
ATOM 7340 C C . ALA A 1 876 ? 62.039 25.082 10.028 1.00 37.44 876 ALA A C 1
ATOM 7342 O O . ALA A 1 876 ? 62.084 26.084 9.327 1.00 37.44 876 ALA A O 1
ATOM 7343 N N . GLU A 1 877 ? 62.420 23.897 9.527 1.00 40.78 877 GLU A N 1
ATOM 7344 C CA . GLU A 1 877 ? 63.126 23.837 8.222 1.00 40.78 877 GLU A CA 1
ATOM 7345 C C . GLU A 1 877 ? 62.546 22.939 7.120 1.00 40.78 877 GLU A C 1
ATOM 7347 O O . GLU A 1 877 ? 63.154 22.864 6.055 1.00 40.78 877 GLU A O 1
ATOM 7352 N N . LYS A 1 878 ? 61.379 22.286 7.260 1.00 37.91 878 LYS A N 1
ATOM 7353 C CA . LYS A 1 878 ? 60.842 21.526 6.105 1.00 37.91 878 LYS A CA 1
ATOM 7354 C C . LYS A 1 878 ? 59.329 21.532 5.897 1.00 37.91 878 LYS A C 1
ATOM 7356 O O . LYS A 1 878 ? 58.743 20.580 5.395 1.00 37.91 878 LYS A O 1
ATOM 7361 N N . GLU A 1 879 ? 58.796 22.742 6.025 1.00 47.56 879 GLU A N 1
ATOM 7362 C CA . GLU A 1 879 ? 57.768 23.343 5.153 1.00 47.56 879 GLU A CA 1
ATOM 7363 C C . GLU A 1 879 ? 58.088 23.190 3.630 1.00 47.56 879 GLU A C 1
ATOM 7365 O O . GLU A 1 879 ? 57.281 23.506 2.761 1.00 47.56 879 GLU A O 1
ATOM 7370 N N . GLN A 1 880 ? 59.255 22.649 3.262 1.00 36.16 880 GLN A N 1
ATOM 7371 C CA . GLN A 1 880 ? 59.751 22.466 1.897 1.00 36.16 880 GLN A CA 1
ATOM 7372 C C . GLN A 1 880 ? 59.636 21.011 1.378 1.00 36.16 880 GLN A C 1
ATOM 7374 O O . GLN A 1 880 ? 60.485 20.549 0.623 1.00 36.16 880 GLN A O 1
ATOM 7379 N N . TYR A 1 881 ? 58.600 20.259 1.769 1.00 36.03 881 TYR A N 1
ATOM 7380 C CA . TYR A 1 881 ? 58.153 19.066 1.012 1.00 36.03 881 TYR A CA 1
ATOM 7381 C C . TYR A 1 881 ? 56.656 19.094 0.664 1.00 36.03 881 TYR A C 1
ATOM 7383 O O . TYR A 1 881 ? 56.099 18.135 0.142 1.00 36.03 881 TYR A O 1
ATOM 7391 N N . ARG A 1 882 ? 56.000 20.241 0.876 1.00 44.84 882 ARG A N 1
ATOM 7392 C CA . ARG A 1 882 ? 54.646 20.513 0.377 1.00 44.84 882 ARG A CA 1
ATOM 7393 C C . ARG A 1 882 ? 54.595 21.075 -1.049 1.00 44.84 882 ARG A C 1
ATOM 7395 O O . ARG A 1 882 ? 53.510 21.411 -1.503 1.00 44.84 882 ARG A O 1
ATOM 7402 N N . ARG A 1 883 ? 55.712 21.200 -1.779 1.00 39.03 883 ARG A N 1
ATOM 7403 C CA . ARG A 1 883 ? 55.711 21.900 -3.086 1.00 39.03 883 ARG A CA 1
ATOM 7404 C C . ARG A 1 883 ? 56.200 21.121 -4.309 1.00 39.03 883 ARG A C 1
ATOM 7406 O O . ARG A 1 883 ? 56.214 21.705 -5.379 1.00 39.03 883 ARG A O 1
ATOM 7413 N N . GLN A 1 884 ? 56.534 19.831 -4.208 1.00 32.22 884 GLN A N 1
ATOM 7414 C CA . GLN A 1 884 ? 57.069 19.090 -5.369 1.00 32.22 884 GLN A CA 1
ATOM 7415 C C . GLN A 1 884 ? 56.313 17.819 -5.788 1.00 32.22 884 GLN A C 1
ATOM 7417 O O . GLN A 1 884 ? 56.774 17.137 -6.692 1.00 32.22 884 GLN A O 1
ATOM 7422 N N . LEU A 1 885 ? 55.152 17.505 -5.196 1.00 32.22 885 LEU A N 1
ATOM 7423 C CA . LEU A 1 885 ? 54.365 16.315 -5.583 1.00 32.22 885 LEU A CA 1
ATOM 7424 C C . LEU A 1 885 ? 52.843 16.529 -5.557 1.00 32.22 885 LEU A C 1
ATOM 7426 O O . LEU A 1 885 ? 52.073 15.589 -5.398 1.00 32.22 885 LEU A O 1
ATOM 7430 N N . LYS A 1 886 ? 52.394 17.780 -5.707 1.00 41.69 886 LYS A N 1
ATOM 7431 C CA . LYS A 1 886 ? 50.985 18.062 -6.007 1.00 41.69 886 LYS A CA 1
ATOM 7432 C C . LYS A 1 886 ? 50.698 18.039 -7.503 1.00 41.69 886 LYS A C 1
ATOM 7434 O O . LYS A 1 886 ? 49.585 17.762 -7.917 1.00 41.69 886 LYS A O 1
ATOM 7439 N N . GLU A 1 887 ? 51.679 18.339 -8.325 1.00 34.91 887 GLU A N 1
ATOM 7440 C CA . GLU A 1 887 ? 51.423 18.758 -9.694 1.00 34.91 887 GLU A CA 1
ATOM 7441 C C . GLU A 1 887 ? 52.555 18.214 -10.532 1.00 34.91 887 GLU A C 1
ATOM 7443 O O . GLU A 1 887 ? 53.539 18.884 -10.806 1.00 34.91 887 GLU A O 1
ATOM 7448 N N . ASN A 1 888 ? 52.496 16.913 -10.753 1.00 31.73 888 ASN A N 1
ATOM 7449 C CA . ASN A 1 888 ? 52.588 16.360 -12.084 1.00 31.73 888 ASN A CA 1
ATOM 7450 C C . ASN A 1 888 ? 52.306 14.881 -11.928 1.00 31.73 888 ASN A C 1
ATOM 7452 O O . ASN A 1 888 ? 53.069 14.124 -11.354 1.00 31.73 888 ASN A O 1
ATOM 7456 N N . GLU A 1 889 ? 51.199 14.376 -12.376 1.00 33.78 889 GLU A N 1
ATOM 7457 C CA . GLU A 1 889 ? 50.170 14.930 -13.214 1.00 33.78 889 GLU A CA 1
ATOM 7458 C C . GLU A 1 889 ? 49.206 13.735 -13.191 1.00 33.78 889 GLU A C 1
ATOM 7460 O O . GLU A 1 889 ? 49.570 12.592 -12.890 1.00 33.78 889 GLU A O 1
ATOM 7465 N N . ASN A 1 890 ? 47.928 13.922 -13.457 1.00 35.78 890 ASN A N 1
ATOM 7466 C CA . ASN A 1 890 ? 47.512 13.509 -14.785 1.00 35.78 890 ASN A CA 1
ATOM 7467 C C . ASN A 1 890 ? 48.466 12.425 -15.309 1.00 35.78 890 ASN A C 1
ATOM 7469 O O . ASN A 1 890 ? 49.508 12.674 -15.891 1.00 35.78 890 ASN A O 1
ATOM 7473 N N . LYS A 1 891 ? 48.139 11.181 -15.124 1.00 31.22 891 LYS A N 1
ATOM 7474 C CA . LYS A 1 891 ? 47.178 10.714 -16.073 1.00 31.22 891 LYS A CA 1
ATOM 7475 C C . LYS A 1 891 ? 46.963 9.271 -15.672 1.00 31.22 891 LYS A C 1
ATOM 7477 O O . LYS A 1 891 ? 47.905 8.513 -15.517 1.00 31.22 891 LYS A O 1
ATOM 7482 N N . TYR A 1 892 ? 45.717 8.959 -15.344 1.00 30.67 892 TYR A N 1
ATOM 7483 C CA . TYR A 1 892 ? 44.775 8.627 -16.413 1.00 30.67 892 TYR A CA 1
ATOM 7484 C C . TYR A 1 892 ? 44.966 7.156 -16.647 1.00 30.67 892 TYR A C 1
ATOM 7486 O O . TYR A 1 892 ? 46.057 6.739 -17.009 1.00 30.67 892 TYR A O 1
ATOM 7494 N N . ILE A 1 893 ? 43.881 6.412 -16.497 1.00 41.91 893 ILE A N 1
ATOM 7495 C CA . ILE A 1 893 ? 43.803 5.118 -17.151 1.00 41.91 893 ILE A CA 1
ATOM 7496 C C . ILE A 1 893 ? 44.926 4.226 -16.640 1.00 41.91 893 ILE A C 1
ATOM 7498 O O . ILE A 1 893 ? 45.924 3.994 -17.300 1.00 41.91 893 ILE A O 1
ATOM 7502 N N . GLN A 1 894 ? 44.796 3.729 -15.428 1.00 30.47 894 GLN A N 1
ATOM 7503 C CA . GLN A 1 894 ? 44.439 2.325 -15.364 1.00 30.47 894 GLN A CA 1
ATOM 7504 C C . GLN A 1 894 ? 44.017 2.001 -13.937 1.00 30.47 894 GLN A C 1
ATOM 7506 O O . GLN A 1 894 ? 44.742 2.302 -13.005 1.00 30.47 894 GLN A O 1
ATOM 7511 N N . GLN A 1 895 ? 42.909 1.348 -13.641 1.00 32.81 895 GLN A N 1
ATOM 7512 C CA . GLN A 1 895 ? 41.811 0.791 -14.425 1.00 32.81 895 GLN A CA 1
ATOM 7513 C C . GLN A 1 895 ? 40.998 0.107 -13.309 1.00 32.81 895 GLN A C 1
ATOM 7515 O O . GLN A 1 895 ? 41.485 -0.793 -12.638 1.00 32.81 895 GLN A O 1
ATOM 7520 N N . LEU A 1 896 ? 39.886 0.684 -12.864 1.00 38.03 896 LEU A N 1
ATOM 7521 C CA . LEU A 1 896 ? 38.552 0.272 -13.313 1.00 38.03 896 LEU A CA 1
ATOM 7522 C C . LEU A 1 896 ? 38.215 -1.232 -13.164 1.00 38.03 896 LEU A C 1
ATOM 7524 O O . LEU A 1 896 ? 37.379 -1.715 -13.918 1.00 38.03 896 LEU A O 1
ATOM 7528 N N . GLN A 1 897 ? 38.803 -1.976 -12.213 1.00 31.50 897 GLN A N 1
ATOM 7529 C CA . GLN A 1 897 ? 38.509 -3.420 -12.083 1.00 31.50 897 GLN A CA 1
ATOM 7530 C C . GLN A 1 897 ? 38.331 -4.010 -10.670 1.00 31.50 897 GLN A C 1
ATOM 7532 O O . GLN A 1 897 ? 38.362 -5.229 -10.532 1.00 31.50 897 GLN A O 1
ATOM 7537 N N . GLN A 1 898 ? 38.070 -3.235 -9.610 1.00 29.84 898 GLN A N 1
ATOM 7538 C CA . GLN A 1 898 ? 37.843 -3.876 -8.299 1.00 29.84 898 GLN A CA 1
ATOM 7539 C C . GLN A 1 898 ? 36.891 -3.109 -7.384 1.00 29.84 898 GLN A C 1
ATOM 7541 O O . GLN A 1 898 ? 37.281 -2.526 -6.377 1.00 29.84 898 GLN A O 1
ATOM 7546 N N . LYS A 1 899 ? 35.610 -3.079 -7.767 1.00 29.48 899 LYS A N 1
ATOM 7547 C CA . LYS A 1 899 ? 34.536 -2.544 -6.920 1.00 29.48 899 LYS A CA 1
ATOM 7548 C C . LYS A 1 899 ? 33.207 -3.274 -7.148 1.00 29.48 899 LYS A C 1
ATOM 7550 O O . LYS A 1 899 ? 32.187 -2.640 -7.366 1.00 29.48 899 LYS A O 1
ATOM 7555 N N . ASP A 1 900 ? 33.267 -4.606 -7.113 1.00 32.31 900 ASP A N 1
ATOM 7556 C CA . ASP A 1 900 ? 32.114 -5.515 -7.198 1.00 32.31 900 ASP A CA 1
ATOM 7557 C C . ASP A 1 900 ? 32.371 -6.771 -6.342 1.00 32.31 900 ASP A C 1
ATOM 7559 O O . ASP A 1 900 ? 32.652 -7.853 -6.853 1.00 32.31 900 ASP A O 1
ATOM 7563 N N . LYS A 1 901 ? 32.373 -6.618 -5.010 1.00 31.31 901 LYS A N 1
ATOM 7564 C CA . LYS A 1 901 ? 32.042 -7.686 -4.049 1.00 31.31 901 LYS A CA 1
ATOM 7565 C C . LYS A 1 901 ? 32.096 -7.174 -2.611 1.00 31.31 901 LYS A C 1
ATOM 7567 O O . LYS A 1 901 ? 32.997 -6.423 -2.270 1.00 31.31 901 LYS A O 1
ATOM 7572 N N . GLU A 1 902 ? 31.160 -7.695 -1.817 1.00 30.61 902 GLU A N 1
ATOM 7573 C CA . GLU A 1 902 ? 31.078 -7.697 -0.345 1.00 30.61 902 GLU A CA 1
ATOM 7574 C C . GLU A 1 902 ? 30.293 -6.555 0.318 1.00 30.61 902 GLU A C 1
ATOM 7576 O O . GLU A 1 902 ? 30.829 -5.498 0.625 1.00 30.61 902 GLU A O 1
ATOM 7581 N N . LEU A 1 903 ? 29.017 -6.831 0.634 1.00 30.55 903 LEU A N 1
ATOM 7582 C CA . LEU A 1 903 ? 28.392 -6.374 1.883 1.00 30.55 903 LEU A CA 1
ATOM 7583 C C . LEU A 1 903 ? 27.209 -7.293 2.258 1.00 30.55 903 LEU A C 1
ATOM 7585 O O . LEU A 1 903 ? 26.147 -7.232 1.639 1.00 30.55 903 LEU A O 1
ATOM 7589 N N . SER A 1 904 ? 27.392 -8.185 3.239 1.00 28.20 904 SER A N 1
ATOM 7590 C CA . SER A 1 904 ? 26.319 -9.031 3.789 1.00 28.20 904 SER A CA 1
ATOM 7591 C C . SER A 1 904 ? 26.735 -9.631 5.147 1.00 28.20 904 SER A C 1
ATOM 7593 O O . SER A 1 904 ? 27.380 -10.677 5.184 1.00 28.20 904 SER A O 1
ATOM 7595 N N . GLU A 1 905 ? 26.365 -8.992 6.270 1.00 32.91 905 GLU A N 1
ATOM 7596 C CA . GLU A 1 905 ? 26.597 -9.516 7.634 1.00 32.91 905 GLU A CA 1
ATOM 7597 C C . GLU A 1 905 ? 25.351 -9.413 8.560 1.00 32.91 905 GLU A C 1
ATOM 7599 O O . GLU A 1 905 ? 24.995 -8.353 9.067 1.00 32.91 905 GLU A O 1
ATOM 7604 N N . LYS A 1 906 ? 24.661 -10.564 8.672 1.00 37.84 906 LYS A N 1
ATOM 7605 C CA . LYS A 1 906 ? 24.072 -11.319 9.819 1.00 37.84 906 LYS A CA 1
ATOM 7606 C C . LYS A 1 906 ? 23.646 -10.586 11.107 1.00 37.84 906 LYS A C 1
ATOM 7608 O O . LYS A 1 906 ? 24.517 -10.189 11.873 1.00 37.84 906 LYS A O 1
ATOM 7613 N N . GLN A 1 907 ? 22.340 -10.557 11.436 1.00 37.88 907 GLN A N 1
ATOM 7614 C CA . GLN A 1 907 ? 21.821 -10.015 12.714 1.00 37.88 907 GLN A CA 1
ATOM 7615 C C . GLN A 1 907 ? 20.447 -10.597 13.168 1.00 37.88 907 GLN A C 1
ATOM 7617 O O . GLN A 1 907 ? 19.740 -11.204 12.361 1.00 37.88 907 GLN A O 1
ATOM 7622 N N . ASN A 1 908 ? 20.082 -10.403 14.454 1.00 36.41 908 ASN A N 1
ATOM 7623 C CA . ASN A 1 908 ? 18.812 -10.809 15.111 1.00 36.41 908 ASN A CA 1
ATOM 7624 C C . ASN A 1 908 ? 17.783 -9.662 15.184 1.00 36.41 908 ASN A C 1
ATOM 7626 O O . ASN A 1 908 ? 18.146 -8.541 15.537 1.00 36.41 908 ASN A O 1
ATOM 7630 N N . ALA A 1 909 ? 16.504 -9.928 14.878 1.00 35.28 909 ALA A N 1
ATOM 7631 C CA . ALA A 1 909 ? 15.493 -8.891 14.625 1.00 35.28 909 ALA A CA 1
ATOM 7632 C C . ALA A 1 909 ? 14.524 -8.582 15.788 1.00 35.28 909 ALA A C 1
ATOM 7634 O O . ALA A 1 909 ? 14.127 -9.485 16.520 1.00 35.28 909 ALA A O 1
ATOM 7635 N N . ALA A 1 910 ? 14.100 -7.315 15.875 1.00 36.31 910 ALA A N 1
ATOM 7636 C CA . ALA A 1 910 ? 13.095 -6.711 16.756 1.00 36.31 910 ALA A CA 1
ATOM 7637 C C . ALA A 1 910 ? 12.123 -5.785 15.964 1.00 36.31 910 ALA A C 1
ATOM 7639 O O . ALA A 1 910 ? 12.501 -4.763 15.395 1.00 36.31 910 ALA A O 1
ATOM 7640 N N . THR A 1 911 ? 10.836 -6.122 15.908 1.00 40.31 911 THR A N 1
ATOM 7641 C CA . THR A 1 911 ? 9.816 -5.451 15.064 1.00 40.31 911 THR A CA 1
ATOM 7642 C C . THR A 1 911 ? 9.274 -4.144 15.678 1.00 40.31 911 THR A C 1
ATOM 7644 O O . THR A 1 911 ? 8.961 -4.167 16.859 1.00 40.31 911 THR A O 1
ATOM 7647 N N . VAL A 1 912 ? 9.051 -3.060 14.900 1.00 36.44 912 VAL A N 1
ATOM 7648 C CA . VAL A 1 912 ? 8.100 -1.958 15.238 1.00 36.44 912 VAL A CA 1
ATOM 7649 C C . VAL A 1 912 ? 7.398 -1.399 13.998 1.00 36.44 912 VAL A C 1
ATOM 7651 O O . VAL A 1 912 ? 8.035 -0.759 13.163 1.00 36.44 912 VAL A O 1
ATOM 7654 N N . GLY A 1 913 ? 6.065 -1.499 13.999 1.00 40.72 913 GLY A N 1
ATOM 7655 C CA . GLY A 1 913 ? 5.149 -0.677 13.203 1.00 40.72 913 GLY A CA 1
ATOM 7656 C C . GLY A 1 913 ? 5.051 -1.071 11.731 1.00 40.72 913 GLY A C 1
ATOM 7657 O O . GLY A 1 913 ? 6.025 -1.527 11.141 1.00 40.72 913 GLY A O 1
ATOM 7658 N N . ASP A 1 914 ? 3.876 -0.849 11.136 1.00 50.31 914 ASP A N 1
ATOM 7659 C CA . ASP A 1 914 ? 3.387 -1.333 9.826 1.00 50.31 914 ASP A CA 1
ATOM 7660 C C . ASP A 1 914 ? 4.296 -1.095 8.591 1.00 50.31 914 ASP A C 1
ATOM 7662 O O . ASP A 1 914 ? 3.940 -1.450 7.468 1.00 50.31 914 ASP A O 1
ATOM 7666 N N . SER A 1 915 ? 5.497 -0.529 8.760 1.00 58.50 915 SER A N 1
ATOM 7667 C CA . SER A 1 915 ? 6.467 -0.267 7.691 1.00 58.50 915 SER A CA 1
ATOM 7668 C C . SER A 1 915 ? 7.962 -0.364 8.068 1.00 58.50 915 SER A C 1
ATOM 7670 O O . SER A 1 915 ? 8.788 -0.230 7.161 1.00 58.50 915 SER A O 1
ATOM 7672 N N . SER A 1 916 ? 8.343 -0.617 9.336 1.00 73.81 916 SER A N 1
ATOM 7673 C CA . SER A 1 916 ? 9.755 -0.726 9.766 1.00 73.81 916 SER A CA 1
ATOM 7674 C C . SER A 1 916 ? 10.083 -1.996 10.574 1.00 73.81 916 SER A C 1
ATOM 7676 O O . SER A 1 916 ? 9.290 -2.504 11.356 1.00 73.81 916 SER A O 1
ATOM 7678 N N . LEU A 1 917 ? 11.298 -2.515 10.404 1.00 82.88 917 LEU A N 1
ATOM 7679 C CA . LEU A 1 917 ? 11.878 -3.615 11.175 1.00 82.88 917 LEU A CA 1
ATOM 7680 C C . LEU A 1 917 ? 13.223 -3.154 11.723 1.00 82.88 917 LEU A C 1
ATOM 7682 O O . LEU A 1 917 ? 14.068 -2.684 10.967 1.00 82.88 917 LEU A O 1
ATOM 7686 N N . PHE A 1 918 ? 13.437 -3.294 13.023 1.00 86.19 918 PHE A N 1
ATOM 7687 C CA . PHE A 1 918 ? 14.722 -3.016 13.646 1.00 86.19 918 PHE A CA 1
ATOM 7688 C C . PHE A 1 918 ? 15.415 -4.330 13.972 1.00 86.19 918 PHE A C 1
ATOM 7690 O O . PHE A 1 918 ? 14.782 -5.362 14.138 1.00 86.19 918 PHE A O 1
ATOM 7697 N N . VAL A 1 919 ? 16.734 -4.344 13.990 1.00 85.94 919 VAL A N 1
ATOM 7698 C CA . VAL A 1 919 ? 17.518 -5.561 14.163 1.00 85.94 919 VAL A CA 1
ATOM 7699 C C . VAL A 1 919 ? 18.754 -5.182 14.950 1.00 85.94 919 VAL A C 1
ATOM 7701 O O . VAL A 1 919 ? 19.479 -4.262 14.576 1.00 85.94 919 VAL A O 1
ATOM 7704 N N . TRP A 1 920 ? 18.944 -5.825 16.095 1.00 90.00 920 TRP A N 1
ATOM 7705 C CA . TRP A 1 920 ? 19.928 -5.411 17.082 1.00 90.00 920 TRP A CA 1
ATOM 7706 C C . TRP A 1 920 ? 20.681 -6.619 17.645 1.00 90.00 920 TRP A C 1
ATOM 7708 O O . TRP A 1 920 ? 20.089 -7.630 18.025 1.00 90.00 920 TRP A O 1
ATOM 7718 N N . ALA A 1 921 ? 22.005 -6.500 17.731 1.00 84.44 921 ALA A N 1
ATOM 7719 C CA . ALA A 1 921 ? 22.894 -7.511 18.301 1.00 84.44 921 ALA A CA 1
ATOM 7720 C C . ALA A 1 921 ? 22.747 -8.925 17.675 1.00 84.44 921 ALA A C 1
ATOM 7722 O O . ALA A 1 921 ? 22.639 -9.073 16.453 1.00 84.44 921 ALA A O 1
ATOM 7723 N N . GLY A 1 922 ? 22.826 -9.976 18.497 1.00 82.38 922 GLY A N 1
ATOM 7724 C CA . GLY A 1 922 ? 22.943 -11.374 18.080 1.00 82.38 922 GLY A CA 1
ATOM 7725 C C . GLY A 1 922 ? 24.381 -11.896 18.045 1.00 82.38 922 GLY A C 1
ATOM 7726 O O . GLY A 1 922 ? 25.340 -11.154 18.252 1.00 82.38 922 GLY A O 1
ATOM 7727 N N . GLU A 1 923 ? 24.533 -13.202 17.813 1.00 76.81 923 GLU A N 1
ATOM 7728 C CA . GLU A 1 923 ? 25.854 -13.817 17.655 1.00 76.81 923 GLU A CA 1
ATOM 7729 C C . GLU A 1 923 ? 26.457 -13.398 16.310 1.00 76.81 923 GLU A C 1
ATOM 7731 O O . GLU A 1 923 ? 25.885 -13.669 15.254 1.00 76.81 923 GLU A O 1
ATOM 7736 N N . GLN A 1 924 ? 27.610 -12.731 16.350 1.00 72.50 924 GLN A N 1
ATOM 7737 C CA . GLN A 1 924 ? 28.288 -12.190 15.173 1.00 72.50 924 GLN A CA 1
ATOM 7738 C C . GLN A 1 924 ? 29.771 -12.572 15.193 1.00 72.50 924 GLN A C 1
ATOM 7740 O O . GLN A 1 924 ? 30.378 -12.720 16.259 1.00 72.50 924 GLN A O 1
ATOM 7745 N N . ALA A 1 925 ? 30.367 -12.716 14.008 1.00 71.00 925 ALA A N 1
ATOM 7746 C CA . ALA A 1 925 ? 31.800 -12.953 13.884 1.00 71.00 925 ALA A CA 1
ATOM 7747 C C . ALA A 1 925 ? 32.583 -11.765 14.473 1.00 71.00 925 ALA A C 1
ATOM 7749 O O . ALA A 1 925 ? 32.312 -10.612 14.156 1.00 71.00 925 ALA A O 1
ATOM 7750 N N . GLY A 1 926 ? 33.542 -12.046 15.357 1.00 77.94 926 GLY A N 1
ATOM 7751 C CA . GLY A 1 926 ? 34.356 -11.013 16.006 1.00 77.94 926 GLY A CA 1
ATOM 7752 C C . GLY A 1 926 ? 33.737 -10.356 17.246 1.00 77.94 926 GLY A C 1
ATOM 7753 O O . GLY A 1 926 ? 34.416 -9.542 17.870 1.00 77.94 926 GLY A O 1
ATOM 7754 N N . LEU A 1 927 ? 32.513 -10.724 17.658 1.00 81.06 927 LEU A N 1
ATOM 7755 C CA . LEU A 1 927 ? 31.911 -10.233 18.903 1.00 81.06 927 LEU A CA 1
ATOM 7756 C C . LEU A 1 927 ? 32.760 -10.665 20.123 1.00 81.06 927 LEU A C 1
ATOM 7758 O O . LEU A 1 927 ? 32.890 -11.869 20.372 1.00 81.06 927 LEU A O 1
ATOM 7762 N N . PRO A 1 928 ? 33.315 -9.728 20.919 1.00 86.38 928 PRO A N 1
ATOM 7763 C CA . PRO A 1 928 ? 34.186 -10.068 22.042 1.00 86.38 928 PRO A CA 1
ATOM 7764 C C . PRO A 1 928 ? 33.486 -10.904 23.124 1.00 86.38 928 PRO A C 1
ATOM 7766 O O . PRO A 1 928 ? 32.381 -10.576 23.562 1.00 86.38 928 PRO A O 1
ATOM 7769 N N . LYS A 1 929 ? 34.165 -11.952 23.610 1.00 88.38 929 LYS A N 1
ATOM 7770 C CA . LYS A 1 929 ? 33.705 -12.821 24.712 1.00 88.38 929 LYS A CA 1
ATOM 7771 C C . LYS A 1 929 ? 34.055 -12.247 26.090 1.00 88.38 929 LYS A C 1
ATOM 7773 O O . LYS A 1 929 ? 34.708 -12.894 26.901 1.00 88.38 929 LYS A O 1
ATOM 7778 N N . VAL A 1 930 ? 33.671 -10.998 26.330 1.00 89.56 930 VAL A N 1
ATOM 7779 C CA . VAL A 1 930 ? 33.887 -10.279 27.598 1.00 89.56 930 VAL A CA 1
ATOM 7780 C C . VAL A 1 930 ? 32.575 -9.666 28.073 1.00 89.56 930 VAL A C 1
ATOM 7782 O O . VAL A 1 930 ? 31.663 -9.458 27.270 1.00 89.56 930 VAL A O 1
ATOM 7785 N N . HIS A 1 931 ? 32.457 -9.377 29.371 1.00 88.62 931 HIS A N 1
ATOM 7786 C CA . HIS A 1 931 ? 31.233 -8.804 29.937 1.00 88.62 931 HIS A CA 1
ATOM 7787 C C . HIS A 1 931 ? 30.874 -7.457 29.296 1.00 88.62 931 HIS A C 1
ATOM 7789 O O . HIS A 1 931 ? 29.786 -7.321 28.735 1.00 88.62 931 HIS A O 1
ATOM 7795 N N . ASP A 1 932 ? 31.814 -6.511 29.295 1.00 90.81 932 ASP A N 1
ATOM 7796 C CA . ASP A 1 932 ? 31.700 -5.211 28.635 1.00 90.81 932 ASP A CA 1
ATOM 7797 C C . ASP A 1 932 ? 33.093 -4.718 28.206 1.00 90.81 932 ASP A C 1
ATOM 7799 O O . ASP A 1 932 ? 34.075 -4.941 28.914 1.00 90.81 932 ASP A O 1
ATOM 7803 N N . SER A 1 933 ? 33.192 -4.080 27.040 1.00 90.69 933 SER A N 1
ATOM 7804 C CA . SER A 1 933 ? 34.414 -3.417 26.566 1.00 90.69 933 SER A CA 1
ATOM 7805 C C . SER A 1 933 ? 34.091 -2.399 25.468 1.00 90.69 933 SER A C 1
ATOM 7807 O O . SER A 1 933 ? 33.068 -2.545 24.788 1.00 90.69 933 SER A O 1
ATOM 7809 N N . PRO A 1 934 ? 34.960 -1.400 25.215 1.00 88.56 934 PRO A N 1
ATOM 7810 C CA . PRO A 1 934 ? 34.780 -0.466 24.103 1.00 88.56 934 PRO A CA 1
ATOM 7811 C C . PRO A 1 934 ? 34.593 -1.166 22.749 1.00 88.56 934 PRO A C 1
ATOM 7813 O O . PRO A 1 934 ? 33.793 -0.725 21.929 1.00 88.56 934 PRO A O 1
ATOM 7816 N N . GLU A 1 935 ? 35.285 -2.282 22.512 1.00 87.06 935 GLU A N 1
ATOM 7817 C CA . GLU A 1 935 ? 35.161 -3.091 21.295 1.00 87.06 935 GLU A CA 1
ATOM 7818 C C . GLU A 1 935 ? 33.792 -3.757 21.205 1.00 87.06 935 GLU A C 1
ATOM 7820 O O . GLU A 1 935 ? 33.166 -3.703 20.151 1.00 87.06 935 GLU A O 1
ATOM 7825 N N . LYS A 1 936 ? 33.289 -4.332 22.305 1.00 87.88 936 LYS A N 1
ATOM 7826 C CA . LYS A 1 936 ? 31.945 -4.920 22.349 1.00 87.88 936 LYS A CA 1
ATOM 7827 C C . LYS A 1 936 ? 30.869 -3.862 22.113 1.00 87.88 936 LYS A C 1
ATOM 7829 O O . LYS A 1 936 ? 29.921 -4.109 21.369 1.00 87.88 936 LYS A O 1
ATOM 7834 N N . ARG A 1 937 ? 31.053 -2.661 22.671 1.00 89.19 937 ARG A N 1
ATOM 7835 C CA . ARG A 1 937 ? 30.130 -1.537 22.484 1.00 89.19 937 ARG A CA 1
ATOM 7836 C C . ARG A 1 937 ? 30.033 -1.063 21.036 1.00 89.19 937 ARG A C 1
ATOM 7838 O O . ARG A 1 937 ? 28.964 -0.615 20.641 1.00 89.19 937 ARG A O 1
ATOM 7845 N N . LYS A 1 938 ? 31.063 -1.253 20.202 1.00 85.19 938 LYS A N 1
ATOM 7846 C CA . LYS A 1 938 ? 30.963 -0.993 18.749 1.00 85.19 938 LYS A CA 1
ATOM 7847 C C . LYS A 1 938 ? 29.899 -1.869 18.075 1.00 85.19 938 LYS A C 1
ATOM 7849 O O . LYS A 1 938 ? 29.168 -1.378 17.220 1.00 85.19 938 LYS A O 1
ATOM 7854 N N . PHE A 1 939 ? 29.767 -3.130 18.498 1.00 82.31 939 PHE A N 1
ATOM 7855 C CA . PHE A 1 939 ? 28.740 -4.043 17.982 1.00 82.31 939 PHE A CA 1
ATOM 7856 C C . PHE A 1 939 ? 27.346 -3.720 18.533 1.00 82.31 939 PHE A C 1
ATOM 7858 O O . PHE A 1 939 ? 26.360 -3.842 17.813 1.00 82.31 939 PHE A O 1
ATOM 7865 N N . THR A 1 940 ? 27.241 -3.290 19.795 1.00 87.38 940 THR A N 1
ATOM 7866 C CA . THR A 1 940 ? 25.938 -3.031 20.439 1.00 87.38 940 THR A CA 1
ATOM 7867 C C . THR A 1 940 ? 25.389 -1.629 20.200 1.00 87.38 940 THR A C 1
ATOM 7869 O O . THR A 1 940 ? 24.190 -1.422 20.355 1.00 87.38 940 THR A O 1
ATOM 7872 N N . ASN A 1 941 ? 26.235 -0.662 19.839 1.00 89.94 941 ASN A N 1
ATOM 7873 C CA . ASN A 1 941 ? 25.818 0.711 19.544 1.00 89.94 941 ASN A CA 1
ATOM 7874 C C . ASN A 1 941 ? 25.317 0.876 18.106 1.00 89.94 941 ASN A C 1
ATOM 7876 O O . ASN A 1 941 ? 25.050 1.997 17.691 1.00 89.94 941 ASN A O 1
ATOM 7880 N N . THR A 1 942 ? 25.200 -0.206 17.339 1.00 87.12 942 THR A N 1
ATOM 7881 C CA . THR A 1 942 ? 24.663 -0.171 15.980 1.00 87.12 942 THR A CA 1
ATOM 7882 C C . THR A 1 942 ? 23.350 -0.935 15.944 1.00 87.12 942 THR A C 1
ATOM 7884 O O . THR A 1 942 ? 23.267 -2.063 16.429 1.00 87.12 942 THR A O 1
ATOM 7887 N N . ILE A 1 943 ? 22.329 -0.335 15.342 1.00 89.19 943 ILE A N 1
ATOM 7888 C CA . ILE A 1 943 ? 21.069 -0.997 15.026 1.00 89.19 943 ILE A CA 1
ATOM 7889 C C . ILE A 1 943 ? 20.874 -1.016 13.515 1.00 89.19 943 ILE A C 1
ATOM 7891 O O . ILE A 1 943 ? 21.092 -0.012 12.832 1.00 89.19 943 ILE A O 1
ATOM 7895 N N . GLN A 1 944 ? 20.483 -2.165 12.980 1.00 83.94 944 GLN A N 1
ATOM 7896 C CA . GLN A 1 944 ? 20.009 -2.256 11.613 1.00 83.94 944 GLN A CA 1
ATOM 7897 C C . GLN A 1 944 ? 18.525 -1.916 11.562 1.00 83.94 944 GLN A C 1
ATOM 7899 O O . GLN A 1 944 ? 17.730 -2.332 12.398 1.00 83.94 944 GLN A O 1
ATOM 7904 N N . HIS A 1 945 ? 18.153 -1.141 10.560 1.00 81.81 945 HIS A N 1
ATOM 7905 C CA . HIS A 1 945 ? 16.796 -0.699 10.309 1.00 81.81 945 HIS A CA 1
ATOM 7906 C C . HIS A 1 945 ? 16.441 -1.053 8.872 1.00 81.81 945 HIS A C 1
ATOM 7908 O O . HIS A 1 945 ? 17.124 -0.648 7.937 1.00 81.81 945 HIS A O 1
ATOM 7914 N N . PHE A 1 946 ? 15.391 -1.840 8.706 1.00 79.50 946 PHE A N 1
ATOM 7915 C CA . PHE A 1 946 ? 14.812 -2.193 7.426 1.00 79.50 946 PHE A CA 1
ATOM 7916 C C . PHE A 1 946 ? 13.471 -1.505 7.271 1.00 79.50 946 PHE A C 1
ATOM 7918 O O . PHE A 1 946 ? 12.604 -1.618 8.136 1.00 79.50 946 PHE A O 1
ATOM 7925 N N . THR A 1 947 ? 13.270 -0.853 6.135 1.00 69.12 947 THR A N 1
ATOM 7926 C CA . THR A 1 947 ? 11.976 -0.255 5.812 1.00 69.12 947 THR A CA 1
ATOM 7927 C C . THR A 1 947 ? 11.319 -1.070 4.708 1.00 69.12 947 THR A C 1
ATOM 7929 O O . THR A 1 947 ? 11.836 -1.145 3.591 1.00 69.12 947 THR A O 1
ATOM 7932 N N . ALA A 1 948 ? 10.148 -1.649 4.985 1.00 60.50 948 ALA A N 1
ATOM 7933 C CA . ALA A 1 948 ? 9.430 -2.485 4.019 1.00 60.50 948 ALA A CA 1
ATOM 7934 C C . ALA A 1 948 ? 9.042 -1.724 2.741 1.00 60.50 948 ALA A C 1
ATOM 7936 O O . ALA A 1 948 ? 8.940 -2.316 1.671 1.00 60.50 948 ALA A O 1
ATOM 7937 N N . SER A 1 949 ? 8.879 -0.404 2.837 1.00 57.47 949 SER A N 1
ATOM 7938 C CA . SER A 1 949 ? 8.544 0.464 1.709 1.00 57.47 949 SER A CA 1
ATOM 7939 C C . SER A 1 949 ? 9.716 0.773 0.767 1.00 57.47 949 SER A C 1
ATOM 7941 O O . SER A 1 949 ? 9.475 1.070 -0.400 1.00 57.47 949 SER A O 1
ATOM 7943 N N . SER A 1 950 ? 10.968 0.701 1.236 1.00 59.88 950 SER A N 1
ATOM 7944 C CA . SER A 1 950 ? 12.167 0.886 0.399 1.00 59.88 950 SER A CA 1
ATOM 7945 C C . SER A 1 950 ? 12.875 -0.429 0.069 1.00 59.88 950 SER A C 1
ATOM 7947 O O . SER A 1 950 ? 13.666 -0.473 -0.870 1.00 59.88 950 SER A O 1
ATOM 7949 N N . GLY A 1 951 ? 12.625 -1.491 0.844 1.00 63.84 951 GLY A N 1
ATOM 7950 C CA . GLY A 1 951 ? 13.351 -2.757 0.745 1.00 63.84 951 GLY A CA 1
ATOM 7951 C C . GLY A 1 951 ? 14.831 -2.644 1.134 1.00 63.84 951 GLY A C 1
ATOM 7952 O O . GLY A 1 951 ? 15.606 -3.553 0.841 1.00 63.84 951 GLY A O 1
ATOM 7953 N N . GLN A 1 952 ? 15.239 -1.534 1.760 1.00 67.00 952 GLN A N 1
ATOM 7954 C CA . GLN A 1 952 ? 16.632 -1.242 2.094 1.00 67.00 952 GLN A CA 1
ATOM 7955 C C . GLN A 1 952 ? 16.913 -1.424 3.583 1.00 67.00 952 GLN A C 1
ATOM 7957 O O . GLN A 1 952 ? 16.054 -1.174 4.427 1.00 67.00 952 GLN A O 1
ATOM 7962 N N . TRP A 1 953 ? 18.151 -1.826 3.868 1.00 72.62 953 TRP A N 1
ATOM 7963 C CA . TRP A 1 953 ? 18.726 -1.916 5.204 1.00 72.62 953 TRP A CA 1
ATOM 7964 C C . TRP A 1 953 ? 19.645 -0.725 5.454 1.00 72.62 953 TRP A C 1
ATOM 7966 O O . TRP A 1 953 ? 20.510 -0.414 4.635 1.00 72.62 953 TRP A O 1
ATOM 7976 N N . PHE A 1 954 ? 19.491 -0.101 6.611 1.00 75.94 954 PHE A N 1
ATOM 7977 C CA . PHE A 1 954 ? 20.322 0.989 7.093 1.00 75.94 954 PHE A CA 1
ATOM 7978 C C . PHE A 1 954 ? 20.978 0.555 8.396 1.00 75.94 954 PHE A C 1
ATOM 7980 O O . PHE A 1 954 ? 20.293 0.113 9.311 1.00 75.94 954 PHE A O 1
ATOM 7987 N N . ALA A 1 955 ? 22.294 0.701 8.507 1.00 81.81 955 ALA A N 1
ATOM 7988 C CA . ALA A 1 955 ? 22.961 0.647 9.801 1.00 81.81 955 ALA A CA 1
ATOM 7989 C C . ALA A 1 955 ? 22.945 2.055 10.402 1.00 81.81 955 ALA A C 1
ATOM 7991 O O . ALA A 1 955 ? 23.349 3.016 9.743 1.00 81.81 955 ALA A O 1
ATOM 7992 N N . ARG A 1 956 ? 22.454 2.188 11.633 1.00 84.75 956 ARG A N 1
ATOM 7993 C CA . ARG A 1 956 ? 22.414 3.460 12.356 1.00 84.75 956 ARG A CA 1
ATOM 7994 C C . ARG A 1 956 ? 23.070 3.297 13.714 1.00 84.75 956 ARG A C 1
ATOM 7996 O O . ARG A 1 956 ? 22.838 2.308 14.405 1.00 84.75 956 ARG A O 1
ATOM 8003 N N . GLU A 1 957 ? 23.874 4.279 14.093 1.00 89.31 957 GLU A N 1
ATOM 8004 C CA . GLU A 1 957 ? 24.412 4.338 15.445 1.00 89.31 957 GLU A CA 1
ATOM 8005 C C . GLU A 1 957 ? 23.312 4.763 16.425 1.00 89.31 957 GLU A C 1
ATOM 8007 O O . GLU A 1 957 ? 22.504 5.652 16.146 1.00 89.31 957 GLU A O 1
ATOM 8012 N N . THR A 1 958 ? 23.281 4.099 17.572 1.00 93.06 958 THR A N 1
ATOM 8013 C CA . THR A 1 958 ? 22.408 4.398 18.703 1.00 93.06 958 THR A CA 1
ATOM 8014 C C . THR A 1 958 ? 23.188 5.141 19.776 1.00 93.06 958 THR A C 1
ATOM 8016 O O . THR A 1 958 ? 24.392 4.941 19.938 1.00 93.06 958 THR A O 1
ATOM 8019 N N . THR A 1 959 ? 22.488 5.951 20.557 1.00 91.12 959 THR A N 1
ATOM 8020 C CA . THR A 1 959 ? 23.055 6.706 21.682 1.00 91.12 959 THR A CA 1
ATOM 8021 C C . THR A 1 959 ? 22.478 6.213 23.010 1.00 91.12 959 THR A C 1
ATOM 8023 O O . THR A 1 959 ? 21.503 5.465 23.028 1.00 91.12 959 THR A O 1
ATOM 8026 N N . GLY A 1 960 ? 23.084 6.597 24.135 1.00 90.25 960 GLY A N 1
ATOM 8027 C CA . GLY A 1 960 ? 22.760 6.025 25.447 1.00 90.25 960 GLY A CA 1
ATOM 8028 C C . GLY A 1 960 ? 23.492 4.703 25.696 1.00 90.25 960 GLY A C 1
ATOM 8029 O O . GLY A 1 960 ? 24.525 4.440 25.080 1.00 90.25 960 GLY A O 1
ATOM 8030 N N . THR A 1 961 ? 22.968 3.880 26.607 1.00 87.06 961 THR A N 1
ATOM 8031 C CA . THR A 1 961 ? 23.613 2.627 27.034 1.00 87.06 961 THR A CA 1
ATOM 8032 C C . THR A 1 961 ? 22.772 1.421 26.603 1.00 87.06 961 THR A C 1
ATOM 8034 O O . THR A 1 961 ? 21.785 1.112 27.272 1.00 87.06 961 THR A O 1
ATOM 8037 N N . PRO A 1 962 ? 23.133 0.717 25.511 1.00 91.50 962 PRO A N 1
ATOM 8038 C CA . PRO A 1 962 ? 22.444 -0.509 25.116 1.00 91.50 962 PRO A CA 1
ATOM 8039 C C . PRO A 1 962 ? 22.570 -1.610 26.183 1.00 91.50 962 PRO A C 1
ATOM 8041 O O . PRO A 1 962 ? 23.558 -1.625 26.934 1.00 91.50 962 PRO A O 1
ATOM 8044 N N . PRO A 1 963 ? 21.635 -2.575 26.232 1.00 92.38 963 PRO A N 1
ATOM 8045 C CA . PRO A 1 963 ? 21.730 -3.693 27.160 1.00 92.38 963 PRO A CA 1
ATOM 8046 C C . PRO A 1 963 ? 22.940 -4.586 26.848 1.00 92.38 963 PRO A C 1
ATOM 8048 O O . PRO A 1 963 ? 23.395 -4.706 25.711 1.00 92.38 963 PRO A O 1
ATOM 8051 N N . LEU A 1 964 ? 23.460 -5.248 27.883 1.00 89.88 964 LEU A N 1
ATOM 8052 C CA . LEU A 1 964 ? 24.590 -6.179 27.763 1.00 89.88 964 LEU A CA 1
ATOM 8053 C C . LEU A 1 964 ? 24.171 -7.583 27.304 1.00 89.88 964 LEU A C 1
ATOM 8055 O O . LEU A 1 964 ? 24.999 -8.330 26.778 1.00 89.88 964 LEU A O 1
ATOM 8059 N N . GLY A 1 965 ? 22.898 -7.945 27.489 1.00 88.88 965 GLY A N 1
ATOM 8060 C CA . GLY A 1 965 ? 22.304 -9.186 26.996 1.00 88.88 965 GLY A CA 1
ATOM 8061 C C . GLY A 1 965 ? 22.118 -9.151 25.480 1.00 88.88 965 GLY A C 1
ATOM 8062 O O . GLY A 1 965 ? 21.045 -8.839 24.982 1.00 88.88 965 GLY A O 1
ATOM 8063 N N . VAL A 1 966 ? 23.180 -9.464 24.742 1.00 87.88 966 VAL A N 1
ATOM 8064 C CA . VAL A 1 966 ? 23.244 -9.336 23.275 1.00 87.88 966 VAL A CA 1
ATOM 8065 C C . VAL A 1 966 ? 22.632 -10.510 22.507 1.00 87.88 966 VAL A C 1
ATOM 8067 O O . VAL A 1 966 ? 22.408 -10.402 21.304 1.00 87.88 966 VAL A O 1
ATOM 8070 N N . MET A 1 967 ? 22.355 -11.637 23.168 1.00 87.31 967 MET A N 1
ATOM 8071 C CA . MET A 1 967 ? 21.795 -12.841 22.543 1.00 87.31 967 MET A CA 1
ATOM 8072 C C . MET A 1 967 ? 20.633 -13.418 23.336 1.00 87.31 967 MET A C 1
ATOM 8074 O O . MET A 1 967 ? 20.665 -13.434 24.563 1.00 87.31 967 MET A O 1
ATOM 8078 N N . GLY A 1 968 ? 19.627 -13.953 22.641 1.00 86.69 968 GLY A N 1
ATOM 8079 C CA . GLY A 1 968 ? 18.482 -14.602 23.284 1.00 86.69 968 GLY A CA 1
ATOM 8080 C C . GLY A 1 968 ? 17.705 -13.675 24.223 1.00 86.69 968 GLY A C 1
ATOM 8081 O O . GLY A 1 968 ? 17.053 -14.155 25.139 1.00 86.69 968 GLY A O 1
ATOM 8082 N N . TYR A 1 969 ? 17.807 -12.359 24.057 1.00 92.94 969 TYR A N 1
ATOM 8083 C CA . TYR A 1 969 ? 16.927 -11.423 24.745 1.00 92.94 969 TYR A CA 1
ATOM 8084 C C . TYR A 1 969 ? 15.496 -11.584 24.213 1.00 92.94 969 TYR A C 1
ATOM 8086 O O . TYR A 1 969 ? 15.289 -12.016 23.076 1.00 92.94 969 TYR A O 1
ATOM 8094 N N . SER A 1 970 ? 14.511 -11.211 25.020 1.00 92.38 970 SER A N 1
ATOM 8095 C CA . SER A 1 970 ? 13.118 -11.124 24.579 1.00 92.38 970 SER A CA 1
ATOM 8096 C C . SER A 1 970 ? 12.806 -9.677 24.197 1.00 92.38 970 SER A C 1
ATOM 8098 O O . SER A 1 970 ? 13.295 -8.752 24.851 1.00 92.38 970 SER A O 1
ATOM 8100 N N . CYS A 1 971 ? 12.013 -9.464 23.144 1.00 92.19 971 CYS A N 1
ATOM 8101 C CA . CYS A 1 971 ? 11.691 -8.127 22.644 1.00 92.19 971 CYS A CA 1
ATOM 8102 C C . CYS A 1 971 ? 10.187 -7.953 22.391 1.00 92.19 971 CYS A C 1
ATOM 8104 O O . CYS A 1 971 ? 9.531 -8.878 21.922 1.00 92.19 971 CYS A O 1
ATOM 8106 N N . ALA A 1 972 ? 9.655 -6.772 22.711 1.00 91.88 972 ALA A N 1
ATOM 8107 C CA . ALA A 1 972 ? 8.274 -6.386 22.448 1.00 91.88 972 ALA A CA 1
ATOM 8108 C C . ALA A 1 972 ? 8.204 -4.906 22.058 1.00 91.88 972 ALA A C 1
ATOM 8110 O O . ALA A 1 972 ? 9.000 -4.085 22.521 1.00 91.88 972 ALA A O 1
ATOM 8111 N N . ALA A 1 973 ? 7.227 -4.571 21.220 1.00 87.94 973 ALA A N 1
ATOM 8112 C CA . ALA A 1 973 ? 6.995 -3.218 20.740 1.00 87.94 973 ALA A CA 1
ATOM 8113 C C . ALA A 1 973 ? 5.741 -2.615 21.365 1.00 87.94 973 ALA A C 1
ATOM 8115 O O . ALA A 1 973 ? 4.709 -3.283 21.488 1.00 87.94 973 ALA A O 1
ATOM 8116 N N . ILE A 1 974 ? 5.836 -1.339 21.731 1.00 87.06 974 ILE A N 1
ATOM 8117 C CA . ILE A 1 974 ? 4.699 -0.510 22.129 1.00 87.06 974 ILE A CA 1
ATOM 8118 C C . ILE A 1 974 ? 4.917 0.858 21.493 1.00 87.06 974 ILE A C 1
ATOM 8120 O O . ILE A 1 974 ? 5.870 1.560 21.835 1.00 87.06 974 ILE A O 1
ATOM 8124 N N . ASN A 1 975 ? 4.043 1.238 20.562 1.00 83.50 975 ASN A N 1
ATOM 8125 C CA . ASN A 1 975 ? 4.151 2.492 19.812 1.00 83.50 975 ASN A CA 1
ATOM 8126 C C . ASN A 1 975 ? 5.557 2.653 19.186 1.00 83.50 975 ASN A C 1
ATOM 8128 O O . ASN A 1 975 ? 6.038 1.732 18.533 1.00 83.50 975 ASN A O 1
ATOM 8132 N N . ASN A 1 976 ? 6.235 3.783 19.413 1.00 84.00 976 ASN A N 1
ATOM 8133 C CA . ASN A 1 976 ? 7.578 4.086 18.887 1.00 84.00 976 ASN A CA 1
ATOM 8134 C C . ASN A 1 976 ? 8.716 3.653 19.835 1.00 84.00 976 ASN A C 1
ATOM 8136 O O . ASN A 1 976 ? 9.799 4.249 19.861 1.00 84.00 976 ASN A O 1
ATOM 8140 N N . HIS A 1 977 ? 8.465 2.642 20.667 1.00 90.00 977 HIS A N 1
ATOM 8141 C CA . HIS A 1 977 ? 9.421 2.149 21.648 1.00 90.00 977 HIS A CA 1
ATOM 8142 C C . HIS A 1 977 ? 9.579 0.631 21.563 1.00 90.00 977 HIS A C 1
ATOM 8144 O O . HIS A 1 977 ? 8.606 -0.126 21.565 1.00 90.00 977 HIS A O 1
ATOM 8150 N N . LEU A 1 978 ? 10.837 0.197 21.539 1.00 93.31 978 LEU A N 1
ATOM 8151 C CA . LEU A 1 978 ? 11.232 -1.201 21.660 1.00 93.31 978 LEU A CA 1
ATOM 8152 C C . LEU A 1 978 ? 11.677 -1.486 23.081 1.00 93.31 978 LEU A C 1
ATOM 8154 O O . LEU A 1 978 ? 12.534 -0.781 23.606 1.00 93.31 978 LEU A O 1
ATOM 8158 N N . TYR A 1 979 ? 11.147 -2.547 23.670 1.00 95.00 979 TYR A N 1
ATOM 8159 C CA . TYR A 1 979 ? 11.526 -3.013 24.996 1.00 95.00 979 TYR A CA 1
ATOM 8160 C C . TYR A 1 979 ? 12.316 -4.307 24.864 1.00 95.00 979 TYR A C 1
ATOM 8162 O O . TYR A 1 979 ? 11.929 -5.199 24.109 1.00 95.00 979 TYR A O 1
ATOM 8170 N N . TYR A 1 980 ? 13.417 -4.400 25.599 1.00 95.31 980 TYR A N 1
ATOM 8171 C CA . TYR A 1 980 ? 14.320 -5.543 25.622 1.00 95.31 980 TYR A CA 1
ATOM 8172 C C . TYR A 1 980 ? 14.449 -6.043 27.051 1.00 95.31 980 TYR A C 1
ATOM 8174 O O . TYR A 1 980 ? 14.751 -5.260 27.955 1.00 95.31 980 TYR A O 1
ATOM 8182 N N . PHE A 1 981 ? 14.262 -7.347 27.232 1.00 95.75 981 PHE A N 1
ATOM 8183 C CA . PHE A 1 981 ? 14.406 -8.014 28.516 1.00 95.75 981 PHE A CA 1
ATOM 8184 C C . PHE A 1 981 ? 15.471 -9.110 28.458 1.00 95.75 981 PHE A C 1
ATOM 8186 O O . PHE A 1 981 ? 15.459 -9.980 27.583 1.00 95.75 981 PHE A O 1
ATOM 8193 N N . GLY A 1 982 ? 16.356 -9.082 29.452 1.00 94.00 982 GLY A N 1
ATOM 8194 C CA . GLY A 1 982 ? 17.290 -10.159 29.753 1.00 94.00 982 GLY A CA 1
ATOM 8195 C C . GLY A 1 982 ? 18.336 -10.427 28.671 1.00 94.00 982 GLY A C 1
ATOM 8196 O O . GLY A 1 982 ? 18.973 -9.505 28.166 1.00 94.00 982 GLY A O 1
ATOM 8197 N N . GLY A 1 983 ? 18.559 -11.705 28.370 1.00 93.00 983 GLY A N 1
ATOM 8198 C CA . GLY A 1 983 ? 19.532 -12.169 27.382 1.00 93.00 983 GLY A CA 1
ATOM 8199 C C . GLY A 1 983 ? 20.888 -12.580 27.964 1.00 93.00 983 GLY A C 1
ATOM 8200 O O . GLY A 1 983 ? 21.217 -12.354 29.130 1.00 93.00 983 GLY A O 1
ATOM 8201 N N . TYR A 1 984 ? 21.682 -13.225 27.114 1.00 90.50 984 TYR A N 1
ATOM 8202 C CA . TYR A 1 984 ? 23.028 -13.719 27.368 1.00 90.50 984 TYR A CA 1
ATOM 8203 C C . TYR A 1 984 ? 24.067 -12.766 26.775 1.00 90.50 984 TYR A C 1
ATOM 8205 O O . TYR A 1 984 ? 23.964 -12.355 25.618 1.00 90.50 984 TYR A O 1
ATOM 8213 N N . CYS A 1 985 ? 25.091 -12.421 27.554 1.00 88.44 985 CYS A N 1
ATOM 8214 C CA . CYS A 1 985 ? 26.063 -11.403 27.158 1.00 88.44 985 CYS A CA 1
ATOM 8215 C C . CYS A 1 985 ? 27.305 -11.941 26.424 1.00 88.44 985 CYS A C 1
ATOM 8217 O O . CYS A 1 985 ? 28.268 -11.199 26.265 1.00 88.44 985 CYS A O 1
ATOM 8219 N N . ASN A 1 986 ? 27.318 -13.190 25.953 1.00 84.38 986 ASN A N 1
ATOM 8220 C CA . ASN A 1 986 ? 28.466 -13.804 25.260 1.00 84.38 986 ASN A CA 1
ATOM 8221 C C . ASN A 1 986 ? 29.737 -14.031 26.101 1.00 84.38 986 ASN A C 1
ATOM 8223 O O . ASN A 1 986 ? 30.811 -14.232 25.536 1.00 84.38 986 ASN A O 1
ATOM 8227 N N . HIS A 1 987 ? 29.649 -13.986 27.431 1.00 85.00 987 HIS A N 1
ATOM 8228 C CA . HIS A 1 987 ? 30.747 -14.402 28.303 1.00 85.00 987 HIS A CA 1
ATOM 8229 C C . HIS A 1 987 ? 30.214 -15.301 29.420 1.00 85.00 987 HIS A C 1
ATOM 8231 O O . HIS A 1 987 ? 29.147 -15.040 29.985 1.00 85.00 987 HIS A O 1
ATOM 8237 N N . ASP A 1 988 ? 30.947 -16.377 29.697 1.00 81.88 988 ASP A N 1
ATOM 8238 C CA . ASP A 1 988 ? 30.651 -17.364 30.739 1.00 81.88 988 ASP A CA 1
ATOM 8239 C C . ASP A 1 988 ? 29.174 -17.802 30.752 1.00 81.88 988 ASP A C 1
ATOM 8241 O O . ASP A 1 988 ? 28.570 -17.969 29.695 1.00 81.88 988 ASP A O 1
ATOM 8245 N N . ASN A 1 989 ? 28.566 -17.996 31.923 1.00 82.75 989 ASN A N 1
ATOM 8246 C CA . ASN A 1 989 ? 27.122 -18.211 32.090 1.00 82.75 989 ASN A CA 1
ATOM 8247 C C . ASN A 1 989 ? 26.434 -16.925 32.595 1.00 82.75 989 ASN A C 1
ATOM 8249 O O . ASN A 1 989 ? 25.605 -16.960 33.509 1.00 82.75 989 ASN A O 1
ATOM 8253 N N . CYS A 1 990 ? 26.808 -15.771 32.029 1.00 89.50 990 CYS A N 1
ATOM 8254 C CA . CYS A 1 990 ? 26.300 -14.467 32.444 1.00 89.50 990 CYS A CA 1
ATOM 8255 C C . CYS A 1 990 ? 25.028 -14.067 31.675 1.00 89.50 990 CYS A C 1
ATOM 8257 O O . CYS A 1 990 ? 25.070 -13.633 30.517 1.00 89.50 990 CYS A O 1
ATOM 8259 N N . PHE A 1 991 ? 23.893 -14.210 32.360 1.00 92.75 991 PHE A N 1
ATOM 8260 C CA . PHE A 1 991 ? 22.572 -13.789 31.904 1.00 92.75 991 PHE A CA 1
ATOM 8261 C C . PHE A 1 991 ? 22.123 -12.517 32.619 1.00 92.75 991 PHE A C 1
ATOM 8263 O O . PHE A 1 991 ? 22.564 -12.222 33.731 1.00 92.75 991 PHE A O 1
ATOM 8270 N N . HIS A 1 992 ? 21.193 -11.804 31.996 1.00 94.31 992 HIS A N 1
ATOM 8271 C CA . HIS A 1 992 ? 20.642 -10.549 32.489 1.00 94.31 992 HIS A CA 1
ATOM 8272 C C . HIS A 1 992 ? 19.134 -10.668 32.766 1.00 94.31 992 HIS A C 1
ATOM 8274 O O . HIS A 1 992 ? 18.468 -11.574 32.269 1.00 94.31 992 HIS A O 1
ATOM 8280 N N . ASN A 1 993 ? 18.598 -9.755 33.576 1.00 94.19 993 ASN A N 1
ATOM 8281 C CA . ASN A 1 993 ? 17.157 -9.520 33.789 1.00 94.19 993 ASN A CA 1
ATOM 8282 C C . ASN A 1 993 ? 16.820 -8.018 33.721 1.00 94.19 993 ASN A C 1
ATOM 8284 O O . ASN A 1 993 ? 15.788 -7.588 34.224 1.00 94.19 993 ASN A O 1
ATOM 8288 N N . SER A 1 994 ? 17.703 -7.217 33.119 1.00 94.44 994 SER A N 1
ATOM 8289 C CA . SER A 1 994 ? 17.454 -5.797 32.878 1.00 94.44 994 SER A CA 1
ATOM 8290 C C . SER A 1 994 ? 16.315 -5.590 31.886 1.00 94.44 994 SER A C 1
ATOM 8292 O O . SER A 1 994 ? 16.198 -6.360 30.927 1.00 94.44 994 SER A O 1
ATOM 8294 N N . ILE A 1 995 ? 15.563 -4.504 32.067 1.00 95.69 995 ILE A N 1
ATOM 8295 C CA . ILE A 1 995 ? 14.620 -3.972 31.083 1.00 95.69 995 ILE A CA 1
ATOM 8296 C C . ILE A 1 995 ? 15.215 -2.688 30.521 1.00 95.69 995 ILE A C 1
ATOM 8298 O O . ILE A 1 995 ? 15.484 -1.732 31.249 1.00 95.69 995 ILE A O 1
ATOM 8302 N N . THR A 1 996 ? 15.406 -2.658 29.209 1.00 95.19 996 THR A N 1
ATOM 8303 C CA . THR A 1 996 ? 15.871 -1.466 28.495 1.00 95.19 996 THR A CA 1
ATOM 8304 C C . THR A 1 996 ? 14.891 -1.112 27.394 1.00 95.19 996 THR A C 1
ATOM 8306 O O . THR A 1 996 ? 14.256 -1.985 26.802 1.00 95.19 996 THR A O 1
ATOM 8309 N N . ARG A 1 997 ? 14.755 0.183 27.134 1.00 95.00 997 ARG A N 1
ATOM 8310 C CA . ARG A 1 997 ? 13.887 0.738 26.107 1.00 95.00 997 ARG A CA 1
ATOM 8311 C C . ARG A 1 997 ? 14.723 1.484 25.080 1.00 95.00 997 ARG A C 1
ATOM 8313 O O . ARG A 1 997 ? 15.530 2.331 25.451 1.00 95.00 997 ARG A O 1
ATOM 8320 N N . LEU A 1 998 ? 14.480 1.226 23.804 1.00 94.94 998 LEU A N 1
ATOM 8321 C CA . LEU A 1 998 ? 15.000 2.013 22.695 1.00 94.94 998 LEU A CA 1
ATOM 8322 C C . LEU A 1 998 ? 13.871 2.846 22.093 1.00 94.94 998 LEU A C 1
ATOM 8324 O O . LEU A 1 998 ? 12.832 2.314 21.703 1.00 94.94 998 LEU A O 1
ATOM 8328 N N . ASP A 1 999 ? 14.091 4.151 21.996 1.00 90.81 999 ASP A N 1
ATOM 8329 C CA . ASP A 1 999 ? 13.241 5.039 21.210 1.00 90.81 999 ASP A CA 1
ATOM 8330 C C . ASP A 1 999 ? 13.592 4.915 19.720 1.00 90.81 999 ASP A C 1
ATOM 8332 O O . ASP A 1 999 ? 14.742 5.118 19.326 1.00 90.81 999 ASP A O 1
ATOM 8336 N N . THR A 1 1000 ? 12.619 4.558 18.880 1.00 87.25 1000 THR A N 1
ATOM 8337 C CA . THR A 1 1000 ? 12.874 4.246 17.464 1.00 87.25 1000 THR A CA 1
ATOM 8338 C C . THR A 1 1000 ? 13.064 5.482 16.585 1.00 87.25 1000 THR A C 1
ATOM 8340 O O . THR A 1 1000 ? 13.524 5.354 15.450 1.00 87.25 1000 THR A O 1
ATOM 8343 N N . ILE A 1 1001 ? 12.730 6.676 17.083 1.00 84.94 1001 ILE A N 1
ATOM 8344 C CA . ILE A 1 1001 ? 12.875 7.942 16.354 1.00 84.94 1001 ILE A CA 1
ATOM 8345 C C . ILE A 1 1001 ? 14.265 8.525 16.615 1.00 84.94 1001 ILE A C 1
ATOM 8347 O O . ILE A 1 1001 ? 15.030 8.792 15.685 1.00 84.94 1001 ILE A O 1
ATOM 8351 N N . SER A 1 1002 ? 14.596 8.701 17.891 1.00 88.06 1002 SER A N 1
ATOM 8352 C CA . SER A 1 1002 ? 15.847 9.304 18.358 1.00 88.06 1002 SER A CA 1
ATOM 8353 C C . SER A 1 1002 ? 17.015 8.316 18.431 1.00 88.06 1002 SER A C 1
ATOM 8355 O O . SER A 1 1002 ? 18.165 8.744 18.514 1.00 88.06 1002 SER A O 1
ATOM 8357 N N . LEU A 1 1003 ? 16.738 7.006 18.381 1.00 91.75 1003 LEU A N 1
ATOM 8358 C CA . LEU A 1 1003 ? 17.713 5.927 18.574 1.00 91.75 1003 LEU A CA 1
ATOM 8359 C C . LEU A 1 1003 ? 18.481 6.044 19.899 1.00 91.75 1003 LEU A C 1
ATOM 8361 O O . LEU A 1 1003 ? 19.671 5.727 19.976 1.00 91.75 1003 LEU A O 1
ATOM 8365 N N . GLN A 1 1004 ? 17.794 6.514 20.942 1.00 94.06 1004 GLN A N 1
ATOM 8366 C CA . GLN A 1 1004 ? 18.334 6.617 22.294 1.00 94.06 1004 GLN A CA 1
ATOM 8367 C C . GLN A 1 1004 ? 17.892 5.428 23.151 1.00 94.06 1004 GLN A C 1
ATOM 8369 O O . GLN A 1 1004 ? 16.697 5.149 23.290 1.00 94.06 1004 GLN A O 1
ATOM 8374 N N . TRP A 1 1005 ? 18.865 4.757 23.761 1.00 95.31 1005 TRP A N 1
ATOM 8375 C CA . TRP A 1 1005 ? 18.648 3.738 24.779 1.00 95.31 1005 TRP A CA 1
ATOM 8376 C C . TRP A 1 1005 ? 18.404 4.370 26.145 1.00 95.31 1005 TRP A C 1
ATOM 8378 O O . TRP A 1 1005 ? 19.142 5.256 26.578 1.00 95.31 1005 TRP A O 1
ATOM 8388 N N . ARG A 1 1006 ? 17.411 3.843 26.858 1.00 95.00 1006 ARG A N 1
ATOM 8389 C CA . ARG A 1 1006 ? 17.125 4.140 28.260 1.00 95.00 1006 ARG A CA 1
ATOM 8390 C C . ARG A 1 1006 ? 17.010 2.834 29.035 1.00 95.00 1006 ARG A C 1
ATOM 8392 O O . ARG A 1 1006 ? 16.199 1.977 28.693 1.00 95.00 1006 ARG A O 1
ATOM 8399 N N . GLU A 1 1007 ? 17.793 2.691 30.094 1.00 94.62 1007 GLU A N 1
ATOM 8400 C CA . GLU A 1 1007 ? 17.592 1.617 31.065 1.00 94.62 1007 GLU A CA 1
ATOM 8401 C C . GLU A 1 1007 ? 16.391 1.965 31.952 1.00 94.62 1007 GLU A C 1
ATOM 8403 O O . GLU A 1 1007 ? 16.303 3.081 32.466 1.00 94.62 1007 GLU A O 1
ATOM 8408 N N . LEU A 1 1008 ? 15.438 1.037 32.054 1.00 93.88 1008 LEU A N 1
ATOM 8409 C CA . LEU A 1 1008 ? 14.284 1.147 32.952 1.00 93.88 1008 LEU A CA 1
ATOM 8410 C C . LEU A 1 1008 ? 14.558 0.366 34.234 1.00 93.88 1008 LEU A C 1
ATOM 8412 O O . LEU A 1 1008 ? 14.363 0.871 35.329 1.00 93.88 1008 LEU A O 1
ATOM 8416 N N . GLU A 1 1009 ? 15.093 -0.844 34.085 1.00 93.00 1009 GLU A N 1
ATOM 8417 C CA . GLU A 1 1009 ? 15.467 -1.709 35.196 1.00 93.00 1009 GLU A CA 1
ATOM 8418 C C . GLU A 1 1009 ? 16.873 -2.262 34.975 1.00 93.00 1009 GLU A C 1
ATOM 8420 O O . GLU A 1 1009 ? 17.088 -2.955 33.975 1.00 93.00 1009 GLU A O 1
ATOM 8425 N N . PRO A 1 1010 ? 17.824 -2.049 35.901 1.00 93.00 1010 PRO A N 1
ATOM 8426 C CA . PRO A 1 1010 ? 19.149 -2.646 35.793 1.00 93.00 1010 PRO A CA 1
ATOM 8427 C C . PRO A 1 1010 ? 19.096 -4.152 36.061 1.00 93.00 1010 PRO A C 1
ATOM 8429 O O . PRO A 1 1010 ? 18.122 -4.665 36.614 1.00 93.00 1010 PRO A O 1
ATOM 8432 N N . THR A 1 1011 ? 20.157 -4.876 35.707 1.00 92.88 1011 THR A N 1
ATOM 8433 C CA . THR A 1 1011 ? 20.287 -6.296 36.074 1.00 92.88 1011 THR A CA 1
ATOM 8434 C C . THR A 1 1011 ? 20.541 -6.444 37.574 1.00 92.88 1011 THR A C 1
ATOM 8436 O O . THR A 1 1011 ? 21.405 -5.766 38.121 1.00 92.88 1011 THR A O 1
ATOM 8439 N N . ASP A 1 1012 ? 19.852 -7.376 38.230 1.00 90.56 1012 ASP A N 1
ATOM 8440 C CA . ASP A 1 1012 ? 19.987 -7.619 39.669 1.00 90.56 1012 ASP A CA 1
ATOM 8441 C C . ASP A 1 1012 ? 19.695 -9.079 40.016 1.00 90.56 1012 ASP A C 1
ATOM 8443 O O . ASP A 1 1012 ? 18.638 -9.622 39.696 1.00 90.56 1012 ASP A O 1
ATOM 8447 N N . ALA A 1 1013 ? 20.657 -9.727 40.670 1.00 86.56 1013 ALA A N 1
ATOM 8448 C CA . ALA A 1 1013 ? 20.572 -11.134 41.042 1.00 86.56 1013 ALA A CA 1
ATOM 8449 C C . ALA A 1 1013 ? 19.590 -11.405 42.190 1.00 86.56 1013 ALA A C 1
ATOM 8451 O O . ALA A 1 1013 ? 19.168 -12.546 42.353 1.00 86.56 1013 ALA A O 1
ATOM 8452 N N . THR A 1 1014 ? 19.294 -10.389 43.004 1.00 86.50 1014 THR A N 1
ATOM 8453 C CA . THR A 1 1014 ? 18.521 -10.518 44.246 1.00 86.50 1014 THR A CA 1
ATOM 8454 C C . THR A 1 1014 ? 17.016 -10.403 44.025 1.00 86.50 1014 THR A C 1
ATOM 8456 O O . THR A 1 1014 ? 16.239 -10.812 44.886 1.00 86.50 1014 THR A O 1
ATOM 8459 N N . ARG A 1 1015 ? 16.591 -9.896 42.860 1.00 85.75 1015 ARG A N 1
ATOM 8460 C CA . ARG A 1 1015 ? 15.171 -9.781 42.513 1.00 85.75 1015 ARG A CA 1
ATOM 8461 C C . ARG A 1 1015 ? 14.532 -11.159 42.331 1.00 85.75 1015 ARG A C 1
ATOM 8463 O O . ARG A 1 1015 ? 15.191 -12.077 41.835 1.00 85.75 1015 ARG A O 1
ATOM 8470 N N . PRO A 1 1016 ? 13.224 -11.292 42.616 1.00 85.50 1016 PRO A N 1
ATOM 8471 C CA . PRO A 1 1016 ? 12.447 -12.502 42.347 1.00 85.50 1016 PRO A CA 1
ATOM 8472 C C . PRO A 1 1016 ? 12.118 -12.655 40.849 1.00 85.50 1016 PRO A C 1
ATOM 8474 O O . PRO A 1 1016 ? 11.026 -13.081 40.484 1.00 85.50 1016 PRO A O 1
ATOM 8477 N N . VAL A 1 1017 ? 13.058 -12.266 39.983 1.00 90.56 1017 VAL A N 1
ATOM 8478 C CA . VAL A 1 1017 ? 12.974 -12.376 38.530 1.00 90.56 1017 VAL A CA 1
ATOM 8479 C C . VAL A 1 1017 ? 14.275 -12.977 38.027 1.00 90.56 1017 VAL A C 1
ATOM 8481 O O . VAL A 1 1017 ? 15.346 -12.373 38.142 1.00 90.56 1017 VAL A O 1
ATOM 8484 N N . MET A 1 1018 ? 14.198 -14.172 37.456 1.00 92.12 1018 MET A N 1
ATOM 8485 C CA . MET A 1 1018 ? 15.377 -14.910 37.020 1.00 92.12 1018 MET A CA 1
ATOM 8486 C C . MET A 1 1018 ? 16.095 -14.211 35.857 1.00 92.12 1018 MET A C 1
ATOM 8488 O O . MET A 1 1018 ? 15.475 -13.833 34.861 1.00 92.12 1018 MET A O 1
ATOM 8492 N N . ARG A 1 1019 ? 17.429 -14.115 35.954 1.00 94.00 1019 ARG A N 1
ATOM 8493 C CA . ARG A 1 1019 ? 18.316 -13.695 34.857 1.00 94.00 1019 ARG A CA 1
ATOM 8494 C C . ARG A 1 1019 ? 18.342 -14.762 33.775 1.00 94.00 1019 ARG A C 1
ATOM 8496 O O . ARG A 1 1019 ? 18.904 -15.835 34.000 1.00 94.00 1019 ARG A O 1
ATOM 8503 N N . ARG A 1 1020 ? 17.730 -14.474 32.628 1.00 93.81 1020 ARG A N 1
ATOM 8504 C CA . ARG A 1 1020 ? 17.414 -15.474 31.602 1.00 93.81 1020 ARG A CA 1
ATOM 8505 C C . ARG A 1 1020 ? 17.400 -14.902 30.191 1.00 93.81 1020 ARG A C 1
ATOM 8507 O O . ARG A 1 1020 ? 17.278 -13.698 29.992 1.00 93.81 1020 ARG A O 1
ATOM 8514 N N . GLY A 1 1021 ? 17.518 -15.799 29.222 1.00 91.69 1021 GLY A N 1
ATOM 8515 C CA . GLY A 1 1021 ? 17.263 -15.558 27.807 1.00 91.69 1021 GLY A CA 1
ATOM 8516 C C . GLY A 1 1021 ? 16.437 -16.693 27.199 1.00 91.69 1021 GLY A C 1
ATOM 8517 O O . GLY A 1 1021 ? 16.063 -17.640 27.889 1.00 91.69 1021 GLY A O 1
ATOM 8518 N N . CYS A 1 1022 ? 16.144 -16.597 25.907 1.00 90.81 1022 CYS A N 1
ATOM 8519 C CA . CYS A 1 1022 ? 15.343 -17.545 25.131 1.00 90.81 1022 CYS A CA 1
ATOM 8520 C C . CYS A 1 1022 ? 13.931 -17.782 25.706 1.00 90.81 1022 CYS A C 1
ATOM 8522 O O . CYS A 1 1022 ? 13.356 -18.847 25.491 1.00 90.81 1022 CYS A O 1
ATOM 8524 N N . GLY A 1 1023 ? 13.393 -16.814 26.454 1.00 91.06 1023 GLY A N 1
ATOM 8525 C CA . GLY A 1 1023 ? 12.000 -16.788 26.910 1.00 91.06 1023 GLY A CA 1
ATOM 8526 C C . GLY A 1 1023 ? 11.116 -15.943 25.987 1.00 91.06 1023 GLY A C 1
ATOM 8527 O O . GLY A 1 1023 ? 11.609 -15.264 25.082 1.00 91.06 1023 GLY A O 1
ATOM 8528 N N . GLY A 1 1024 ? 9.808 -15.951 26.234 1.00 91.88 1024 GLY A N 1
ATOM 8529 C CA . GLY A 1 1024 ? 8.849 -15.109 25.516 1.00 91.88 1024 GLY A CA 1
ATOM 8530 C C . GLY A 1 1024 ? 8.610 -13.776 26.224 1.00 91.88 1024 GLY A C 1
ATOM 8531 O O . GLY A 1 1024 ? 8.611 -13.727 27.454 1.00 91.88 1024 GLY A O 1
ATOM 8532 N N . MET A 1 1025 ? 8.361 -12.710 25.458 1.00 94.25 1025 MET A N 1
ATOM 8533 C CA . MET A 1 1025 ? 7.866 -11.437 25.988 1.00 94.25 1025 MET A CA 1
ATOM 8534 C C . MET A 1 1025 ? 6.703 -10.919 25.146 1.00 94.25 1025 MET A C 1
ATOM 8536 O O . MET A 1 1025 ? 6.737 -11.011 23.923 1.00 94.25 1025 MET A O 1
ATOM 8540 N N . LEU A 1 1026 ? 5.689 -10.360 25.803 1.00 93.50 1026 LEU A N 1
ATOM 8541 C CA . LEU A 1 1026 ? 4.507 -9.789 25.166 1.00 93.50 1026 LEU A CA 1
ATOM 8542 C C . LEU A 1 1026 ? 4.136 -8.447 25.801 1.00 93.50 1026 LEU A C 1
ATOM 8544 O O . LEU A 1 1026 ? 4.356 -8.260 26.994 1.00 93.50 1026 LEU A O 1
ATOM 8548 N N . SER A 1 1027 ? 3.507 -7.551 25.040 1.00 93.44 1027 SER A N 1
ATOM 8549 C CA . SER A 1 1027 ? 2.902 -6.328 25.577 1.00 93.44 1027 SER A CA 1
ATOM 8550 C C . SER A 1 1027 ? 1.375 -6.427 25.627 1.00 93.44 1027 SER A C 1
ATOM 8552 O O . SER A 1 1027 ? 0.741 -6.931 24.695 1.00 93.44 1027 SER A O 1
ATOM 8554 N N . PHE A 1 1028 ? 0.754 -5.919 26.688 1.00 92.44 1028 PHE A N 1
ATOM 8555 C CA . PHE A 1 1028 ? -0.704 -5.780 26.786 1.00 92.44 1028 PHE A CA 1
ATOM 8556 C C . PHE A 1 1028 ? -1.088 -4.535 27.588 1.00 92.44 1028 PHE A C 1
ATOM 8558 O O . PHE A 1 1028 ? -0.247 -3.925 28.241 1.00 92.44 1028 PHE A O 1
ATOM 8565 N N . GLU A 1 1029 ? -2.346 -4.130 27.482 1.00 91.19 1029 GLU A N 1
ATOM 8566 C CA . GLU A 1 1029 ? -2.914 -2.980 28.178 1.00 91.19 1029 GLU A CA 1
ATOM 8567 C C . GLU A 1 1029 ? -4.017 -3.438 29.134 1.00 91.19 1029 GLU A C 1
ATOM 8569 O O . GLU A 1 1029 ? -4.821 -4.299 28.785 1.00 91.19 1029 GLU A O 1
ATOM 8574 N N . HIS A 1 1030 ? -4.073 -2.878 30.332 1.00 86.75 1030 HIS A N 1
ATOM 8575 C CA . HIS A 1 1030 ? -5.164 -3.101 31.276 1.00 86.75 1030 HIS A CA 1
ATOM 8576 C C . HIS A 1 1030 ? -5.451 -1.776 31.978 1.00 86.75 1030 HIS A C 1
ATOM 8578 O O . HIS A 1 1030 ? -4.520 -1.138 32.467 1.00 86.75 1030 HIS A O 1
ATOM 8584 N N . ASP A 1 1031 ? -6.710 -1.335 31.956 1.00 85.50 1031 ASP A N 1
ATOM 8585 C CA . ASP A 1 1031 ? -7.155 -0.044 32.501 1.00 85.50 1031 ASP A CA 1
ATOM 8586 C C . ASP A 1 1031 ? -6.310 1.166 32.045 1.00 85.50 1031 ASP A C 1
ATOM 8588 O O . ASP A 1 1031 ? -5.970 2.050 32.830 1.00 85.50 1031 ASP A O 1
ATOM 8592 N N . GLY A 1 1032 ? -5.931 1.206 30.761 1.00 81.06 1032 GLY A N 1
ATOM 8593 C CA . GLY A 1 1032 ? -5.122 2.294 30.193 1.00 81.06 1032 GLY A CA 1
ATOM 8594 C C . GLY A 1 1032 ? -3.629 2.243 30.541 1.00 81.06 1032 GLY A C 1
ATOM 8595 O O . GLY A 1 1032 ? -2.881 3.149 30.174 1.00 81.06 1032 GLY A O 1
ATOM 8596 N N . VAL A 1 1033 ? -3.171 1.200 31.242 1.00 87.50 1033 VAL A N 1
ATOM 8597 C CA . VAL A 1 1033 ? -1.766 0.998 31.624 1.00 87.50 1033 VAL A CA 1
ATOM 8598 C C . VAL A 1 1033 ? -1.147 -0.117 30.788 1.00 87.50 1033 VAL A C 1
ATOM 8600 O O . VAL A 1 1033 ? -1.721 -1.197 30.651 1.00 87.50 1033 VAL A O 1
ATOM 8603 N N . HIS A 1 1034 ? 0.051 0.121 30.250 1.00 92.75 1034 HIS A N 1
ATOM 8604 C CA . HIS A 1 1034 ? 0.798 -0.887 29.500 1.00 92.75 1034 HIS A CA 1
ATOM 8605 C C . HIS A 1 1034 ? 1.666 -1.769 30.407 1.00 92.75 1034 HIS A C 1
ATOM 8607 O O . HIS A 1 1034 ? 2.381 -1.284 31.286 1.00 92.75 1034 HIS A O 1
ATOM 8613 N N . TYR A 1 1035 ? 1.671 -3.065 30.111 1.00 94.00 1035 TYR A N 1
ATOM 8614 C CA . TYR A 1 1035 ? 2.432 -4.087 30.814 1.00 94.00 1035 TYR A CA 1
ATOM 8615 C C . TYR A 1 1035 ? 3.297 -4.898 29.850 1.00 94.00 1035 TYR A C 1
ATOM 8617 O O . TYR A 1 1035 ? 2.907 -5.153 28.706 1.00 94.00 1035 TYR A O 1
ATOM 8625 N N . LEU A 1 1036 ? 4.451 -5.353 30.339 1.00 95.12 1036 LEU A N 1
ATOM 8626 C CA . LEU A 1 1036 ? 5.279 -6.371 29.690 1.00 95.12 1036 LEU A CA 1
ATOM 8627 C C . LEU A 1 1036 ? 5.135 -7.692 30.448 1.00 95.12 1036 LEU A C 1
ATOM 8629 O O . LEU A 1 1036 ? 5.396 -7.741 31.646 1.00 95.12 1036 LEU A O 1
ATOM 8633 N N . LEU A 1 1037 ? 4.726 -8.754 29.759 1.00 94.50 1037 LEU A N 1
ATOM 8634 C CA . LEU A 1 1037 ? 4.625 -10.111 30.296 1.00 94.50 1037 LEU A CA 1
ATOM 8635 C C . LEU A 1 1037 ? 5.802 -10.944 29.791 1.00 94.50 1037 LEU A C 1
ATOM 8637 O O . LEU A 1 1037 ? 5.936 -11.131 28.584 1.00 94.50 1037 LEU A O 1
ATOM 8641 N N . MET A 1 1038 ? 6.609 -11.487 30.700 1.00 93.81 1038 MET A N 1
ATOM 8642 C CA . MET A 1 1038 ? 7.744 -12.356 30.390 1.00 93.81 1038 MET A CA 1
ATOM 8643 C C . MET A 1 1038 ? 7.471 -13.765 30.895 1.00 93.81 1038 MET A C 1
ATOM 8645 O O . MET A 1 1038 ? 7.147 -13.950 32.067 1.00 93.81 1038 MET A O 1
ATOM 8649 N N . ILE A 1 1039 ? 7.639 -14.759 30.024 1.00 93.44 1039 ILE A N 1
ATOM 8650 C CA . ILE A 1 1039 ? 7.357 -16.165 30.326 1.00 93.44 1039 ILE A CA 1
ATOM 8651 C C . ILE A 1 1039 ? 8.583 -17.013 30.013 1.00 93.44 1039 ILE A C 1
ATOM 8653 O O . ILE A 1 1039 ? 9.174 -16.885 28.939 1.00 93.44 1039 ILE A O 1
ATOM 8657 N N . GLY A 1 1040 ? 8.927 -17.904 30.940 1.00 93.56 1040 GLY A N 1
ATOM 8658 C CA . GLY A 1 1040 ? 9.915 -18.961 30.752 1.00 93.56 1040 GLY A CA 1
ATOM 8659 C C . GLY A 1 1040 ? 11.317 -18.465 30.393 1.00 93.56 1040 GLY A C 1
ATOM 8660 O O . GLY A 1 1040 ? 11.665 -17.306 30.622 1.00 93.56 1040 GLY A O 1
ATOM 8661 N N . GLY A 1 1041 ? 12.131 -19.360 29.840 1.00 93.56 1041 GLY A N 1
ATOM 8662 C CA . GLY A 1 1041 ? 13.504 -19.112 29.411 1.00 93.56 1041 GLY A CA 1
ATOM 8663 C C . GLY A 1 1041 ? 14.539 -19.954 30.159 1.00 93.56 1041 GLY A C 1
ATOM 8664 O O . GLY A 1 1041 ? 14.231 -20.718 31.078 1.00 93.56 1041 GLY A O 1
ATOM 8665 N N . ILE A 1 1042 ? 15.796 -19.785 29.754 1.00 92.19 1042 ILE A N 1
ATOM 8666 C CA . ILE A 1 1042 ? 16.968 -20.458 30.316 1.00 92.19 1042 ILE A CA 1
ATOM 8667 C C . ILE A 1 1042 ? 17.997 -19.431 30.790 1.00 92.19 1042 ILE A C 1
ATOM 8669 O O . ILE A 1 1042 ? 18.224 -18.408 30.141 1.00 92.19 1042 ILE A O 1
ATOM 8673 N N . GLY A 1 1043 ? 18.636 -19.680 31.929 1.00 92.69 1043 GLY A N 1
ATOM 8674 C CA . GLY A 1 1043 ? 19.553 -18.709 32.507 1.00 92.69 1043 GLY A CA 1
ATOM 8675 C C . GLY A 1 1043 ? 20.318 -19.175 33.734 1.00 92.69 1043 GLY A C 1
ATOM 8676 O O . GLY A 1 1043 ? 20.532 -20.368 33.947 1.00 92.69 1043 GLY A O 1
ATOM 8677 N N . SER A 1 1044 ? 20.762 -18.210 34.537 1.00 89.94 1044 SER A N 1
ATOM 8678 C CA . SER A 1 1044 ? 21.493 -18.467 35.780 1.00 89.94 1044 SER A CA 1
ATOM 8679 C C . SER A 1 1044 ? 20.533 -18.871 36.897 1.00 89.94 1044 SER A C 1
ATOM 8681 O O . SER A 1 1044 ? 19.434 -18.326 36.980 1.00 89.94 1044 SER A O 1
ATOM 8683 N N . LYS A 1 1045 ? 20.974 -19.745 37.812 1.00 88.69 1045 LYS A N 1
ATOM 8684 C CA . LYS A 1 1045 ? 20.210 -20.096 39.019 1.00 88.69 1045 LYS A CA 1
ATOM 8685 C C . LYS A 1 1045 ? 19.695 -18.826 39.729 1.00 88.69 1045 LYS A C 1
ATOM 8687 O O . LYS A 1 1045 ? 20.516 -17.960 40.050 1.00 88.69 1045 LYS A O 1
ATOM 8692 N N . PRO A 1 1046 ? 18.378 -18.687 39.963 1.00 87.44 1046 PRO A N 1
ATOM 8693 C CA . PRO A 1 1046 ? 17.831 -17.525 40.659 1.00 87.44 1046 PRO A CA 1
ATOM 8694 C C . PRO A 1 1046 ? 18.238 -17.544 42.138 1.00 87.44 1046 PRO A C 1
ATOM 8696 O O . PRO A 1 1046 ? 18.284 -18.608 42.758 1.00 87.44 1046 PRO A O 1
ATOM 8699 N N . ALA A 1 1047 ? 18.528 -16.370 42.709 1.00 84.25 1047 ALA A N 1
ATOM 8700 C CA . ALA A 1 1047 ? 18.813 -16.255 44.142 1.00 84.25 1047 ALA A CA 1
ATOM 8701 C C . ALA A 1 1047 ? 17.541 -16.429 44.987 1.00 84.25 1047 ALA A C 1
ATOM 8703 O O . ALA A 1 1047 ? 17.596 -16.986 46.080 1.00 84.25 1047 ALA A O 1
ATOM 8704 N N . VAL A 1 1048 ? 16.399 -15.985 44.453 1.00 83.31 1048 VAL A N 1
ATOM 8705 C CA . VAL A 1 1048 ? 15.075 -16.110 45.067 1.00 83.31 1048 VAL A CA 1
ATOM 8706 C C . VAL A 1 1048 ? 14.206 -16.989 44.171 1.00 83.31 1048 VAL A C 1
ATOM 8708 O O . VAL A 1 1048 ? 13.922 -16.627 43.033 1.00 83.31 1048 VAL A O 1
ATOM 8711 N N . GLN A 1 1049 ? 13.800 -18.154 44.677 1.00 83.12 1049 GLN A N 1
ATOM 8712 C CA . GLN A 1 1049 ? 12.912 -19.084 43.977 1.00 83.12 1049 GLN A CA 1
ATOM 8713 C C . GLN A 1 1049 ? 11.487 -18.918 44.501 1.00 83.12 1049 GLN A C 1
ATOM 8715 O O . GLN A 1 1049 ? 11.207 -19.206 45.664 1.00 83.12 1049 GLN A O 1
ATOM 8720 N N . LEU A 1 1050 ? 10.586 -18.450 43.640 1.00 83.06 1050 LEU A N 1
ATOM 8721 C CA . LEU A 1 1050 ? 9.167 -18.354 43.969 1.00 83.06 1050 LEU A CA 1
ATOM 8722 C C . LEU A 1 1050 ? 8.524 -19.740 43.888 1.00 83.06 1050 LEU A C 1
ATOM 8724 O O . LEU A 1 1050 ? 8.667 -20.419 42.876 1.00 83.06 1050 LEU A O 1
ATOM 8728 N N . GLN A 1 1051 ? 7.780 -20.144 44.923 1.00 77.75 1051 GLN A N 1
ATOM 8729 C CA . GLN A 1 1051 ? 7.176 -21.485 45.003 1.00 77.75 1051 GLN A CA 1
ATOM 8730 C C . GLN A 1 1051 ? 6.189 -21.788 43.865 1.00 77.75 1051 GLN A C 1
ATOM 8732 O O . GLN A 1 1051 ? 6.027 -22.944 43.485 1.00 77.75 1051 GLN A O 1
ATOM 8737 N N . GLN A 1 1052 ? 5.539 -20.761 43.311 1.00 78.38 1052 GLN A N 1
ATOM 8738 C CA . GLN A 1 1052 ? 4.623 -20.902 42.174 1.00 78.38 1052 GLN A CA 1
ATOM 8739 C C . GLN A 1 1052 ? 5.326 -21.240 40.848 1.00 78.38 1052 GLN A C 1
ATOM 8741 O O . GLN A 1 1052 ? 4.679 -21.720 39.919 1.00 78.38 1052 GLN A O 1
ATOM 8746 N N . ASN A 1 1053 ? 6.638 -21.005 40.758 1.00 87.25 1053 ASN A N 1
ATOM 8747 C CA . ASN A 1 1053 ? 7.436 -21.239 39.562 1.00 87.25 1053 ASN A CA 1
ATOM 8748 C C . ASN A 1 1053 ? 8.327 -22.467 39.758 1.00 87.25 1053 ASN A C 1
ATOM 8750 O O . ASN A 1 1053 ? 8.823 -22.752 40.848 1.00 87.25 1053 ASN A O 1
ATOM 8754 N N . ARG A 1 1054 ? 8.577 -23.184 38.669 1.00 89.06 1054 ARG A N 1
ATOM 8755 C CA . ARG A 1 1054 ? 9.504 -24.311 38.623 1.00 89.06 1054 ARG A CA 1
ATOM 8756 C C . ARG A 1 1054 ? 10.822 -23.868 38.011 1.00 89.06 1054 ARG A C 1
ATOM 8758 O O . ARG A 1 1054 ? 10.853 -23.116 37.036 1.00 89.06 1054 ARG A O 1
ATOM 8765 N N . TYR A 1 1055 ? 11.909 -24.365 38.588 1.00 90.06 1055 TYR A N 1
ATOM 8766 C CA . TYR A 1 1055 ? 13.275 -24.062 38.186 1.00 90.06 1055 TYR A CA 1
ATOM 8767 C C . TYR A 1 1055 ? 14.051 -25.375 38.120 1.00 90.06 1055 TYR A C 1
ATOM 8769 O O . TYR A 1 1055 ? 14.237 -26.021 39.148 1.00 90.06 1055 TYR A O 1
ATOM 8777 N N . ILE A 1 1056 ? 14.487 -25.770 36.924 1.00 89.12 1056 ILE A N 1
ATOM 8778 C CA . ILE A 1 1056 ? 15.121 -27.072 36.681 1.00 89.12 1056 ILE A CA 1
ATOM 8779 C C . ILE A 1 1056 ? 16.523 -26.860 36.122 1.00 89.12 1056 ILE A C 1
ATOM 8781 O O . ILE A 1 1056 ? 16.706 -26.129 35.150 1.00 89.12 1056 ILE A O 1
ATOM 8785 N N . GLU A 1 1057 ? 17.517 -27.514 36.714 1.00 87.38 1057 GLU A N 1
ATOM 8786 C CA . GLU A 1 1057 ? 18.885 -27.511 36.201 1.00 87.38 1057 GLU A CA 1
ATOM 8787 C C . GLU A 1 1057 ? 19.012 -28.397 34.950 1.00 87.38 1057 GLU A C 1
ATOM 8789 O O . GLU A 1 1057 ? 18.483 -29.510 34.878 1.00 87.38 1057 GLU A O 1
ATOM 8794 N N . THR A 1 1058 ? 19.710 -27.899 33.930 1.00 79.69 1058 THR A N 1
ATOM 8795 C CA . THR A 1 1058 ? 19.878 -28.636 32.674 1.00 79.69 1058 THR A CA 1
ATOM 8796 C C . THR A 1 1058 ? 21.058 -29.608 32.758 1.00 79.69 1058 THR A C 1
ATOM 8798 O O . THR A 1 1058 ? 22.165 -29.226 33.132 1.00 79.69 1058 THR A O 1
ATOM 8801 N N . MET A 1 1059 ? 20.823 -30.866 32.371 1.00 66.25 1059 MET A N 1
ATOM 8802 C CA . MET A 1 1059 ? 21.769 -31.988 32.526 1.00 66.25 1059 MET A CA 1
ATOM 8803 C C . MET A 1 1059 ? 22.712 -32.191 31.319 1.00 66.25 1059 MET A C 1
ATOM 8805 O O . MET A 1 1059 ? 23.546 -33.090 31.327 1.00 66.25 1059 MET A O 1
ATOM 8809 N N . HIS A 1 1060 ? 22.579 -31.396 30.252 1.00 63.25 1060 HIS A N 1
ATOM 8810 C CA . HIS A 1 1060 ? 23.287 -31.620 28.985 1.00 63.25 1060 HIS A CA 1
ATOM 8811 C C . HIS A 1 1060 ? 24.708 -31.025 29.004 1.00 63.25 1060 HIS A C 1
ATOM 8813 O O . HIS A 1 1060 ? 24.892 -29.880 29.409 1.00 63.25 1060 HIS A O 1
ATOM 8819 N N . GLU A 1 1061 ? 25.706 -31.746 28.470 1.00 50.97 1061 GLU A N 1
ATOM 8820 C CA . GLU A 1 1061 ? 27.130 -31.335 28.446 1.00 50.97 1061 GLU A CA 1
ATOM 8821 C C . GLU A 1 1061 ? 27.401 -29.903 27.934 1.00 50.97 1061 GLU A C 1
ATOM 8823 O O . GLU A 1 1061 ? 28.315 -29.244 28.420 1.00 50.97 1061 GLU A O 1
ATOM 8828 N N . ARG A 1 1062 ? 26.605 -29.392 26.978 1.00 52.16 1062 ARG A N 1
ATOM 8829 C CA . ARG A 1 1062 ? 26.761 -28.041 26.395 1.00 52.16 1062 ARG A CA 1
ATOM 8830 C C . ARG A 1 1062 ? 26.025 -26.929 27.156 1.00 52.16 1062 ARG A C 1
ATOM 8832 O O . ARG A 1 1062 ? 26.231 -25.757 26.849 1.00 52.16 1062 ARG A O 1
ATOM 8839 N N . SER A 1 1063 ? 25.151 -27.270 28.103 1.00 57.31 1063 SER A N 1
ATOM 8840 C CA . SER A 1 1063 ? 24.343 -26.316 28.879 1.00 57.31 1063 SER A CA 1
ATOM 8841 C C . SER A 1 1063 ? 24.457 -26.514 30.393 1.00 57.31 1063 SER A C 1
ATOM 8843 O O . SER A 1 1063 ? 23.706 -25.893 31.145 1.00 57.31 1063 SER A O 1
ATOM 8845 N N . SER A 1 1064 ? 25.394 -27.349 30.842 1.00 59.84 1064 SER A N 1
ATOM 8846 C CA . SER A 1 1064 ? 25.612 -27.674 32.250 1.00 59.84 1064 SER A CA 1
ATOM 8847 C C . SER A 1 1064 ? 25.725 -26.408 33.118 1.00 59.84 1064 SER A C 1
ATOM 8849 O O . SER A 1 1064 ? 26.374 -25.420 32.760 1.00 59.84 1064 SER A O 1
ATOM 8851 N N . GLY A 1 1065 ? 25.002 -26.401 34.244 1.00 73.12 1065 GLY A N 1
ATOM 8852 C CA . GLY A 1 1065 ? 24.923 -25.267 35.175 1.00 73.12 1065 GLY A CA 1
ATOM 8853 C C . GLY A 1 1065 ? 23.920 -24.160 34.807 1.00 73.12 1065 GLY A C 1
ATOM 8854 O O . GLY A 1 1065 ? 23.805 -23.174 35.540 1.00 73.12 1065 GLY A O 1
ATOM 8855 N N . ARG A 1 1066 ? 23.176 -24.290 33.699 1.00 88.00 1066 ARG A N 1
ATOM 8856 C CA . ARG A 1 1066 ? 22.037 -23.411 33.369 1.00 88.00 1066 ARG A CA 1
ATOM 8857 C C . ARG A 1 1066 ? 20.733 -23.978 33.910 1.00 88.00 1066 ARG A C 1
ATOM 8859 O O . ARG A 1 1066 ? 20.581 -25.189 34.036 1.00 88.00 1066 ARG A O 1
ATOM 8866 N N . TRP A 1 1067 ? 19.790 -23.092 34.196 1.00 90.75 1067 TRP A N 1
ATOM 8867 C CA . TRP A 1 1067 ? 18.484 -23.418 34.754 1.00 90.75 1067 TRP A CA 1
ATOM 8868 C C . TRP A 1 1067 ? 17.390 -23.017 33.765 1.00 90.75 1067 TRP A C 1
ATOM 8870 O O . TRP A 1 1067 ? 17.462 -21.933 33.190 1.00 90.75 1067 TRP A O 1
ATOM 8880 N N . ARG A 1 1068 ? 16.393 -23.875 33.555 1.00 91.69 1068 ARG A N 1
ATOM 8881 C CA . ARG A 1 1068 ? 15.154 -23.570 32.828 1.00 91.69 1068 ARG A CA 1
ATOM 8882 C C . ARG A 1 1068 ? 14.055 -23.218 33.805 1.00 91.69 1068 ARG A C 1
ATOM 8884 O O . ARG A 1 1068 ? 14.017 -23.752 34.913 1.00 91.69 1068 ARG A O 1
ATOM 8891 N N . THR A 1 1069 ? 13.138 -22.362 33.381 1.00 92.12 1069 THR A N 1
ATOM 8892 C CA . THR A 1 1069 ? 11.998 -21.979 34.207 1.00 92.12 1069 THR A CA 1
ATOM 8893 C C . THR A 1 1069 ? 10.713 -21.858 33.406 1.00 92.12 1069 THR A C 1
ATOM 8895 O O . THR A 1 1069 ? 10.735 -21.724 32.185 1.00 92.12 1069 THR A O 1
ATOM 8898 N N . ASN A 1 1070 ? 9.586 -21.920 34.107 1.00 91.06 1070 ASN A N 1
ATOM 8899 C CA . ASN A 1 1070 ? 8.280 -21.486 33.624 1.00 91.06 1070 ASN A CA 1
ATOM 8900 C C . ASN A 1 1070 ? 7.828 -20.191 34.315 1.00 91.06 1070 ASN A C 1
ATOM 8902 O O . ASN A 1 1070 ? 6.637 -19.932 34.409 1.00 91.06 1070 ASN A O 1
ATOM 8906 N N . GLU A 1 1071 ? 8.761 -19.409 34.856 1.00 91.44 1071 GLU A N 1
ATOM 8907 C CA . GLU A 1 1071 ? 8.468 -18.154 35.540 1.00 91.44 1071 GLU A CA 1
ATOM 8908 C C . GLU A 1 1071 ? 7.649 -17.200 34.664 1.00 91.44 1071 GLU A C 1
ATOM 8910 O O . GLU A 1 1071 ? 8.012 -16.939 33.514 1.00 91.44 1071 GLU A O 1
ATOM 8915 N N . HIS A 1 1072 ? 6.574 -16.663 35.246 1.00 90.12 1072 HIS A N 1
ATOM 8916 C CA . HIS A 1 1072 ? 5.739 -15.614 34.668 1.00 90.12 1072 HIS A CA 1
ATOM 8917 C C . HIS A 1 1072 ? 5.964 -14.328 35.459 1.00 90.12 1072 HIS A C 1
ATOM 8919 O O . HIS A 1 1072 ? 5.801 -14.312 36.680 1.00 90.12 1072 HIS A O 1
ATOM 8925 N N . SER A 1 1073 ? 6.339 -13.256 34.773 1.00 90.50 1073 SER A N 1
ATOM 8926 C CA . SER A 1 1073 ? 6.623 -11.961 35.395 1.00 90.50 1073 SER A CA 1
ATOM 8927 C C . SER A 1 1073 ? 5.910 -10.860 34.618 1.00 90.50 1073 SER A C 1
ATOM 8929 O O . SER A 1 1073 ? 5.993 -10.848 33.391 1.00 90.50 1073 SER A O 1
ATOM 8931 N N . MET A 1 1074 ? 5.238 -9.936 35.309 1.00 92.31 1074 MET A N 1
ATOM 8932 C CA . MET A 1 1074 ? 4.655 -8.738 34.699 1.00 92.31 1074 MET A CA 1
ATOM 8933 C C . MET A 1 1074 ? 5.413 -7.495 35.153 1.00 92.31 1074 MET A C 1
ATOM 8935 O O . MET A 1 1074 ? 5.758 -7.366 36.325 1.00 92.31 1074 MET A O 1
ATOM 8939 N N . TYR A 1 1075 ? 5.669 -6.581 34.225 1.00 94.62 1075 TYR A N 1
ATOM 8940 C CA . TYR A 1 1075 ? 6.262 -5.282 34.513 1.00 94.62 1075 TYR A CA 1
ATOM 8941 C C . TYR A 1 1075 ? 5.303 -4.171 34.102 1.00 94.62 1075 TYR A C 1
ATOM 8943 O O . TYR A 1 1075 ? 4.929 -4.073 32.932 1.00 94.62 1075 TYR A O 1
ATOM 8951 N N . ASN A 1 1076 ? 4.911 -3.349 35.069 1.00 92.50 1076 ASN A N 1
ATOM 8952 C CA . ASN A 1 1076 ? 4.058 -2.187 34.894 1.00 92.50 1076 ASN A CA 1
ATOM 8953 C C . ASN A 1 1076 ? 4.893 -1.009 34.393 1.00 92.50 1076 ASN A C 1
ATOM 8955 O O . ASN A 1 1076 ? 5.759 -0.503 35.109 1.00 92.50 1076 ASN A O 1
ATOM 8959 N N . LEU A 1 1077 ? 4.629 -0.555 33.167 1.00 92.94 1077 LEU A N 1
ATOM 8960 C CA . LEU A 1 1077 ? 5.417 0.508 32.543 1.00 92.94 1077 LEU A CA 1
ATOM 8961 C C . LEU A 1 1077 ? 5.107 1.902 33.086 1.00 92.94 1077 LEU A C 1
ATOM 8963 O O . LEU A 1 1077 ? 5.958 2.781 32.984 1.00 92.94 1077 LEU A O 1
ATOM 8967 N N . SER A 1 1078 ? 3.919 2.113 33.652 1.00 88.94 1078 SER A N 1
ATOM 8968 C CA . SER A 1 1078 ? 3.542 3.404 34.235 1.00 88.94 1078 SER A CA 1
ATOM 8969 C C . SER A 1 1078 ? 4.139 3.593 35.626 1.00 88.94 1078 SER A C 1
ATOM 8971 O O . SER A 1 1078 ? 4.541 4.699 35.976 1.00 88.94 1078 SER A O 1
ATOM 8973 N N . LEU A 1 1079 ? 4.199 2.519 36.417 1.00 88.69 1079 LEU A N 1
ATOM 8974 C CA . LEU A 1 1079 ? 4.776 2.539 37.763 1.00 88.69 1079 LEU A CA 1
ATOM 8975 C C . LEU A 1 1079 ? 6.271 2.202 37.792 1.00 88.69 1079 LEU A C 1
ATOM 8977 O O . LEU A 1 1079 ? 6.881 2.356 38.849 1.00 88.69 1079 LEU A O 1
ATOM 8981 N N . GLU A 1 1080 ? 6.828 1.729 36.673 1.00 90.56 1080 GLU A N 1
ATOM 8982 C CA . GLU A 1 1080 ? 8.190 1.192 36.565 1.00 90.56 1080 GLU A CA 1
ATOM 8983 C C . GLU A 1 1080 ? 8.460 0.137 37.664 1.00 90.56 1080 GLU A C 1
ATOM 8985 O O . GLU A 1 1080 ? 9.440 0.201 38.401 1.00 90.56 1080 GLU A O 1
ATOM 8990 N N . LYS A 1 1081 ? 7.532 -0.824 37.828 1.00 89.81 1081 LYS A N 1
ATOM 8991 C CA . LYS A 1 1081 ? 7.577 -1.849 38.889 1.00 89.81 1081 LYS A CA 1
ATOM 8992 C C . LYS A 1 1081 ? 7.137 -3.229 38.414 1.00 89.81 1081 LYS A C 1
ATOM 8994 O O . LYS A 1 1081 ? 6.343 -3.372 37.491 1.00 89.81 1081 LYS A O 1
ATOM 8999 N N . TRP A 1 1082 ? 7.651 -4.248 39.096 1.00 89.44 1082 TRP A N 1
ATOM 9000 C CA . TRP A 1 1082 ? 7.263 -5.642 38.911 1.00 89.44 1082 TRP A CA 1
ATOM 9001 C C . TRP A 1 1082 ? 5.983 -5.972 39.672 1.00 89.44 1082 TRP A C 1
ATOM 9003 O O . TRP A 1 1082 ? 5.907 -5.716 40.874 1.00 89.44 1082 TRP A O 1
ATOM 9013 N N . ASP A 1 1083 ? 5.046 -6.619 38.985 1.00 85.25 1083 ASP A N 1
ATOM 9014 C CA . ASP A 1 1083 ? 3.783 -7.083 39.548 1.00 85.25 1083 ASP A CA 1
ATOM 9015 C C . ASP A 1 1083 ? 3.720 -8.614 39.596 1.00 85.25 1083 ASP A C 1
ATOM 9017 O O . ASP A 1 1083 ? 4.300 -9.332 38.771 1.00 85.25 1083 ASP A O 1
ATOM 9021 N N . ASN A 1 1084 ? 2.997 -9.119 40.596 1.00 73.81 1084 ASN A N 1
ATOM 9022 C CA . ASN A 1 1084 ? 2.778 -10.548 40.772 1.00 73.81 1084 ASN A CA 1
ATOM 9023 C C . ASN A 1 1084 ? 1.692 -11.038 39.818 1.00 73.81 1084 ASN A C 1
ATOM 9025 O O . ASN A 1 1084 ? 0.579 -10.521 39.819 1.00 73.81 1084 ASN A O 1
ATOM 9029 N N . VAL A 1 1085 ? 1.998 -12.097 39.073 1.00 80.69 1085 VAL A N 1
ATOM 9030 C CA . VA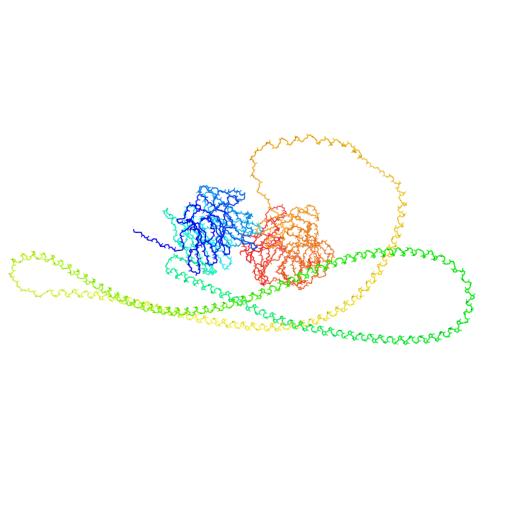L A 1 1085 ? 1.043 -12.742 38.169 1.00 80.69 1085 VAL A CA 1
ATOM 9031 C C . VAL A 1 1085 ? 0.438 -13.953 38.861 1.00 80.69 1085 VAL A C 1
ATOM 9033 O O . VAL A 1 1085 ? 1.160 -14.880 39.238 1.00 80.69 1085 VAL A O 1
ATOM 9036 N N . SER A 1 1086 ? -0.885 -13.984 38.998 1.00 82.62 1086 SER A N 1
ATOM 9037 C CA . SER A 1 1086 ? -1.595 -15.208 39.367 1.00 82.62 1086 SER A CA 1
ATOM 9038 C C . SER A 1 1086 ? -1.809 -16.065 38.119 1.00 82.62 1086 SER A C 1
ATOM 9040 O O . SER A 1 1086 ? -2.367 -15.607 37.125 1.00 82.62 1086 SER A O 1
ATOM 9042 N N . VAL A 1 1087 ? -1.338 -17.313 38.140 1.00 81.25 1087 VAL A N 1
ATOM 9043 C CA . VAL A 1 1087 ? -1.470 -18.244 37.009 1.00 81.25 1087 VAL A CA 1
ATOM 9044 C C . VAL A 1 1087 ? -2.496 -19.318 37.356 1.00 81.25 1087 VAL A C 1
ATOM 9046 O O . VAL A 1 1087 ? -2.417 -19.951 38.406 1.00 81.25 1087 VAL A O 1
ATOM 9049 N N . THR A 1 1088 ? -3.463 -19.527 36.469 1.00 79.56 1088 THR A N 1
ATOM 9050 C CA . THR A 1 1088 ? -4.559 -20.492 36.596 1.00 79.56 1088 THR A CA 1
ATOM 9051 C C . THR A 1 1088 ? -4.626 -21.379 35.349 1.00 79.56 1088 THR A C 1
ATOM 9053 O O . THR A 1 1088 ? -4.186 -20.990 34.270 1.00 79.56 1088 THR A O 1
ATOM 9056 N N . GLY A 1 1089 ? -5.174 -22.590 35.468 1.00 80.69 1089 GLY A N 1
ATOM 9057 C CA . GLY A 1 1089 ? -5.248 -23.541 34.352 1.00 80.69 1089 GLY A CA 1
ATOM 9058 C C . GLY A 1 1089 ? -4.043 -24.485 34.257 1.00 80.69 1089 GLY A C 1
ATOM 9059 O O . GLY A 1 1089 ? -3.451 -24.864 35.268 1.00 80.69 1089 GLY A O 1
ATOM 9060 N N . GLN A 1 1090 ? -3.722 -24.943 33.044 1.00 80.12 1090 GLN A N 1
ATOM 9061 C CA . GLN A 1 1090 ? -2.688 -25.958 32.809 1.00 80.12 1090 GLN A CA 1
ATOM 9062 C C . GLN A 1 1090 ? -1.289 -25.340 32.778 1.00 80.12 1090 GLN A C 1
ATOM 9064 O O . GLN A 1 1090 ? -0.966 -24.548 31.895 1.00 80.12 1090 GLN A O 1
ATOM 9069 N N . CYS A 1 1091 ? -0.442 -25.732 33.729 1.00 78.31 1091 CYS A N 1
ATOM 9070 C CA . CYS A 1 1091 ? 0.900 -25.182 33.889 1.00 78.31 1091 CYS A CA 1
ATOM 9071 C C . CYS A 1 1091 ? 1.776 -25.426 32.648 1.00 78.31 1091 CYS A C 1
ATOM 9073 O O . CYS A 1 1091 ? 1.924 -26.565 32.204 1.00 78.31 1091 CYS A O 1
ATOM 9075 N N . ILE A 1 1092 ? 2.384 -24.358 32.127 1.00 87.25 1092 ILE A N 1
ATOM 9076 C CA . ILE A 1 1092 ? 3.435 -24.457 31.113 1.00 87.25 1092 ILE A CA 1
ATOM 9077 C C . ILE A 1 1092 ? 4.668 -25.077 31.801 1.00 87.25 1092 ILE A C 1
ATOM 9079 O O . ILE A 1 1092 ? 5.092 -24.562 32.842 1.00 87.25 1092 ILE A O 1
ATOM 9083 N N . PRO A 1 1093 ? 5.241 -26.182 31.289 1.00 89.75 1093 PRO A N 1
ATOM 9084 C CA . PRO A 1 1093 ? 6.478 -26.745 31.826 1.00 89.75 1093 PRO A CA 1
ATOM 9085 C C . PRO A 1 1093 ? 7.643 -25.752 31.723 1.00 89.75 1093 PRO A C 1
ATOM 9087 O O . PRO A 1 1093 ? 7.604 -24.863 30.871 1.00 89.75 1093 PRO A O 1
ATOM 9090 N N . PRO A 1 1094 ? 8.709 -25.892 32.532 1.00 92.12 1094 PRO A N 1
ATOM 9091 C CA . PRO A 1 1094 ? 9.940 -25.140 32.324 1.00 92.12 1094 PRO A CA 1
ATOM 9092 C C . PRO A 1 1094 ? 10.437 -25.278 30.890 1.00 92.12 1094 PRO A C 1
ATOM 9094 O O . PRO A 1 1094 ? 10.726 -26.388 30.432 1.00 92.12 1094 PRO A O 1
ATOM 9097 N N . ALA A 1 1095 ? 10.491 -24.149 30.185 1.00 92.75 1095 ALA A N 1
ATOM 9098 C CA . ALA A 1 1095 ? 10.663 -24.146 28.744 1.00 92.75 1095 ALA A CA 1
ATOM 9099 C C . ALA A 1 1095 ? 11.520 -22.983 28.252 1.00 92.75 1095 ALA A C 1
ATOM 9101 O O . ALA A 1 1095 ? 11.504 -21.900 28.834 1.00 92.75 1095 ALA A O 1
ATOM 9102 N N . ASP A 1 1096 ? 12.232 -23.197 27.149 1.00 93.25 1096 ASP A N 1
ATOM 9103 C CA . ASP A 1 1096 ? 12.974 -22.161 26.430 1.00 93.25 1096 ASP A CA 1
ATOM 9104 C C . ASP A 1 1096 ? 12.949 -22.396 24.911 1.00 93.25 1096 ASP A C 1
ATOM 9106 O O . ASP A 1 1096 ? 12.684 -23.500 24.433 1.00 93.25 1096 ASP A O 1
ATOM 9110 N N . GLY A 1 1097 ? 13.188 -21.342 24.128 1.00 90.25 1097 GLY A N 1
ATOM 9111 C CA . GLY A 1 1097 ? 13.225 -21.420 22.664 1.00 90.25 1097 GLY A CA 1
ATOM 9112 C C . GLY A 1 1097 ? 11.865 -21.710 22.016 1.00 90.25 1097 GLY A C 1
ATOM 9113 O O . GLY A 1 1097 ? 11.817 -22.268 20.916 1.00 90.25 1097 GLY A O 1
ATOM 9114 N N . PHE A 1 1098 ? 10.770 -21.389 22.706 1.00 94.69 1098 PHE A N 1
ATOM 9115 C CA . PHE A 1 1098 ? 9.410 -21.401 22.165 1.00 94.69 1098 PHE A CA 1
ATOM 9116 C C . PHE A 1 1098 ? 9.064 -20.065 21.502 1.00 94.69 1098 PHE A C 1
ATOM 9118 O O . PHE A 1 1098 ? 9.729 -19.054 21.726 1.00 94.69 1098 PHE A O 1
ATOM 9125 N N . VAL A 1 1099 ? 7.989 -20.055 20.717 1.00 93.69 1099 VAL A N 1
ATOM 9126 C CA . VAL A 1 1099 ? 7.385 -18.829 20.182 1.00 93.69 1099 VAL A CA 1
ATOM 9127 C C . VAL A 1 1099 ? 6.217 -18.424 21.075 1.00 93.69 1099 VAL A C 1
ATOM 9129 O O . VAL A 1 1099 ? 5.396 -19.271 21.419 1.00 93.69 1099 VAL A O 1
ATOM 9132 N N . LEU A 1 1100 ? 6.141 -17.143 21.442 1.00 94.00 1100 LEU A N 1
ATOM 9133 C CA . LEU A 1 1100 ? 5.032 -16.538 22.182 1.00 94.00 1100 LEU A CA 1
ATOM 9134 C C . LEU A 1 1100 ? 4.538 -15.318 21.400 1.00 94.00 1100 LEU A C 1
ATOM 9136 O O . LEU A 1 1100 ? 5.292 -14.368 21.227 1.00 94.00 1100 LEU A O 1
ATOM 9140 N N . GLU A 1 1101 ? 3.283 -15.339 20.957 1.00 93.00 1101 GLU A N 1
ATOM 9141 C CA . GLU A 1 1101 ? 2.724 -14.311 20.074 1.00 93.00 1101 GLU A CA 1
ATOM 9142 C C . GLU A 1 1101 ? 1.367 -13.785 20.553 1.00 93.00 1101 GLU A C 1
ATOM 9144 O O . GLU A 1 1101 ? 0.555 -14.505 21.146 1.00 93.00 1101 GLU A O 1
ATOM 9149 N N . LYS A 1 1102 ? 1.111 -12.501 20.277 1.00 89.06 1102 LYS A N 1
ATOM 9150 C CA . LYS A 1 1102 ? -0.100 -11.794 20.707 1.00 89.06 1102 LYS A CA 1
ATOM 9151 C C . LYS A 1 1102 ? -1.210 -12.011 19.687 1.00 89.06 1102 LYS A C 1
ATOM 9153 O O . LYS A 1 1102 ? -1.057 -11.651 18.527 1.00 89.06 1102 LYS A O 1
ATOM 9158 N N . ILE A 1 1103 ? -2.349 -12.543 20.130 1.00 87.38 1103 ILE A N 1
ATOM 9159 C CA . ILE A 1 1103 ? -3.557 -12.645 19.295 1.00 87.38 1103 ILE A CA 1
ATOM 9160 C C . ILE A 1 1103 ? -4.392 -11.367 19.421 1.00 87.38 1103 ILE A C 1
ATOM 9162 O O . ILE A 1 1103 ? -4.875 -10.820 18.437 1.00 87.38 1103 ILE A O 1
ATOM 9166 N N . SER A 1 1104 ? -4.594 -10.911 20.655 1.00 85.19 1104 SER A N 1
ATOM 9167 C CA . SER A 1 1104 ? -5.341 -9.697 20.989 1.00 85.19 1104 SER A CA 1
ATOM 9168 C C . SER A 1 1104 ? -4.823 -9.145 22.314 1.00 85.19 1104 SER A C 1
ATOM 9170 O O . SER A 1 1104 ? -3.901 -9.705 22.903 1.00 85.19 1104 SER A O 1
ATOM 9172 N N . ASN A 1 1105 ? -5.410 -8.063 22.818 1.00 86.94 1105 ASN A N 1
ATOM 9173 C CA . ASN A 1 1105 ? -4.984 -7.496 24.093 1.00 86.94 1105 ASN A CA 1
ATOM 9174 C C . ASN A 1 1105 ? -5.112 -8.468 25.284 1.00 86.94 1105 ASN A C 1
ATOM 9176 O O . ASN A 1 1105 ? -4.281 -8.444 26.181 1.00 86.94 1105 ASN A O 1
ATOM 9180 N N . THR A 1 1106 ? -6.090 -9.375 25.249 1.00 87.19 1106 THR A N 1
ATOM 9181 C CA . THR A 1 1106 ? -6.372 -10.323 26.341 1.00 87.19 1106 THR A CA 1
ATOM 9182 C C . THR A 1 1106 ? -6.062 -11.774 25.980 1.00 87.19 1106 THR A C 1
ATOM 9184 O O . THR A 1 1106 ? -6.368 -12.680 26.755 1.00 87.19 1106 THR A O 1
ATOM 9187 N N . ARG A 1 1107 ? -5.488 -12.041 24.797 1.00 89.75 1107 ARG A N 1
ATOM 9188 C CA . ARG A 1 1107 ? -5.204 -13.407 24.325 1.00 89.75 1107 ARG A CA 1
ATOM 9189 C C . ARG A 1 1107 ? -3.830 -13.515 23.681 1.00 89.75 1107 ARG A C 1
ATOM 9191 O O . ARG A 1 1107 ? -3.486 -12.705 22.821 1.00 89.75 1107 ARG A O 1
ATOM 9198 N N . ALA A 1 1108 ? -3.109 -14.579 24.010 1.00 92.31 1108 ALA A N 1
ATOM 9199 C CA . ALA A 1 1108 ? -1.833 -14.933 23.400 1.00 92.31 1108 ALA A CA 1
ATOM 9200 C C . ALA A 1 1108 ? -1.751 -16.436 23.111 1.00 92.31 1108 ALA A C 1
ATOM 9202 O O . ALA A 1 1108 ? -2.586 -17.223 23.566 1.00 92.31 1108 ALA A O 1
ATOM 9203 N N . ILE A 1 1109 ? -0.748 -16.821 22.331 1.00 93.06 1109 ILE A N 1
ATOM 9204 C CA . ILE A 1 1109 ? -0.480 -18.205 21.955 1.00 93.06 1109 ILE A CA 1
ATOM 9205 C C . ILE A 1 1109 ? 0.996 -18.520 22.154 1.00 93.06 1109 ILE A C 1
ATOM 9207 O O . ILE A 1 1109 ? 1.851 -17.702 21.823 1.00 93.06 1109 ILE A O 1
ATOM 9211 N N . LEU A 1 1110 ? 1.287 -19.698 22.694 1.00 94.50 1110 LEU A N 1
ATOM 9212 C CA . LEU A 1 1110 ? 2.641 -20.210 22.871 1.00 94.50 1110 LEU A CA 1
ATOM 9213 C C . LEU A 1 1110 ? 2.765 -21.554 22.165 1.00 94.50 1110 LEU A C 1
ATOM 9215 O O . LEU A 1 1110 ? 1.896 -22.411 22.320 1.00 94.50 1110 LEU A O 1
ATOM 9219 N N . PHE A 1 1111 ? 3.836 -21.750 21.402 1.00 94.75 1111 PHE A N 1
ATOM 9220 C CA . PHE A 1 1111 ? 4.063 -22.995 20.675 1.00 94.75 1111 PHE A CA 1
ATOM 9221 C C . PHE A 1 1111 ? 5.507 -23.491 20.785 1.00 94.75 1111 PHE A C 1
ATOM 9223 O O . PHE A 1 1111 ? 6.464 -22.729 20.625 1.00 94.75 1111 PHE A O 1
ATOM 9230 N N . GLY A 1 1112 ? 5.639 -24.802 20.997 1.00 93.50 1112 GLY A N 1
ATOM 9231 C CA . GLY A 1 1112 ? 6.901 -25.535 20.947 1.00 93.50 1112 GLY A CA 1
ATOM 9232 C C . GLY A 1 1112 ? 7.882 -25.183 22.066 1.00 93.50 1112 GLY A C 1
ATOM 9233 O O . GLY A 1 1112 ? 7.490 -24.980 23.211 1.00 93.50 1112 GLY A O 1
ATOM 9234 N N . GLY A 1 1113 ? 9.172 -25.150 21.728 1.00 93.06 1113 GLY A N 1
ATOM 9235 C CA . GLY A 1 1113 ? 10.278 -24.959 22.669 1.00 93.06 1113 GLY A CA 1
ATOM 9236 C C . GLY A 1 1113 ? 10.833 -26.269 23.215 1.00 93.06 1113 GLY A C 1
ATOM 9237 O O . GLY A 1 1113 ? 10.273 -27.344 23.001 1.00 93.06 1113 GLY A O 1
ATOM 9238 N N . ILE A 1 1114 ? 11.970 -26.183 23.899 1.00 90.81 1114 ILE A N 1
ATOM 9239 C CA . ILE A 1 1114 ? 12.483 -27.290 24.702 1.00 90.81 1114 ILE A CA 1
ATOM 9240 C C . ILE A 1 1114 ? 11.749 -27.247 26.029 1.00 90.81 1114 ILE A C 1
ATOM 9242 O O . ILE A 1 1114 ? 11.861 -26.257 26.742 1.00 90.81 1114 ILE A O 1
ATOM 9246 N N . ILE A 1 1115 ? 11.046 -28.320 26.366 1.00 90.06 1115 ILE A N 1
ATOM 9247 C CA . ILE A 1 1115 ? 10.420 -28.515 27.670 1.00 90.06 1115 ILE A CA 1
ATOM 9248 C C . ILE A 1 1115 ? 11.216 -29.539 28.472 1.00 90.06 1115 ILE A C 1
ATOM 9250 O O . ILE A 1 1115 ? 11.767 -30.496 27.921 1.00 90.06 1115 ILE A O 1
ATOM 9254 N N . GLN A 1 1116 ? 11.273 -29.347 29.783 1.00 82.38 1116 GLN A N 1
ATOM 9255 C CA . GLN A 1 1116 ? 11.879 -30.302 30.702 1.00 82.38 1116 GLN A CA 1
ATOM 9256 C C . GLN A 1 1116 ? 10.976 -30.476 31.922 1.00 82.38 1116 GLN A C 1
ATOM 9258 O O . GLN A 1 1116 ? 10.489 -29.493 32.476 1.00 82.38 1116 GLN A O 1
ATOM 9263 N N . ASP A 1 1117 ? 10.769 -31.726 32.332 1.00 76.88 1117 ASP A N 1
ATOM 9264 C CA . ASP A 1 1117 ? 10.153 -32.073 33.612 1.00 76.88 1117 ASP A CA 1
ATOM 9265 C C . ASP A 1 1117 ? 11.217 -32.667 34.548 1.00 76.88 1117 ASP A C 1
ATOM 9267 O O . ASP A 1 1117 ? 12.286 -33.084 34.095 1.00 76.88 1117 ASP A O 1
ATOM 9271 N N . ASP A 1 1118 ? 10.926 -32.741 35.847 1.00 68.12 1118 ASP A N 1
ATOM 9272 C CA . ASP A 1 1118 ? 11.890 -33.111 36.902 1.00 68.12 1118 ASP A CA 1
ATOM 9273 C C . ASP A 1 1118 ? 12.522 -34.509 36.710 1.00 68.12 1118 ASP A C 1
ATOM 9275 O O . ASP A 1 1118 ? 13.505 -34.852 37.368 1.00 68.12 1118 ASP A O 1
ATOM 9279 N N . LYS A 1 1119 ? 11.952 -35.341 35.827 1.00 62.50 1119 LYS A N 1
ATOM 9280 C CA . LYS A 1 1119 ? 12.308 -36.757 35.628 1.00 62.50 1119 LYS A CA 1
ATOM 9281 C C . LYS A 1 1119 ? 12.680 -37.130 34.193 1.00 62.50 1119 LYS A C 1
ATOM 9283 O O . LYS A 1 1119 ? 13.001 -38.292 33.952 1.00 62.50 1119 LYS A O 1
ATOM 9288 N N . THR A 1 1120 ? 12.604 -36.204 33.240 1.00 65.12 1120 THR A N 1
ATOM 9289 C CA . THR A 1 1120 ? 12.777 -36.515 31.814 1.00 65.12 1120 THR A CA 1
ATOM 9290 C C . THR A 1 1120 ? 13.900 -35.700 31.199 1.00 65.12 1120 THR A C 1
ATOM 9292 O O . THR A 1 1120 ? 14.156 -34.560 31.592 1.00 65.12 1120 THR A O 1
ATOM 9295 N N . GLU A 1 1121 ? 14.560 -36.270 30.192 1.00 72.94 1121 GLU A N 1
ATOM 9296 C CA . GLU A 1 1121 ? 15.443 -35.490 29.331 1.00 72.94 1121 GLU A CA 1
ATOM 9297 C C . GLU A 1 1121 ? 14.666 -34.343 28.674 1.00 72.94 1121 GLU A C 1
ATOM 9299 O O . GLU A 1 1121 ? 13.444 -34.398 28.504 1.00 72.94 1121 GLU A O 1
ATOM 9304 N N . ALA A 1 1122 ? 15.381 -33.269 28.352 1.00 82.06 1122 ALA A N 1
ATOM 9305 C CA . ALA A 1 1122 ? 14.786 -32.098 27.738 1.00 82.06 1122 ALA A CA 1
ATOM 9306 C C . ALA A 1 1122 ? 14.368 -32.432 26.298 1.00 82.06 1122 ALA A C 1
ATOM 9308 O O . ALA A 1 1122 ? 15.202 -32.862 25.501 1.00 82.06 1122 ALA A O 1
ATOM 9309 N N . ILE A 1 1123 ? 13.093 -32.227 25.967 1.00 89.56 1123 ILE A N 1
ATOM 9310 C CA . ILE A 1 1123 ? 12.523 -32.580 24.663 1.00 89.56 1123 ILE A CA 1
ATOM 9311 C C . ILE A 1 1123 ? 11.907 -31.359 23.983 1.00 89.56 1123 ILE A C 1
ATOM 9313 O O . ILE A 1 1123 ? 11.278 -30.513 24.606 1.00 89.56 1123 ILE A O 1
ATOM 9317 N N . ALA A 1 1124 ? 12.063 -31.280 22.671 1.00 91.56 1124 ALA A N 1
ATOM 9318 C CA . ALA A 1 1124 ? 11.365 -30.371 21.787 1.00 91.56 1124 ALA A CA 1
ATOM 9319 C C . ALA A 1 1124 ? 9.868 -30.706 21.786 1.00 91.56 1124 ALA A C 1
ATOM 9321 O O . ALA A 1 1124 ? 9.458 -31.784 21.346 1.00 91.56 1124 ALA A O 1
ATOM 9322 N N . SER A 1 1125 ? 9.064 -29.768 22.271 1.00 92.00 1125 SER A N 1
ATOM 9323 C CA . SER A 1 1125 ? 7.613 -29.875 22.325 1.00 92.00 1125 SER A CA 1
ATOM 9324 C C . SER A 1 1125 ? 6.973 -29.470 20.996 1.00 92.00 1125 SER A C 1
ATOM 9326 O O . SER A 1 1125 ? 7.514 -28.667 20.232 1.00 92.00 1125 SER A O 1
ATOM 9328 N N . ASN A 1 1126 ? 5.804 -30.039 20.718 1.00 92.25 1126 ASN A N 1
ATOM 9329 C CA . ASN A 1 1126 ? 4.836 -29.569 19.724 1.00 92.25 1126 ASN A CA 1
ATOM 9330 C C . ASN A 1 1126 ? 3.490 -29.212 20.375 1.00 92.25 1126 ASN A C 1
ATOM 9332 O O . ASN A 1 1126 ? 2.470 -29.167 19.681 1.00 92.25 1126 ASN A O 1
ATOM 9336 N N . ASP A 1 1127 ? 3.487 -29.000 21.691 1.00 90.56 1127 ASP A N 1
ATOM 9337 C CA . ASP A 1 1127 ? 2.320 -28.546 22.429 1.00 90.56 1127 ASP A CA 1
ATOM 9338 C C . ASP A 1 1127 ? 2.037 -27.079 22.102 1.00 90.56 1127 ASP A C 1
ATOM 9340 O O . ASP A 1 1127 ? 2.944 -26.260 21.901 1.00 90.56 1127 ASP A O 1
ATOM 9344 N N . LEU A 1 1128 ? 0.750 -26.758 22.072 1.00 91.62 1128 LEU A N 1
ATOM 9345 C CA . LEU A 1 1128 ? 0.241 -25.419 21.848 1.00 91.62 1128 LEU A CA 1
ATOM 9346 C C . LEU A 1 1128 ? -0.479 -24.953 23.110 1.00 91.62 1128 LEU A C 1
ATOM 9348 O O . LEU A 1 1128 ? -1.344 -25.659 23.613 1.00 91.62 1128 LEU A O 1
ATOM 9352 N N . TYR A 1 1129 ? -0.175 -23.762 23.604 1.00 91.56 1129 TYR A N 1
ATOM 9353 C CA . TYR A 1 1129 ? -0.864 -23.174 24.746 1.00 91.56 1129 TYR A CA 1
ATOM 9354 C C . TYR A 1 1129 ? -1.620 -21.928 24.300 1.00 91.56 1129 TYR A C 1
ATOM 9356 O O . TYR A 1 1129 ? -1.054 -21.042 23.662 1.00 91.56 1129 TYR A O 1
ATOM 9364 N N . LEU A 1 1130 ? -2.899 -21.848 24.657 1.00 90.06 1130 LEU A N 1
ATOM 9365 C CA . LEU A 1 1130 ? -3.703 -20.636 24.558 1.00 90.06 1130 LEU A CA 1
ATOM 9366 C C . LEU A 1 1130 ? -3.711 -19.941 25.915 1.00 90.06 1130 LEU A C 1
ATOM 9368 O O . LEU A 1 1130 ? -4.015 -20.557 26.937 1.00 90.06 1130 LEU A O 1
ATOM 9372 N N . LEU A 1 1131 ? -3.361 -18.660 25.913 1.00 91.38 1131 LEU A N 1
ATOM 9373 C CA . LEU A 1 1131 ? -3.235 -17.841 27.107 1.00 91.38 1131 LEU A CA 1
ATOM 9374 C C . LEU A 1 1131 ? -4.327 -16.771 27.087 1.00 91.38 1131 LEU A C 1
ATOM 9376 O O . LEU A 1 1131 ? -4.492 -16.077 26.081 1.00 91.38 1131 LEU A O 1
ATOM 9380 N N . ARG A 1 1132 ? -5.050 -16.617 28.196 1.00 88.81 1132 ARG A N 1
ATOM 9381 C CA . ARG A 1 1132 ? -5.897 -15.454 28.483 1.00 88.81 1132 ARG A CA 1
ATOM 9382 C C . ARG A 1 1132 ? -5.180 -14.578 29.504 1.00 88.81 1132 ARG A C 1
ATOM 9384 O O . ARG A 1 1132 ? -4.731 -15.093 30.524 1.00 88.81 1132 ARG A O 1
ATOM 9391 N N . ILE A 1 1133 ? -5.056 -13.292 29.201 1.00 89.50 1133 ILE A N 1
ATOM 9392 C CA . ILE A 1 1133 ? -4.253 -12.326 29.954 1.00 89.50 1133 ILE A CA 1
ATOM 9393 C C . ILE A 1 1133 ? -5.187 -11.245 30.498 1.00 89.50 1133 ILE A C 1
ATOM 9395 O O . ILE A 1 1133 ? -5.876 -10.594 29.713 1.00 89.50 1133 ILE A O 1
ATOM 9399 N N . ASP A 1 1134 ? -5.208 -11.082 31.820 1.00 79.31 1134 ASP A N 1
ATOM 9400 C CA . ASP A 1 1134 ? -5.992 -10.064 32.532 1.00 79.31 1134 ASP A CA 1
ATOM 9401 C C . ASP A 1 1134 ? -5.451 -9.847 33.960 1.00 79.31 1134 ASP A C 1
ATOM 9403 O O . ASP A 1 1134 ? -5.955 -10.476 34.891 1.00 79.31 1134 ASP A O 1
ATOM 9407 N N . LEU A 1 1135 ? -4.318 -9.128 34.114 1.00 82.75 1135 LEU A N 1
ATOM 9408 C CA . LEU A 1 1135 ? -3.438 -9.038 35.323 1.00 82.75 1135 LEU A CA 1
ATOM 9409 C C . LEU A 1 1135 ? -3.084 -10.378 36.024 1.00 82.75 1135 LEU A C 1
ATOM 9411 O O . LEU A 1 1135 ? -2.309 -10.457 36.971 1.00 82.75 1135 LEU A O 1
ATOM 9415 N N . SER A 1 1136 ? -3.623 -11.453 35.486 1.00 84.81 1136 SER A N 1
ATOM 9416 C CA . SER A 1 1136 ? -3.606 -12.852 35.823 1.00 84.81 1136 SER A CA 1
ATOM 9417 C C . SER A 1 1136 ? -3.529 -13.589 34.491 1.00 84.81 1136 SER A C 1
ATOM 9419 O O . SER A 1 1136 ? -3.815 -13.037 33.419 1.00 84.81 1136 SER A O 1
ATOM 9421 N N . LEU A 1 1137 ? -3.091 -14.835 34.538 1.00 86.38 1137 LEU A N 1
ATOM 9422 C CA . LEU A 1 1137 ? -2.851 -15.637 33.358 1.00 86.38 1137 LEU A CA 1
ATOM 9423 C C . LEU A 1 1137 ? -3.640 -16.931 33.460 1.00 86.38 1137 LEU A C 1
ATOM 9425 O O . LEU A 1 1137 ? -3.408 -17.720 34.371 1.00 86.38 1137 LEU A O 1
ATOM 9429 N N . THR A 1 1138 ? -4.539 -17.185 32.515 1.00 89.00 1138 THR A N 1
ATOM 9430 C CA . THR A 1 1138 ? -5.172 -18.501 32.373 1.00 89.00 1138 THR A CA 1
ATOM 9431 C C . THR A 1 1138 ? -4.588 -19.222 31.172 1.00 89.00 1138 THR A C 1
ATOM 9433 O O . THR A 1 1138 ? -4.581 -18.677 30.069 1.00 89.00 1138 THR A O 1
ATOM 9436 N N . THR A 1 1139 ? -4.122 -20.451 31.364 1.00 89.06 1139 THR A N 1
ATOM 9437 C CA . THR A 1 1139 ? -3.447 -21.238 30.328 1.00 89.06 1139 THR A CA 1
ATOM 9438 C C . THR A 1 1139 ? -4.213 -22.521 29.997 1.00 89.06 1139 THR A C 1
ATOM 9440 O O . THR A 1 1139 ? -4.659 -23.257 30.880 1.00 89.06 1139 THR A O 1
ATOM 9443 N N . VAL A 1 1140 ? -4.353 -22.815 28.703 1.00 88.50 1140 VAL A N 1
ATOM 9444 C CA . VAL A 1 1140 ? -4.985 -24.040 28.185 1.00 88.50 1140 VAL A CA 1
ATOM 9445 C C . VAL A 1 1140 ? -4.040 -24.705 27.190 1.00 88.50 1140 VAL A C 1
ATOM 9447 O O . VAL A 1 1140 ? -3.673 -24.089 26.195 1.00 88.50 1140 VAL A O 1
ATOM 9450 N N . CYS A 1 1141 ? -3.652 -25.954 27.446 1.00 89.06 1141 CYS A N 1
ATOM 9451 C CA . CYS A 1 1141 ? -2.810 -26.755 26.562 1.00 89.06 1141 CYS A CA 1
ATOM 9452 C C . CYS A 1 1141 ? -3.676 -27.527 25.558 1.00 89.06 1141 CYS A C 1
ATOM 9454 O O . CYS A 1 1141 ? -4.592 -28.262 25.928 1.00 89.06 1141 CYS A O 1
ATOM 9456 N N . ILE A 1 1142 ? -3.345 -27.395 24.280 1.00 86.12 1142 ILE A N 1
ATOM 9457 C CA . ILE A 1 1142 ? -3.895 -28.159 23.170 1.00 86.12 1142 ILE A CA 1
ATOM 9458 C C . ILE A 1 1142 ? -2.797 -29.104 22.685 1.00 86.12 1142 ILE A C 1
ATOM 9460 O O . ILE A 1 1142 ? -1.801 -28.686 22.090 1.00 86.12 1142 ILE A O 1
ATOM 9464 N N . LYS A 1 1143 ? -2.999 -30.396 22.941 1.00 83.56 1143 LYS A N 1
ATOM 9465 C CA . LYS A 1 1143 ? -2.114 -31.470 22.480 1.00 83.56 1143 LYS A CA 1
ATOM 9466 C C . LYS A 1 1143 ? -2.545 -31.978 21.108 1.00 83.56 1143 LYS A C 1
ATOM 9468 O O . LYS A 1 1143 ? -3.725 -31.909 20.765 1.00 83.56 1143 LYS A O 1
ATOM 9473 N N . LYS A 1 1144 ? -1.600 -32.547 20.353 1.00 81.38 1144 LYS A N 1
ATOM 9474 C CA . LYS A 1 1144 ? -1.886 -33.230 19.083 1.00 81.38 1144 LYS A CA 1
ATOM 9475 C C . LYS A 1 1144 ? -2.913 -34.362 19.302 1.00 81.38 1144 LYS A C 1
ATOM 9477 O O . LYS A 1 1144 ? -2.605 -35.291 20.049 1.00 81.38 1144 LYS A O 1
ATOM 9482 N N . PRO A 1 1145 ? -4.079 -34.350 18.631 1.00 78.25 1145 PRO A N 1
ATOM 9483 C CA . PRO A 1 1145 ? -5.019 -35.471 18.672 1.00 78.25 1145 PRO A CA 1
ATOM 9484 C C . PRO A 1 1145 ? -4.467 -36.700 17.933 1.00 78.25 1145 PRO A C 1
ATOM 9486 O O . PRO A 1 1145 ? -3.897 -36.559 16.850 1.00 78.25 1145 PRO A O 1
ATOM 9489 N N . GLU A 1 1146 ? -4.678 -37.906 18.470 1.00 73.94 1146 GLU A N 1
ATOM 9490 C CA . GLU A 1 1146 ? -4.159 -39.163 17.889 1.00 73.94 1146 GLU A CA 1
ATOM 9491 C C . GLU A 1 1146 ? -4.643 -39.419 16.449 1.00 73.94 1146 GLU A C 1
ATOM 9493 O O . GLU A 1 1146 ? -3.918 -40.006 15.654 1.00 73.94 1146 GLU A O 1
ATOM 9498 N N . ALA A 1 1147 ? -5.834 -38.928 16.091 1.00 68.06 1147 ALA A N 1
ATOM 9499 C CA . ALA A 1 1147 ? -6.461 -39.128 14.782 1.00 68.06 1147 ALA A CA 1
ATOM 9500 C C . ALA A 1 1147 ? -6.022 -38.129 13.685 1.00 68.06 1147 ALA A C 1
ATOM 9502 O O . ALA A 1 1147 ? -6.528 -38.200 12.566 1.00 68.06 1147 ALA A O 1
ATOM 9503 N N . ILE A 1 1148 ? -5.137 -37.165 13.986 1.00 71.31 1148 ILE A N 1
ATOM 9504 C CA . ILE A 1 1148 ? -4.714 -36.123 13.033 1.00 71.31 1148 ILE A CA 1
ATOM 9505 C C . ILE A 1 1148 ? -3.266 -36.354 12.589 1.00 71.31 1148 ILE A C 1
ATOM 9507 O O . ILE A 1 1148 ? -2.317 -36.140 13.346 1.00 71.31 1148 ILE A O 1
ATOM 9511 N N . ASP A 1 1149 ? -3.082 -36.689 11.311 1.00 64.81 1149 ASP A N 1
ATOM 9512 C CA . ASP A 1 1149 ? -1.751 -36.909 10.728 1.00 64.81 1149 ASP A CA 1
ATOM 9513 C C . ASP A 1 1149 ? -0.971 -35.606 10.475 1.00 64.81 1149 ASP A C 1
ATOM 9515 O O . ASP A 1 1149 ? 0.261 -35.596 10.500 1.00 64.81 1149 ASP A O 1
ATOM 9519 N N . LYS A 1 1150 ? -1.667 -34.477 10.275 1.00 75.94 1150 LYS A N 1
ATOM 9520 C CA . LYS A 1 1150 ? -1.061 -33.167 9.978 1.00 75.94 1150 LYS A CA 1
ATOM 9521 C C . LYS A 1 1150 ? -0.889 -32.323 11.247 1.00 75.94 1150 LYS A C 1
ATOM 9523 O O . LYS A 1 1150 ? -1.785 -31.577 11.626 1.00 75.94 1150 LYS A O 1
ATOM 9528 N N . TRP A 1 1151 ? 0.277 -32.425 11.884 1.00 87.56 1151 TRP A N 1
ATOM 9529 C CA . TRP A 1 1151 ? 0.684 -31.589 13.022 1.00 87.56 1151 TRP A CA 1
ATOM 9530 C C . TRP A 1 1151 ? 2.192 -31.303 12.944 1.00 87.56 1151 TRP A C 1
ATOM 9532 O O . TRP A 1 1151 ? 2.939 -32.219 12.578 1.00 87.56 1151 TRP A O 1
ATOM 9542 N N . PRO A 1 1152 ? 2.673 -30.096 13.295 1.00 91.12 1152 PRO A N 1
ATOM 9543 C CA . PRO A 1 1152 ? 4.098 -29.801 13.245 1.00 91.12 1152 PRO A CA 1
ATOM 9544 C C . PRO A 1 1152 ? 4.901 -30.706 14.187 1.00 91.12 1152 PRO A C 1
ATOM 9546 O O . PRO A 1 1152 ? 4.501 -30.980 15.320 1.00 91.12 1152 PRO A O 1
ATOM 9549 N N . VAL A 1 1153 ? 6.074 -31.156 13.742 1.00 90.81 1153 VAL A N 1
ATOM 9550 C CA . VAL A 1 1153 ? 6.990 -31.897 14.625 1.00 90.81 1153 VAL A CA 1
ATOM 9551 C C . VAL A 1 1153 ? 7.443 -31.028 15.801 1.00 90.81 1153 VAL A C 1
ATOM 9553 O O . VAL A 1 1153 ? 7.514 -29.800 15.666 1.00 90.81 1153 VAL A O 1
ATOM 9556 N N . GLY A 1 1154 ? 7.771 -31.676 16.925 1.00 92.25 1154 GLY A N 1
ATOM 9557 C CA . GLY A 1 1154 ? 8.323 -31.008 18.104 1.00 92.25 1154 GLY A CA 1
ATOM 9558 C C . GLY A 1 1154 ? 9.572 -30.219 17.748 1.00 92.25 1154 GLY A C 1
ATOM 9559 O O . GLY A 1 1154 ? 10.470 -30.754 17.089 1.00 92.25 1154 GLY A O 1
ATOM 9560 N N . ARG A 1 1155 ? 9.598 -28.935 18.119 1.00 93.62 1155 ARG A N 1
ATOM 9561 C CA . ARG A 1 1155 ? 10.623 -27.996 17.654 1.00 93.62 1155 ARG A CA 1
ATOM 9562 C C . ARG A 1 1155 ? 10.922 -26.884 18.646 1.00 93.62 1155 ARG A C 1
ATOM 9564 O O . ARG A 1 1155 ? 10.043 -26.417 19.359 1.00 93.62 1155 ARG A O 1
ATOM 9571 N N . TYR A 1 1156 ? 12.148 -26.383 18.606 1.00 92.19 1156 TYR A N 1
ATOM 9572 C CA . TYR A 1 1156 ? 12.607 -25.233 19.386 1.00 92.19 1156 TYR A CA 1
ATOM 9573 C C . TYR A 1 1156 ? 13.495 -24.315 18.543 1.00 92.19 1156 TYR A C 1
ATOM 9575 O O . TYR A 1 1156 ? 13.951 -24.700 17.462 1.00 92.19 1156 TYR A O 1
ATOM 9583 N N . ASN A 1 1157 ? 13.702 -23.083 19.018 1.00 90.00 1157 ASN A N 1
ATOM 9584 C CA . ASN A 1 1157 ? 14.396 -22.005 18.303 1.00 90.00 1157 ASN A CA 1
ATOM 9585 C C . ASN A 1 1157 ? 13.875 -21.825 16.865 1.00 90.00 1157 ASN A C 1
ATOM 9587 O O . ASN A 1 1157 ? 14.632 -21.541 15.932 1.00 90.00 1157 ASN A O 1
ATOM 9591 N N . HIS A 1 1158 ? 12.578 -22.066 16.693 1.00 91.25 1158 HIS A N 1
ATOM 9592 C CA . HIS A 1 1158 ? 11.825 -21.744 15.494 1.00 91.25 1158 HIS A CA 1
ATOM 9593 C C . HIS A 1 1158 ? 11.340 -20.301 15.608 1.00 91.25 1158 HIS A C 1
ATOM 9595 O O . HIS A 1 1158 ? 11.293 -19.749 16.707 1.00 91.25 1158 HIS A O 1
ATOM 9601 N N . ALA A 1 1159 ? 10.988 -19.697 14.481 1.00 88.88 1159 ALA A N 1
ATOM 9602 C CA . ALA A 1 1159 ? 10.399 -18.369 14.475 1.00 88.88 1159 ALA A CA 1
ATOM 9603 C C . ALA A 1 1159 ? 8.902 -18.474 14.205 1.00 88.88 1159 ALA A C 1
ATOM 9605 O O . ALA A 1 1159 ? 8.463 -19.374 13.482 1.00 88.88 1159 ALA A O 1
ATOM 9606 N N . GLY A 1 1160 ? 8.123 -17.546 14.747 1.00 89.06 1160 GLY A N 1
ATOM 9607 C CA . GLY A 1 1160 ? 6.718 -17.430 14.407 1.00 89.06 1160 GLY A CA 1
ATOM 9608 C C . GLY A 1 1160 ? 6.199 -16.013 14.561 1.00 89.06 1160 GLY A C 1
ATOM 9609 O O . GLY A 1 1160 ? 6.902 -15.152 15.071 1.00 89.06 1160 GLY A O 1
ATOM 9610 N N . THR A 1 1161 ? 5.008 -15.770 14.021 1.00 89.25 1161 THR A N 1
ATOM 9611 C CA . THR A 1 1161 ? 4.325 -14.473 14.070 1.00 89.25 1161 THR A CA 1
ATOM 9612 C C . THR A 1 1161 ? 2.823 -14.657 13.866 1.00 89.25 1161 THR A C 1
ATOM 9614 O O . THR A 1 1161 ? 2.393 -15.654 13.274 1.00 89.25 1161 THR A O 1
ATOM 9617 N N . ILE A 1 1162 ? 2.020 -13.694 14.319 1.00 87.06 1162 ILE A N 1
ATOM 9618 C CA . ILE A 1 1162 ? 0.571 -13.657 14.086 1.00 87.06 1162 ILE A CA 1
ATOM 9619 C C . ILE A 1 1162 ? 0.233 -12.756 12.896 1.00 87.06 1162 ILE A C 1
ATOM 9621 O O . ILE A 1 1162 ? 0.731 -11.642 12.771 1.00 87.06 1162 ILE A O 1
ATOM 9625 N N . ILE A 1 1163 ? -0.679 -13.223 12.045 1.00 81.56 1163 ILE A N 1
ATOM 9626 C CA . ILE A 1 1163 ? -1.202 -12.488 10.891 1.00 81.56 1163 ILE A CA 1
ATOM 9627 C C . ILE A 1 1163 ? -2.666 -12.133 11.154 1.00 81.56 1163 ILE A C 1
ATOM 9629 O O . ILE A 1 1163 ? -3.503 -13.022 11.307 1.00 81.56 1163 ILE A O 1
ATOM 9633 N N . VAL A 1 1164 ? -2.969 -10.830 11.192 1.00 68.06 1164 VAL A N 1
ATOM 9634 C CA . VAL A 1 1164 ? -4.301 -10.270 11.529 1.00 68.06 1164 VAL A CA 1
ATOM 9635 C C . VAL A 1 1164 ? -4.970 -9.604 10.315 1.00 68.06 1164 VAL A C 1
ATOM 9637 O O . VAL A 1 1164 ? -5.924 -8.851 10.452 1.00 68.06 1164 VAL A O 1
ATOM 9640 N N . ALA A 1 1165 ? -4.467 -9.838 9.103 1.00 52.09 1165 ALA A N 1
ATOM 9641 C CA . ALA A 1 1165 ? -4.820 -9.103 7.890 1.00 52.09 1165 ALA A CA 1
ATOM 9642 C C . ALA A 1 1165 ? -6.321 -9.224 7.509 1.00 52.09 1165 ALA A C 1
ATOM 9644 O O . ALA A 1 1165 ? -6.678 -10.020 6.662 1.00 52.09 1165 ALA A O 1
ATOM 9645 N N . GLY A 1 1166 ? -7.225 -8.447 8.121 1.00 49.03 1166 GLY A N 1
ATOM 9646 C CA . GLY A 1 1166 ? -8.671 -8.372 7.823 1.00 49.03 1166 GLY A CA 1
ATOM 9647 C C . GLY A 1 1166 ? -9.414 -9.708 7.640 1.00 49.03 1166 GLY A C 1
ATOM 9648 O O . GLY A 1 1166 ? -10.476 -9.749 7.020 1.00 49.03 1166 GLY A O 1
ATOM 9649 N N . LEU A 1 1167 ? -8.852 -10.798 8.160 1.00 52.16 1167 LEU A N 1
ATOM 9650 C CA . LEU A 1 1167 ? -9.483 -12.099 8.279 1.00 52.16 1167 LEU A CA 1
ATOM 9651 C C . LEU A 1 1167 ? -10.328 -12.079 9.553 1.00 52.16 1167 LEU A C 1
ATOM 9653 O O . LEU A 1 1167 ? -9.923 -11.514 10.566 1.00 52.16 1167 LEU A O 1
ATOM 9657 N N . LEU A 1 1168 ? -11.479 -12.751 9.531 1.00 51.09 1168 LEU A N 1
ATOM 9658 C CA . LEU A 1 1168 ? -12.285 -12.974 10.740 1.00 51.09 1168 LEU A CA 1
ATOM 9659 C C . LEU A 1 1168 ? -11.538 -13.836 11.789 1.00 51.09 1168 LEU A C 1
ATOM 9661 O O . LEU A 1 1168 ? -12.002 -13.956 12.919 1.00 51.09 1168 LEU A O 1
ATOM 9665 N N . CYS A 1 1169 ? -10.387 -14.424 11.427 1.00 66.56 1169 CYS A N 1
ATOM 9666 C CA . CYS A 1 1169 ? -9.554 -15.291 12.258 1.00 66.56 1169 CYS A CA 1
ATOM 9667 C C . CYS A 1 1169 ? -8.051 -14.910 12.176 1.00 66.56 1169 CYS A C 1
ATOM 9669 O O . CYS A 1 1169 ? -7.510 -14.801 11.074 1.00 66.56 1169 CYS A O 1
ATOM 9671 N N . PRO A 1 1170 ? -7.345 -14.725 13.310 1.00 81.38 1170 PRO A N 1
ATOM 9672 C CA . PRO A 1 1170 ? -5.892 -14.557 13.322 1.00 81.38 1170 PRO A CA 1
ATOM 9673 C C . PRO A 1 1170 ? -5.173 -15.887 13.054 1.00 81.38 1170 PRO A C 1
ATOM 9675 O O . PRO A 1 1170 ? -5.574 -16.934 13.571 1.00 81.38 1170 PRO A O 1
ATOM 9678 N N . LEU A 1 1171 ? -4.092 -15.845 12.272 1.00 85.69 1171 LEU A N 1
ATOM 9679 C CA . LEU A 1 1171 ? -3.310 -17.027 11.889 1.00 85.69 1171 LEU A CA 1
ATOM 9680 C C . LEU A 1 1171 ? -1.910 -16.977 12.506 1.00 85.69 1171 LEU A C 1
ATOM 9682 O O . LEU A 1 1171 ? -1.185 -16.008 12.290 1.00 85.69 1171 LEU A O 1
ATOM 9686 N N . LEU A 1 1172 ? -1.511 -18.021 13.236 1.00 89.69 1172 LEU A N 1
ATOM 9687 C CA . LEU A 1 1172 ? -0.130 -18.186 13.704 1.00 89.69 1172 LEU A CA 1
ATOM 9688 C C . LEU A 1 1172 ? 0.683 -18.869 12.607 1.00 89.69 1172 LEU A C 1
ATOM 9690 O O . LEU A 1 1172 ? 0.360 -19.982 12.201 1.00 89.69 1172 LEU A O 1
ATOM 9694 N N . VAL A 1 1173 ? 1.759 -18.234 12.156 1.00 88.88 1173 VAL A N 1
ATOM 9695 C CA . VAL A 1 1173 ? 2.728 -18.848 11.242 1.00 88.88 1173 VAL A CA 1
ATOM 9696 C C . VAL A 1 1173 ? 3.972 -19.222 12.024 1.00 88.88 1173 VAL A C 1
ATOM 9698 O O . VAL A 1 1173 ? 4.493 -18.390 12.757 1.00 88.88 1173 VAL A O 1
ATOM 9701 N N . ILE A 1 1174 ? 4.464 -20.446 11.844 1.00 90.88 1174 ILE A N 1
ATOM 9702 C CA . ILE A 1 1174 ? 5.753 -20.902 12.375 1.00 90.88 1174 ILE A CA 1
ATOM 9703 C C . ILE A 1 1174 ? 6.628 -21.419 11.237 1.00 90.88 1174 ILE A C 1
ATOM 9705 O O . ILE A 1 1174 ? 6.128 -22.070 10.319 1.00 90.88 1174 ILE A O 1
ATOM 9709 N N . CYS A 1 1175 ? 7.932 -21.168 11.306 1.00 88.25 1175 CYS A N 1
ATOM 9710 C CA . CYS A 1 1175 ? 8.889 -21.632 10.306 1.00 88.25 1175 CYS A CA 1
ATOM 9711 C C . CYS A 1 1175 ? 10.188 -22.137 10.940 1.00 88.25 1175 CYS A C 1
ATOM 9713 O O . CYS A 1 1175 ? 10.705 -21.579 11.913 1.00 88.25 1175 CYS A O 1
ATOM 9715 N N . GLY A 1 1176 ? 10.727 -23.207 10.353 1.00 88.44 1176 GLY A N 1
ATOM 9716 C CA . GLY A 1 1176 ? 12.020 -23.783 10.707 1.00 88.44 1176 GLY A CA 1
ATOM 9717 C C . GLY A 1 1176 ? 12.120 -24.258 12.160 1.00 88.44 1176 GLY A C 1
ATOM 9718 O O . GLY A 1 1176 ? 11.158 -24.775 12.736 1.00 88.44 1176 GLY A O 1
ATOM 9719 N N . GLY A 1 1177 ? 13.319 -24.117 12.733 1.00 89.50 1177 GLY A N 1
ATOM 9720 C CA . GLY A 1 1177 ? 13.676 -24.594 14.070 1.00 89.50 1177 GLY A CA 1
ATOM 9721 C C . GLY A 1 1177 ? 14.522 -25.862 14.047 1.00 89.50 1177 GLY A C 1
ATOM 9722 O O . GLY A 1 1177 ? 15.059 -26.262 13.012 1.00 89.50 1177 GLY A O 1
ATOM 9723 N N . MET A 1 1178 ? 14.657 -26.487 15.212 1.00 88.38 1178 MET A N 1
ATOM 9724 C CA . MET A 1 1178 ? 15.372 -27.750 15.390 1.00 88.38 1178 MET A CA 1
ATOM 9725 C C . MET A 1 1178 ? 14.502 -28.745 16.158 1.00 88.38 1178 MET A C 1
ATOM 9727 O O . MET A 1 1178 ? 13.775 -28.340 17.062 1.00 88.38 1178 MET A O 1
ATOM 9731 N N . ASN A 1 1179 ? 14.546 -30.024 15.781 1.00 90.19 1179 ASN A N 1
ATOM 9732 C CA . ASN A 1 1179 ? 13.825 -31.104 16.466 1.00 90.19 1179 ASN A CA 1
ATOM 9733 C C . ASN A 1 1179 ? 14.732 -31.858 17.467 1.00 90.19 1179 ASN A C 1
ATOM 9735 O O . ASN A 1 1179 ? 15.918 -31.555 17.596 1.00 90.19 1179 ASN A O 1
ATOM 9739 N N . ASN A 1 1180 ? 14.189 -32.886 18.130 1.00 86.75 1180 ASN A N 1
ATOM 9740 C CA . ASN A 1 1180 ? 14.927 -33.740 19.081 1.00 86.75 1180 ASN A CA 1
ATOM 9741 C C . ASN A 1 1180 ? 16.130 -34.478 18.485 1.00 86.75 1180 ASN A C 1
ATOM 9743 O O . ASN A 1 1180 ? 17.077 -34.789 19.198 1.00 86.75 1180 ASN A O 1
ATOM 9747 N N . ASN A 1 1181 ? 16.121 -34.730 17.178 1.00 84.06 1181 ASN A N 1
ATOM 9748 C CA . ASN A 1 1181 ? 17.213 -35.407 16.483 1.00 84.06 1181 ASN A CA 1
ATOM 9749 C C . ASN A 1 1181 ? 18.329 -34.432 16.068 1.00 84.06 1181 ASN A C 1
ATOM 9751 O O . ASN A 1 1181 ? 19.244 -34.813 15.340 1.00 84.06 1181 ASN A O 1
ATOM 9755 N N . ASN A 1 1182 ? 18.256 -33.164 16.493 1.00 77.38 1182 ASN A N 1
ATOM 9756 C CA . ASN A 1 1182 ? 19.101 -32.069 16.018 1.00 77.38 1182 ASN A CA 1
ATOM 9757 C C . ASN A 1 1182 ? 19.002 -31.818 14.499 1.00 77.38 1182 ASN A C 1
ATOM 9759 O O . ASN A 1 1182 ? 19.896 -31.189 13.906 1.00 77.38 1182 ASN A O 1
ATOM 9763 N N . ASP A 1 1183 ? 17.913 -32.262 13.864 1.00 83.69 1183 ASP A N 1
ATOM 9764 C CA . ASP A 1 1183 ? 17.612 -31.928 12.479 1.00 83.69 1183 ASP A CA 1
ATOM 9765 C C . ASP A 1 1183 ? 17.093 -30.497 12.411 1.00 83.69 1183 ASP A C 1
ATOM 9767 O O . ASP A 1 1183 ? 16.168 -30.101 13.124 1.00 83.69 1183 ASP A O 1
ATOM 9771 N N . LYS A 1 1184 ? 17.694 -29.718 11.514 1.00 84.00 1184 LYS A N 1
ATOM 9772 C CA . LYS A 1 1184 ? 17.265 -28.355 11.212 1.00 84.00 1184 LYS A CA 1
ATOM 9773 C C . LYS A 1 1184 ? 16.090 -28.442 10.250 1.00 84.00 1184 LYS A C 1
ATOM 9775 O O . LYS A 1 1184 ? 16.175 -29.141 9.234 1.00 84.00 1184 LYS A O 1
ATOM 9780 N N . LEU A 1 1185 ? 15.027 -27.730 10.576 1.00 86.75 1185 LEU A N 1
ATOM 9781 C CA . LEU A 1 1185 ? 13.765 -27.761 9.859 1.00 86.75 1185 LEU A CA 1
ATOM 9782 C C . LEU A 1 1185 ? 13.703 -26.626 8.829 1.00 86.75 1185 LEU A C 1
ATOM 9784 O O . LEU A 1 1185 ? 14.290 -25.557 9.019 1.00 86.75 1185 LEU A O 1
ATOM 9788 N N . ASP A 1 1186 ? 13.004 -26.879 7.731 1.00 82.94 1186 ASP A N 1
ATOM 9789 C CA . ASP A 1 1186 ? 12.717 -25.946 6.636 1.00 82.94 1186 ASP A CA 1
ATOM 9790 C C . ASP A 1 1186 ? 11.220 -25.873 6.297 1.00 82.94 1186 ASP A C 1
ATOM 9792 O O . ASP A 1 1186 ? 10.822 -25.289 5.288 1.00 82.94 1186 ASP A O 1
ATOM 9796 N N . ASP A 1 1187 ? 10.382 -26.478 7.133 1.00 86.12 1187 ASP A N 1
ATOM 9797 C CA . ASP A 1 1187 ? 8.939 -26.457 6.989 1.00 86.12 1187 ASP A CA 1
ATOM 9798 C C . ASP A 1 1187 ? 8.341 -25.167 7.567 1.00 86.12 1187 ASP A C 1
ATOM 9800 O O . ASP A 1 1187 ? 8.851 -24.582 8.526 1.00 86.12 1187 ASP A O 1
ATOM 9804 N N . CYS A 1 1188 ? 7.230 -24.738 6.970 1.00 87.19 1188 CYS A N 1
ATOM 9805 C CA . CYS A 1 1188 ? 6.409 -23.640 7.459 1.00 87.19 1188 CYS A CA 1
ATOM 9806 C C . CYS A 1 1188 ? 4.975 -24.132 7.655 1.00 87.19 1188 CYS A C 1
ATOM 9808 O O . CYS A 1 1188 ? 4.396 -24.795 6.786 1.00 87.19 1188 CYS A O 1
ATOM 9810 N N . TRP A 1 1189 ? 4.407 -23.788 8.803 1.00 88.50 1189 TRP A N 1
ATOM 9811 C CA . TRP A 1 1189 ? 3.068 -24.186 9.209 1.00 88.50 1189 TRP A CA 1
ATOM 9812 C C . TRP A 1 1189 ? 2.234 -22.968 9.562 1.00 88.50 1189 TRP A C 1
ATOM 9814 O O . TRP A 1 1189 ? 2.749 -21.977 10.073 1.00 88.50 1189 TRP A O 1
ATOM 9824 N N . MET A 1 1190 ? 0.936 -23.076 9.308 1.00 88.06 1190 MET A N 1
ATOM 9825 C CA . MET A 1 1190 ? -0.063 -22.076 9.646 1.00 88.06 1190 MET A CA 1
ATOM 9826 C C . MET A 1 1190 ? -1.100 -22.708 10.570 1.00 88.06 1190 MET A C 1
ATOM 9828 O O . MET A 1 1190 ? -1.630 -23.778 10.267 1.00 88.06 1190 MET A O 1
ATOM 9832 N N . PHE A 1 1191 ? -1.392 -22.052 11.684 1.00 87.69 1191 PHE A N 1
ATOM 9833 C CA . PHE A 1 1191 ? -2.410 -22.457 12.640 1.00 87.69 1191 PHE A CA 1
ATOM 9834 C C . PHE A 1 1191 ? -3.560 -21.458 12.637 1.00 87.69 1191 PHE A C 1
ATOM 9836 O O . PHE A 1 1191 ? -3.369 -20.274 12.925 1.00 87.69 1191 PHE A O 1
ATOM 9843 N N . ASP A 1 1192 ? -4.757 -21.950 12.326 1.00 82.81 1192 ASP A N 1
ATOM 9844 C CA . ASP A 1 1192 ? -5.991 -21.185 12.457 1.00 82.81 1192 ASP A CA 1
ATOM 9845 C C . ASP A 1 1192 ? -6.427 -21.176 13.925 1.00 82.81 1192 ASP A C 1
ATOM 9847 O O . ASP A 1 1192 ? -6.819 -22.203 14.481 1.00 82.81 1192 ASP A O 1
ATOM 9851 N N . THR A 1 1193 ? -6.370 -20.002 14.556 1.00 77.12 1193 THR A N 1
ATOM 9852 C CA . THR A 1 1193 ? -6.696 -19.840 15.983 1.00 77.12 1193 THR A CA 1
ATOM 9853 C C . THR A 1 1193 ? -8.188 -19.964 16.304 1.00 77.12 1193 THR A C 1
ATOM 9855 O O . THR A 1 1193 ? -8.544 -20.092 17.477 1.00 77.12 1193 THR A O 1
ATOM 9858 N N . THR A 1 1194 ? -9.064 -19.926 15.296 1.00 75.06 1194 THR A N 1
ATOM 9859 C CA . THR A 1 1194 ? -10.514 -20.108 15.456 1.00 75.06 1194 THR A CA 1
ATOM 9860 C C . THR A 1 1194 ? -10.920 -21.560 15.262 1.00 75.06 1194 THR A C 1
ATOM 9862 O O . THR A 1 1194 ? -11.660 -22.104 16.077 1.00 75.06 1194 THR A O 1
ATOM 9865 N N . GLN A 1 1195 ? -10.382 -22.215 14.232 1.00 73.31 1195 GLN A N 1
ATOM 9866 C CA . GLN A 1 1195 ? -10.669 -23.621 13.938 1.00 73.31 1195 GLN A CA 1
ATOM 9867 C C . GLN A 1 1195 ? -9.795 -24.588 14.746 1.00 73.31 1195 GLN A C 1
ATOM 9869 O O . GLN A 1 1195 ? -10.089 -25.778 14.800 1.00 73.31 1195 GLN A O 1
ATOM 9874 N N . CYS A 1 1196 ? -8.724 -24.092 15.373 1.00 77.25 1196 CYS A N 1
ATOM 9875 C CA . CYS A 1 1196 ? -7.710 -24.883 16.068 1.00 77.25 1196 CYS A CA 1
ATOM 9876 C C . CYS A 1 1196 ? -7.073 -25.967 15.182 1.00 77.25 1196 CYS A C 1
ATOM 9878 O O . CYS A 1 1196 ? -6.828 -27.089 15.629 1.00 77.25 1196 CYS A O 1
ATOM 9880 N N . THR A 1 1197 ? -6.796 -25.637 13.917 1.00 82.19 1197 THR A N 1
ATOM 9881 C CA . THR A 1 1197 ? -6.241 -26.578 12.934 1.00 82.19 1197 THR A CA 1
ATOM 9882 C C . THR A 1 1197 ? -4.914 -26.102 12.359 1.00 82.19 1197 THR A C 1
ATOM 9884 O O . THR A 1 1197 ? -4.698 -24.914 12.119 1.00 82.19 1197 THR A O 1
ATOM 9887 N N . TRP A 1 1198 ? -4.015 -27.059 12.120 1.00 86.75 1198 TRP A N 1
ATOM 9888 C CA . TRP A 1 1198 ? -2.734 -26.837 11.456 1.00 86.75 1198 TRP A CA 1
ATOM 9889 C C . TRP A 1 1198 ? -2.827 -27.139 9.964 1.00 86.75 1198 TRP A C 1
ATOM 9891 O O . TRP A 1 1198 ? -3.354 -28.170 9.544 1.00 86.75 1198 TRP A O 1
ATOM 9901 N N . THR A 1 1199 ? -2.226 -26.273 9.158 1.00 83.75 1199 THR A N 1
ATOM 9902 C CA . THR A 1 1199 ? -2.063 -26.459 7.718 1.00 83.75 1199 THR A CA 1
ATOM 9903 C C . THR A 1 1199 ? -0.609 -26.229 7.324 1.00 83.75 1199 THR A C 1
ATOM 9905 O O . THR A 1 1199 ? 0.084 -25.368 7.863 1.00 83.75 1199 THR A O 1
ATOM 9908 N N . THR A 1 1200 ? -0.111 -27.048 6.403 1.00 78.44 1200 THR A N 1
ATOM 9909 C CA . THR A 1 1200 ? 1.232 -26.890 5.839 1.00 78.44 1200 THR A CA 1
ATOM 9910 C C . THR A 1 1200 ? 1.196 -25.856 4.728 1.00 78.44 1200 THR A C 1
ATOM 9912 O O . THR A 1 1200 ? 0.368 -25.970 3.821 1.00 78.44 1200 THR A O 1
ATOM 9915 N N . TRP A 1 1201 ? 2.127 -24.909 4.734 1.00 69.06 1201 TRP A N 1
ATOM 9916 C CA . TRP A 1 1201 ? 2.245 -23.946 3.646 1.00 69.06 1201 TRP A CA 1
ATOM 9917 C C . TRP A 1 1201 ? 2.957 -24.597 2.445 1.00 69.06 1201 TRP A C 1
ATOM 9919 O O . TRP A 1 1201 ? 4.147 -24.907 2.503 1.00 69.06 1201 TRP A O 1
ATOM 9929 N N . THR A 1 1202 ? 2.231 -24.856 1.351 1.00 53.84 1202 THR A N 1
ATOM 9930 C CA . THR A 1 1202 ? 2.782 -25.494 0.140 1.00 53.84 1202 THR A CA 1
ATOM 9931 C C . THR A 1 1202 ? 3.714 -24.554 -0.640 1.00 53.84 1202 THR A C 1
ATOM 9933 O O . THR A 1 1202 ? 3.361 -23.412 -0.926 1.00 53.84 1202 THR A O 1
ATOM 9936 N N . LYS A 1 1203 ? 4.912 -25.056 -0.981 1.00 46.25 1203 LYS A N 1
ATOM 9937 C CA . LYS A 1 1203 ? 6.047 -24.340 -1.600 1.00 46.25 1203 LYS A CA 1
ATOM 9938 C C . LYS A 1 1203 ? 5.687 -23.570 -2.879 1.00 46.25 1203 LYS A C 1
ATOM 9940 O O . LYS A 1 1203 ? 5.260 -24.172 -3.860 1.00 46.25 1203 LYS A O 1
ATOM 9945 N N . VAL A 1 1204 ? 6.036 -22.283 -2.913 1.00 37.19 1204 VAL A N 1
ATOM 9946 C CA . VAL A 1 1204 ? 6.156 -21.472 -4.135 1.00 37.19 1204 VAL A CA 1
ATOM 9947 C C . VAL A 1 1204 ? 7.634 -21.112 -4.324 1.00 37.19 1204 VAL A C 1
ATOM 9949 O O . VAL A 1 1204 ? 8.208 -20.368 -3.537 1.00 37.19 1204 VAL A O 1
ATOM 9952 N N . GLY A 1 1205 ? 8.265 -21.677 -5.355 1.00 38.56 1205 GLY A N 1
ATOM 9953 C CA . GLY A 1 1205 ? 9.476 -21.149 -6.008 1.00 38.56 1205 GLY A CA 1
ATOM 9954 C C . GLY A 1 1205 ? 10.841 -21.275 -5.315 1.00 38.56 1205 GLY A C 1
ATOM 9955 O O . GLY A 1 1205 ? 11.814 -21.573 -6.000 1.00 38.56 1205 GLY A O 1
ATOM 9956 N N . HIS A 1 1206 ? 10.959 -21.111 -3.995 1.00 41.94 1206 HIS A N 1
ATOM 9957 C CA . HIS A 1 1206 ? 12.248 -21.207 -3.291 1.00 41.94 1206 HIS A CA 1
ATOM 9958 C C . HIS A 1 1206 ? 12.093 -22.000 -1.991 1.00 41.94 1206 HIS A C 1
ATOM 9960 O O . HIS A 1 1206 ? 11.253 -21.687 -1.153 1.00 41.94 1206 HIS A O 1
ATOM 9966 N N . SER A 1 1207 ? 12.885 -23.060 -1.810 1.00 45.81 1207 SER A N 1
ATOM 9967 C CA . SER A 1 1207 ? 12.945 -23.779 -0.535 1.00 45.81 1207 SER A CA 1
ATOM 9968 C C . SER A 1 1207 ? 13.405 -22.818 0.562 1.00 45.81 1207 SER A C 1
ATOM 9970 O O . SER A 1 1207 ? 14.529 -22.318 0.480 1.00 45.81 1207 SER A O 1
ATOM 9972 N N . PHE A 1 1208 ? 12.572 -22.586 1.584 1.00 59.69 1208 PHE A N 1
ATOM 9973 C CA . PHE A 1 1208 ? 13.036 -22.026 2.854 1.00 59.69 1208 PHE A CA 1
ATOM 9974 C C . PHE A 1 1208 ? 14.268 -22.840 3.267 1.00 59.69 1208 PHE A C 1
ATOM 9976 O O . PHE A 1 1208 ? 14.224 -24.067 3.251 1.00 59.69 1208 PHE A O 1
ATOM 9983 N N . SER A 1 1209 ? 15.421 -22.211 3.487 1.00 63.62 1209 SER A N 1
ATOM 9984 C CA . SER A 1 1209 ? 16.613 -22.989 3.832 1.00 63.62 1209 SER A CA 1
ATOM 9985 C C . SER A 1 1209 ? 16.527 -23.404 5.297 1.00 63.62 1209 SER A C 1
ATOM 9987 O O . SER A 1 1209 ? 16.133 -22.595 6.139 1.00 63.62 1209 SER A O 1
ATOM 9989 N N . LYS A 1 1210 ? 16.936 -24.637 5.604 1.00 75.12 1210 LYS A N 1
ATOM 9990 C CA . LYS A 1 1210 ? 16.992 -25.163 6.974 1.00 75.12 1210 LYS A CA 1
ATOM 9991 C C . LYS A 1 1210 ? 17.708 -24.181 7.902 1.00 75.12 1210 LYS A C 1
ATOM 9993 O O . LYS A 1 1210 ? 18.863 -23.842 7.645 1.00 75.12 1210 LYS A O 1
ATOM 9998 N N . ARG A 1 1211 ? 17.038 -23.727 8.964 1.00 77.31 1211 ARG A N 1
ATOM 9999 C CA . ARG A 1 121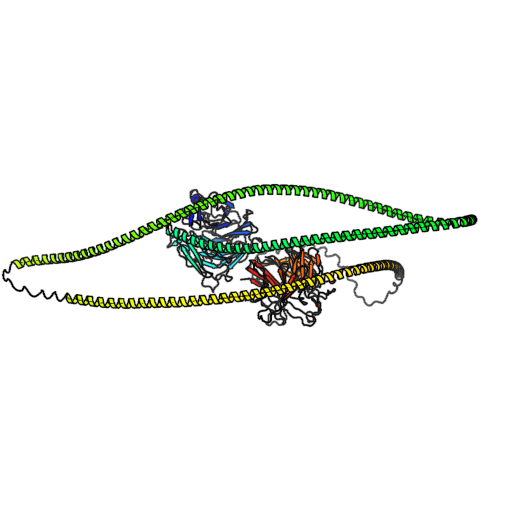1 ? 17.591 -22.744 9.911 1.00 77.31 1211 ARG A CA 1
ATOM 10000 C C . ARG A 1 1211 ? 16.899 -22.797 11.267 1.00 77.31 1211 ARG A C 1
ATOM 10002 O O . ARG A 1 1211 ? 15.744 -23.195 11.385 1.00 77.31 1211 ARG A O 1
ATOM 10009 N N . TRP A 1 1212 ? 17.611 -22.333 12.282 1.00 79.81 1212 TRP A N 1
ATOM 10010 C CA . TRP A 1 1212 ? 17.148 -22.203 13.662 1.00 79.81 1212 TRP A CA 1
ATOM 10011 C C . TRP A 1 1212 ? 17.753 -20.933 14.273 1.00 79.81 1212 TRP A C 1
ATOM 10013 O O . TRP A 1 1212 ? 18.706 -20.385 13.710 1.00 79.81 1212 TRP A O 1
ATOM 10023 N N . ALA A 1 1213 ? 17.174 -20.457 15.376 1.00 82.94 1213 ALA A N 1
ATOM 10024 C CA . ALA A 1 1213 ? 17.532 -19.196 16.033 1.00 82.94 1213 ALA A CA 1
ATOM 10025 C C . ALA A 1 1213 ? 17.477 -17.992 15.071 1.00 82.94 1213 ALA A C 1
ATOM 10027 O O . ALA A 1 1213 ? 18.388 -17.171 15.018 1.00 82.94 1213 ALA A O 1
ATOM 10028 N N . HIS A 1 1214 ? 16.419 -17.941 14.260 1.00 83.00 1214 HIS A N 1
ATOM 10029 C CA . HIS A 1 1214 ? 16.103 -16.824 13.371 1.00 83.00 1214 HIS A CA 1
ATOM 10030 C C . HIS A 1 1214 ? 14.886 -16.073 13.909 1.00 83.00 1214 HIS A C 1
ATOM 10032 O O . HIS A 1 1214 ? 14.143 -16.607 14.732 1.00 83.00 1214 HIS A O 1
ATOM 10038 N N . SER A 1 1215 ? 14.672 -14.862 13.410 1.00 82.75 1215 SER A N 1
ATOM 10039 C CA . SER A 1 1215 ? 13.500 -14.047 13.732 1.00 82.75 1215 SER A CA 1
ATOM 10040 C C . SER A 1 1215 ? 12.584 -13.939 12.519 1.00 82.75 1215 SER A C 1
ATOM 10042 O O . SER A 1 1215 ? 13.042 -14.018 11.374 1.00 82.75 1215 SER A O 1
ATOM 10044 N N . LEU A 1 1216 ? 11.291 -13.745 12.769 1.00 82.19 1216 LEU A N 1
ATOM 10045 C CA . LEU A 1 1216 ? 10.267 -13.641 11.739 1.00 82.19 1216 LEU A CA 1
ATOM 10046 C C . LEU A 1 1216 ? 9.333 -12.478 12.076 1.00 82.19 1216 LEU A C 1
ATOM 10048 O O . LEU A 1 1216 ? 8.874 -12.355 13.205 1.00 82.19 1216 LEU A O 1
ATOM 10052 N N . SER A 1 1217 ? 9.079 -11.621 11.093 1.00 81.81 1217 SER A N 1
ATOM 10053 C CA . SER A 1 1217 ? 8.228 -10.438 11.240 1.00 81.81 1217 SER A CA 1
ATOM 10054 C C . SER A 1 1217 ? 7.256 -10.362 10.072 1.00 81.81 1217 SER A C 1
ATOM 10056 O O . SER A 1 1217 ? 7.614 -10.722 8.949 1.00 81.81 1217 SER A O 1
ATOM 10058 N N . VAL A 1 1218 ? 6.040 -9.875 10.316 1.00 78.44 1218 VAL A N 1
ATOM 10059 C CA . VAL A 1 1218 ? 5.032 -9.671 9.272 1.00 78.44 1218 VAL A CA 1
ATOM 10060 C C . VAL A 1 1218 ? 4.849 -8.186 8.955 1.00 78.44 1218 VAL A C 1
ATOM 10062 O O . VAL A 1 1218 ? 4.735 -7.358 9.851 1.00 78.44 1218 VAL A O 1
ATOM 10065 N N . PHE A 1 1219 ? 4.791 -7.858 7.668 1.00 73.56 1219 PHE A N 1
ATOM 10066 C CA . PHE A 1 1219 ? 4.380 -6.559 7.145 1.00 73.56 1219 PHE A CA 1
ATOM 10067 C C . PHE A 1 1219 ? 3.048 -6.719 6.441 1.00 73.56 1219 PHE A C 1
ATOM 10069 O O . PHE A 1 1219 ? 2.984 -7.388 5.413 1.00 73.56 1219 PHE A O 1
ATOM 10076 N N . THR A 1 1220 ? 1.991 -6.114 6.970 1.00 66.06 1220 THR A N 1
ATOM 10077 C CA . THR A 1 1220 ? 0.661 -6.191 6.360 1.00 66.06 1220 THR A CA 1
ATOM 10078 C C . THR A 1 1220 ? 0.422 -4.949 5.511 1.00 66.06 1220 THR A C 1
ATOM 10080 O O . THR A 1 1220 ? 0.324 -3.848 6.033 1.00 66.06 1220 THR A O 1
ATOM 10083 N N . PHE A 1 1221 ? 0.310 -5.119 4.194 1.00 61.75 1221 PHE A N 1
ATOM 10084 C CA . PHE A 1 1221 ? 0.004 -4.028 3.259 1.00 61.75 1221 PHE A CA 1
ATOM 10085 C C . PHE A 1 1221 ? -1.501 -3.904 2.999 1.00 61.75 1221 PHE A C 1
ATOM 10087 O O . PHE A 1 1221 ? -1.991 -2.848 2.613 1.00 61.75 1221 PHE A O 1
ATOM 10094 N N . SER A 1 1222 ? -2.238 -5.006 3.153 1.00 58.88 1222 SER A N 1
ATOM 10095 C CA . SER A 1 1222 ? -3.701 -5.065 3.087 1.00 58.88 1222 SER A CA 1
ATOM 10096 C C . SER A 1 1222 ? -4.197 -6.365 3.737 1.00 58.88 1222 SER A C 1
ATOM 10098 O O . SER A 1 1222 ? -3.386 -7.272 3.931 1.00 58.88 1222 SER A O 1
ATOM 10100 N N . PRO A 1 1223 ? -5.514 -6.538 3.964 1.00 54.03 1223 PRO A N 1
ATOM 10101 C CA . PRO A 1 1223 ? -6.087 -7.794 4.450 1.00 54.03 1223 PRO A CA 1
ATOM 10102 C C . PRO A 1 1223 ? -5.680 -9.075 3.696 1.00 54.03 1223 PRO A C 1
ATOM 10104 O O . PRO A 1 1223 ? -5.757 -10.176 4.217 1.00 54.03 1223 PRO A O 1
ATOM 10107 N N . ARG A 1 1224 ? -5.244 -8.981 2.438 1.00 54.41 1224 ARG A N 1
ATOM 10108 C CA . ARG A 1 1224 ? -4.834 -10.167 1.661 1.00 54.41 1224 ARG A CA 1
ATOM 10109 C C . ARG A 1 1224 ? -3.375 -10.146 1.222 1.00 54.41 1224 ARG A C 1
ATOM 10111 O O . ARG A 1 1224 ? -2.916 -11.097 0.607 1.00 54.41 1224 ARG A O 1
ATOM 10118 N N . CYS A 1 1225 ? -2.648 -9.074 1.528 1.00 62.59 1225 CYS A N 1
ATOM 10119 C CA . CYS A 1 1225 ? -1.263 -8.901 1.109 1.00 62.59 1225 CYS A CA 1
ATOM 10120 C C . CYS A 1 1225 ? -0.397 -8.605 2.324 1.00 62.59 1225 CYS A C 1
ATOM 10122 O O . CYS A 1 1225 ? -0.467 -7.510 2.887 1.00 62.59 1225 CYS A O 1
ATOM 10124 N N . PHE A 1 1226 ? 0.438 -9.567 2.692 1.00 67.62 1226 PHE A N 1
ATOM 10125 C CA . PHE A 1 1226 ? 1.434 -9.411 3.735 1.00 67.62 1226 PHE A CA 1
ATOM 10126 C C . PHE A 1 1226 ? 2.766 -10.037 3.312 1.00 67.62 1226 PHE A C 1
ATOM 10128 O O . PHE A 1 1226 ? 2.818 -10.987 2.526 1.00 67.62 1226 PHE A O 1
ATOM 10135 N N . TRP A 1 1227 ? 3.867 -9.485 3.811 1.00 72.69 1227 TRP A N 1
ATOM 10136 C CA . TRP A 1 1227 ? 5.190 -10.090 3.703 1.00 72.69 1227 TRP A CA 1
ATOM 10137 C C . TRP A 1 1227 ? 5.577 -10.675 5.039 1.00 72.69 1227 TRP A C 1
ATOM 10139 O O . TRP A 1 1227 ? 5.454 -10.018 6.061 1.00 72.69 1227 TRP A O 1
ATOM 10149 N N . ILE A 1 1228 ? 6.105 -11.885 5.014 1.00 75.38 1228 ILE A N 1
ATOM 10150 C CA . ILE A 1 1228 ? 6.767 -12.490 6.152 1.00 75.38 1228 ILE A CA 1
ATOM 10151 C C . ILE A 1 1228 ? 8.260 -12.419 5.883 1.00 75.38 1228 ILE A C 1
ATOM 10153 O O . ILE A 1 1228 ? 8.770 -13.039 4.949 1.00 75.38 1228 ILE A O 1
ATOM 10157 N N . ILE A 1 1229 ? 8.961 -11.639 6.689 1.00 75.25 1229 ILE A N 1
ATOM 10158 C CA . ILE A 1 1229 ? 10.395 -11.434 6.568 1.00 75.25 1229 ILE A CA 1
ATOM 10159 C C . ILE A 1 1229 ? 11.084 -12.273 7.625 1.00 75.25 1229 ILE A C 1
ATOM 10161 O O . ILE A 1 1229 ? 10.874 -12.093 8.819 1.00 75.25 1229 ILE A O 1
ATOM 10165 N N . THR A 1 1230 ? 11.919 -13.195 7.162 1.00 76.81 1230 THR A N 1
ATOM 10166 C CA . THR A 1 1230 ? 12.822 -13.969 8.006 1.00 76.81 1230 THR A CA 1
ATOM 10167 C C . THR A 1 1230 ? 14.209 -13.347 7.982 1.00 76.81 1230 THR A C 1
ATOM 10169 O O . THR A 1 1230 ? 14.773 -13.144 6.902 1.00 76.81 1230 THR A O 1
ATOM 10172 N N . VAL A 1 1231 ? 14.772 -13.094 9.162 1.00 76.06 1231 VAL A N 1
ATOM 10173 C CA . VAL A 1 1231 ? 16.098 -12.488 9.336 1.00 76.06 1231 VAL A CA 1
ATOM 10174 C C . VAL A 1 1231 ? 16.969 -13.378 10.227 1.00 76.06 1231 VAL A C 1
ATOM 10176 O O . VAL A 1 1231 ? 16.522 -13.863 11.267 1.00 76.06 1231 VAL A O 1
ATOM 10179 N N . GLY A 1 1232 ? 18.216 -13.603 9.804 1.00 75.12 1232 GLY A N 1
ATOM 10180 C CA . GLY A 1 1232 ? 19.230 -14.324 10.582 1.00 75.12 1232 GLY A CA 1
ATOM 10181 C C . GLY A 1 1232 ? 19.094 -15.856 10.602 1.00 75.12 1232 GLY A C 1
ATOM 10182 O O . GLY A 1 1232 ? 18.471 -16.473 9.727 1.00 75.12 1232 GLY A O 1
ATOM 10183 N N . GLY A 1 1233 ? 19.725 -16.474 11.607 1.00 73.56 1233 GLY A N 1
ATOM 10184 C CA . GLY A 1 1233 ? 19.788 -17.925 11.833 1.00 73.56 1233 GLY A CA 1
ATOM 10185 C C . GLY A 1 1233 ? 21.049 -18.630 11.301 1.00 73.56 1233 GLY A C 1
ATOM 10186 O O . GLY A 1 1233 ? 21.788 -18.110 10.460 1.00 73.56 1233 GLY A O 1
ATOM 10187 N N . ALA A 1 1234 ? 21.296 -19.851 11.792 1.00 66.75 1234 ALA A N 1
ATOM 10188 C CA . ALA A 1 1234 ? 22.489 -20.657 11.475 1.00 66.75 1234 ALA A CA 1
ATOM 10189 C C . ALA A 1 1234 ? 22.199 -21.920 10.622 1.00 66.75 1234 ALA A C 1
ATOM 10191 O O . ALA A 1 1234 ? 21.144 -22.542 10.780 1.00 66.75 1234 ALA A O 1
ATOM 10192 N N . PHE A 1 1235 ? 23.161 -22.339 9.771 1.00 55.41 1235 PHE A N 1
ATOM 10193 C CA . PHE A 1 1235 ? 23.144 -23.585 8.969 1.00 55.41 1235 PHE A CA 1
ATOM 10194 C C . PHE A 1 1235 ? 24.554 -24.224 8.830 1.00 55.41 1235 PHE A C 1
ATOM 10196 O O . PHE A 1 1235 ? 25.560 -23.554 9.029 1.00 55.41 1235 PHE A O 1
ATOM 10203 N N . VAL A 1 1236 ? 24.650 -25.516 8.467 1.00 47.38 1236 VAL A N 1
ATOM 10204 C CA . VAL A 1 1236 ? 25.917 -26.185 8.079 1.00 47.38 1236 VAL A CA 1
ATOM 10205 C C . VAL A 1 1236 ? 25.715 -26.958 6.769 1.00 47.38 1236 VAL A C 1
ATOM 10207 O O . VAL A 1 1236 ? 24.849 -27.829 6.681 1.00 47.38 1236 VAL A O 1
ATOM 10210 N N . SER A 1 1237 ? 26.529 -26.649 5.755 1.00 34.53 1237 SER A N 1
ATOM 10211 C CA . SER A 1 1237 ? 26.551 -27.324 4.450 1.00 34.53 1237 SER A CA 1
ATOM 10212 C C . SER A 1 1237 ? 27.312 -28.653 4.537 1.00 34.53 1237 SER A C 1
ATOM 10214 O O . SER A 1 1237 ? 28.518 -28.660 4.762 1.00 34.53 1237 SER A O 1
ATOM 10216 N N . ARG A 1 1238 ? 26.641 -29.789 4.293 1.00 29.73 1238 ARG A N 1
ATOM 10217 C CA . ARG A 1 1238 ? 27.316 -31.069 4.001 1.00 29.73 1238 ARG A CA 1
ATOM 10218 C C . ARG A 1 1238 ? 27.917 -31.030 2.590 1.00 29.73 1238 ARG A C 1
ATOM 10220 O O . ARG A 1 1238 ? 27.340 -31.592 1.665 1.00 29.73 1238 ARG A O 1
ATOM 10227 N N . ARG A 1 1239 ? 29.070 -30.385 2.427 1.00 28.77 1239 ARG A N 1
ATOM 10228 C CA . ARG A 1 1239 ? 30.052 -30.705 1.380 1.00 28.77 1239 ARG A CA 1
ATOM 10229 C C . ARG A 1 1239 ? 31.440 -30.455 1.953 1.00 28.77 1239 ARG A C 1
ATOM 10231 O O . ARG A 1 1239 ? 31.762 -29.316 2.252 1.00 28.77 1239 ARG A O 1
ATOM 10238 N N . GLU A 1 1240 ? 32.160 -31.554 2.165 1.00 32.44 1240 GLU A N 1
ATOM 10239 C CA . GLU A 1 1240 ? 33.616 -31.677 2.319 1.00 32.44 1240 GLU A CA 1
ATOM 10240 C C . GLU A 1 1240 ? 34.376 -30.375 2.618 1.00 32.44 1240 GLU A C 1
ATOM 10242 O O . GLU A 1 1240 ? 35.002 -29.790 1.741 1.00 32.44 1240 GLU A O 1
ATOM 10247 N N . VAL A 1 1241 ? 34.366 -29.948 3.879 1.00 28.59 1241 VAL A N 1
ATOM 10248 C CA . VAL A 1 1241 ? 35.431 -29.106 4.428 1.00 28.59 1241 VAL A CA 1
ATOM 10249 C C . VAL A 1 1241 ? 35.783 -29.693 5.784 1.00 28.59 1241 VAL A C 1
ATOM 10251 O O . VAL A 1 1241 ? 34.940 -29.835 6.666 1.00 28.59 1241 VAL A O 1
ATOM 10254 N N . THR A 1 1242 ? 37.033 -30.112 5.918 1.00 29.02 1242 THR A N 1
ATOM 10255 C CA . THR A 1 1242 ? 37.647 -30.560 7.165 1.00 29.02 1242 THR A CA 1
ATOM 10256 C C . THR A 1 1242 ? 37.914 -29.351 8.064 1.00 29.02 1242 THR A C 1
ATOM 10258 O O . THR A 1 1242 ? 39.056 -28.936 8.222 1.00 29.02 1242 THR A O 1
ATOM 10261 N N . SER A 1 1243 ? 36.856 -28.754 8.605 1.00 29.67 1243 SER A N 1
ATOM 10262 C CA . SER A 1 1243 ? 36.859 -27.880 9.784 1.00 29.67 1243 SER A CA 1
ATOM 10263 C C . SER A 1 1243 ? 35.404 -27.609 10.186 1.00 29.67 1243 SER A C 1
ATOM 10265 O O . SER A 1 1243 ? 34.548 -27.384 9.332 1.00 29.67 1243 SER A O 1
ATOM 10267 N N . ASP A 1 1244 ? 35.110 -27.663 11.486 1.00 27.95 1244 ASP A N 1
ATOM 10268 C CA . ASP A 1 1244 ? 33.803 -27.359 12.089 1.00 27.95 1244 ASP A CA 1
ATOM 10269 C C . ASP A 1 1244 ? 33.451 -25.856 11.976 1.00 27.95 1244 ASP A C 1
ATOM 10271 O O . ASP A 1 1244 ? 33.266 -25.160 12.976 1.00 27.95 1244 ASP A O 1
ATOM 10275 N N . GLU A 1 1245 ? 33.377 -25.310 10.761 1.00 29.00 1245 GLU A N 1
ATOM 10276 C CA . GLU A 1 1245 ? 33.003 -23.914 10.538 1.00 29.00 1245 GLU A CA 1
ATOM 10277 C C . GLU A 1 1245 ? 31.478 -23.752 10.459 1.00 29.00 1245 GLU A C 1
ATOM 10279 O O . GLU A 1 1245 ? 30.788 -24.228 9.554 1.00 29.00 1245 GLU A O 1
ATOM 10284 N N . LEU A 1 1246 ? 30.938 -23.052 11.456 1.00 31.05 1246 LEU A N 1
ATOM 10285 C CA . LEU A 1 1246 ? 29.529 -22.700 11.582 1.00 31.05 1246 LEU A CA 1
ATOM 10286 C C . LEU A 1 1246 ? 29.177 -21.633 10.525 1.00 31.05 1246 LEU A C 1
ATOM 10288 O O . LEU A 1 1246 ? 29.444 -20.444 10.703 1.00 31.05 1246 LEU A O 1
ATOM 10292 N N . VAL A 1 1247 ? 28.573 -22.039 9.403 1.00 30.56 1247 VAL A N 1
ATOM 10293 C CA . VAL A 1 1247 ? 28.178 -21.119 8.320 1.00 30.56 1247 VAL A CA 1
ATOM 10294 C C . VAL A 1 1247 ? 26.877 -20.397 8.691 1.00 30.56 1247 VAL A C 1
ATOM 10296 O O . VAL A 1 1247 ? 25.765 -20.788 8.340 1.00 30.56 1247 VAL A O 1
ATOM 10299 N N . GLN A 1 1248 ? 27.003 -19.304 9.438 1.00 34.69 1248 GLN A N 1
ATOM 10300 C CA . GLN A 1 1248 ? 25.878 -18.409 9.728 1.00 34.69 1248 GLN A CA 1
ATOM 10301 C C . GLN A 1 1248 ? 25.400 -17.717 8.422 1.00 34.69 1248 GLN A C 1
ATOM 10303 O O . GLN A 1 1248 ? 26.238 -17.282 7.627 1.00 34.69 1248 GLN A O 1
ATOM 10308 N N . TYR A 1 1249 ? 24.086 -17.602 8.180 1.00 36.06 1249 TYR A N 1
ATOM 10309 C CA . TYR A 1 1249 ? 23.525 -17.019 6.945 1.00 36.06 1249 TYR A CA 1
ATOM 10310 C C . TYR A 1 1249 ? 23.394 -15.490 7.055 1.00 36.06 1249 TYR A C 1
ATOM 10312 O O . TYR A 1 1249 ? 22.767 -15.014 7.999 1.00 36.06 1249 TYR A O 1
ATOM 10320 N N . PRO A 1 1250 ? 23.875 -14.703 6.076 1.00 32.16 1250 PRO A N 1
ATOM 10321 C CA . PRO A 1 1250 ? 23.593 -13.270 6.019 1.00 32.16 1250 PRO A CA 1
ATOM 10322 C C . PRO A 1 1250 ? 22.339 -12.918 5.182 1.00 32.16 1250 PRO A C 1
ATOM 10324 O O . PRO A 1 1250 ? 22.125 -11.760 4.839 1.00 32.16 1250 PRO A O 1
ATOM 10327 N N . TYR A 1 1251 ? 21.497 -13.906 4.842 1.00 40.31 1251 TYR A N 1
ATOM 10328 C CA . TYR A 1 1251 ? 20.378 -13.724 3.910 1.00 40.31 1251 TYR A CA 1
ATOM 10329 C C . TYR A 1 1251 ? 19.036 -13.516 4.613 1.00 40.31 1251 TYR A C 1
ATOM 10331 O O . TYR A 1 1251 ? 18.606 -14.344 5.423 1.00 40.31 1251 TYR A O 1
ATOM 10339 N N . ILE A 1 1252 ? 18.342 -12.462 4.191 1.00 50.88 1252 ILE A N 1
ATOM 10340 C CA . ILE A 1 1252 ? 16.920 -12.231 4.437 1.00 50.88 1252 ILE A CA 1
ATOM 10341 C C . ILE A 1 1252 ? 16.108 -13.080 3.459 1.00 50.88 1252 ILE A C 1
ATOM 10343 O O . ILE A 1 1252 ? 16.392 -13.097 2.263 1.00 50.88 1252 ILE A O 1
ATOM 10347 N N . THR A 1 1253 ? 15.096 -13.786 3.959 1.00 49.94 1253 THR A N 1
ATOM 10348 C CA . THR A 1 1253 ? 14.113 -14.480 3.111 1.00 49.94 1253 THR A CA 1
ATOM 10349 C C . THR A 1 1253 ? 12.772 -13.783 3.268 1.00 49.94 1253 THR A C 1
ATOM 10351 O O . THR A 1 1253 ? 12.232 -13.736 4.371 1.00 49.94 1253 THR A O 1
ATOM 10354 N N . VAL A 1 1254 ? 12.249 -13.221 2.179 1.00 49.00 1254 VAL A N 1
ATOM 10355 C CA . VAL A 1 1254 ? 10.925 -12.590 2.154 1.00 49.00 1254 VAL A CA 1
ATOM 10356 C C . VAL A 1 1254 ? 9.943 -13.575 1.534 1.00 49.00 1254 VAL A C 1
ATOM 10358 O O . VAL A 1 1254 ? 10.051 -13.908 0.356 1.00 49.00 1254 VAL A O 1
ATOM 10361 N N . MET A 1 1255 ? 8.990 -14.050 2.329 1.00 47.78 1255 MET A N 1
ATOM 10362 C CA . MET A 1 1255 ? 7.832 -14.789 1.839 1.00 47.78 1255 MET A CA 1
ATOM 10363 C C . MET A 1 1255 ? 6.701 -13.800 1.596 1.00 47.78 1255 MET A C 1
ATOM 10365 O O . MET A 1 1255 ? 6.320 -13.042 2.485 1.00 47.78 1255 MET A O 1
ATOM 10369 N N . LYS A 1 1256 ? 6.164 -13.795 0.383 1.00 44.75 1256 LYS A N 1
ATOM 10370 C CA . LYS A 1 1256 ? 5.042 -12.943 0.001 1.00 44.75 1256 LYS A CA 1
ATOM 10371 C C . LYS A 1 1256 ? 3.770 -13.788 -0.024 1.00 44.75 1256 LYS A C 1
ATOM 10373 O O . LYS A 1 1256 ? 3.785 -14.857 -0.634 1.00 44.75 1256 LYS A O 1
ATOM 10378 N N . SER A 1 1257 ? 2.694 -13.340 0.629 1.00 41.59 1257 SER A N 1
ATOM 10379 C CA . SER A 1 1257 ? 1.383 -13.963 0.422 1.00 41.59 1257 SER A CA 1
ATOM 10380 C C . SER A 1 1257 ? 0.925 -13.721 -1.020 1.00 41.59 1257 SER A C 1
ATOM 10382 O O . SER A 1 1257 ? 1.037 -12.597 -1.515 1.00 41.59 1257 SER A O 1
ATOM 10384 N N . LEU A 1 1258 ? 0.472 -14.789 -1.684 1.00 30.08 1258 LEU A N 1
ATOM 10385 C CA . LEU A 1 1258 ? -0.090 -14.768 -3.040 1.00 30.08 1258 LEU A CA 1
ATOM 10386 C C . LEU A 1 1258 ? -1.472 -14.117 -3.065 1.00 30.08 1258 LEU A C 1
ATOM 10388 O O . LEU A 1 1258 ? -2.308 -14.536 -2.233 1.00 30.08 1258 LEU A O 1
#

InterPro domains:
  IPR015915 Kelch-type beta-propeller [G3DSA:2.120.10.80] (4-206)
  IPR015915 Kelch-type beta-propeller [G3DSA:2.120.10.80] (209-423)
  IPR015915 Kelch-type beta-propeller [G3DSA:2.120.10.80] (904-1091)
  IPR015915 Kelch-type beta-propeller [G3DSA:2.120.10.80] (1103-1237)
  IPR015915 Kelch-type beta-propeller [SSF117281] (13-311)
  IPR015915 Kelch-type beta-propeller [SSF117281] (936-1219)

Foldseek 3Di:
DDDDDADADPFDAFFFQWAWEDAPQKIKTAAHDGPPQDQDQDDPSNCVRRQWMWMAGLLQRDIHIDGAAEDGDQQRGQWEWYDDHQKIWIAKHDNNYDLDIFGWIKIARNPRRYIDTLGGGDLQDQGDRFGQWYWDWADDPNWIKIKIFKGKGADRNDDDPVKDWDFAPPPPGIIFIGDIWMATSVVSDIDDEAEEEDGAARWGQWYKADLDNFKIKIAWTQHDRLRAIDGKIKIWGDDPVVNYIYIDIHHQDPVAPDGDARFGQWEWDWDQAPVRWIKIKIAWGAHPVRAIDQWIWIFGPPPPVSRDIDIDDDDSLQGRFGSWYWYKDDLDNFWIKIKIGHGWHDDPNDIDTRRDIWIWTWGHDDPPDIDIDTQGDHPDPVSSVVSVVVSVVSVVVSVVVVVVVVVVVVVVVVVVVVVVVVVVVVVVVVVVVVVVVVVVVVVVVVVVVVVVVVVVVVVVVVVVVVVVVVVVVVVVVVVVVVVVVVVVVVVVVVCVVVVVVVVVVCPVVVVVVVVVVVVVVVVVVVVVVVVVVVVVVVVVVVVVVVVVVVVVVVVVVVVVVVVVVVVVVVVVVVVVVVVVVVVVVVVVVVVVVVVVVVVVVVVVVVVVVVVVVVVVVVVVVVVVVVVVVVVVVVVVVVVVVVVVVVVVVVVVVVVVVVVVVVVVVVVVVVVVVVVVVVVPDDDDDDDDDPDDDVPPVVVVVVVVVVVVVVVVVVVVVVVVVVVVVVVVVVVVVVVVVVVVVVVVVVVVVVVVVVVVVVVVVVVVVVVVVVVVVVVVVVVVVVVVVVVVVVVVVVVVVVVVVVVVVVVVVVVVVVVVVVVVVVVVVVVVVVVVVVVVVVVVVVCVVPPPPPPDPDDDDDDDDDPPDDPPDDPVPPPPPPVPVVPDPPDDDDDDDDDDPDDDDDDFFFFAWADDDQWKIKTFAADGPPQDQDQDDPSNVVRGQWMWMATNSNRDIDIDGADEDGDQQRHQWEWEDDHQKIWTAKHDNNYDQDIFGWIWIARNPRRYIDTLGGGDLQDQTFRFGQWYWYWADDPNWIKIKTFKGKGADRPDHDPVKDWAAAPDPVRHRMIFIGDIWMATPVVSDIDDAAEAEDRDARFGQWDWEDPDRFKIKIAWGFGDDRPDHTFQDGWMWIWGDDSYIYIDIDDDDPPDPDGDARFGQWEWYWDPFPDPWIKIKIAWGAGPVRFTGQWIWIATPVVRDIDTDDDDDDGRDRWGNWYWDWNHPHSQKIKIKIGWGWDDDPDDDPDPDTDTDSDIDIDIGD

Secondary structure (DSSP, 8-state):
---PPPP--SS----BS--EEEETTEEEEE--B-TT--SSSS-HHHHHHHSEEEEEETTTTEEEEEE-EE---S--BS-EEEEETTEEEEE--B-SSTT-B---EEEEETTT-EEEEEE---SSSSS--EES-EEEEEEETTEEEEEEEEEEESPPSS--TTS-EEE-TTTTT-EEEEEEEEEETTTTEEEPPEEEESPPPSEEEEEEEEEETTEEEEEEEEETTTTEEP--EEEEEEEGGGTEEEEEEEPPPTT-S--PPP-BS-EEEEEE-TTS-EEEEEE--B-TT-PBP--EEEEETT-TT---EEEE---HHHHS-BS-EEEEEEEETTEEEEEEE--EEEETTEEEEPPS-EEEEEEEETTTEEEEEEE---SSHHHHHHHHHHHHHHHHHHHHHHHHHHHHHHHHHHHHHHHHHHHHHHHHHHHHHHHHHHHHHHHHHHHHHHHHHHHHHHHHHHHHHHHHHHHHHHHHHHHHHHHHHHHHHHHHHHHHHHHTTTGGGTTTTSTTTHHHHHHHHHHHHHHHHHHHHHHHHHHHHHHHHHHHHHHHHHHHHHHHHHHHHHHHHHHHHHHHHHHHHHHHHHHHHHHHHHHHHHHHHHHHHHHHHHHHHHHHHHHHHHHHHHHHHHHHHHHHHHHHHHHHHHHHHHHHHHHHHHHHHHHHHHHHHHHHHHHHHHTTS---------SSSSSSSTTTHHHHHHHHHHHHHHHHHHHHHHHHHHHHHHHHHHHHHHHHHHHHHHHHHHHHHHHHHHHHHHHHHHHHHHHHHHHHHHHHHHHHHHHHHHHHHHHHHHHHHHHHHHHHHHHHHHHHHHHHHHHHHHHHHHHHHHHHHHHHTSSTTS-S----------------S-S-SSSTT-SSS--TTSSSSSSS--------------------EEEETTTEEEEE--S-TT--SSSS-HHHHHHHTEEEEEETTTTEEEEEE-EE---S--BS-EEEEETTEEEEE--B-SSTT-B---EEEEETTT-EEEEEE---TTSSS--EES-EEEEEEETTEEEEEEEEEEESPPSS--TTS-EEE--STTTTT-EEEEEEEEEETTTTEEEPPEEEESPPPSEES-EEEEEETTEEEEE--EE--TTS--EE---EEEEEESSEEEEEEEPPPTT-S--PPP-BS-EEEEE-SS-SS-EEEEE--B-TT-PBP--EEEEETTTTEEEE----SSPPPP-EEEEEEEEEEETTEEEEEEEEEEE---S--SS---EE----EEEEP-

pLDDT: mean 71.21, std 17.95, range [25.84, 96.94]

Radius of gyration: 54.25 Å; chains: 1; bounding box: 137×76×238 Å

Sequence (1258 aa):
MAKQHPKDYPGLKARFFHSAATVGDSLFVWAGGQAGLPNVHDSTEKRKFTNTIQHFTASSGQWFARETTGVPPLGVTAYSCTAINDHLYYFGGYCNHDNCFHNSITRLDAISLQWSEIEPTDSTKPVMRRGCGGMLSFEHDGVHYLLMIGGIGSKPAVKLSHNKYIQSKLHGGRWRTNEHSMYNLSSGKWDNVLIIGECIPPADGFIIEKISNTRAVLFGGIVQDEATASNNIYILNLNLSLSTVSWQCIKKPEVIDQWPVGRYNHAAAIILKKSGCPLLVICGGMNNDDDTLDDCWIFDTTQHTWTTWTKVDIHDSFSKRWAHSLSVFTFSPRCFWIITVGGAFISNTELIQYPNVTMIKSLVFNEEKIIILNIPVSNNQQYQSTYFQQLQLGRMHWLEYQRLKEKQKEAAQELEGHQLAEYKTLLKQQELEVQAIKQQLRNEQDHSRQLLIDMEKKETKHYLQLQEKEQKYHHQLQENKAEKELELQRFCFQLQEKLEREKAAKDLEIQNCHHQLQEKEQEMHKYYQHVENQLQLKEAENQRCHFQLEEQEREKAKTDQEIQNYCYQLLEKEKMEALKNQEIQKYLQQLQEKEEEIQNYFNQLQEKNQEIQELSRQLWEKEKEKAEKDQEIQKYQYQLQEKEKTDALTKQEIEKYCQQLQEKEQENLKKEKEKQIYYQKIQESELREKTKTKQKHSLQLSEKEKEIQRCHQHLRKEEAEKEQYCHQLKENEKNYIQQLQVKDQELTEMRKYHHLQLQENEAKIKQKMQNFDHELQKMKKELEDKEKEMQKYQYQLQEKEKTDALSKQEIQKYHQQLQEKEQENLKKEKEKQIYYQKIQESEREKTETKRRHSLQLSEKETEIQRCLQNLRKKEAEKEQYRRQLKENENKYIQQLQQKDKELSEKQNAATVGDSSLFVWAGEQAGLPKVHDSPEKRKFTNTIQHFTASSGQWFARETTGTPPLGVMGYSCAAINNHLYYFGGYCNHDNCFHNSITRLDTISLQWRELEPTDATRPVMRRGCGGMLSFEHDGVHYLLMIGGIGSKPAVQLQQNRYIETMHERSSGRWRTNEHSMYNLSLEKWDNVSVTGQCIPPADGFVLEKISNTRAILFGGIIQDDKTEAIASNDLYLLRIDLSLTTVCIKKPEAIDKWPVGRYNHAGTIIVAGLLCPLLVICGGMNNNNDKLDDCWMFDTTQCTWTTWTKVGHSFSKRWAHSLSVFTFSPRCFWIITVGGAFVSRREVTSDELVQYPYITVMKSL